Protein 9JHL (pdb70)

Nearest PDB structures (foldseek):
  6qzk-assembly1_A  TM=9.622E-01  e=1.098E-100  Clostridium butyricum
  8xhv-assembly1_A  TM=7.759E-01  e=2.971E-43  Kurthia massiliensis
  8xk4-assembly1_A  TM=7.786E-01  e=1.354E-38  Kurthia massiliensis
  5ux0-assembly2_D  TM=7.156E-01  e=4.839E-30  Marinitoga piezophila
  5i4a-assembly2_C  TM=7.239E-01  e=5.879E-29  Marinitoga piezophila KA3

Solvent-accessible surface area: 66620 Å² total; per-residue (Å²): 198,42,67,4,0,5,7,0,0,59,4,96,27,26,3,70,66,35,75,0,39,14,0,74,0,59,9,81,22,194,64,55,62,22,118,151,16,11,153,56,0,52,132,69,0,5,35,94,27,188,101,43,10,0,2,47,92,90,33,50,0,7,0,32,81,122,4,90,78,22,93,117,8,95,41,0,27,0,49,80,67,106,61,74,82,13,50,12,93,125,10,71,79,9,2,6,53,1,0,16,5,26,0,1,54,42,0,82,122,30,107,11,144,72,152,107,65,10,10,128,17,100,19,46,69,45,0,31,2,26,3,0,18,4,76,126,98,111,55,63,62,30,120,21,154,79,9,6,17,2,17,2,59,8,106,0,33,8,67,4,64,125,139,0,92,0,32,0,51,11,12,2,57,25,30,54,24,10,89,35,13,0,30,64,9,54,136,99,57,66,138,2,82,54,20,47,4,84,13,89,34,41,159,140,115,56,103,17,48,5,98,36,34,64,152,51,73,2,58,87,81,16,114,140,67,63,5,7,19,58,91,14,98,86,39,135,50,26,140,77,13,167,124,34,82,117,112,31,57,88,9,31,0,0,13,0,76,17,130,178,130,97,72,51,41,1,1,77,2,0,20,1,56,14,64,91,143,20,2,49,128,41,22,75,127,16,4,152,80,0,58,64,7,46,86,6,14,0,66,9,15,9,42,2,0,58,23,1,4,85,34,0,25,73,0,118,58,1,90,93,0,29,13,87,54,91,8,18,83,51,0,133,124,11,44,10,36,49,24,113,14,129,101,27,61,14,47,6,65,155,19,78,8,168,71,15,70,71,0,0,35,34,11,4,107,82,66,33,182,42,105,12,74,0,0,0,0,13,0,97,160,62,65,40,36,0,110,115,0,0,93,23,0,26,10,0,0,33,68,0,60,16,95,48,133,84,30,160,118,9,23,111,116,1,0,58,1,44,8,56,55,186,112,15,24,48,32,27,7,122,57,27,51,37,2,81,0,10,49,13,0,53,112,0,26,111,106,129,61,4,46,0,0,0,0,0,9,17,35,188,80,81,180,119,108,89,46,0,80,63,5,0,15,15,3,3,8,33,19,43,32,19,3,26,20,6,28,7,115,21,0,64,37,17,18,104,29,206,106,77,77,2,7,105,70,0,4,47,13,0,0,1,0,0,0,5,16,8,3,14,0,3,15,3,113,114,12,109,44,107,4,20,0,0,0,0,0,11,12,15,72,80,109,180,40,6,31,40,3,2,0,0,0,0,0,17,66,96,6,52,4,9,4,5,23,30,0,36,19,7,14,84,18,75,105,0,76,46,122,7,0,30,16,0,0,0,32,0,0,18,14,14,56,137,73,83,63,58,53,0,117,15,0,0,0,0,6,12,26,103,21,126,11,55,62,102,35,1,70,87,6,0,57,139,24,110,10,120,11,4,1,0,11,1,19,93,104,19,98,42,26,0,0,5,2,48,166,20,104,9,42,12,2,81,42,0,1,23,0,20,99,64,74,102,0,21,0,0,1,25,58,49,130,75,88,104,5,11,0,102,0,0,29,0,31,33,51,74,24,94,29,82,8,74,11,0,0,18,1,0,0,7,0,0,11,3,11,15,8,19,19,142,21,36,47,14,0,2,0,0,3,2,0,27,47,0,6,158,11,4,35,18,14,25,39,13,141,43,57,27,59,8,19,17,42,198,42,66,5,0,5,6,0,0,61,5,95,28,26,3,72,65,35,76,0,38,14,0,76,0,57,10,82,22,192,64,55,63,22,118,150,16,11,153,54,0,52,132,68,0,4,37,95,27,191,103,43,9,0,2,47,94,90,32,51,0,7,0,31,85,125,5,90,80,23,93,116,8,95,40,0,26,0,50,79,68,106,62,74,82,14,49,12,93,124,9,71,77,9,2,6,53,1,0,16,6,28,0,1,53,41,0,82,122,30,109,11,144,72,152,108,65,11,9,128,17,102,19,47,69,47,0,31,3,25,3,0,19,5,74,129,98,112,56,61,62,29,120,21,155,77,12,8,16,1,16,1,59,7,104,0,34,8,66,4,63,123,140,0,94,0,33,0,51,11,12,0,58,26,30,56,23,10,90,36,12,0,31,61,8,54,140,99,56,66,138,2,84,51,19,45,3,83,13,89,36,44,158,137,115,54,103,17,49,5,97,38,34,65,151,51,72,3,58,87,81,18,113,139,66,61,5,6,18,58,93,14,97,86,38,136,51,26,139,79,13,169,121,33,82,117,111,29,58,86,9,30,0,0,14,0,77,16,130,178,128,99,72,48,42,1,0,76,2,0,21,1,56,15,65,91,141,20,1,47,130,41,22,75,126,16,5,151,81,0,57,64,8,46,88,6,15,0,65,9,16,10,42,1,0,57,24,1,3,86,32,1,25,72,0,118,58,2,89,96,0,29,12,88,54,92,8,18,84,50,1,133,126,12,44,8,35,48,22,113,16,128,98,26,61,14,46,6,64,156,19,80,8,169,72,17,71,70,0,0,35,32,11,4,108,81,66,33,183,42,107,12,76,0,0,0,0,14,1,95,158,59,68,39,36,0,110,113,0,0,91,22,0,25,10,0,0,33,67,0,59,16,95,47,132,85,29,163,118,8,22,111,118,2,1,57,1,43,10,55,55,188,112,16,25,47,32,26,8,121,59,25,50,36,2,84,0,10,50,12,0,52,111,0,26,111,105,130,62,5,47,0,0,0,0,0,9,17,36,188,80,82,182,119,108,87,43,0,79,63,6,0,16,12,2,4,7,32,19,44,34,19,3,26,20,6,28,6,113,20,1,65,37,16,19,105,28,207,105,78,77,3,5,103,70,0,4,46,11,0,0,1,0,0,0,6,18,9,3,15,0,3,14,4,113,114,13,109,42,107,4,19,0,0,0,0,0,11,11,16,71,81,110,182,40,6,31,42,3,2,0,0,0,0,0,17,65,96,7,54,6,9,4,5,23,32,0,36,17,6,13,85,19,76,106,0,75,47,122,7,0,31,15,0,0,0,31,0,0,18,13,14,56,136,72,83,63,58,51,0,117,16,0,0,0,0,6,12,26,103,20,125,11,55,62,102,35,2,70,87,5,0,57,139,25,109,10,122,11,4,0,0,11,0,17,94,105,19,99,40,27,0,0,5,2,50,168,20,104,9,43,12,1,82,42,0,1,24,0,20,101,64,76,101,0,20,0,0,0,24,57,50,130,74,87,105,6,10,0,104,0,0,28,0,34,33,52,72,24,93,28,82,9,74,11,0,0,17,1,0,0,8,0,0,11,4,12,16,8,17,19,140,22,38,45,13,0,2,0,0,3,2,0,26,47,0,5,159,11,3,34,19,15,26,40,12,144,43,57,28,60,8,18,17,43

Secondary structure (DSSP, 8-state):
----EESEEEEEEEPPP-EEEEEE--B-SS---STTTHHHHHHHHHHTTTS--EEE-SSEEEESS--PPP---SSB--EEEEEEE--TTT-HHHHHHHHHHHHHHHHHT-EETTTEESEEE-SSSEEEESSEE-TTS-EE-EE-TTSEEEEEEEEEEEEE-TT-EEEEEEEEEEEEEES--HHHHHHHT---TT-EEEETT----S-EEE----SSBTTS--TTSS-HHHHHHHTT-TTTTTT--HHHHTPBPEEEE-SSSEEEE-TTTEEE---HHHHHHH-HHHHHHTHHHHS--HHHHHHHHHHHHHHH-EETTTTSEEE-SS--S-TTTTT-EEEEPPPPPEE-SSSEESSGGGHHHH--SBPPSS-EEEEEEEEGGGHHHHHHHHHHHHHHHTS-EETTEE-TTS-S-SS-EE--TTTS-EEEE-SS-HHHHHHHHHHHTTSS--SEE--B---SS--SS--SHHHHHHHHHHTT--B--B-HHHHHHHHH--SSSHHHHHHHHHHHHHHHTT-BS-EES--SSS-SEEEEEE----BTTB----EEEEEETT--EEEEE--SS--SSSSPPHHHHHHHHHHHHHHHHHHHSS--SEEEEEEES---S-HHHHHHHHHHTT-EEEEEEEE------EEEEETTEEEPPPTTEEEEETTEEEE------TTS----PEEEEEEE-SS-HHHHHHHHHHHHTT-TT-SS--SS-HHHHHHHHHHHTSS---SS---S--TT-/----EESEEEEEEEPPP-EEEEEE--B-SS---STTTHHHHHHHHHHTTTS--EEE-SSEEEESS--PPP---SSB--EEEEEEE--TTT-HHHHHHHHHHHHHHHHHT-EETTTEESEEE-SSSEEEESSEE-TTS-EE-EE-TTSEEEEEEEEEEEEE-TT-EEEEEEEEEEEEEES--HHHHHHHT---TT-EEEETT----S-EEE----SSBTTS--TTSS-HHHHHHHTT-TTTTTT--HHHHTPBPEEEE-SSSEEEE-TTTEEE---HHHHHHH-HHHHHHTHHHHS--HHHHHHHHHHHHHHH-EETTTTSEEE-SS--S-TTTTT-EEEEPPPPPEE-SSSEESSGGGHHHH--SBPPSS-EEEEEEEEGGGHHHHHHHHHHHHHHHTS-EETTEE-TTS-S-SS-EE--TTTS-EEEE-SS-HHHHHHHHHHHTTSS--SEE--B---SS--SS--SHHHHHHHHHHTT--B--B-HHHHHHHHH--SSSHHHHHHHHHHHHHHHTT-BS-EES--SSS-SEEEEEE----BTTB----EEEEEETT--EEEEE--SS--SSSSPPHHHHHHHHHHHHHHHHHHHSS--SEEEEEEES---S-HHHHHHHHHHTT-EEEEEEEE------EEEEETTEEEPPPTTEEEEETTEEEE------TTS----PEEEEEEE-SS-HHHHHHHHHHHHTT-TT-SS--SS-HHHHHHHHHHHTSS---SS---S--TT-

B-factor: mean 20.95, std 11.86, range [3.51, 53.31]

Radius of gyration: 36.98 Å; Cα contacts (8 Å, |Δi|>4): 3268; chains: 2; bounding box: 104×80×85 Å

Foldseek 3Di:
DFFWFWQKWWKDDFFDQAKKWKKFWAFQDPDTDQQVCVVVVQVCQCVVPPRFDWDDDRGIIIGRDDDAQDPPDNGTRIGTDDMDRDACAVPFPRVQLVVLQLLLVLQQPDADPVPHRQWDGPSAQKIKGQFALDPVRDTHWLADPVFKGKIKIKGWGWTQHNVRIIMIRIFIAIDIFGPDFQQNCVVVPDDQAFFFKAFPVDDDDATKTWHDWAQDFQCDADPVRGGVLVVCVVVVNNVVVVPADPVLRNFIWTWIDGPPDIHIDTRVRMHTDDDLVNCCVPPVVSSVVCLCVRFDFFQSRLSRVLVSLVSSAFRVNRVRIHIDSFTDSHCVVVQKDWDFFDAFFKAACQGTDPFLLQLQQNAFRFADPDEAEEAEEEADVCVVLVVLLVVQLCCQAAVCDHPPHRDNSGDHNNYRYDDDVVPYDYQYFHFADQVSLLVSLVVRVVDVRHQEYAYEWEDPPPPPGDTSPVSNLLNCLAVVHFYQYHYSVLSNCSVPDDDCPNVQVSVLSVLLVQQQVLHARIWGPAAPDQAFKEKFWWKAAPDVPRIFFGKIWIAGSRQFTQFIDGDPDHDDDGEQDLVNVVVGVVVRQVSSCVVPVGGIQEYEYAYEADNPYDVVSVCVVCVVVNHAYWYKYKYQDDSMAMWGADVRRTGADAFRIKIGRDFWIWGFLDGAHPVRHHTHTITMGTPDHDDDVSSVSNSFSNQQCRPSSHSGGHRGRCRNVLSVLCSVCVSSNHDDDTGSRRSSD/DFFWFWQKWWKDDFFDQAKKWKKFWAFQDPDTDQQVCVVVVQVCQCVVPPRFDWDDDRGIIIGRDDDAQDPPDNGTRIGTDDMDRDACAVPFPRVQLVVLQLLLVLQQPDADPVPHRQWDGPSAQKIKGQFALDPVRDTHWLADPVFKGKIKIKGWGWTQHNVRIIMIRIFIAIDIFGPDFQQNCVVVPDDQAFFFKAFPVDDDDATKTWHDWAQDFQCDADPVRGGVLVVCVVVVNNVVVVPADPVLRNFIWTWIDGPPDIHIDTRVRMHTDDDLVNCCVPPVVSSVVCLCVRFDFFQSRLSRVLVSLVSSAFRVNRVRIHIDSFTDSHCVVVQKDWDFFDAFFKAACQGTDPFLLQLQQNAFRFADPDEAEEAEEEADVCVVLVVLLVVQLCCQAAVCDHPPHRDNSGDHNNYRYDDDVVPYDYQYFHFADQVSLLVSLVVRVVDVRHQEYAYEWEDPPPPPGDTSPVSNLLNCLAVVHFYQYHYSVLSNCSVPDDDCPNVQVSVLSVLLVQQQVLHARIWGPAAPDQAFKEKFWWKAAPDVPRIFFGKIWIAGSRQFTQFIDGDPDHDDDGEQDLVNVVVGVVVRQVSSCVVPVGGIQEYEYAYEADNPYDVVSVCVVCVVVNHAYWYKYKYQDDSMAMWGADVRRTGADAFRIKIGRDFWIWGFLDGAHPVRHHTHTITMGTPDHDDDVSSVSNSFSNQQCRPSSHSGGHRGRCRNVLSVLCSVCVSSNHDDDTGSRRSSD

Structure (mmCIF, N/CA/C/O backbone):
data_9JHL
#
_entry.id   9JHL
#
_cell.length_a   1.00
_cell.length_b   1.00
_cell.length_c   1.00
_cell.angle_alpha   90.00
_cell.angle_beta   90.00
_cell.angle_gamma   90.00
#
_symmetry.space_group_name_H-M   'P 1'
#
loop_
_entity.id
_entity.type
_entity.pdbx_description
1 polymer 'Clostridium perfringen Argonaute'
2 polymer "DNA (5'-D(P*TP*GP*AP*GP*GP*TP*AP*GP*TP*AP*GP*GP*TP*TP*GP*TP*AP*TP*AP*GP*T)-3')"
3 polymer 'DNA (29-MER)'
4 non-polymer 'MANGANESE (II) ION'
#
loop_
_atom_site.group_PDB
_atom_site.id
_atom_site.type_symbol
_atom_site.label_atom_id
_atom_site.label_alt_id
_atom_site.label_comp_id
_atom_site.label_asym_id
_atom_site.label_entity_id
_atom_site.label_seq_id
_atom_site.pdbx_PDB_ins_code
_atom_site.Cartn_x
_atom_site.Cartn_y
_atom_site.Cartn_z
_atom_site.occupancy
_atom_site.B_iso_or_equiv
_atom_site.auth_seq_id
_atom_site.auth_comp_id
_atom_site.auth_asym_id
_atom_site.auth_atom_id
_atom_site.pdbx_PDB_model_num
ATOM 1 N N . VAL A 1 7 ? 188.304 134.437 147.151 1.00 33.62 7 VAL A N 1
ATOM 2 C CA . VAL A 1 7 ? 186.962 133.895 147.319 1.00 33.62 7 VAL A CA 1
ATOM 3 C C . VAL A 1 7 ? 186.551 133.130 146.068 1.00 33.62 7 VAL A C 1
ATOM 4 O O . VAL A 1 7 ? 187.341 132.978 145.135 1.00 33.62 7 VAL A O 1
ATOM 8 N N . SER A 1 8 ? 185.313 132.647 146.053 1.00 29.84 8 SER A N 1
ATOM 9 C CA . SER A 1 8 ? 184.782 131.915 144.911 1.00 29.84 8 SER A CA 1
ATOM 10 C C . SER A 1 8 ? 184.132 132.897 143.945 1.00 29.84 8 SER A C 1
ATOM 11 O O . SER A 1 8 ? 183.254 133.672 144.341 1.00 29.84 8 SER A O 1
ATOM 14 N N . ASN A 1 9 ? 184.574 132.875 142.691 1.00 20.73 9 ASN A N 1
ATOM 15 C CA . ASN A 1 9 ? 183.938 133.680 141.662 1.00 20.73 9 ASN A CA 1
ATOM 16 C C . ASN A 1 9 ? 182.538 133.163 141.380 1.00 20.73 9 ASN A C 1
ATOM 17 O O . ASN A 1 9 ? 182.231 131.988 141.582 1.00 20.73 9 ASN A O 1
ATOM 22 N N . LEU A 1 10 ? 181.681 134.061 140.923 1.00 9.94 10 LEU A N 1
ATOM 23 C CA . LEU A 1 10 ? 180.328 133.721 140.528 1.00 9.94 10 LEU A CA 1
ATOM 24 C C . LEU A 1 10 ? 180.147 134.014 139.050 1.00 9.94 10 LEU A C 1
ATOM 25 O O . LEU A 1 10 ? 180.663 135.009 138.534 1.00 9.94 10 LEU A O 1
ATOM 30 N N . THR A 1 11 ? 179.416 133.139 138.372 1.00 7.85 11 THR A N 1
ATOM 31 C CA . THR A 1 11 ? 179.147 133.325 136.959 1.00 7.85 11 THR A CA 1
ATOM 32 C C . THR A 1 11 ? 177.718 132.893 136.682 1.00 7.85 11 THR A C 1
ATOM 33 O O . THR A 1 11 ? 177.050 132.309 137.535 1.00 7.85 11 THR A O 1
ATOM 37 N N . VAL A 1 12 ? 177.246 133.208 135.483 1.00 7.09 12 VAL A N 1
ATOM 38 C CA . VAL A 1 12 ? 175.930 132.795 135.043 1.00 7.09 12 VAL A CA 1
ATOM 39 C C . VAL A 1 12 ? 176.080 131.864 133.850 1.00 7.09 12 VAL A C 1
ATOM 40 O O . VAL A 1 12 ? 177.143 131.755 133.246 1.00 7.09 12 VAL A O 1
ATOM 44 N N . GLU A 1 13 ? 174.983 131.201 133.499 1.00 6.83 13 GLU A N 1
ATOM 45 C CA . GLU A 1 13 ? 174.928 130.324 132.338 1.00 6.83 13 GLU A CA 1
ATOM 46 C C . GLU A 1 13 ? 174.915 131.177 131.076 1.00 6.83 13 GLU A C 1
ATOM 47 O O . GLU A 1 13 ? 173.865 131.514 130.527 1.00 6.83 13 GLU A O 1
ATOM 53 N N . ALA A 1 14 ? 176.112 131.542 130.631 1.00 8.61 14 ALA A N 1
ATOM 54 C CA . ALA A 1 14 ? 176.305 132.441 129.508 1.00 8.61 14 ALA A CA 1
ATOM 55 C C . ALA A 1 14 ? 177.576 132.052 128.782 1.00 8.61 14 ALA A C 1
ATOM 56 O O . ALA A 1 14 ? 178.581 131.724 129.416 1.00 8.61 14 ALA A O 1
ATOM 58 N N . PHE A 1 15 ? 177.533 132.100 127.457 1.00 9.59 15 PHE A N 1
ATOM 59 C CA . PHE A 1 15 ? 178.693 131.808 126.630 1.00 9.59 15 PHE A CA 1
ATOM 60 C C . PHE A 1 15 ? 178.946 132.980 125.698 1.00 9.59 15 PHE A C 1
ATOM 61 O O . PHE A 1 15 ? 178.027 133.450 125.021 1.00 9.59 15 PHE A O 1
ATOM 69 N N . GLU A 1 16 ? 180.186 133.450 125.670 1.00 17.03 16 GLU A N 1
ATOM 70 C CA . GLU A 1 16 ? 180.548 134.586 124.838 1.00 17.03 16 GLU A CA 1
ATOM 71 C C . GLU A 1 16 ? 180.687 134.154 123.384 1.00 17.03 16 GLU A C 1
ATOM 72 O O . GLU A 1 16 ? 181.234 133.087 123.090 1.00 17.03 16 GLU A O 1
ATOM 78 N N . GLY A 1 17 ? 180.192 134.986 122.474 1.00 20.79 17 GLY A N 1
ATOM 79 C CA . GLY A 1 17 ? 180.342 134.734 121.054 1.00 20.79 17 GLY A CA 1
ATOM 80 C C . GLY A 1 17 ? 181.677 135.234 120.542 1.00 20.79 17 GLY A C 1
ATOM 81 O O . GLY A 1 17 ? 182.089 136.355 120.847 1.00 20.79 17 GLY A O 1
ATOM 82 N N . ILE A 1 18 ? 182.355 134.391 119.771 1.00 22.63 18 ILE A N 1
ATOM 83 C CA . ILE A 1 18 ? 183.617 134.766 119.143 1.00 22.63 18 ILE A CA 1
ATOM 84 C C . ILE A 1 18 ? 183.304 135.501 117.847 1.00 22.63 18 ILE A C 1
ATOM 85 O O . ILE A 1 18 ? 182.712 134.930 116.926 1.00 22.63 18 ILE A O 1
ATOM 90 N N . GLY A 1 19 ? 183.700 136.765 117.771 1.00 26.07 19 GLY A N 1
ATOM 91 C CA . GLY A 1 19 ? 183.373 137.593 116.632 1.00 26.07 19 GLY A CA 1
ATOM 92 C C . GLY A 1 19 ? 182.010 138.246 116.770 1.00 26.07 19 GLY A C 1
ATOM 93 O O . GLY A 1 19 ? 181.164 137.854 117.576 1.00 26.07 19 GLY A O 1
ATOM 94 N N . SER A 1 20 ? 181.797 139.271 115.954 1.00 26.87 20 SER A N 1
ATOM 95 C CA . SER A 1 20 ? 180.593 140.081 116.024 1.00 26.87 20 SER A CA 1
ATOM 96 C C . SER A 1 20 ? 179.690 139.784 114.838 1.00 26.87 20 SER A C 1
ATOM 97 O O . SER A 1 20 ? 180.060 139.060 113.912 1.00 26.87 20 SER A O 1
ATOM 100 N N . VAL A 1 21 ? 178.489 140.349 114.885 1.00 27.44 21 VAL A N 1
ATOM 101 C CA . VAL A 1 21 ? 177.561 140.292 113.765 1.00 27.44 21 VAL A CA 1
ATOM 102 C C . VAL A 1 21 ? 177.584 141.635 113.044 1.00 27.44 21 VAL A C 1
ATOM 103 O O . VAL A 1 21 ? 177.808 142.683 113.661 1.00 27.44 21 VAL A O 1
ATOM 107 N N . ASN A 1 22 ? 177.397 141.601 111.734 1.00 31.30 22 ASN A N 1
ATOM 108 C CA . ASN A 1 22 ? 177.433 142.817 110.943 1.00 31.30 22 ASN A CA 1
ATOM 109 C C . ASN A 1 22 ? 176.020 143.348 110.718 1.00 31.30 22 ASN A C 1
ATOM 110 O O . ASN A 1 22 ? 175.047 142.597 110.826 1.00 31.30 22 ASN A O 1
ATOM 115 N N . PRO A 1 23 ? 175.876 144.647 110.441 1.00 31.81 23 PRO A N 1
ATOM 116 C CA . PRO A 1 23 ? 174.576 145.152 109.988 1.00 31.81 23 PRO A CA 1
ATOM 117 C C . PRO A 1 23 ? 174.224 144.570 108.629 1.00 31.81 23 PRO A C 1
ATOM 118 O O . PRO A 1 23 ? 174.971 144.710 107.659 1.00 31.81 23 PRO A O 1
ATOM 122 N N . MET A 1 24 ? 173.076 143.907 108.568 1.00 33.74 24 MET A N 1
ATOM 123 C CA . MET A 1 24 ? 172.680 143.161 107.386 1.00 33.74 24 MET A CA 1
ATOM 124 C C . MET A 1 24 ? 171.338 143.665 106.876 1.00 33.74 24 MET A C 1
ATOM 125 O O . MET A 1 24 ? 170.558 144.280 107.607 1.00 33.74 24 MET A O 1
ATOM 130 N N . LEU A 1 25 ? 171.094 143.398 105.596 1.00 33.00 25 LEU A N 1
ATOM 131 C CA . LEU A 1 25 ? 169.982 144.003 104.877 1.00 33.00 25 LEU A CA 1
ATOM 132 C C . LEU A 1 25 ? 168.654 143.393 105.309 1.00 33.00 25 LEU A C 1
ATOM 133 O O . LEU A 1 25 ? 168.467 142.175 105.244 1.00 33.00 25 LEU A O 1
ATOM 138 N N . PHE A 1 26 ? 167.734 144.248 105.747 1.00 32.53 26 PHE A N 1
ATOM 139 C CA . PHE A 1 26 ? 166.393 143.840 106.132 1.00 32.53 26 PHE A CA 1
ATOM 140 C C . PHE A 1 26 ? 165.368 144.399 105.161 1.00 32.53 26 PHE A C 1
ATOM 141 O O . PHE A 1 26 ? 165.613 145.403 104.487 1.00 32.53 26 PHE A O 1
ATOM 149 N N . TYR A 1 27 ? 164.211 143.749 105.116 1.00 32.69 27 TYR A N 1
ATOM 150 C CA . TYR A 1 27 ? 163.134 144.088 104.197 1.00 32.69 27 TYR A CA 1
ATOM 151 C C . TYR A 1 27 ? 161.900 144.432 105.018 1.00 32.69 27 TYR A C 1
ATOM 152 O O . TYR A 1 27 ? 161.149 143.540 105.424 1.00 32.69 27 TYR A O 1
ATOM 161 N N . GLN A 1 28 ? 161.696 145.724 105.250 1.00 34.33 28 GLN A N 1
ATOM 162 C CA . GLN A 1 28 ? 160.665 146.209 106.155 1.00 34.33 28 GLN A CA 1
ATOM 163 C C . GLN A 1 28 ? 159.287 146.044 105.534 1.00 34.33 28 GLN A C 1
ATOM 164 O O . GLN A 1 28 ? 159.028 146.542 104.436 1.00 34.33 28 GLN A O 1
ATOM 170 N N . TYR A 1 29 ? 158.405 145.338 106.236 1.00 33.66 29 TYR A N 1
ATOM 171 C CA . TYR A 1 29 ? 157.049 145.103 105.762 1.00 33.66 29 TYR A CA 1
ATOM 172 C C . TYR A 1 29 ? 156.058 145.830 106.662 1.00 33.66 29 TYR A C 1
ATOM 173 O O . TYR A 1 29 ? 156.412 146.299 107.745 1.00 33.66 29 TYR A O 1
ATOM 182 N N . LYS A 1 30 ? 154.813 145.924 106.202 1.00 38.14 30 LYS A N 1
ATOM 183 C CA . LYS A 1 30 ? 153.764 146.683 106.875 1.00 38.14 30 LYS A CA 1
ATOM 184 C C . LYS A 1 30 ? 152.554 145.799 107.124 1.00 38.14 30 LYS A C 1
ATOM 185 O O . LYS A 1 30 ? 152.078 145.128 106.206 1.00 38.14 30 LYS A O 1
ATOM 191 N N . VAL A 1 31 ? 152.038 145.827 108.347 1.00 36.21 31 VAL A N 1
ATOM 192 C CA . VAL A 1 31 ? 150.801 145.143 108.701 1.00 36.21 31 VAL A CA 1
ATOM 193 C C . VAL A 1 31 ? 149.736 146.200 108.962 1.00 36.21 31 VAL A C 1
ATOM 194 O O . VAL A 1 31 ? 149.965 147.142 109.730 1.00 36.21 31 VAL A O 1
ATOM 198 N N . THR A 1 32 ? 148.583 146.054 108.309 1.00 37.97 32 THR A N 1
ATOM 199 C CA . THR A 1 32 ? 147.467 146.975 108.453 1.00 37.97 32 THR A CA 1
ATOM 200 C C . THR A 1 32 ? 146.245 146.173 108.897 1.00 37.97 32 THR A C 1
ATOM 201 O O . THR A 1 32 ? 146.121 144.984 108.592 1.00 37.97 32 THR A O 1
ATOM 205 N N . GLY A 1 33 ? 145.346 146.825 109.635 1.00 40.45 33 GLY A N 1
ATOM 206 C CA . GLY A 1 33 ? 144.166 146.177 110.175 1.00 40.45 33 GLY A CA 1
ATOM 207 C C . GLY A 1 33 ? 143.081 145.986 109.136 1.00 40.45 33 GLY A C 1
ATOM 208 O O . GLY A 1 33 ? 142.120 146.761 109.073 1.00 40.45 33 GLY A O 1
ATOM 209 N N . LYS A 1 34 ? 143.250 144.957 108.299 1.00 42.45 34 LYS A N 1
ATOM 210 C CA . LYS A 1 34 ? 142.375 144.741 107.150 1.00 42.45 34 LYS A CA 1
ATOM 211 C C . LYS A 1 34 ? 140.963 144.323 107.563 1.00 42.45 34 LYS A C 1
ATOM 212 O O . LYS A 1 34 ? 140.007 144.556 106.814 1.00 42.45 34 LYS A O 1
ATOM 218 N N . GLY A 1 35 ? 140.799 143.756 108.756 1.00 41.86 35 GLY A N 1
ATOM 219 C CA . GLY A 1 35 ? 139.503 143.303 109.218 1.00 41.86 35 GLY A CA 1
ATOM 220 C C . GLY A 1 35 ? 138.578 144.437 109.637 1.00 41.86 35 GLY A C 1
ATOM 221 O O . GLY A 1 35 ? 138.751 145.602 109.275 1.00 41.86 35 GLY A O 1
ATOM 222 N N . LYS A 1 36 ? 137.564 144.067 110.429 1.00 44.46 36 LYS A N 1
ATOM 223 C CA . LYS A 1 36 ? 136.605 145.053 110.926 1.00 44.46 36 LYS A CA 1
ATOM 224 C C . LYS A 1 36 ? 137.230 145.965 111.977 1.00 44.46 36 LYS A C 1
ATOM 225 O O . LYS A 1 36 ? 136.755 147.084 112.199 1.00 44.46 36 LYS A O 1
ATOM 231 N N . TYR A 1 37 ? 138.292 145.501 112.629 1.00 50.22 37 TYR A N 1
ATOM 232 C CA . TYR A 1 37 ? 139.099 146.306 113.531 1.00 50.22 37 TYR A CA 1
ATOM 233 C C . TYR A 1 37 ? 140.032 147.219 112.733 1.00 50.22 37 TYR A C 1
ATOM 234 O O . TYR A 1 37 ? 140.009 147.263 111.499 1.00 50.22 37 TYR A O 1
ATOM 243 N N . ASP A 1 38 ? 140.877 147.953 113.458 1.00 45.95 38 ASP A N 1
ATOM 244 C CA . ASP A 1 38 ? 141.990 148.645 112.822 1.00 45.95 38 ASP A CA 1
ATOM 245 C C . ASP A 1 38 ? 143.238 148.599 113.702 1.00 45.95 38 ASP A C 1
ATOM 246 O O . ASP A 1 38 ? 144.209 149.314 113.422 1.00 45.95 38 ASP A O 1
ATOM 251 N N . ASN A 1 39 ? 143.249 147.783 114.753 1.00 44.13 39 ASN A N 1
ATOM 252 C CA . ASN A 1 39 ? 144.388 147.698 115.659 1.00 44.13 39 ASN A CA 1
ATOM 253 C C . ASN A 1 39 ? 145.357 146.643 115.135 1.00 44.13 39 ASN A C 1
ATOM 254 O O . ASN A 1 39 ? 145.007 145.461 115.043 1.00 44.13 39 ASN A O 1
ATOM 259 N N . VAL A 1 40 ? 146.569 147.075 114.786 1.00 41.75 40 VAL A N 1
ATOM 260 C CA . VAL A 1 40 ? 147.567 146.162 114.238 1.00 41.75 40 VAL A CA 1
ATOM 261 C C . VAL A 1 40 ? 148.419 145.514 115.323 1.00 41.75 40 VAL A C 1
ATOM 262 O O . VAL A 1 40 ? 149.078 144.494 115.059 1.00 41.75 40 VAL A O 1
ATOM 266 N N . TYR A 1 41 ? 148.420 146.076 116.535 1.00 43.28 41 TYR A N 1
ATOM 267 C CA . TYR A 1 41 ? 149.182 145.501 117.635 1.00 43.28 41 TYR A CA 1
ATOM 268 C C . TYR A 1 41 ? 148.585 144.181 118.097 1.00 43.28 41 TYR A C 1
ATOM 269 O O . TYR A 1 41 ? 149.313 143.314 118.593 1.00 43.28 41 TYR A O 1
ATOM 278 N N . LYS A 1 42 ? 147.276 144.004 117.935 1.00 38.48 42 LYS A N 1
ATOM 279 C CA . LYS A 1 42 ? 146.634 142.753 118.306 1.00 38.48 42 LYS A CA 1
ATOM 280 C C . LYS A 1 42 ? 146.778 141.671 117.245 1.00 38.48 42 LYS A C 1
ATOM 281 O O . LYS A 1 42 ? 146.272 140.564 117.445 1.00 38.48 42 LYS A O 1
ATOM 287 N N . ILE A 1 43 ? 147.422 141.962 116.111 1.00 35.31 43 ILE A N 1
ATOM 288 C CA . ILE A 1 43 ? 147.619 140.979 115.052 1.00 35.31 43 ILE A CA 1
ATOM 289 C C . ILE A 1 43 ? 149.058 140.906 114.571 1.00 35.31 43 ILE A C 1
ATOM 290 O O . ILE A 1 43 ? 149.337 140.167 113.627 1.00 35.31 43 ILE A O 1
ATOM 295 N N . ILE A 1 44 ? 149.979 141.665 115.175 1.00 28.81 44 ILE A N 1
ATOM 296 C CA . ILE A 1 44 ? 151.348 141.748 114.661 1.00 28.81 44 ILE A CA 1
ATOM 297 C C . ILE A 1 44 ? 152.088 140.415 114.824 1.00 28.81 44 ILE A C 1
ATOM 298 O O . ILE A 1 44 ? 152.789 139.962 113.907 1.00 28.81 44 ILE A O 1
ATOM 303 N N . LYS A 1 45 ? 151.879 139.723 115.949 1.00 27.50 45 LYS A N 1
ATOM 304 C CA . LYS A 1 45 ? 152.571 138.457 116.174 1.00 27.50 45 LYS A CA 1
ATOM 305 C C . LYS A 1 45 ? 151.935 137.334 115.371 1.00 27.50 45 LYS A C 1
ATOM 306 O O . LYS A 1 45 ? 152.628 136.415 114.917 1.00 27.50 45 LYS A O 1
ATOM 312 N N . SER A 1 46 ? 150.615 137.397 115.180 1.00 30.48 46 SER A N 1
ATOM 313 C CA . SER A 1 46 ? 149.941 136.422 114.334 1.00 30.48 46 SER A CA 1
ATOM 314 C C . SER A 1 46 ? 150.366 136.579 112.882 1.00 30.48 46 SER A C 1
ATOM 315 O O . SER A 1 46 ? 150.564 135.584 112.179 1.00 30.48 46 SER A O 1
ATOM 318 N N . ALA A 1 47 ? 150.547 137.824 112.430 1.00 31.02 47 ALA A N 1
ATOM 319 C CA . ALA A 1 47 ? 151.036 138.071 111.078 1.00 31.02 47 ALA A CA 1
ATOM 320 C C . ALA A 1 47 ? 152.469 137.589 110.913 1.00 31.02 47 ALA A C 1
ATOM 321 O O . ALA A 1 47 ? 152.821 137.025 109.868 1.00 31.02 47 ALA A O 1
ATOM 323 N N . ARG A 1 48 ? 153.300 137.789 111.948 1.00 32.73 48 ARG A N 1
ATOM 324 C CA . ARG A 1 48 ? 154.661 137.253 111.955 1.00 32.73 48 ARG A CA 1
ATOM 325 C C . ARG A 1 48 ? 154.660 135.735 111.826 1.00 32.73 48 ARG A C 1
ATOM 326 O O . ARG A 1 48 ? 155.408 135.171 111.019 1.00 32.73 48 ARG A O 1
ATOM 334 N N . TYR A 1 49 ? 153.817 135.059 112.613 1.00 40.51 49 TYR A N 1
ATOM 335 C CA . TYR A 1 49 ? 153.816 133.600 112.603 1.00 40.51 49 TYR A CA 1
ATOM 336 C C . TYR A 1 49 ? 153.265 133.048 111.296 1.00 40.51 49 TYR A C 1
ATOM 337 O O . TYR A 1 49 ? 153.776 132.047 110.782 1.00 40.51 49 TYR A O 1
ATOM 346 N N . LYS A 1 50 ? 152.240 133.692 110.729 1.00 37.79 50 LYS A N 1
ATOM 347 C CA . LYS A 1 50 ? 151.675 133.187 109.482 1.00 37.79 50 LYS A CA 1
ATOM 348 C C . LYS A 1 50 ? 152.604 133.452 108.303 1.00 37.79 50 LYS A C 1
ATOM 349 O O . LYS A 1 50 ? 152.686 132.632 107.382 1.00 37.79 50 LYS A O 1
ATOM 355 N N . MET A 1 51 ? 153.348 134.564 108.321 1.00 34.97 51 MET A N 1
ATOM 356 C CA . MET A 1 51 ? 154.291 134.779 107.230 1.00 34.97 51 MET A CA 1
ATOM 357 C C . MET A 1 51 ? 155.539 133.920 107.395 1.00 34.97 51 MET A C 1
ATOM 358 O O . MET A 1 51 ? 156.179 133.555 106.401 1.00 34.97 51 MET A O 1
ATOM 363 N N . HIS A 1 52 ? 155.886 133.564 108.633 1.00 31.40 52 HIS A N 1
ATOM 364 C CA . HIS A 1 52 ? 156.978 132.625 108.854 1.00 31.40 52 HIS A CA 1
ATOM 365 C C . HIS A 1 52 ? 156.595 131.218 108.411 1.00 31.40 52 HIS A C 1
ATOM 366 O O . HIS A 1 52 ? 157.377 130.539 107.739 1.00 31.40 52 HIS A O 1
ATOM 373 N N . SER A 1 53 ? 155.383 130.776 108.754 1.00 33.59 53 SER A N 1
ATOM 374 C CA . SER A 1 53 ? 154.976 129.404 108.476 1.00 33.59 53 SER A CA 1
ATOM 375 C C . SER A 1 53 ? 154.576 129.201 107.022 1.00 33.59 53 SER A C 1
ATOM 376 O O . SER A 1 53 ? 154.828 128.131 106.457 1.00 33.59 53 SER A O 1
ATOM 379 N N . LYS A 1 54 ? 153.959 130.204 106.394 1.00 37.18 54 LYS A N 1
ATOM 380 C CA . LYS A 1 54 ? 153.505 130.042 105.019 1.00 37.18 54 LYS A CA 1
ATOM 381 C C . LYS A 1 54 ? 154.608 130.230 103.990 1.00 37.18 54 LYS A C 1
ATOM 382 O O . LYS A 1 54 ? 154.315 130.180 102.792 1.00 37.18 54 LYS A O 1
ATOM 388 N N . ASN A 1 55 ? 155.851 130.454 104.405 1.00 38.78 55 ASN A N 1
ATOM 389 C CA . ASN A 1 55 ? 156.932 130.633 103.446 1.00 38.78 55 ASN A CA 1
ATOM 390 C C . ASN A 1 55 ? 158.156 129.833 103.879 1.00 38.78 55 ASN A C 1
ATOM 391 O O . ASN A 1 55 ? 159.271 130.357 103.932 1.00 38.78 55 ASN A O 1
ATOM 396 N N . ARG A 1 56 ? 157.917 128.548 104.188 1.00 44.30 56 ARG A N 1
ATOM 397 C CA . ARG A 1 56 ? 158.909 127.494 104.507 1.00 44.30 56 ARG A CA 1
ATOM 398 C C . ARG A 1 56 ? 159.954 127.925 105.544 1.00 44.30 56 ARG A C 1
ATOM 399 O O . ARG A 1 56 ? 161.155 127.671 105.400 1.00 44.30 56 ARG A O 1
ATOM 407 N N . PHE A 1 57 ? 159.464 128.567 106.614 1.00 33.34 57 PHE A N 1
ATOM 408 C CA . PHE A 1 57 ? 160.193 128.775 107.875 1.00 33.34 57 PHE A CA 1
ATOM 409 C C . PHE A 1 57 ? 161.438 129.643 107.685 1.00 33.34 57 PHE A C 1
ATOM 410 O O . PHE A 1 57 ? 162.561 129.248 108.002 1.00 33.34 57 PHE A O 1
ATOM 418 N N . LYS A 1 58 ? 161.221 130.831 107.160 1.00 31.34 58 LYS A N 1
ATOM 419 C CA . LYS A 1 58 ? 162.187 131.874 106.865 1.00 31.34 58 LYS A CA 1
ATOM 420 C C . LYS A 1 58 ? 162.066 133.001 107.890 1.00 31.34 58 LYS A C 1
ATOM 421 O O . LYS A 1 58 ? 160.982 133.226 108.436 1.00 31.34 58 LYS A O 1
ATOM 427 N N . PRO A 1 59 ? 163.164 133.704 108.206 1.00 23.94 59 PRO A N 1
ATOM 428 C CA . PRO A 1 59 ? 163.182 134.554 109.411 1.00 23.94 59 PRO A CA 1
ATOM 429 C C . PRO A 1 59 ? 162.313 135.797 109.290 1.00 23.94 59 PRO A C 1
ATOM 430 O O . PRO A 1 59 ? 162.484 136.614 108.383 1.00 23.94 59 PRO A O 1
ATOM 434 N N . VAL A 1 60 ? 161.372 135.931 110.223 1.00 24.05 60 VAL A N 1
ATOM 435 C CA . VAL A 1 60 ? 160.460 137.066 110.282 1.00 24.05 60 VAL A CA 1
ATOM 436 C C . VAL A 1 60 ? 160.536 137.660 111.682 1.00 24.05 60 VAL A C 1
ATOM 437 O O . VAL A 1 60 ? 160.367 136.942 112.673 1.00 24.05 60 VAL A O 1
ATOM 441 N N . PHE A 1 61 ? 160.768 138.969 111.768 1.00 22.87 61 PHE A N 1
ATOM 442 C CA . PHE A 1 61 ? 160.998 139.629 113.044 1.00 22.87 61 PHE A CA 1
ATOM 443 C C . PHE A 1 61 ? 159.990 140.753 113.233 1.00 22.87 61 PHE A C 1
ATOM 444 O O . PHE A 1 61 ? 159.313 141.166 112.291 1.00 22.87 61 PHE A O 1
ATOM 452 N N . ILE A 1 62 ? 159.883 141.242 114.466 1.00 25.71 62 ILE A N 1
ATOM 453 C CA . ILE A 1 62 ? 158.857 142.207 114.846 1.00 25.71 62 ILE A CA 1
ATOM 454 C C . ILE A 1 62 ? 159.509 143.425 115.483 1.00 25.71 62 ILE A C 1
ATOM 455 O O . ILE A 1 62 ? 160.140 143.316 116.539 1.00 25.71 62 ILE A O 1
ATOM 460 N N . LYS A 1 63 ? 159.331 144.582 114.853 1.00 34.69 63 LYS A N 1
ATOM 461 C CA . LYS A 1 63 ? 159.472 145.875 115.520 1.00 34.69 63 LYS A CA 1
ATOM 462 C C . LYS A 1 63 ? 158.021 146.340 115.640 1.00 34.69 63 LYS A C 1
ATOM 463 O O . LYS A 1 63 ? 157.143 145.672 115.084 1.00 34.69 63 LYS A O 1
ATOM 469 N N . ASP A 1 64 ? 157.792 147.461 116.336 1.00 37.21 64 ASP A N 1
ATOM 470 C CA . ASP A 1 64 ? 156.512 147.957 116.917 1.00 37.21 64 ASP A CA 1
ATOM 471 C C . ASP A 1 64 ? 155.324 147.759 115.975 1.00 37.21 64 ASP A C 1
ATOM 472 O O . ASP A 1 64 ? 154.276 147.269 116.426 1.00 37.21 64 ASP A O 1
ATOM 477 N N . ASP A 1 65 ? 155.433 148.086 114.692 1.00 40.99 65 ASP A N 1
ATOM 478 C CA . ASP A 1 65 ? 154.349 147.848 113.746 1.00 40.99 65 ASP A CA 1
ATOM 479 C C . ASP A 1 65 ? 154.803 147.148 112.475 1.00 40.99 65 ASP A C 1
ATOM 480 O O . ASP A 1 65 ? 153.971 146.885 111.602 1.00 40.99 65 ASP A O 1
ATOM 485 N N . LYS A 1 66 ? 156.086 146.835 112.348 1.00 38.14 66 LYS A N 1
ATOM 486 C CA . LYS A 1 66 ? 156.645 146.412 111.077 1.00 38.14 66 LYS A CA 1
ATOM 487 C C . LYS A 1 66 ? 157.240 145.014 111.182 1.00 38.14 66 LYS A C 1
ATOM 488 O O . LYS A 1 66 ? 157.654 144.571 112.255 1.00 38.14 66 LYS A O 1
ATOM 494 N N . LEU A 1 67 ? 157.270 144.320 110.050 1.00 31.15 67 LEU A N 1
ATOM 495 C CA . LEU A 1 67 ? 157.924 143.026 109.917 1.00 31.15 67 LEU A CA 1
ATOM 496 C C . LEU A 1 67 ? 159.230 143.198 109.160 1.00 31.15 67 LEU A C 1
ATOM 497 O O . LEU A 1 67 ? 159.278 143.904 108.150 1.00 31.15 67 LEU A O 1
ATOM 502 N N . TYR A 1 68 ? 160.284 142.560 109.654 1.00 32.95 68 TYR A N 1
ATOM 503 C CA . TYR A 1 68 ? 161.606 142.629 109.055 1.00 32.95 68 TYR A CA 1
ATOM 504 C C . TYR A 1 68 ? 162.046 141.235 108.642 1.00 32.95 68 TYR A C 1
ATOM 505 O O . TYR A 1 68 ? 161.849 140.268 109.381 1.00 32.95 68 TYR A O 1
ATOM 514 N N . THR A 1 69 ? 162.634 141.136 107.454 1.00 31.07 69 THR A N 1
ATOM 515 C CA . THR A 1 69 ? 162.914 139.853 106.832 1.00 31.07 69 THR A CA 1
ATOM 516 C C . THR A 1 69 ? 164.288 139.897 106.173 1.00 31.07 69 THR A C 1
ATOM 517 O O . THR A 1 69 ? 164.689 140.911 105.598 1.00 31.07 69 THR A O 1
ATOM 521 N N . LEU A 1 70 ? 165.013 138.783 106.275 1.00 32.56 70 LEU A N 1
ATOM 522 C CA . LEU A 1 70 ? 166.381 138.676 105.790 1.00 32.56 70 LEU A CA 1
ATOM 523 C C . LEU A 1 70 ? 166.506 138.401 104.296 1.00 32.56 70 LEU A C 1
ATOM 524 O O . LEU A 1 70 ? 167.593 138.600 103.745 1.00 32.56 70 LEU A O 1
ATOM 529 N N . GLU A 1 71 ? 165.450 137.949 103.626 1.00 36.60 71 GLU A N 1
ATOM 530 C CA . GLU A 1 71 ? 165.508 137.809 102.177 1.00 36.60 71 GLU A CA 1
ATOM 531 C C . GLU A 1 71 ? 164.135 138.084 101.584 1.00 36.60 71 GLU A C 1
ATOM 532 O O . GLU A 1 71 ? 163.133 138.160 102.298 1.00 36.60 71 GLU A O 1
ATOM 538 N N . LYS A 1 72 ? 164.112 138.254 100.262 1.00 37.72 72 LYS A N 1
ATOM 539 C CA . LYS A 1 72 ? 162.963 138.844 99.584 1.00 37.72 72 LYS A CA 1
ATOM 540 C C . LYS A 1 72 ? 161.799 137.866 99.544 1.00 37.72 72 LYS A C 1
ATOM 541 O O . LYS A 1 72 ? 161.834 136.871 98.812 1.00 37.72 72 LYS A O 1
ATOM 547 N N . LEU A 1 73 ? 160.770 138.153 100.332 1.00 34.16 73 LEU A N 1
ATOM 548 C CA . LEU A 1 73 ? 159.594 137.309 100.369 1.00 34.16 73 LEU A CA 1
ATOM 549 C C . LEU A 1 73 ? 158.411 138.082 99.808 1.00 34.16 73 LEU A C 1
ATOM 550 O O . LEU A 1 73 ? 158.315 139.296 100.010 1.00 34.16 73 LEU A O 1
ATOM 555 N N . PRO A 1 74 ? 157.511 137.415 99.083 1.00 37.15 74 PRO A N 1
ATOM 556 C CA . PRO A 1 74 ? 156.396 138.138 98.460 1.00 37.15 74 PRO A CA 1
ATOM 557 C C . PRO A 1 74 ? 155.385 138.618 99.487 1.00 37.15 74 PRO A C 1
ATOM 558 O O . PRO A 1 74 ? 155.135 137.957 100.498 1.00 37.15 74 PRO A O 1
ATOM 562 N N . ASP A 1 75 ? 154.828 139.798 99.223 1.00 37.52 75 ASP A N 1
ATOM 563 C CA . ASP A 1 75 ? 153.791 140.361 100.075 1.00 37.52 75 ASP A CA 1
ATOM 564 C C . ASP A 1 75 ? 152.531 139.503 100.032 1.00 37.52 75 ASP A C 1
ATOM 565 O O . ASP A 1 75 ? 151.997 139.205 98.961 1.00 37.52 75 ASP A O 1
ATOM 570 N N . ILE A 1 76 ? 152.069 139.087 101.205 1.00 38.55 76 ILE A N 1
ATOM 571 C CA . ILE A 1 76 ? 151.028 138.074 101.318 1.00 38.55 76 ILE A CA 1
ATOM 572 C C . ILE A 1 76 ? 149.708 138.767 101.618 1.00 38.55 76 ILE A C 1
ATOM 573 O O . ILE A 1 76 ? 149.546 139.401 102.666 1.00 38.55 76 ILE A O 1
ATOM 578 N N . GLU A 1 77 ? 148.768 138.646 100.685 1.00 45.21 77 GLU A N 1
ATOM 579 C CA . GLU A 1 77 ? 147.393 139.078 100.871 1.00 45.21 77 GLU A CA 1
ATOM 580 C C . GLU A 1 77 ? 146.460 137.919 101.188 1.00 45.21 77 GLU A C 1
ATOM 581 O O . GLU A 1 77 ? 145.251 138.130 101.313 1.00 45.21 77 GLU A O 1
ATOM 587 N N . ASP A 1 78 ? 146.998 136.704 101.323 1.00 45.31 78 ASP A N 1
ATOM 588 C CA . ASP A 1 78 ? 146.164 135.524 101.525 1.00 45.31 78 ASP A CA 1
ATOM 589 C C . ASP A 1 78 ? 145.583 135.484 102.934 1.00 45.31 78 ASP A C 1
ATOM 590 O O . ASP A 1 78 ? 144.532 134.871 103.153 1.00 45.31 78 ASP A O 1
ATOM 595 N N . LEU A 1 79 ? 146.244 136.125 103.896 1.00 39.29 79 LEU A N 1
ATOM 596 C CA . LEU A 1 79 ? 145.720 136.158 105.254 1.00 39.29 79 LEU A CA 1
ATOM 597 C C . LEU A 1 79 ? 144.506 137.073 105.325 1.00 39.29 79 LEU A C 1
ATOM 598 O O . LEU A 1 79 ? 144.524 138.191 104.803 1.00 39.29 79 LEU A O 1
ATOM 603 N N . ASP A 1 80 ? 143.444 136.587 105.971 1.00 38.81 80 ASP A N 1
ATOM 604 C CA . ASP A 1 80 ? 142.214 137.363 106.059 1.00 38.81 80 ASP A CA 1
ATOM 605 C C . ASP A 1 80 ? 142.321 138.504 107.063 1.00 38.81 80 ASP A C 1
ATOM 606 O O . ASP A 1 80 ? 141.554 139.469 106.982 1.00 38.81 80 ASP A O 1
ATOM 611 N N . PHE A 1 81 ? 143.258 138.420 108.008 1.00 37.76 81 PHE A N 1
ATOM 612 C CA . PHE A 1 81 ? 143.367 139.431 109.050 1.00 37.76 81 PHE A CA 1
ATOM 613 C C . PHE A 1 81 ? 144.540 140.387 108.861 1.00 37.76 81 PHE A C 1
ATOM 614 O O . PHE A 1 81 ? 144.569 141.435 109.515 1.00 37.76 81 PHE A O 1
ATOM 622 N N . ALA A 1 82 ? 145.500 140.066 107.996 1.00 37.29 82 ALA A N 1
ATOM 623 C CA . ALA A 1 82 ? 146.735 140.839 107.884 1.00 37.29 82 ALA A CA 1
ATOM 624 C C . ALA A 1 82 ? 147.152 140.934 106.424 1.00 37.29 82 ALA A C 1
ATOM 625 O O . ALA A 1 82 ? 147.408 139.913 105.779 1.00 37.29 82 ALA A O 1
ATOM 627 N N . ASN A 1 83 ? 147.220 142.156 105.906 1.00 41.42 83 ASN A N 1
ATOM 628 C CA . ASN A 1 83 ? 147.725 142.406 104.557 1.00 41.42 83 ASN A CA 1
ATOM 629 C C . ASN A 1 83 ? 149.173 142.895 104.614 1.00 41.42 83 ASN A C 1
ATOM 630 O O . ASN A 1 83 ? 149.481 144.086 104.539 1.00 41.42 83 ASN A O 1
ATOM 635 N N . ILE A 1 84 ? 150.073 141.923 104.748 1.00 38.70 84 ILE A N 1
ATOM 636 C CA . ILE A 1 84 ? 151.497 142.207 104.883 1.00 38.70 84 ILE A CA 1
ATOM 637 C C . ILE A 1 84 ? 152.044 142.658 103.535 1.00 38.70 84 ILE A C 1
ATOM 638 O O . ILE A 1 84 ? 151.901 141.956 102.528 1.00 38.70 84 ILE A O 1
ATOM 643 N N . ASN A 1 85 ? 152.675 143.832 103.510 1.00 39.05 85 ASN A N 1
ATOM 644 C CA . ASN A 1 85 ? 153.100 144.465 102.268 1.00 39.05 85 ASN A CA 1
ATOM 645 C C . ASN A 1 85 ? 154.479 145.087 102.423 1.00 39.05 85 ASN A C 1
ATOM 646 O O . ASN A 1 85 ? 154.771 145.711 103.446 1.00 39.05 85 ASN A O 1
ATOM 651 N N . PHE A 1 86 ? 155.308 144.927 101.390 1.00 40.65 86 PHE A N 1
ATOM 652 C CA . PHE A 1 86 ? 156.655 145.489 101.370 1.00 40.65 86 PHE A CA 1
ATOM 653 C C . PHE A 1 86 ? 156.615 147.011 101.375 1.00 40.65 86 PHE A C 1
ATOM 654 O O . PHE A 1 86 ? 155.763 147.630 100.734 1.00 40.65 86 PHE A O 1
ATOM 662 N N . VAL A 1 87 ? 157.544 147.616 102.113 1.00 35.24 87 VAL A N 1
ATOM 663 C CA . VAL A 1 87 ? 157.646 149.069 102.173 1.00 35.24 87 VAL A CA 1
ATOM 664 C C . VAL A 1 87 ? 158.987 149.514 101.613 1.00 35.24 87 VAL A C 1
ATOM 665 O O . VAL A 1 87 ? 159.045 150.232 100.609 1.00 35.24 87 VAL A O 1
ATOM 669 N N . LYS A 1 88 ? 160.072 149.085 102.251 1.00 35.81 88 LYS A N 1
ATOM 670 C CA . LYS A 1 88 ? 161.390 149.580 101.894 1.00 35.81 88 LYS A CA 1
ATOM 671 C C . LYS A 1 88 ? 162.444 148.564 102.299 1.00 35.81 88 LYS A C 1
ATOM 672 O O . LYS A 1 88 ? 162.161 147.572 102.974 1.00 35.81 88 LYS A O 1
ATOM 678 N N . SER A 1 89 ? 163.671 148.838 101.876 1.00 36.98 89 SER A N 1
ATOM 679 C CA . SER A 1 89 ? 164.816 147.967 102.094 1.00 36.98 89 SER A CA 1
ATOM 680 C C . SER A 1 89 ? 165.880 148.750 102.850 1.00 36.98 89 SER A C 1
ATOM 681 O O . SER A 1 89 ? 166.486 149.672 102.294 1.00 36.98 89 SER A O 1
ATOM 684 N N . GLU A 1 90 ? 166.109 148.383 104.110 1.00 36.38 90 GLU A N 1
ATOM 685 C CA . GLU A 1 90 ? 166.950 149.183 104.989 1.00 36.38 90 GLU A CA 1
ATOM 686 C C . GLU A 1 90 ? 167.911 148.291 105.758 1.00 36.38 90 GLU A C 1
ATOM 687 O O . GLU A 1 90 ? 167.515 147.271 106.328 1.00 36.38 90 GLU A O 1
ATOM 693 N N . VAL A 1 91 ? 169.182 148.689 105.769 1.00 31.29 91 VAL A N 1
ATOM 694 C CA . VAL A 1 91 ? 170.198 148.071 106.613 1.00 31.29 91 VAL A CA 1
ATOM 695 C C . VAL A 1 91 ? 170.038 148.674 108.003 1.00 31.29 91 VAL A C 1
ATOM 696 O O . VAL A 1 91 ? 170.412 149.826 108.238 1.00 31.29 91 VAL A O 1
ATOM 700 N N . LEU A 1 92 ? 169.463 147.907 108.923 1.00 33.04 92 LEU A N 1
ATOM 701 C CA . LEU A 1 92 ? 169.264 148.413 110.273 1.00 33.04 92 LEU A CA 1
ATOM 702 C C . LEU A 1 92 ? 170.570 148.405 111.052 1.00 33.04 92 LEU A C 1
ATOM 703 O O . LEU A 1 92 ? 171.342 147.444 110.993 1.00 33.04 92 LEU A O 1
ATOM 708 N N . SER A 1 93 ? 170.815 149.489 111.781 1.00 36.47 93 SER A N 1
ATOM 709 C CA . SER A 1 93 ? 172.028 149.617 112.573 1.00 36.47 93 SER A CA 1
ATOM 710 C C . SER A 1 93 ? 171.906 148.791 113.845 1.00 36.47 93 SER A C 1
ATOM 711 O O . SER A 1 93 ? 170.799 148.504 114.310 1.00 36.47 93 SER A O 1
ATOM 714 N N . ILE A 1 94 ? 173.055 148.414 114.410 1.00 32.29 94 ILE A N 1
ATOM 715 C CA . ILE A 1 94 ? 173.058 147.553 115.586 1.00 32.29 94 ILE A CA 1
ATOM 716 C C . ILE A 1 94 ? 172.673 148.347 116.830 1.00 32.29 94 ILE A C 1
ATOM 717 O O . ILE A 1 94 ? 172.080 147.799 117.768 1.00 32.29 94 ILE A O 1
ATOM 722 N N . GLU A 1 95 ? 172.978 149.649 116.845 1.00 37.70 95 GLU A N 1
ATOM 723 C CA . GLU A 1 95 ? 172.855 150.449 118.063 1.00 37.70 95 GLU A CA 1
ATOM 724 C C . GLU A 1 95 ? 171.400 150.701 118.442 1.00 37.70 95 GLU A C 1
ATOM 725 O O . GLU A 1 95 ? 171.091 150.923 119.617 1.00 37.70 95 GLU A O 1
ATOM 731 N N . ASP A 1 96 ? 170.497 150.684 117.468 1.00 40.06 96 ASP A N 1
ATOM 732 C CA . ASP A 1 96 ? 169.092 150.970 117.726 1.00 40.06 96 ASP A CA 1
ATOM 733 C C . ASP A 1 96 ? 168.219 149.725 117.720 1.00 40.06 96 ASP A C 1
ATOM 734 O O . ASP A 1 96 ? 167.028 149.821 118.031 1.00 40.06 96 ASP A O 1
ATOM 739 N N . ASN A 1 97 ? 168.776 148.570 117.376 1.00 36.28 97 ASN A N 1
ATOM 740 C CA . ASN A 1 97 ? 168.021 147.349 117.116 1.00 36.28 97 ASN A CA 1
ATOM 741 C C . ASN A 1 97 ? 168.682 146.154 117.787 1.00 36.28 97 ASN A C 1
ATOM 742 O O . ASN A 1 97 ? 169.026 145.163 117.141 1.00 36.28 97 ASN A O 1
ATOM 747 N N . MET A 1 98 ? 168.925 146.280 119.097 1.00 29.69 98 MET A N 1
ATOM 748 C CA . MET A 1 98 ? 169.538 145.207 119.877 1.00 29.69 98 MET A CA 1
ATOM 749 C C . MET A 1 98 ? 168.676 143.949 119.867 1.00 29.69 98 MET A C 1
ATOM 750 O O . MET A 1 98 ? 169.176 142.837 119.652 1.00 29.69 98 MET A O 1
ATOM 755 N N . SER A 1 99 ? 167.371 144.110 120.099 1.00 29.07 99 SER A N 1
ATOM 756 C CA . SER A 1 99 ? 166.484 142.960 120.229 1.00 29.07 99 SER A CA 1
ATOM 757 C C . SER A 1 99 ? 166.271 142.264 118.892 1.00 29.07 99 SER A C 1
ATOM 758 O O . SER A 1 99 ? 166.130 141.036 118.841 1.00 29.07 99 SER A O 1
ATOM 761 N N . ILE A 1 100 ? 166.278 143.028 117.798 1.00 26.27 100 ILE A N 1
ATOM 762 C CA . ILE A 1 100 ? 166.081 142.441 116.477 1.00 26.27 100 ILE A CA 1
ATOM 763 C C . ILE A 1 100 ? 167.277 141.583 116.092 1.00 26.27 100 ILE A C 1
ATOM 764 O O . ILE A 1 100 ? 167.116 140.466 115.597 1.00 26.27 100 ILE A O 1
ATOM 769 N N . TYR A 1 101 ? 168.491 142.064 116.359 1.00 26.36 101 TYR A N 1
ATOM 770 C CA . TYR A 1 101 ? 169.670 141.258 116.064 1.00 26.36 101 TYR A CA 1
ATOM 771 C C . TYR A 1 101 ? 169.834 140.107 117.046 1.00 26.36 101 TYR A C 1
ATOM 772 O O . TYR A 1 101 ? 170.406 139.073 116.683 1.00 26.36 101 TYR A O 1
ATOM 781 N N . GLY A 1 102 ? 169.312 140.244 118.267 1.00 20.70 102 GLY A N 1
ATOM 782 C CA . GLY A 1 102 ? 169.240 139.093 119.155 1.00 20.70 102 GLY A CA 1
ATOM 783 C C . GLY A 1 102 ? 168.328 138.010 118.613 1.00 20.70 102 GLY A C 1
ATOM 784 O O . GLY A 1 102 ? 168.653 136.820 118.671 1.00 20.70 102 GLY A O 1
ATOM 785 N N . GLU A 1 103 ? 167.196 138.412 118.029 1.00 20.65 103 GLU A N 1
ATOM 786 C CA . GLU A 1 103 ? 166.300 137.442 117.408 1.00 20.65 103 GLU A CA 1
ATOM 787 C C . GLU A 1 103 ? 166.894 136.866 116.125 1.00 20.65 103 GLU A C 1
ATOM 788 O O . GLU A 1 103 ? 166.635 135.706 115.790 1.00 20.65 103 GLU A O 1
ATOM 794 N N . VAL A 1 104 ? 167.706 137.652 115.410 1.00 19.74 104 VAL A N 1
ATOM 795 C CA . VAL A 1 104 ? 168.436 137.146 114.242 1.00 19.74 104 VAL A CA 1
ATOM 796 C C . VAL A 1 104 ? 169.416 136.055 114.654 1.00 19.74 104 VAL A C 1
ATOM 797 O O . VAL A 1 104 ? 169.483 134.984 114.030 1.00 19.74 104 VAL A O 1
ATOM 801 N N . VAL A 1 105 ? 170.190 136.315 115.714 1.00 18.98 105 VAL A N 1
ATOM 802 C CA . VAL A 1 105 ? 171.171 135.343 116.188 1.00 18.98 105 VAL A CA 1
ATOM 803 C C . VAL A 1 105 ? 170.475 134.092 116.709 1.00 18.98 105 VAL A C 1
ATOM 804 O O . VAL A 1 105 ? 170.920 132.970 116.441 1.00 18.98 105 VAL A O 1
ATOM 808 N N . GLU A 1 106 ? 169.327 134.248 117.376 1.00 19.05 106 GLU A N 1
ATOM 809 C CA . GLU A 1 106 ? 168.655 133.057 117.890 1.00 19.05 106 GLU A CA 1
ATOM 810 C C . GLU A 1 106 ? 167.977 132.273 116.769 1.00 19.05 106 GLU A C 1
ATOM 811 O O . GLU A 1 106 ? 167.900 131.038 116.834 1.00 19.05 106 GLU A O 1
ATOM 817 N N . TYR A 1 107 ? 167.546 132.961 115.699 1.00 20.29 107 TYR A N 1
ATOM 818 C CA . TYR A 1 107 ? 167.047 132.267 114.517 1.00 20.29 107 TYR A CA 1
ATOM 819 C C . TYR A 1 107 ? 168.144 131.444 113.866 1.00 20.29 107 TYR A C 1
ATOM 820 O O . TYR A 1 107 ? 167.911 130.303 113.459 1.00 20.29 107 TYR A O 1
ATOM 829 N N . TYR A 1 108 ? 169.328 132.027 113.704 1.00 21.13 108 TYR A N 1
ATOM 830 C CA . TYR A 1 108 ? 170.390 131.300 113.023 1.00 21.13 108 TYR A CA 1
ATOM 831 C C . TYR A 1 108 ? 170.972 130.195 113.895 1.00 21.13 108 TYR A C 1
ATOM 832 O O . TYR A 1 108 ? 171.439 129.182 113.365 1.00 21.13 108 TYR A O 1
ATOM 841 N N . ILE A 1 109 ? 170.876 130.328 115.220 1.00 17.32 109 ILE A N 1
ATOM 842 C CA . ILE A 1 109 ? 171.188 129.208 116.106 1.00 17.32 109 ILE A CA 1
ATOM 843 C C . ILE A 1 109 ? 170.173 128.082 115.921 1.00 17.32 109 ILE A C 1
ATOM 844 O O . ILE A 1 109 ? 170.546 126.906 115.832 1.00 17.32 109 ILE A O 1
ATOM 849 N N . ASN A 1 110 ? 168.881 128.429 115.826 1.00 17.82 110 ASN A N 1
ATOM 850 C CA . ASN A 1 110 ? 167.840 127.432 115.563 1.00 17.82 110 ASN A CA 1
ATOM 851 C C . ASN A 1 110 ? 168.045 126.726 114.225 1.00 17.82 110 ASN A C 1
ATOM 852 O O . ASN A 1 110 ? 167.916 125.498 114.130 1.00 17.82 110 ASN A O 1
ATOM 857 N N . LEU A 1 111 ? 168.397 127.485 113.189 1.00 19.94 111 LEU A N 1
ATOM 858 C CA . LEU A 1 111 ? 168.572 126.904 111.864 1.00 19.94 111 LEU A CA 1
ATOM 859 C C . LEU A 1 111 ? 169.859 126.093 111.781 1.00 19.94 111 LEU A C 1
ATOM 860 O O . LEU A 1 111 ? 169.954 125.150 110.988 1.00 19.94 111 LEU A O 1
ATOM 865 N N . LYS A 1 112 ? 170.860 126.436 112.594 1.00 19.85 112 LYS A N 1
ATOM 866 C CA . LYS A 1 112 ? 172.071 125.625 112.633 1.00 19.85 112 LYS A CA 1
ATOM 867 C C . LYS A 1 112 ? 171.839 124.332 113.405 1.00 19.85 112 LYS A C 1
ATOM 868 O O . LYS A 1 112 ? 172.393 123.283 113.057 1.00 19.85 112 LYS A O 1
ATOM 874 N N . LEU A 1 113 ? 171.003 124.378 114.444 1.00 16.79 113 LEU A N 1
ATOM 875 C CA . LEU A 1 113 ? 170.793 123.190 115.263 1.00 16.79 113 LEU A CA 1
ATOM 876 C C . LEU A 1 113 ? 169.759 122.248 114.666 1.00 16.79 113 LEU A C 1
ATOM 877 O O . LEU A 1 113 ? 169.698 121.080 115.066 1.00 16.79 113 LEU A O 1
ATOM 882 N N . LYS A 1 114 ? 168.922 122.733 113.741 1.00 20.28 114 LYS A N 1
ATOM 883 C CA . LYS A 1 114 ? 168.012 121.838 113.026 1.00 20.28 114 LYS A CA 1
ATOM 884 C C . LYS A 1 114 ? 168.756 120.803 112.185 1.00 20.28 114 LYS A C 1
ATOM 885 O O . LYS A 1 114 ? 168.281 119.671 112.046 1.00 20.28 114 LYS A O 1
ATOM 891 N N . LYS A 1 115 ? 169.943 121.135 111.686 1.00 22.60 115 LYS A N 1
ATOM 892 C CA . LYS A 1 115 ? 170.710 120.245 110.829 1.00 22.60 115 LYS A CA 1
ATOM 893 C C . LYS A 1 115 ? 171.613 119.289 111.605 1.00 22.60 115 LYS A C 1
ATOM 894 O O . LYS A 1 115 ? 172.465 118.635 110.996 1.00 22.60 115 LYS A O 1
ATOM 900 N N . VAL A 1 116 ? 171.451 119.187 112.922 1.00 25.73 116 VAL A N 1
ATOM 901 C CA . VAL A 1 116 ? 172.319 118.366 113.764 1.00 25.73 116 VAL A CA 1
ATOM 902 C C . VAL A 1 116 ? 171.597 117.063 114.084 1.00 25.73 116 VAL A C 1
ATOM 903 O O . VAL A 1 116 ? 170.427 117.074 114.486 1.00 25.73 116 VAL A O 1
ATOM 907 N N . LYS A 1 117 ? 172.291 115.939 113.901 1.00 31.43 117 LYS A N 1
ATOM 908 C CA . LYS A 1 117 ? 171.713 114.612 114.039 1.00 31.43 117 LYS A CA 1
ATOM 909 C C . LYS A 1 117 ? 172.410 113.834 115.148 1.00 31.43 117 LYS A C 1
ATOM 910 O O . LYS A 1 117 ? 173.598 114.034 115.413 1.00 31.43 117 LYS A O 1
ATOM 916 N N . VAL A 1 118 ? 171.662 112.941 115.794 1.00 29.21 118 VAL A N 1
ATOM 917 C CA . VAL A 1 118 ? 172.218 111.925 116.683 1.00 29.21 118 VAL A CA 1
ATOM 918 C C . VAL A 1 118 ? 172.057 110.561 116.033 1.00 29.21 118 VAL A C 1
ATOM 919 O O . VAL A 1 118 ? 171.000 110.252 115.468 1.00 29.21 118 VAL A O 1
ATOM 923 N N . LEU A 1 119 ? 173.124 109.761 116.095 1.00 33.21 119 LEU A N 1
ATOM 924 C CA . LEU A 1 119 ? 173.267 108.439 115.486 1.00 33.21 119 LEU A CA 1
ATOM 925 C C . LEU A 1 119 ? 173.049 108.446 113.974 1.00 33.21 119 LEU A C 1
ATOM 926 O O . LEU A 1 119 ? 172.695 107.409 113.402 1.00 33.21 119 LEU A O 1
ATOM 931 N N . GLY A 1 120 ? 173.239 109.590 113.311 1.00 33.67 120 GLY A N 1
ATOM 932 C CA . GLY A 1 120 ? 173.160 109.697 111.868 1.00 33.67 120 GLY A CA 1
ATOM 933 C C . GLY A 1 120 ? 171.779 109.591 111.256 1.00 33.67 120 GLY A C 1
ATOM 934 O O . GLY A 1 120 ? 171.648 109.770 110.039 1.00 33.67 120 GLY A O 1
ATOM 935 N N . LYS A 1 121 ? 170.743 109.314 112.043 1.00 34.03 121 LYS A N 1
ATOM 936 C CA . LYS A 1 121 ? 169.424 109.030 111.497 1.00 34.03 121 LYS A CA 1
ATOM 937 C C . LYS A 1 121 ? 168.375 109.916 112.151 1.00 34.03 121 LYS A C 1
ATOM 938 O O . LYS A 1 121 ? 167.406 110.335 111.509 1.00 34.03 121 LYS A O 1
ATOM 944 N N . TYR A 1 122 ? 168.580 110.225 113.417 1.00 31.37 122 TYR A N 1
ATOM 945 C CA . TYR A 1 122 ? 167.572 110.862 114.245 1.00 31.37 122 TYR A CA 1
ATOM 946 C C . TYR A 1 122 ? 167.897 112.333 114.447 1.00 31.37 122 TYR A C 1
ATOM 947 O O . TYR A 1 122 ? 169.058 112.673 114.710 1.00 31.37 122 TYR A O 1
ATOM 956 N N . PRO A 1 123 ? 166.913 113.223 114.307 1.00 26.29 123 PRO A N 1
ATOM 957 C CA . PRO A 1 123 ? 167.149 114.645 114.591 1.00 26.29 123 PRO A CA 1
ATOM 958 C C . PRO A 1 123 ? 167.403 114.861 116.073 1.00 26.29 123 PRO A C 1
ATOM 959 O O . PRO A 1 123 ? 166.670 114.350 116.921 1.00 26.29 123 PRO A O 1
ATOM 963 N N . LYS A 1 124 ? 168.456 115.617 116.382 1.00 18.48 124 LYS A N 1
ATOM 964 C CA . LYS A 1 124 ? 168.803 115.835 117.780 1.00 18.48 124 LYS A CA 1
ATOM 965 C C . LYS A 1 124 ? 167.854 116.828 118.430 1.00 18.48 124 LYS A C 1
ATOM 966 O O . LYS A 1 124 ? 167.340 116.580 119.524 1.00 18.48 124 LYS A O 1
ATOM 972 N N . TYR A 1 125 ? 167.590 117.944 117.762 1.00 14.32 125 TYR A N 1
ATOM 973 C CA . TYR A 1 125 ? 166.834 119.039 118.341 1.00 14.32 125 TYR A CA 1
ATOM 974 C C . TYR A 1 125 ? 165.489 119.181 117.647 1.00 14.32 125 TYR A C 1
ATOM 975 O O . TYR A 1 125 ? 165.368 118.944 116.443 1.00 14.32 125 TYR A O 1
ATOM 984 N N . ARG A 1 126 ? 164.480 119.566 118.418 1.00 15.84 126 ARG A N 1
ATOM 985 C CA . ARG A 1 126 ? 163.167 119.909 117.889 1.00 15.84 126 ARG A CA 1
ATOM 986 C C . ARG A 1 126 ? 163.082 121.425 117.793 1.00 15.84 126 ARG A C 1
ATOM 987 O O . ARG A 1 126 ? 162.903 122.111 118.803 1.00 15.84 126 ARG A O 1
ATOM 995 N N . ILE A 1 127 ? 163.203 121.942 116.577 1.00 19.34 127 ILE A N 1
ATOM 996 C CA . ILE A 1 127 ? 163.306 123.371 116.324 1.00 19.34 127 ILE A CA 1
ATOM 997 C C . ILE A 1 127 ? 161.955 123.890 115.857 1.00 19.34 127 ILE A C 1
ATOM 998 O O . ILE A 1 127 ? 161.418 123.426 114.845 1.00 19.34 127 ILE A O 1
ATOM 1003 N N . ASN A 1 128 ? 161.398 124.848 116.595 1.00 25.83 128 ASN A N 1
ATOM 1004 C CA . ASN A 1 128 ? 160.259 125.624 116.131 1.00 25.83 128 ASN A CA 1
ATOM 1005 C C . ASN A 1 128 ? 160.628 127.077 115.864 1.00 25.83 128 ASN A C 1
ATOM 1006 O O . ASN A 1 128 ? 159.730 127.918 115.743 1.00 25.83 128 ASN A O 1
ATOM 1011 N N . TYR A 1 129 ? 161.929 127.370 115.772 1.00 23.06 129 TYR A N 1
ATOM 1012 C CA . TYR A 1 129 ? 162.493 128.697 115.510 1.00 23.06 129 TYR A CA 1
ATOM 1013 C C . TYR A 1 129 ? 162.019 129.718 116.546 1.00 23.06 129 TYR A C 1
ATOM 1014 O O . TYR A 1 129 ? 161.387 130.727 116.236 1.00 23.06 129 TYR A O 1
ATOM 1023 N N . SER A 1 130 ? 162.345 129.421 117.798 1.00 21.96 130 SER A N 1
ATOM 1024 C CA . SER A 1 130 ? 161.978 130.251 118.930 1.00 21.96 130 SER A CA 1
ATOM 1025 C C . SER A 1 130 ? 163.171 130.316 119.871 1.00 21.96 130 SER A C 1
ATOM 1026 O O . SER A 1 130 ? 164.274 129.874 119.535 1.00 21.96 130 SER A O 1
ATOM 1029 N N . LYS A 1 131 ? 162.950 130.872 121.060 1.00 15.43 131 LYS A N 1
ATOM 1030 C CA . LYS A 1 131 ? 163.965 130.786 122.098 1.00 15.43 131 LYS A CA 1
ATOM 1031 C C . LYS A 1 131 ? 164.031 129.390 122.690 1.00 15.43 131 LYS A C 1
ATOM 1032 O O . LYS A 1 131 ? 165.070 129.000 123.227 1.00 15.43 131 LYS A O 1
ATOM 1038 N N . GLU A 1 132 ? 162.947 128.627 122.595 1.00 17.19 132 GLU A N 1
ATOM 1039 C CA . GLU A 1 132 ? 162.848 127.324 123.229 1.00 17.19 132 GLU A CA 1
ATOM 1040 C C . GLU A 1 132 ? 163.311 126.249 122.255 1.00 17.19 132 GLU A C 1
ATOM 1041 O O . GLU A 1 132 ? 162.869 126.218 121.103 1.00 17.19 132 GLU A O 1
ATOM 1047 N N . ILE A 1 133 ? 164.196 125.370 122.717 1.00 12.22 133 ILE A N 1
ATOM 1048 C CA . ILE A 1 133 ? 164.743 124.290 121.903 1.00 12.22 133 ILE A CA 1
ATOM 1049 C C . ILE A 1 133 ? 164.664 123.004 122.707 1.00 12.22 133 ILE A C 1
ATOM 1050 O O . ILE A 1 133 ? 165.356 122.862 123.719 1.00 12.22 133 ILE A O 1
ATOM 1055 N N . LEU A 1 134 ? 163.843 122.065 122.260 1.00 12.95 134 LEU A N 1
ATOM 1056 C CA . LEU A 1 134 ? 163.833 120.725 122.826 1.00 12.95 134 LEU A CA 1
ATOM 1057 C C . LEU A 1 134 ? 164.850 119.871 122.091 1.00 12.95 134 LEU A C 1
ATOM 1058 O O . LEU A 1 134 ? 164.856 119.835 120.859 1.00 12.95 134 LEU A O 1
ATOM 1063 N N . SER A 1 135 ? 165.710 119.194 122.841 1.00 12.30 135 SER A N 1
ATOM 1064 C CA . SER A 1 135 ? 166.594 118.185 122.282 1.00 12.30 135 SER A CA 1
ATOM 1065 C C . SER A 1 135 ? 165.953 116.830 122.514 1.00 12.30 135 SER A C 1
ATOM 1066 O O . SER A 1 135 ? 165.480 116.551 123.619 1.00 12.30 135 SER A O 1
ATOM 1069 N N . ASN A 1 136 ? 165.931 115.993 121.476 1.00 16.67 136 ASN A N 1
ATOM 1070 C CA . ASN A 1 136 ? 165.320 114.678 121.615 1.00 16.67 136 ASN A CA 1
ATOM 1071 C C . ASN A 1 136 ? 166.165 113.745 122.470 1.00 16.67 136 ASN A C 1
ATOM 1072 O O . ASN A 1 136 ? 165.631 112.802 123.061 1.00 16.67 136 ASN A O 1
ATOM 1077 N N . THR A 1 137 ? 167.462 113.998 122.562 1.00 19.15 137 THR A N 1
ATOM 1078 C CA . THR A 1 137 ? 168.373 113.216 123.378 1.00 19.15 137 THR A CA 1
ATOM 1079 C C . THR A 1 137 ? 168.841 114.036 124.575 1.00 19.15 137 THR A C 1
ATOM 1080 O O . THR A 1 137 ? 168.658 115.255 124.632 1.00 19.15 137 THR A O 1
ATOM 1084 N N . LEU A 1 138 ? 169.438 113.349 125.545 1.00 18.45 138 LEU A N 1
ATOM 1085 C CA . LEU A 1 138 ? 170.003 113.982 126.729 1.00 18.45 138 LEU A CA 1
ATOM 1086 C C . LEU A 1 138 ? 171.483 113.695 126.856 1.00 18.45 138 LEU A C 1
ATOM 1087 O O . LEU A 1 138 ? 171.919 112.555 126.690 1.00 18.45 138 LEU A O 1
ATOM 1092 N N . LEU A 1 139 ? 172.238 114.723 127.213 1.00 16.94 139 LEU A N 1
ATOM 1093 C CA . LEU A 1 139 ? 173.581 114.511 127.720 1.00 16.94 139 LEU A CA 1
ATOM 1094 C C . LEU A 1 139 ? 173.440 113.930 129.118 1.00 16.94 139 LEU A C 1
ATOM 1095 O O . LEU A 1 139 ? 172.800 114.534 129.983 1.00 16.94 139 LEU A O 1
ATOM 1100 N N . THR A 1 140 ? 174.007 112.751 129.341 1.00 21.61 140 THR A N 1
ATOM 1101 C CA . THR A 1 140 ? 173.905 112.118 130.643 1.00 21.61 140 THR A CA 1
ATOM 1102 C C . THR A 1 140 ? 174.976 112.667 131.582 1.00 21.61 140 THR A C 1
ATOM 1103 O O . THR A 1 140 ? 175.780 113.530 131.220 1.00 21.61 140 THR A O 1
ATOM 1107 N N . ARG A 1 141 ? 174.975 112.161 132.818 1.00 22.81 141 ARG A N 1
ATOM 1108 C CA . ARG A 1 141 ? 176.032 112.485 133.767 1.00 22.81 141 ARG A CA 1
ATOM 1109 C C . ARG A 1 141 ? 177.386 111.952 133.325 1.00 22.81 141 ARG A C 1
ATOM 1110 O O . ARG A 1 141 ? 178.417 112.523 133.695 1.00 22.81 141 ARG A O 1
ATOM 1118 N N . GLU A 1 142 ? 177.404 110.877 132.539 1.00 30.03 142 GLU A N 1
ATOM 1119 C CA . GLU A 1 142 ? 178.624 110.312 131.985 1.00 30.03 142 GLU A CA 1
ATOM 1120 C C . GLU A 1 142 ? 178.999 110.927 130.642 1.00 30.03 142 GLU A C 1
ATOM 1121 O O . GLU A 1 142 ? 179.820 110.345 129.924 1.00 30.03 142 GLU A O 1
ATOM 1127 N N . LEU A 1 143 ? 178.386 112.067 130.293 1.00 25.10 143 LEU A N 1
ATOM 1128 C CA . LEU A 1 143 ? 178.709 112.883 129.116 1.00 25.10 143 LEU A CA 1
ATOM 1129 C C . LEU A 1 143 ? 178.479 112.119 127.813 1.00 25.10 143 LEU A C 1
ATOM 1130 O O . LEU A 1 143 ? 179.350 112.043 126.946 1.00 25.10 143 LEU A O 1
ATOM 1135 N N . LYS A 1 144 ? 177.282 111.551 127.679 1.00 26.93 144 LYS A N 1
ATOM 1136 C CA . LYS A 1 144 ? 176.890 110.795 126.500 1.00 26.93 144 LYS A CA 1
ATOM 1137 C C . LYS A 1 144 ? 175.470 111.167 126.103 1.00 26.93 144 LYS A C 1
ATOM 1138 O O . LYS A 1 144 ? 174.578 111.238 126.951 1.00 26.93 144 LYS A O 1
ATOM 1144 N N . ASP A 1 145 ? 175.266 111.392 124.808 1.00 24.73 145 ASP A N 1
ATOM 1145 C CA . ASP A 1 145 ? 173.946 111.710 124.273 1.00 24.73 145 ASP A CA 1
ATOM 1146 C C . ASP A 1 145 ? 173.125 110.429 124.197 1.00 24.73 145 ASP A C 1
ATOM 1147 O O . ASP A 1 145 ? 173.412 109.550 123.379 1.00 24.73 145 ASP A O 1
ATOM 1152 N N . GLU A 1 146 ? 172.105 110.316 125.047 1.00 25.52 146 GLU A N 1
ATOM 1153 C CA . GLU A 1 146 ? 171.288 109.113 125.120 1.00 25.52 146 GLU A CA 1
ATOM 1154 C C . GLU A 1 146 ? 169.812 109.476 125.143 1.00 25.52 146 GLU A C 1
ATOM 1155 O O . GLU A 1 146 ? 169.408 110.416 125.830 1.00 25.52 146 GLU A O 1
ATOM 1161 N N . PHE A 1 147 ? 169.017 108.733 124.378 1.00 19.47 147 PHE A N 1
ATOM 1162 C CA . PHE A 1 147 ? 167.568 108.851 124.457 1.00 19.47 147 PHE A CA 1
ATOM 1163 C C . PHE A 1 147 ? 167.079 108.291 125.784 1.00 19.47 147 PHE A C 1
ATOM 1164 O O . PHE A 1 147 ? 167.289 107.112 126.086 1.00 19.47 147 PHE A O 1
ATOM 1172 N N . LYS A 1 148 ? 166.424 109.129 126.578 1.00 22.87 148 LYS A N 1
ATOM 1173 C CA . LYS A 1 148 ? 165.869 108.701 127.858 1.00 22.87 148 LYS A CA 1
ATOM 1174 C C . LYS A 1 148 ? 164.408 108.341 127.637 1.00 22.87 148 LYS A C 1
ATOM 1175 O O . LYS A 1 148 ? 163.513 109.176 127.773 1.00 22.87 148 LYS A O 1
ATOM 1181 N N . LYS A 1 149 ? 164.182 107.082 127.286 1.00 26.07 149 LYS A N 1
ATOM 1182 C CA . LYS A 1 149 ? 162.858 106.528 127.074 1.00 26.07 149 LYS A CA 1
ATOM 1183 C C . LYS A 1 149 ? 162.590 105.474 128.136 1.00 26.07 149 LYS A C 1
ATOM 1184 O O . LYS A 1 149 ? 163.516 104.959 128.768 1.00 26.07 149 LYS A O 1
ATOM 1190 N N . SER A 1 150 ? 161.319 105.162 128.333 1.00 26.14 150 SER A N 1
ATOM 1191 C CA . SER A 1 150 ? 160.926 104.041 129.169 1.00 26.14 150 SER A CA 1
ATOM 1192 C C . SER A 1 150 ? 160.247 102.983 128.311 1.00 26.14 150 SER A C 1
ATOM 1193 O O . SER A 1 150 ? 160.053 103.152 127.105 1.00 26.14 150 SER A O 1
ATOM 1196 N N . ASN A 1 151 ? 159.884 101.874 128.955 1.00 31.63 151 ASN A N 1
ATOM 1197 C CA . ASN A 1 151 ? 159.150 100.831 128.253 1.00 31.63 151 ASN A CA 1
ATOM 1198 C C . ASN A 1 151 ? 157.703 101.224 127.995 1.00 31.63 151 ASN A C 1
ATOM 1199 O O . ASN A 1 151 ? 157.088 100.694 127.064 1.00 31.63 151 ASN A O 1
ATOM 1204 N N . LYS A 1 152 ? 157.150 102.141 128.786 1.00 28.07 152 LYS A N 1
ATOM 1205 C CA . LYS A 1 152 ? 155.778 102.593 128.618 1.00 28.07 152 LYS A CA 1
ATOM 1206 C C . LYS A 1 152 ? 155.666 103.833 127.742 1.00 28.07 152 LYS A C 1
ATOM 1207 O O . LYS A 1 152 ? 154.626 104.497 127.759 1.00 28.07 152 LYS A O 1
ATOM 1213 N N . GLY A 1 153 ? 156.709 104.162 126.983 1.00 24.82 153 GLY A N 1
ATOM 1214 C CA . GLY A 1 153 ? 156.645 105.239 126.021 1.00 24.82 153 GLY A CA 1
ATOM 1215 C C . GLY A 1 153 ? 156.922 106.619 126.569 1.00 24.82 153 GLY A C 1
ATOM 1216 O O . GLY A 1 153 ? 156.734 107.602 125.843 1.00 24.82 153 GLY A O 1
ATOM 1217 N N . PHE A 1 154 ? 157.361 106.728 127.819 1.00 21.39 154 PHE A N 1
ATOM 1218 C CA . PHE A 1 154 ? 157.628 108.027 128.419 1.00 21.39 154 PHE A CA 1
ATOM 1219 C C . PHE A 1 154 ? 158.974 108.551 127.945 1.00 21.39 154 PHE A C 1
ATOM 1220 O O . PHE A 1 154 ? 159.990 107.860 128.036 1.00 21.39 154 PHE A O 1
ATOM 1228 N N . ASN A 1 155 ? 158.982 109.780 127.443 1.00 18.76 155 ASN A N 1
ATOM 1229 C CA . ASN A 1 155 ? 160.193 110.417 126.951 1.00 18.76 155 ASN A CA 1
ATOM 1230 C C . ASN A 1 155 ? 160.642 111.472 127.946 1.00 18.76 155 ASN A C 1
ATOM 1231 O O . ASN A 1 155 ? 159.814 112.197 128.505 1.00 18.76 155 ASN A O 1
ATOM 1236 N N . LEU A 1 156 ? 161.945 111.547 128.172 1.00 14.86 156 LEU A N 1
ATOM 1237 C CA . LEU A 1 156 ? 162.564 112.691 128.818 1.00 14.86 156 LEU A CA 1
ATOM 1238 C C . LEU A 1 156 ? 163.377 113.427 127.768 1.00 14.86 156 LEU A C 1
ATOM 1239 O O . LEU A 1 156 ? 164.135 112.802 127.021 1.00 14.86 156 LEU A O 1
ATOM 1244 N N . LYS A 1 157 ? 163.182 114.739 127.679 1.00 12.38 157 LYS A N 1
ATOM 1245 C CA . LYS A 1 157 ? 163.857 115.566 126.691 1.00 12.38 157 LYS A CA 1
ATOM 1246 C C . LYS A 1 157 ? 164.455 116.787 127.371 1.00 12.38 157 LYS A C 1
ATOM 1247 O O . LYS A 1 157 ? 163.799 117.434 128.190 1.00 12.38 157 LYS A O 1
ATOM 1253 N N . ARG A 1 158 ? 165.706 117.088 127.038 1.00 8.98 158 ARG A N 1
ATOM 1254 C CA . ARG A 1 158 ? 166.386 118.248 127.594 1.00 8.98 158 ARG A CA 1
ATOM 1255 C C . ARG A 1 158 ? 165.910 119.486 126.853 1.00 8.98 158 ARG A C 1
ATOM 1256 O O . ARG A 1 158 ? 165.975 119.543 125.623 1.00 8.98 158 ARG A O 1
ATOM 1264 N N . LYS A 1 159 ? 165.436 120.473 127.598 1.00 8.86 159 LYS A N 1
ATOM 1265 C CA . LYS A 1 159 ? 164.649 121.566 127.049 1.00 8.86 159 LYS A CA 1
ATOM 1266 C C . LYS A 1 159 ? 165.422 122.871 127.203 1.00 8.86 159 LYS A C 1
ATOM 1267 O O . LYS A 1 159 ? 165.439 123.461 128.285 1.00 8.86 159 LYS A O 1
ATOM 1273 N N . PHE A 1 160 ? 166.055 123.319 126.124 1.00 8.78 160 PHE A N 1
ATOM 1274 C CA . PHE A 1 160 ? 166.944 124.471 126.146 1.00 8.78 160 PHE A CA 1
ATOM 1275 C C . PHE A 1 160 ? 166.175 125.760 125.898 1.00 8.78 160 PHE A C 1
ATOM 1276 O O . PHE A 1 160 ? 165.144 125.766 125.226 1.00 8.78 160 PHE A O 1
ATOM 1284 N N . ARG A 1 161 ? 166.696 126.854 126.444 1.00 11.76 161 ARG A N 1
ATOM 1285 C CA . ARG A 1 161 ? 166.108 128.179 126.304 1.00 11.76 161 ARG A CA 1
ATOM 1286 C C . ARG A 1 161 ? 167.234 129.165 126.041 1.00 11.76 161 ARG A C 1
ATOM 1287 O O . ARG A 1 161 ? 167.954 129.544 126.968 1.00 11.76 161 ARG A O 1
ATOM 1295 N N . ILE A 1 162 ? 167.394 129.572 124.787 1.00 11.05 162 ILE A N 1
ATOM 1296 C CA . ILE A 1 162 ? 168.488 130.446 124.382 1.00 11.05 162 ILE A CA 1
ATOM 1297 C C . ILE A 1 162 ? 168.000 131.885 124.450 1.00 11.05 162 ILE A C 1
ATOM 1298 O O . ILE A 1 162 ? 166.799 132.150 124.322 1.00 11.05 162 ILE A O 1
ATOM 1303 N N . SER A 1 163 ? 168.921 132.808 124.707 1.00 9.25 163 SER A N 1
ATOM 1304 C CA . SER A 1 163 ? 168.622 134.241 124.718 1.00 9.25 163 SER A CA 1
ATOM 1305 C C . SER A 1 163 ? 169.890 135.019 124.406 1.00 9.25 163 SER A C 1
ATOM 1306 O O . SER A 1 163 ? 170.525 135.580 125.302 1.00 9.25 163 SER A O 1
ATOM 1309 N N . PRO A 1 164 ? 170.287 135.082 123.134 1.00 10.07 164 PRO A N 1
ATOM 1310 C CA . PRO A 1 164 ? 171.503 135.826 122.796 1.00 10.07 164 PRO A CA 1
ATOM 1311 C C . PRO A 1 164 ? 171.276 137.325 122.882 1.00 10.07 164 PRO A C 1
ATOM 1312 O O . PRO A 1 164 ? 170.218 137.837 122.513 1.00 10.07 164 PRO A O 1
ATOM 1316 N N . VAL A 1 165 ? 172.279 138.024 123.401 1.00 12.63 165 VAL A N 1
ATOM 1317 C CA . VAL A 1 165 ? 172.220 139.462 123.617 1.00 12.63 165 VAL A CA 1
ATOM 1318 C C . VAL A 1 165 ? 173.336 140.105 122.812 1.00 12.63 165 VAL A C 1
ATOM 1319 O O . VAL A 1 165 ? 174.508 139.755 122.982 1.00 12.63 165 VAL A O 1
ATOM 1323 N N . VAL A 1 166 ? 172.972 141.032 121.933 1.00 20.46 166 VAL A N 1
ATOM 1324 C CA . VAL A 1 166 ? 173.918 141.744 121.083 1.00 20.46 166 VAL A CA 1
ATOM 1325 C C . VAL A 1 166 ? 174.046 143.165 121.613 1.00 20.46 166 VAL A C 1
ATOM 1326 O O . VAL A 1 166 ? 173.037 143.816 121.904 1.00 20.46 166 VAL A O 1
ATOM 1330 N N . ASN A 1 167 ? 175.280 143.636 121.768 1.00 26.78 167 ASN A N 1
ATOM 1331 C CA . ASN A 1 167 ? 175.523 145.006 122.191 1.00 26.78 167 ASN A CA 1
ATOM 1332 C C . ASN A 1 167 ? 175.638 145.907 120.961 1.00 26.78 167 ASN A C 1
ATOM 1333 O O . ASN A 1 167 ? 175.296 145.511 119.845 1.00 26.78 167 ASN A O 1
ATOM 1338 N N . LYS A 1 168 ? 176.111 147.139 121.155 1.00 34.22 168 LYS A N 1
ATOM 1339 C CA . LYS A 1 168 ? 176.188 148.082 120.043 1.00 34.22 168 LYS A CA 1
ATOM 1340 C C . LYS A 1 168 ? 177.327 147.749 119.087 1.00 34.22 168 LYS A C 1
ATOM 1341 O O . LYS A 1 168 ? 177.251 148.085 117.901 1.00 34.22 168 LYS A O 1
ATOM 1347 N N . MET A 1 169 ? 178.377 147.082 119.568 1.00 37.86 169 MET A N 1
ATOM 1348 C CA . MET A 1 169 ? 179.492 146.720 118.703 1.00 37.86 169 MET A CA 1
ATOM 1349 C C . MET A 1 169 ? 179.224 145.457 117.899 1.00 37.86 169 MET A C 1
ATOM 1350 O O . MET A 1 169 ? 180.046 145.100 117.049 1.00 37.86 169 MET A O 1
ATOM 1355 N N . GLY A 1 170 ? 178.107 144.780 118.144 1.00 30.91 170 GLY A N 1
ATOM 1356 C CA . GLY A 1 170 ? 177.778 143.554 117.456 1.00 30.91 170 GLY A CA 1
ATOM 1357 C C . GLY A 1 170 ? 178.185 142.291 118.177 1.00 30.91 170 GLY A C 1
ATOM 1358 O O . GLY A 1 170 ? 177.918 141.199 117.668 1.00 30.91 170 GLY A O 1
ATOM 1359 N N . LYS A 1 171 ? 178.819 142.401 119.340 1.00 26.47 171 LYS A N 1
ATOM 1360 C CA . LYS A 1 171 ? 179.269 141.221 120.063 1.00 26.47 171 LYS A CA 1
ATOM 1361 C C . LYS A 1 171 ? 178.092 140.520 120.728 1.00 26.47 171 LYS A C 1
ATOM 1362 O O . LYS A 1 171 ? 177.210 141.160 121.302 1.00 26.47 171 LYS A O 1
ATOM 1368 N N . VAL A 1 172 ? 178.089 139.192 120.654 1.00 16.62 172 VAL A N 1
ATOM 1369 C CA . VAL A 1 172 ? 176.945 138.372 121.035 1.00 16.62 172 VAL A CA 1
ATOM 1370 C C . VAL A 1 172 ? 177.300 137.603 122.299 1.00 16.62 172 VAL A C 1
ATOM 1371 O O . VAL A 1 172 ? 178.389 137.026 122.395 1.00 16.62 172 VAL A O 1
ATOM 1375 N N . ILE A 1 173 ? 176.391 137.602 123.269 1.00 11.42 173 ILE A N 1
ATOM 1376 C CA . ILE A 1 173 ? 176.538 136.832 124.498 1.00 11.42 173 ILE A CA 1
ATOM 1377 C C . ILE A 1 173 ? 175.332 135.912 124.605 1.00 11.42 173 ILE A C 1
ATOM 1378 O O . ILE A 1 173 ? 174.201 136.383 124.770 1.00 11.42 173 ILE A O 1
ATOM 1383 N N . LEU A 1 174 ? 175.568 134.606 124.513 1.00 7.60 174 LEU A N 1
ATOM 1384 C CA . LEU A 1 174 ? 174.488 133.621 124.491 1.00 7.60 174 LEU A CA 1
ATOM 1385 C C . LEU A 1 174 ? 174.104 133.266 125.921 1.00 7.60 174 LEU A C 1
ATOM 1386 O O . LEU A 1 174 ? 174.747 132.432 126.559 1.00 7.60 174 LEU A O 1
ATOM 1391 N N . TYR A 1 175 ? 173.052 133.899 126.427 1.00 8.21 175 TYR A N 1
ATOM 1392 C CA . TYR A 1 175 ? 172.474 133.504 127.701 1.00 8.21 175 TYR A CA 1
ATOM 1393 C C . TYR A 1 175 ? 171.697 132.212 127.511 1.00 8.21 175 TYR A C 1
ATOM 1394 O O . TYR A 1 175 ? 170.875 132.104 126.598 1.00 8.21 175 TYR A O 1
ATOM 1403 N N . LEU A 1 176 ? 171.955 131.232 128.369 1.00 6.68 176 LEU A N 1
ATOM 1404 C CA . LEU A 1 176 ? 171.360 129.913 128.238 1.00 6.68 176 LEU A CA 1
ATOM 1405 C C . LEU A 1 176 ? 170.713 129.460 129.534 1.00 6.68 176 LEU A C 1
ATOM 1406 O O . LEU A 1 176 ? 171.013 129.957 130.619 1.00 6.68 176 LEU A O 1
ATOM 1411 N N . SER A 1 177 ? 169.811 128.498 129.385 1.00 6.43 177 SER A N 1
ATOM 1412 C CA . SER A 1 177 ? 169.291 127.711 130.488 1.00 6.43 177 SER A CA 1
ATOM 1413 C C . SER A 1 177 ? 168.807 126.404 129.895 1.00 6.43 177 SER A C 1
ATOM 1414 O O . SER A 1 177 ? 168.647 126.292 128.680 1.00 6.43 177 SER A O 1
ATOM 1417 N N . CYS A 1 178 ? 168.600 125.415 130.749 1.00 6.06 178 CYS A N 1
ATOM 1418 C CA . CYS A 1 178 ? 168.105 124.119 130.321 1.00 6.06 178 CYS A CA 1
ATOM 1419 C C . CYS A 1 178 ? 167.171 123.549 131.374 1.00 6.06 178 CYS A C 1
ATOM 1420 O O . CYS A 1 178 ? 167.476 123.566 132.568 1.00 6.06 178 CYS A O 1
ATOM 1423 N N . SER A 1 179 ? 166.020 123.070 130.920 1.00 8.36 179 SER A N 1
ATOM 1424 C CA . SER A 1 179 ? 165.050 122.395 131.763 1.00 8.36 179 SER A CA 1
ATOM 1425 C C . SER A 1 179 ? 164.864 120.990 131.219 1.00 8.36 179 SER A C 1
ATOM 1426 O O . SER A 1 179 ? 165.577 120.555 130.316 1.00 8.36 179 SER A O 1
ATOM 1429 N N . ALA A 1 180 ? 163.898 120.274 131.769 1.00 10.21 180 ALA A N 1
ATOM 1430 C CA . ALA A 1 180 ? 163.517 118.974 131.251 1.00 10.21 180 ALA A CA 1
ATOM 1431 C C . ALA A 1 180 ? 162.106 119.048 130.694 1.00 10.21 180 ALA A C 1
ATOM 1432 O O . ALA A 1 180 ? 161.343 119.960 131.016 1.00 10.21 180 ALA A O 1
ATOM 1434 N N . ASP A 1 181 ? 161.766 118.082 129.850 1.00 13.74 181 ASP A N 1
ATOM 1435 C CA . ASP A 1 181 ? 160.462 118.039 129.206 1.00 13.74 181 ASP A CA 1
ATOM 1436 C C . ASP A 1 181 ? 159.917 116.625 129.301 1.00 13.74 181 ASP A C 1
ATOM 1437 O O . ASP A 1 181 ? 160.503 115.695 128.739 1.00 13.74 181 ASP A O 1
ATOM 1442 N N . PHE A 1 182 ? 158.807 116.462 130.010 1.00 13.13 182 PHE A N 1
ATOM 1443 C CA . PHE A 1 182 ? 158.126 115.177 130.087 1.00 13.13 182 PHE A CA 1
ATOM 1444 C C . PHE A 1 182 ? 157.165 115.070 128.914 1.00 13.13 182 PHE A C 1
ATOM 1445 O O . PHE A 1 182 ? 156.224 115.863 128.801 1.00 13.13 182 PHE A O 1
ATOM 1453 N N . SER A 1 183 ? 157.387 114.084 128.054 1.00 17.22 183 SER A N 1
ATOM 1454 C CA . SER A 1 183 ? 156.494 113.833 126.940 1.00 17.22 183 SER A CA 1
ATOM 1455 C C . SER A 1 183 ? 156.345 112.333 126.761 1.00 17.22 183 SER A C 1
ATOM 1456 O O . SER A 1 183 ? 157.044 111.537 127.391 1.00 17.22 183 SER A O 1
ATOM 1459 N N . THR A 1 184 ? 155.406 111.954 125.902 1.00 23.96 184 THR A N 1
ATOM 1460 C CA . THR A 1 184 ? 155.222 110.561 125.537 1.00 23.96 184 THR A CA 1
ATOM 1461 C C . THR A 1 184 ? 154.765 110.483 124.090 1.00 23.96 184 THR A C 1
ATOM 1462 O O . THR A 1 184 ? 154.146 111.411 123.560 1.00 23.96 184 THR A O 1
ATOM 1466 N N . ASN A 1 185 ? 155.110 109.376 123.448 1.00 30.18 185 ASN A N 1
ATOM 1467 C CA . ASN A 1 185 ? 154.685 109.101 122.087 1.00 30.18 185 ASN A CA 1
ATOM 1468 C C . ASN A 1 185 ? 153.449 108.217 122.023 1.00 30.18 185 ASN A C 1
ATOM 1469 O O . ASN A 1 185 ? 152.897 108.023 120.936 1.00 30.18 185 ASN A O 1
ATOM 1474 N N . LYS A 1 186 ? 153.000 107.688 123.158 1.00 30.84 186 LYS A N 1
ATOM 1475 C CA . LYS A 1 186 ? 151.843 106.806 123.215 1.00 30.84 186 LYS A CA 1
ATOM 1476 C C . LYS A 1 186 ? 150.610 107.617 123.585 1.00 30.84 186 LYS A C 1
ATOM 1477 O O . LYS A 1 186 ? 150.480 108.076 124.723 1.00 30.84 186 LYS A O 1
ATOM 1483 N N . ASN A 1 187 ? 149.705 107.783 122.626 1.00 31.55 187 ASN A N 1
ATOM 1484 C CA . ASN A 1 187 ? 148.419 108.405 122.881 1.00 31.55 187 ASN A CA 1
ATOM 1485 C C . ASN A 1 187 ? 147.447 107.388 123.477 1.00 31.55 187 ASN A C 1
ATOM 1486 O O . ASN A 1 187 ? 147.816 106.271 123.844 1.00 31.55 187 ASN A O 1
ATOM 1491 N N . ILE A 1 188 ? 146.178 107.780 123.575 1.00 32.55 188 ILE A N 1
ATOM 1492 C CA . ILE A 1 188 ? 145.192 106.918 124.215 1.00 32.55 188 ILE A CA 1
ATOM 1493 C C . ILE A 1 188 ? 144.735 105.819 123.261 1.00 32.55 188 ILE A C 1
ATOM 1494 O O . ILE A 1 188 ? 144.291 104.751 123.699 1.00 32.55 188 ILE A O 1
ATOM 1499 N N . TYR A 1 189 ? 144.886 106.032 121.951 1.00 36.47 189 TYR A N 1
ATOM 1500 C CA . TYR A 1 189 ? 144.612 104.970 120.988 1.00 36.47 189 TYR A CA 1
ATOM 1501 C C . TYR A 1 189 ? 145.569 103.797 121.170 1.00 36.47 189 TYR A C 1
ATOM 1502 O O . TYR A 1 189 ? 145.154 102.633 121.146 1.00 36.47 189 TYR A O 1
ATOM 1511 N N . GLU A 1 190 ? 146.850 104.085 121.398 1.00 36.02 190 GLU A N 1
ATOM 1512 C CA . GLU A 1 190 ? 147.808 103.010 121.612 1.00 36.02 190 GLU A CA 1
ATOM 1513 C C . GLU A 1 190 ? 147.661 102.374 122.988 1.00 36.02 190 GLU A C 1
ATOM 1514 O O . GLU A 1 190 ? 147.969 101.188 123.148 1.00 36.02 190 GLU A O 1
ATOM 1520 N N . MET A 1 191 ? 147.167 103.119 123.978 1.00 38.42 191 MET A N 1
ATOM 1521 C CA . MET A 1 191 ? 146.933 102.514 125.285 1.00 38.42 191 MET A CA 1
ATOM 1522 C C . MET A 1 191 ? 145.665 101.668 125.286 1.00 38.42 191 MET A C 1
ATOM 1523 O O . MET A 1 191 ? 145.541 100.727 126.077 1.00 38.42 191 MET A O 1
ATOM 1528 N N . LEU A 1 192 ? 144.704 101.994 124.417 1.00 37.31 192 LEU A N 1
ATOM 1529 C CA . LEU A 1 192 ? 143.534 101.134 124.260 1.00 37.31 192 LEU A CA 1
ATOM 1530 C C . LEU A 1 192 ? 143.858 99.913 123.411 1.00 37.31 192 LEU A C 1
ATOM 1531 O O . LEU A 1 192 ? 143.275 98.841 123.611 1.00 37.31 192 LEU A O 1
ATOM 1536 N N . LYS A 1 193 ? 144.771 100.060 122.448 1.00 39.97 193 LYS A N 1
ATOM 1537 C CA . LYS A 1 193 ? 145.277 98.901 121.720 1.00 39.97 193 LYS A CA 1
ATOM 1538 C C . LYS A 1 193 ? 146.087 97.993 122.636 1.00 39.97 193 LYS A C 1
ATOM 1539 O O . LYS A 1 193 ? 146.076 96.767 122.470 1.00 39.97 193 LYS A O 1
ATOM 1545 N N . GLU A 1 194 ? 146.775 98.572 123.616 1.00 40.20 194 GLU A N 1
ATOM 1546 C CA . GLU A 1 194 ? 147.445 97.815 124.663 1.00 40.20 194 GLU A CA 1
ATOM 1547 C C . GLU A 1 194 ? 146.486 97.379 125.768 1.00 40.20 194 GLU A C 1
ATOM 1548 O O . GLU A 1 194 ? 146.694 96.321 126.372 1.00 40.20 194 GLU A O 1
ATOM 1554 N N . GLY A 1 195 ? 145.425 98.139 126.020 1.00 30.34 195 GLY A N 1
ATOM 1555 C CA . GLY A 1 195 ? 144.476 97.764 127.051 1.00 30.34 195 GLY A CA 1
ATOM 1556 C C . GLY A 1 195 ? 144.822 98.249 128.440 1.00 30.34 195 GLY A C 1
ATOM 1557 O O . GLY A 1 195 ? 144.973 97.432 129.355 1.00 30.34 195 GLY A O 1
ATOM 1558 N N . LEU A 1 196 ? 144.958 99.559 128.626 1.00 34.93 196 LEU A N 1
ATOM 1559 C CA . LEU A 1 196 ? 145.326 100.132 129.913 1.00 34.93 196 LEU A CA 1
ATOM 1560 C C . LEU A 1 196 ? 144.144 100.871 130.527 1.00 34.93 196 LEU A C 1
ATOM 1561 O O . LEU A 1 196 ? 143.242 101.322 129.815 1.00 34.93 196 LEU A O 1
ATOM 1566 N N . GLU A 1 197 ? 144.154 100.980 131.854 1.00 44.54 197 GLU A N 1
ATOM 1567 C CA . GLU A 1 197 ? 143.112 101.698 132.576 1.00 44.54 197 GLU A CA 1
ATOM 1568 C C . GLU A 1 197 ? 143.244 103.198 132.343 1.00 44.54 197 GLU A C 1
ATOM 1569 O O . GLU A 1 197 ? 144.179 103.836 132.837 1.00 44.54 197 GLU A O 1
ATOM 1575 N N . VAL A 1 198 ? 142.302 103.764 131.586 1.00 37.64 198 VAL A N 1
ATOM 1576 C CA . VAL A 1 198 ? 142.377 105.164 131.185 1.00 37.64 198 VAL A CA 1
ATOM 1577 C C . VAL A 1 198 ? 141.214 105.990 131.715 1.00 37.64 198 VAL A C 1
ATOM 1578 O O . VAL A 1 198 ? 141.040 107.137 131.300 1.00 37.64 198 VAL A O 1
ATOM 1582 N N . GLU A 1 199 ? 140.410 105.445 132.617 1.00 42.23 199 GLU A N 1
ATOM 1583 C CA . GLU A 1 199 ? 139.336 106.230 133.208 1.00 42.23 199 GLU A CA 1
ATOM 1584 C C . GLU A 1 199 ? 139.901 107.165 134.270 1.00 42.23 199 GLU A C 1
ATOM 1585 O O . GLU A 1 199 ? 140.523 106.717 135.239 1.00 42.23 199 GLU A O 1
ATOM 1591 N N . GLY A 1 200 ? 139.692 108.466 134.082 1.00 32.94 200 GLY A N 1
ATOM 1592 C CA . GLY A 1 200 ? 140.129 109.455 135.043 1.00 32.94 200 GLY A CA 1
ATOM 1593 C C . GLY A 1 200 ? 141.502 110.041 134.805 1.00 32.94 200 GLY A C 1
ATOM 1594 O O . GLY A 1 200 ? 142.018 110.736 135.689 1.00 32.94 200 GLY A O 1
ATOM 1595 N N . LEU A 1 201 ? 142.115 109.794 133.651 1.00 31.43 201 LEU A N 1
ATOM 1596 C CA . LEU A 1 201 ? 143.440 110.333 133.387 1.00 31.43 201 LEU A CA 1
ATOM 1597 C C . LEU A 1 201 ? 143.352 111.789 132.954 1.00 31.43 201 LEU A C 1
ATOM 1598 O O . LEU A 1 201 ? 142.529 112.149 132.108 1.00 31.43 201 LEU A O 1
ATOM 1603 N N . ALA A 1 202 ? 144.211 112.625 133.532 1.00 27.25 202 ALA A N 1
ATOM 1604 C CA . ALA A 1 202 ? 144.386 113.987 133.049 1.00 27.25 202 ALA A CA 1
ATOM 1605 C C . ALA A 1 202 ? 145.142 113.945 131.731 1.00 27.25 202 ALA A C 1
ATOM 1606 O O . ALA A 1 202 ? 146.251 113.412 131.661 1.00 27.25 202 ALA A O 1
ATOM 1608 N N . VAL A 1 203 ? 144.521 114.469 130.674 1.00 26.19 203 VAL A N 1
ATOM 1609 C CA . VAL A 1 203 ? 145.044 114.352 129.320 1.00 26.19 203 VAL A CA 1
ATOM 1610 C C . VAL A 1 203 ? 145.060 115.728 128.672 1.00 26.19 203 VAL A C 1
ATOM 1611 O O . VAL A 1 203 ? 144.575 116.712 129.232 1.00 26.19 203 VAL A O 1
ATOM 1615 N N . LYS A 1 204 ? 145.639 115.787 127.477 1.00 29.39 204 LYS A N 1
ATOM 1616 C CA . LYS A 1 204 ? 145.573 116.968 126.633 1.00 29.39 204 LYS A CA 1
ATOM 1617 C C . LYS A 1 204 ? 145.264 116.541 125.210 1.00 29.39 204 LYS A C 1
ATOM 1618 O O . LYS A 1 204 ? 145.550 115.412 124.806 1.00 29.39 204 LYS A O 1
ATOM 1624 N N . SER A 1 205 ? 144.668 117.452 124.455 1.00 34.96 205 SER A N 1
ATOM 1625 C CA . SER A 1 205 ? 144.387 117.230 123.046 1.00 34.96 205 SER A CA 1
ATOM 1626 C C . SER A 1 205 ? 145.499 117.867 122.229 1.00 34.96 205 SER A C 1
ATOM 1627 O O . SER A 1 205 ? 145.759 119.068 122.358 1.00 34.96 205 SER A O 1
ATOM 1630 N N . GLU A 1 206 ? 146.159 117.063 121.398 1.00 43.82 206 GLU A N 1
ATOM 1631 C CA . GLU A 1 206 ? 147.187 117.581 120.507 1.00 43.82 206 GLU A CA 1
ATOM 1632 C C . GLU A 1 206 ? 146.621 118.215 119.246 1.00 43.82 206 GLU A C 1
ATOM 1633 O O . GLU A 1 206 ? 147.400 118.640 118.386 1.00 43.82 206 GLU A O 1
ATOM 1639 N N . TRP A 1 207 ? 145.302 118.280 119.104 1.00 47.86 207 TRP A N 1
ATOM 1640 C CA . TRP A 1 207 ? 144.685 118.855 117.921 1.00 47.86 207 TRP A CA 1
ATOM 1641 C C . TRP A 1 207 ? 144.018 120.192 118.209 1.00 47.86 207 TRP A C 1
ATOM 1642 O O . TRP A 1 207 ? 143.324 120.724 117.338 1.00 47.86 207 TRP A O 1
ATOM 1653 N N . SER A 1 208 ? 144.208 120.740 119.406 1.00 37.98 208 SER A N 1
ATOM 1654 C CA . SER A 1 208 ? 143.683 122.048 119.761 1.00 37.98 208 SER A CA 1
ATOM 1655 C C . SER A 1 208 ? 144.692 122.764 120.645 1.00 37.98 208 SER A C 1
ATOM 1656 O O . SER A 1 208 ? 145.521 122.132 121.305 1.00 37.98 208 SER A O 1
ATOM 1659 N N . ASN A 1 209 ? 144.620 124.092 120.644 1.00 35.05 209 ASN A N 1
ATOM 1660 C CA . ASN A 1 209 ? 145.498 124.926 121.451 1.00 35.05 209 ASN A CA 1
ATOM 1661 C C . ASN A 1 209 ? 144.818 125.462 122.702 1.00 35.05 209 ASN A C 1
ATOM 1662 O O . ASN A 1 209 ? 145.374 126.346 123.360 1.00 35.05 209 ASN A O 1
ATOM 1667 N N . ILE A 1 210 ? 143.630 124.960 123.039 1.00 33.93 210 ILE A N 1
ATOM 1668 C CA . ILE A 1 210 ? 142.895 125.470 124.189 1.00 33.93 210 ILE A CA 1
ATOM 1669 C C . ILE A 1 210 ? 143.537 124.954 125.469 1.00 33.93 210 ILE A C 1
ATOM 1670 O O . ILE A 1 210 ? 143.727 123.744 125.645 1.00 33.93 210 ILE A O 1
ATOM 1675 N N . SER A 1 211 ? 143.879 125.873 126.369 1.00 25.42 211 SER A N 1
ATOM 1676 C CA . SER A 1 211 ? 144.525 125.536 127.631 1.00 25.42 211 SER A CA 1
ATOM 1677 C C . SER A 1 211 ? 143.449 125.316 128.689 1.00 25.42 211 SER A C 1
ATOM 1678 O O . SER A 1 211 ? 142.827 126.272 129.161 1.00 25.42 211 SER A O 1
ATOM 1681 N N . GLY A 1 212 ? 143.235 124.058 129.058 1.00 24.73 212 GLY A N 1
ATOM 1682 C CA . GLY A 1 212 ? 142.243 123.721 130.063 1.00 24.73 212 GLY A CA 1
ATOM 1683 C C . GLY A 1 212 ? 142.444 122.306 130.553 1.00 24.73 212 GLY A C 1
ATOM 1684 O O . GLY A 1 212 ? 143.082 121.479 129.895 1.00 24.73 212 GLY A O 1
ATOM 1685 N N . ASN A 1 213 ? 141.880 122.038 131.727 1.00 35.74 213 ASN A N 1
ATOM 1686 C CA . ASN A 1 213 ? 142.008 120.738 132.375 1.00 35.74 213 ASN A CA 1
ATOM 1687 C C . ASN A 1 213 ? 141.107 119.732 131.668 1.00 35.74 213 ASN A C 1
ATOM 1688 O O . ASN A 1 213 ? 139.878 119.854 131.713 1.00 35.74 213 ASN A O 1
ATOM 1693 N N . LEU A 1 214 ? 141.713 118.736 131.026 1.00 31.28 214 LEU A N 1
ATOM 1694 C CA . LEU A 1 214 ? 140.981 117.692 130.319 1.00 31.28 214 LEU A CA 1
ATOM 1695 C C . LEU A 1 214 ? 141.198 116.362 131.025 1.00 31.28 214 LEU A C 1
ATOM 1696 O O . LEU A 1 214 ? 142.319 115.844 131.045 1.00 31.28 214 LEU A O 1
ATOM 1701 N N . VAL A 1 215 ? 140.130 115.813 131.597 1.00 33.57 215 VAL A N 1
ATOM 1702 C CA . VAL A 1 215 ? 140.166 114.505 132.239 1.00 33.57 215 VAL A CA 1
ATOM 1703 C C . VAL A 1 215 ? 139.128 113.604 131.583 1.00 33.57 215 VAL A C 1
ATOM 1704 O O . VAL A 1 215 ? 138.075 114.070 131.135 1.00 33.57 215 VAL A O 1
ATOM 1708 N N . ILE A 1 216 ? 139.440 112.313 131.510 1.00 34.84 216 ILE A N 1
ATOM 1709 C CA . ILE A 1 216 ? 138.552 111.349 130.873 1.00 34.84 216 ILE A CA 1
ATOM 1710 C C . ILE A 1 216 ? 137.437 110.973 131.840 1.00 34.84 216 ILE A C 1
ATOM 1711 O O . ILE A 1 216 ? 137.694 110.581 132.985 1.00 34.84 216 ILE A O 1
ATOM 1716 N N . GLU A 1 217 ? 136.189 111.099 131.384 1.00 38.92 217 GLU A N 1
ATOM 1717 C CA . GLU A 1 217 ? 135.068 110.595 132.168 1.00 38.92 217 GLU A CA 1
ATOM 1718 C C . GLU A 1 217 ? 134.994 109.075 132.098 1.00 38.92 217 GLU A C 1
ATOM 1719 O O . GLU A 1 217 ? 135.020 108.397 133.131 1.00 38.92 217 GLU A O 1
ATOM 1725 N N . SER A 1 218 ? 134.920 108.524 130.891 1.00 38.21 218 SER A N 1
ATOM 1726 C CA . SER A 1 218 ? 134.750 107.087 130.688 1.00 38.21 218 SER A CA 1
ATOM 1727 C C . SER A 1 218 ? 135.204 106.750 129.272 1.00 38.21 218 SER A C 1
ATOM 1728 O O . SER A 1 218 ? 135.778 107.585 128.566 1.00 38.21 218 SER A O 1
ATOM 1731 N N . VAL A 1 219 ? 134.957 105.508 128.865 1.00 37.52 219 VAL A N 1
ATOM 1732 C CA . VAL A 1 219 ? 135.223 105.040 127.509 1.00 37.52 219 VAL A CA 1
ATOM 1733 C C . VAL A 1 219 ? 133.920 104.465 126.972 1.00 37.52 219 VAL A C 1
ATOM 1734 O O . VAL A 1 219 ? 133.430 103.445 127.473 1.00 37.52 219 VAL A O 1
ATOM 1738 N N . LEU A 1 220 ? 133.355 105.116 125.960 1.00 36.27 220 LEU A N 1
ATOM 1739 C CA . LEU A 1 220 ? 132.109 104.653 125.369 1.00 36.27 220 LEU A CA 1
ATOM 1740 C C . LEU A 1 220 ? 132.377 103.488 124.427 1.00 36.27 220 LEU A C 1
ATOM 1741 O O . LEU A 1 220 ? 133.425 103.424 123.781 1.00 36.27 220 LEU A O 1
ATOM 1746 N N . GLU A 1 221 ? 131.415 102.565 124.346 1.00 40.44 221 GLU A N 1
ATOM 1747 C CA . GLU A 1 221 ? 131.526 101.441 123.423 1.00 40.44 221 GLU A CA 1
ATOM 1748 C C . GLU A 1 221 ? 131.225 101.832 121.983 1.00 40.44 221 GLU A C 1
ATOM 1749 O O . GLU A 1 221 ? 131.439 101.016 121.080 1.00 40.44 221 GLU A O 1
ATOM 1755 N N . THR A 1 222 ? 130.735 103.048 121.755 1.00 38.41 222 THR A N 1
ATOM 1756 C CA . THR A 1 222 ? 130.442 103.517 120.410 1.00 38.41 222 THR A CA 1
ATOM 1757 C C . THR A 1 222 ? 131.736 103.754 119.640 1.00 38.41 222 THR A C 1
ATOM 1758 O O . THR A 1 222 ? 132.690 104.332 120.164 1.00 38.41 222 THR A O 1
ATOM 1762 N N . LYS A 1 223 ? 131.777 103.282 118.398 1.00 35.36 223 LYS A N 1
ATOM 1763 C CA . LYS A 1 223 ? 132.925 103.501 117.533 1.00 35.36 223 LYS A CA 1
ATOM 1764 C C . LYS A 1 223 ? 132.890 104.914 116.965 1.00 35.36 223 LYS A C 1
ATOM 1765 O O . LYS A 1 223 ? 131.839 105.558 116.920 1.00 35.36 223 LYS A O 1
ATOM 1771 N N . ILE A 1 224 ? 134.055 105.388 116.515 1.00 40.88 224 ILE A N 1
ATOM 1772 C CA . ILE A 1 224 ? 134.173 106.779 116.080 1.00 40.88 224 ILE A CA 1
ATOM 1773 C C . ILE A 1 224 ? 133.542 106.975 114.706 1.00 40.88 224 ILE A C 1
ATOM 1774 O O . ILE A 1 224 ? 133.208 108.101 114.316 1.00 40.88 224 ILE A O 1
ATOM 1779 N N . SER A 1 225 ? 133.366 105.888 113.949 1.00 37.12 225 SER A N 1
ATOM 1780 C CA . SER A 1 225 ? 132.759 106.004 112.627 1.00 37.12 225 SER A CA 1
ATOM 1781 C C . SER A 1 225 ? 131.239 106.061 112.709 1.00 37.12 225 SER A C 1
ATOM 1782 O O . SER A 1 225 ? 130.587 106.519 111.763 1.00 37.12 225 SER A O 1
ATOM 1785 N N . GLU A 1 226 ? 130.664 105.599 113.815 1.00 39.79 226 GLU A N 1
ATOM 1786 C CA . GLU A 1 226 ? 129.217 105.606 113.969 1.00 39.79 226 GLU A CA 1
ATOM 1787 C C . GLU A 1 226 ? 128.734 107.037 114.212 1.00 39.79 226 GLU A C 1
ATOM 1788 O O . GLU A 1 226 ? 129.400 107.800 114.920 1.00 39.79 226 GLU A O 1
ATOM 1794 N N . PRO A 1 227 ? 127.613 107.442 113.605 1.00 38.68 227 PRO A N 1
ATOM 1795 C CA . PRO A 1 227 ? 127.134 108.822 113.779 1.00 38.68 227 PRO A CA 1
ATOM 1796 C C . PRO A 1 227 ? 126.669 109.095 115.202 1.00 38.68 227 PRO A C 1
ATOM 1797 O O . PRO A 1 227 ? 125.871 108.354 115.776 1.00 38.68 227 PRO A O 1
ATOM 1801 N N . THR A 1 228 ? 127.160 110.199 115.753 1.00 38.90 228 THR A N 1
ATOM 1802 C CA . THR A 1 228 ? 127.099 110.471 117.178 1.00 38.90 228 THR A CA 1
ATOM 1803 C C . THR A 1 228 ? 125.756 111.089 117.564 1.00 38.90 228 THR A C 1
ATOM 1804 O O . THR A 1 228 ? 124.797 111.101 116.788 1.00 38.90 228 THR A O 1
ATOM 1808 N N . SER A 1 229 ? 125.689 111.613 118.792 1.00 35.59 229 SER A N 1
ATOM 1809 C CA . SER A 1 229 ? 124.467 112.237 119.285 1.00 35.59 229 SER A CA 1
ATOM 1810 C C . SER A 1 229 ? 124.215 113.603 118.660 1.00 35.59 229 SER A C 1
ATOM 1811 O O . SER A 1 229 ? 123.093 114.112 118.748 1.00 35.59 229 SER A O 1
ATOM 1814 N N . LEU A 1 230 ? 125.228 114.207 118.036 1.00 37.13 230 LEU A N 1
ATOM 1815 C CA . LEU A 1 230 ? 125.052 115.489 117.365 1.00 37.13 230 LEU A CA 1
ATOM 1816 C C . LEU A 1 230 ? 124.517 115.347 115.945 1.00 37.13 230 LEU A C 1
ATOM 1817 O O . LEU A 1 230 ? 124.419 116.355 115.236 1.00 37.13 230 LEU A O 1
ATOM 1822 N N . GLY A 1 231 ? 124.173 114.134 115.513 1.00 35.27 231 GLY A N 1
ATOM 1823 C CA . GLY A 1 231 ? 123.684 113.898 114.174 1.00 35.27 231 GLY A CA 1
ATOM 1824 C C . GLY A 1 231 ? 124.749 113.527 113.166 1.00 35.27 231 GLY A C 1
ATOM 1825 O O . GLY A 1 231 ? 124.419 112.946 112.125 1.00 35.27 231 GLY A O 1
ATOM 1826 N N . GLN A 1 232 ? 126.012 113.841 113.443 1.00 42.30 232 GLN A N 1
ATOM 1827 C CA . GLN A 1 232 ? 127.122 113.505 112.568 1.00 42.30 232 GLN A CA 1
ATOM 1828 C C . GLN A 1 232 ? 128.190 112.783 113.374 1.00 42.30 232 GLN A C 1
ATOM 1829 O O . GLN A 1 232 ? 128.265 112.935 114.596 1.00 42.30 232 GLN A O 1
ATOM 1835 N N . SER A 1 233 ? 129.008 111.991 112.686 1.00 42.00 233 SER A N 1
ATOM 1836 C CA . SER A 1 233 ? 130.060 111.247 113.356 1.00 42.00 233 SER A CA 1
ATOM 1837 C C . SER A 1 233 ? 131.233 112.164 113.695 1.00 42.00 233 SER A C 1
ATOM 1838 O O . SER A 1 233 ? 131.290 113.327 113.283 1.00 42.00 233 SER A O 1
ATOM 1841 N N . LEU A 1 234 ? 132.178 111.621 114.466 1.00 44.99 234 LEU A N 1
ATOM 1842 C CA . LEU A 1 234 ? 133.328 112.415 114.885 1.00 44.99 234 LEU A CA 1
ATOM 1843 C C . LEU A 1 234 ? 134.299 112.640 113.734 1.00 44.99 234 LEU A C 1
ATOM 1844 O O . LEU A 1 234 ? 134.911 113.709 113.638 1.00 44.99 234 LEU A O 1
ATOM 1849 N N . ILE A 1 235 ? 134.457 111.647 112.854 1.00 41.97 235 ILE A N 1
ATOM 1850 C CA . ILE A 1 235 ? 135.336 111.810 111.697 1.00 41.97 235 ILE A CA 1
ATOM 1851 C C . ILE A 1 235 ? 134.748 112.835 110.733 1.00 41.97 235 ILE A C 1
ATOM 1852 O O . ILE A 1 235 ? 135.470 113.661 110.156 1.00 41.97 235 ILE A O 1
ATOM 1857 N N . ASP A 1 236 ? 133.419 112.832 110.589 1.00 44.06 236 ASP A N 1
ATOM 1858 C CA . ASP A 1 236 ? 132.745 113.894 109.847 1.00 44.06 236 ASP A CA 1
ATOM 1859 C C . ASP A 1 236 ? 132.885 115.237 110.557 1.00 44.06 236 ASP A C 1
ATOM 1860 O O . ASP A 1 236 ? 132.939 116.288 109.906 1.00 44.06 236 ASP A O 1
ATOM 1865 N N . TYR A 1 237 ? 132.968 115.220 111.892 1.00 49.61 237 TYR A N 1
ATOM 1866 C CA . TYR A 1 237 ? 133.140 116.462 112.642 1.00 49.61 237 TYR A CA 1
ATOM 1867 C C . TYR A 1 237 ? 134.540 117.035 112.457 1.00 49.61 237 TYR A C 1
ATOM 1868 O O . TYR A 1 237 ? 134.725 118.257 112.485 1.00 49.61 237 TYR A O 1
ATOM 1877 N N . TYR A 1 238 ? 135.543 116.173 112.270 1.00 49.49 238 TYR A N 1
ATOM 1878 C CA . TYR A 1 238 ? 136.881 116.686 111.996 1.00 49.49 238 TYR A CA 1
ATOM 1879 C C . TYR A 1 238 ? 137.042 117.076 110.532 1.00 49.49 238 TYR A C 1
ATOM 1880 O O . TYR A 1 238 ? 137.836 117.969 110.216 1.00 49.49 238 TYR A O 1
ATOM 1889 N N . LYS A 1 239 ? 136.307 116.427 109.621 1.00 44.30 239 LYS A N 1
ATOM 1890 C CA . LYS A 1 239 ? 136.370 116.854 108.224 1.00 44.30 239 LYS A CA 1
ATOM 1891 C C . LYS A 1 239 ? 135.632 118.169 108.007 1.00 44.30 239 LYS A C 1
ATOM 1892 O O . LYS A 1 239 ? 136.014 118.962 107.139 1.00 44.30 239 LYS A O 1
ATOM 1898 N N . ASN A 1 240 ? 134.573 118.421 108.780 1.00 46.52 240 ASN A N 1
ATOM 1899 C CA . ASN A 1 240 ? 133.836 119.670 108.626 1.00 46.52 240 ASN A CA 1
ATOM 1900 C C . ASN A 1 240 ? 134.574 120.868 109.210 1.00 46.52 240 ASN A C 1
ATOM 1901 O O . ASN A 1 240 ? 134.281 122.003 108.819 1.00 46.52 240 ASN A O 1
ATOM 1906 N N . ASN A 1 241 ? 135.532 120.647 110.112 1.00 46.29 241 ASN A N 1
ATOM 1907 C CA . ASN A 1 241 ? 136.291 121.719 110.746 1.00 46.29 241 ASN A CA 1
ATOM 1908 C C . ASN A 1 241 ? 137.539 122.100 109.955 1.00 46.29 241 ASN A C 1
ATOM 1909 O O . ASN A 1 241 ? 138.470 122.681 110.528 1.00 46.29 241 ASN A O 1
ATOM 1914 N N . ASN A 1 242 ? 137.564 121.781 108.652 1.00 41.44 242 ASN A N 1
ATOM 1915 C CA . ASN A 1 242 ? 138.727 121.933 107.764 1.00 41.44 242 ASN A CA 1
ATOM 1916 C C . ASN A 1 242 ? 139.964 121.221 108.308 1.00 41.44 242 ASN A C 1
ATOM 1917 O O . ASN A 1 242 ? 141.088 121.704 108.159 1.00 41.44 242 ASN A O 1
ATOM 1922 N N . GLN A 1 243 ? 139.762 120.064 108.942 1.00 45.15 243 GLN A N 1
ATOM 1923 C CA . GLN A 1 243 ? 140.845 119.268 109.508 1.00 45.15 243 GLN A CA 1
ATOM 1924 C C . GLN A 1 243 ? 140.769 117.827 109.023 1.00 45.15 243 GLN A C 1
ATOM 1925 O O . GLN A 1 243 ? 141.017 116.893 109.790 1.00 45.15 243 GLN A O 1
ATOM 1931 N N . GLY A 1 244 ? 140.421 117.629 107.749 1.00 41.17 244 GLY A N 1
ATOM 1932 C CA . GLY A 1 244 ? 140.303 116.287 107.206 1.00 41.17 244 GLY A CA 1
ATOM 1933 C C . GLY A 1 244 ? 141.628 115.598 106.959 1.00 41.17 244 GLY A C 1
ATOM 1934 O O . GLY A 1 244 ? 141.649 114.386 106.726 1.00 41.17 244 GLY A O 1
ATOM 1935 N N . TYR A 1 245 ? 142.733 116.345 107.002 1.00 45.01 245 TYR A N 1
ATOM 1936 C CA . TYR A 1 245 ? 144.047 115.748 106.789 1.00 45.01 245 TYR A CA 1
ATOM 1937 C C . TYR A 1 245 ? 144.471 114.899 107.982 1.00 45.01 245 TYR A C 1
ATOM 1938 O O . TYR A 1 245 ? 145.266 113.963 107.832 1.00 45.01 245 TYR A O 1
ATOM 1947 N N . ARG A 1 246 ? 143.955 115.210 109.173 1.00 46.49 246 ARG A N 1
ATOM 1948 C CA . ARG A 1 246 ? 144.299 114.424 110.353 1.00 46.49 246 ARG A CA 1
ATOM 1949 C C . ARG A 1 246 ? 143.595 113.074 110.340 1.00 46.49 246 ARG A C 1
ATOM 1950 O O . ARG A 1 246 ? 144.148 112.071 110.806 1.00 46.49 246 ARG A O 1
ATOM 1958 N N . VAL A 1 247 ? 142.368 113.028 109.810 1.00 41.63 247 VAL A N 1
ATOM 1959 C CA . VAL A 1 247 ? 141.621 111.778 109.728 1.00 41.63 247 VAL A CA 1
ATOM 1960 C C . VAL A 1 247 ? 141.793 111.081 108.387 1.00 41.63 247 VAL A C 1
ATOM 1961 O O . VAL A 1 247 ? 141.142 110.056 108.145 1.00 41.63 247 VAL A O 1
ATOM 1965 N N . LYS A 1 248 ? 142.650 111.603 107.507 1.00 40.83 248 LYS A N 1
ATOM 1966 C CA . LYS A 1 248 ? 142.807 111.008 106.184 1.00 40.83 248 LYS A CA 1
ATOM 1967 C C . LYS A 1 248 ? 143.634 109.729 106.245 1.00 40.83 248 LYS A C 1
ATOM 1968 O O . LYS A 1 248 ? 143.340 108.759 105.536 1.00 40.83 248 LYS A O 1
ATOM 1974 N N . ASP A 1 249 ? 144.659 109.702 107.095 1.00 43.04 249 ASP A N 1
ATOM 1975 C CA . ASP A 1 249 ? 145.550 108.552 107.182 1.00 43.04 249 ASP A CA 1
ATOM 1976 C C . ASP A 1 249 ? 145.028 107.449 108.094 1.00 43.04 249 ASP A C 1
ATOM 1977 O O . ASP A 1 249 ? 145.766 106.494 108.361 1.00 43.04 249 ASP A O 1
ATOM 1982 N N . PHE A 1 250 ? 143.792 107.550 108.578 1.00 44.64 250 PHE A N 1
ATOM 1983 C CA . PHE A 1 250 ? 143.256 106.524 109.462 1.00 44.64 250 PHE A CA 1
ATOM 1984 C C . PHE A 1 250 ? 142.874 105.278 108.675 1.00 44.64 250 PHE A C 1
ATOM 1985 O O . PHE A 1 250 ? 142.283 105.358 107.595 1.00 44.64 250 PHE A O 1
ATOM 1993 N N . THR A 1 251 ? 143.219 104.119 109.227 1.00 41.55 251 THR A N 1
ATOM 1994 C CA . THR A 1 251 ? 142.917 102.837 108.616 1.00 41.55 251 THR A CA 1
ATOM 1995 C C . THR A 1 251 ? 141.576 102.317 109.131 1.00 41.55 251 THR A C 1
ATOM 1996 O O . THR A 1 251 ? 140.826 103.018 109.814 1.00 41.55 251 THR A O 1
ATOM 2000 N N . ASP A 1 252 ? 141.271 101.064 108.784 1.00 42.11 252 ASP A N 1
ATOM 2001 C CA . ASP A 1 252 ? 140.040 100.443 109.263 1.00 42.11 252 ASP A CA 1
ATOM 2002 C C . ASP A 1 252 ? 140.134 100.115 110.747 1.00 42.11 252 ASP A C 1
ATOM 2003 O O . ASP A 1 252 ? 139.136 100.196 111.473 1.00 42.11 252 ASP A O 1
ATOM 2008 N N . GLU A 1 253 ? 141.329 99.743 111.213 1.00 42.79 253 GLU A N 1
ATOM 2009 C CA . GLU A 1 253 ? 141.530 99.479 112.634 1.00 42.79 253 GLU A CA 1
ATOM 2010 C C . GLU A 1 253 ? 141.457 100.770 113.442 1.00 42.79 253 GLU A C 1
ATOM 2011 O O . GLU A 1 253 ? 141.057 100.760 114.613 1.00 42.79 253 GLU A O 1
ATOM 2017 N N . ASP A 1 254 ? 141.820 101.896 112.821 1.00 40.27 254 ASP A N 1
ATOM 2018 C CA . ASP A 1 254 ? 141.683 103.191 113.480 1.00 40.27 254 ASP A CA 1
ATOM 2019 C C . ASP A 1 254 ? 140.216 103.576 113.639 1.00 40.27 254 ASP A C 1
ATOM 2020 O O . ASP A 1 254 ? 139.849 104.273 114.591 1.00 40.27 254 ASP A O 1
ATOM 2025 N N . LEU A 1 255 ? 139.359 103.125 112.718 1.00 39.15 255 LEU A N 1
ATOM 2026 C CA . LEU A 1 255 ? 137.932 103.406 112.829 1.00 39.15 255 LEU A CA 1
ATOM 2027 C C . LEU A 1 255 ? 137.244 102.532 113.870 1.00 39.15 255 LEU A C 1
ATOM 2028 O O . LEU A 1 255 ? 136.117 102.840 114.270 1.00 39.15 255 LEU A O 1
ATOM 2033 N N . ASN A 1 256 ? 137.891 101.456 114.319 1.00 35.91 256 ASN A N 1
ATOM 2034 C CA . ASN A 1 256 ? 137.379 100.637 115.410 1.00 35.91 256 ASN A CA 1
ATOM 2035 C C . ASN A 1 256 ? 137.778 101.162 116.783 1.00 35.91 256 ASN A C 1
ATOM 2036 O O . ASN A 1 256 ? 137.639 100.435 117.772 1.00 35.91 256 ASN A O 1
ATOM 2041 N N . ALA A 1 257 ? 138.274 102.393 116.866 1.00 34.66 257 ALA A N 1
ATOM 2042 C CA . ALA A 1 257 ? 138.625 102.980 118.150 1.00 34.66 257 ALA A CA 1
ATOM 2043 C C . ALA A 1 257 ? 137.372 103.387 118.911 1.00 34.66 257 ALA A C 1
ATOM 2044 O O . ALA A 1 257 ? 136.411 103.901 118.333 1.00 34.66 257 ALA A O 1
ATOM 2046 N N . ASN A 1 258 ? 137.387 103.151 120.218 1.00 34.17 258 ASN A N 1
ATOM 2047 C CA . ASN A 1 258 ? 136.250 103.508 121.052 1.00 34.17 258 ASN A CA 1
ATOM 2048 C C . ASN A 1 258 ? 136.243 105.007 121.321 1.00 34.17 258 ASN A C 1
ATOM 2049 O O . ASN A 1 258 ? 137.295 105.623 121.504 1.00 34.17 258 ASN A O 1
ATOM 2054 N N . ILE A 1 259 ? 135.046 105.595 121.342 1.00 37.58 259 ILE A N 1
ATOM 2055 C CA . ILE A 1 259 ? 134.915 107.017 121.637 1.00 37.58 259 ILE A CA 1
ATOM 2056 C C . ILE A 1 259 ? 135.222 107.261 123.107 1.00 37.58 259 ILE A C 1
ATOM 2057 O O . ILE A 1 259 ? 134.616 106.651 123.997 1.00 37.58 259 ILE A O 1
ATOM 2062 N N . VAL A 1 260 ? 136.175 108.151 123.365 1.00 34.53 260 VAL A N 1
ATOM 2063 C CA . VAL A 1 260 ? 136.598 108.496 124.715 1.00 34.53 260 VAL A CA 1
ATOM 2064 C C . VAL A 1 260 ? 136.135 109.917 124.996 1.00 34.53 260 VAL A C 1
ATOM 2065 O O . VAL A 1 260 ? 136.709 110.879 124.471 1.00 34.53 260 VAL A O 1
ATOM 2069 N N . ASN A 1 261 ? 135.095 110.054 125.810 1.00 37.43 261 ASN A N 1
ATOM 2070 C CA . ASN A 1 261 ? 134.590 111.365 126.185 1.00 37.43 261 ASN A CA 1
ATOM 2071 C C . ASN A 1 261 ? 135.451 111.965 127.291 1.00 37.43 261 ASN A C 1
ATOM 2072 O O . ASN A 1 261 ? 135.997 111.244 128.131 1.00 37.43 261 ASN A O 1
ATOM 2077 N N . VAL A 1 262 ? 135.594 113.288 127.269 1.00 34.42 262 VAL A N 1
ATOM 2078 C CA . VAL A 1 262 ? 136.594 113.983 128.069 1.00 34.42 262 VAL A CA 1
ATOM 2079 C C . VAL A 1 262 ? 135.972 115.240 128.673 1.00 34.42 262 VAL A C 1
ATOM 2080 O O . VAL A 1 262 ? 135.227 115.962 128.001 1.00 34.42 262 VAL A O 1
ATOM 2084 N N . ARG A 1 263 ? 136.228 115.464 129.961 1.00 37.03 263 ARG A N 1
ATOM 2085 C CA . ARG A 1 263 ? 135.654 116.607 130.658 1.00 37.03 263 ARG A CA 1
ATOM 2086 C C . ARG A 1 263 ? 136.442 117.877 130.371 1.00 37.03 263 ARG A C 1
ATOM 2087 O O . ARG A 1 263 ? 137.664 117.918 130.530 1.00 37.03 263 ARG A O 1
ATOM 2095 N N . GLY A 1 264 ? 135.731 118.924 129.964 1.00 34.44 264 GLY A N 1
ATOM 2096 C CA . GLY A 1 264 ? 136.364 120.189 129.649 1.00 34.44 264 GLY A CA 1
ATOM 2097 C C . GLY A 1 264 ? 135.894 121.332 130.523 1.00 34.44 264 GLY A C 1
ATOM 2098 O O . GLY A 1 264 ? 135.744 122.461 130.040 1.00 34.44 264 GLY A O 1
ATOM 2099 N N . ASN A 1 265 ? 135.580 121.018 131.788 1.00 39.35 265 ASN A N 1
ATOM 2100 C CA . ASN A 1 265 ? 135.288 121.940 132.893 1.00 39.35 265 ASN A CA 1
ATOM 2101 C C . ASN A 1 265 ? 133.967 122.697 132.725 1.00 39.35 265 ASN A C 1
ATOM 2102 O O . ASN A 1 265 ? 133.571 123.450 133.620 1.00 39.35 265 ASN A O 1
ATOM 2107 N N . LYS A 1 266 ? 133.279 122.518 131.610 1.00 36.09 266 LYS A N 1
ATOM 2108 C CA . LYS A 1 266 ? 131.941 123.070 131.435 1.00 36.09 266 LYS A CA 1
ATOM 2109 C C . LYS A 1 266 ? 130.944 122.031 130.952 1.00 36.09 266 LYS A C 1
ATOM 2110 O O . LYS A 1 266 ? 129.802 122.019 131.420 1.00 36.09 266 LYS A O 1
ATOM 2116 N N . LYS A 1 267 ? 131.356 121.143 130.051 1.00 39.15 267 LYS A N 1
ATOM 2117 C CA . LYS A 1 267 ? 130.480 120.111 129.521 1.00 39.15 267 LYS A CA 1
ATOM 2118 C C . LYS A 1 267 ? 131.338 118.973 128.995 1.00 39.15 267 LYS A C 1
ATOM 2119 O O . LYS A 1 267 ? 132.565 119.078 128.922 1.00 39.15 267 LYS A O 1
ATOM 2125 N N . ILE A 1 268 ? 130.673 117.879 128.635 1.00 41.56 268 ILE A N 1
ATOM 2126 C CA . ILE A 1 268 ? 131.373 116.703 128.136 1.00 41.56 268 ILE A CA 1
ATOM 2127 C C . ILE A 1 268 ? 131.769 116.938 126.685 1.00 41.56 268 ILE A C 1
ATOM 2128 O O . ILE A 1 268 ? 130.912 117.092 125.808 1.00 41.56 268 ILE A O 1
ATOM 2133 N N . TYR A 1 269 ? 133.072 116.973 126.430 1.00 45.28 269 TYR A N 1
ATOM 2134 C CA . TYR A 1 269 ? 133.600 116.994 125.076 1.00 45.28 269 TYR A CA 1
ATOM 2135 C C . TYR A 1 269 ? 133.715 115.563 124.578 1.00 45.28 269 TYR A C 1
ATOM 2136 O O . TYR A 1 269 ? 133.723 114.616 125.368 1.00 45.28 269 TYR A O 1
ATOM 2145 N N . MET A 1 270 ? 133.790 115.408 123.263 1.00 50.49 270 MET A N 1
ATOM 2146 C CA . MET A 1 270 ? 133.726 114.094 122.636 1.00 50.49 270 MET A CA 1
ATOM 2147 C C . MET A 1 270 ? 134.862 114.004 121.622 1.00 50.49 270 MET A C 1
ATOM 2148 O O . MET A 1 270 ? 134.714 114.430 120.472 1.00 50.49 270 MET A O 1
ATOM 2153 N N . TYR A 1 271 ? 135.997 113.456 122.054 1.00 45.53 271 TYR A N 1
ATOM 2154 C CA . TYR A 1 271 ? 137.193 113.352 121.232 1.00 45.53 271 TYR A CA 1
ATOM 2155 C C . TYR A 1 271 ? 137.476 111.892 120.903 1.00 45.53 271 TYR A C 1
ATOM 2156 O O . TYR A 1 271 ? 136.969 110.974 121.552 1.00 45.53 271 TYR A O 1
ATOM 2165 N N . ILE A 1 272 ? 138.297 111.690 119.878 1.00 41.20 272 ILE A N 1
ATOM 2166 C CA . ILE A 1 272 ? 138.741 110.355 119.488 1.00 41.20 272 ILE A CA 1
ATOM 2167 C C . ILE A 1 272 ? 140.030 110.058 120.251 1.00 41.20 272 ILE A C 1
ATOM 2168 O O . ILE A 1 272 ? 140.750 110.999 120.616 1.00 41.20 272 ILE A O 1
ATOM 2173 N N . PRO A 1 273 ? 140.356 108.793 120.551 1.00 35.42 273 PRO A N 1
ATOM 2174 C CA . PRO A 1 273 ? 141.535 108.530 121.393 1.00 35.42 273 PRO A CA 1
ATOM 2175 C C . PRO A 1 273 ? 142.863 108.720 120.681 1.00 35.42 273 PRO A C 1
ATOM 2176 O O . PRO A 1 273 ? 143.906 108.691 121.344 1.00 35.42 273 PRO A O 1
ATOM 2180 N N . HIS A 1 274 ? 142.869 108.899 119.360 1.00 39.68 274 HIS A N 1
ATOM 2181 C CA . HIS A 1 274 ? 144.115 109.222 118.676 1.00 39.68 274 HIS A CA 1
ATOM 2182 C C . HIS A 1 274 ? 144.514 110.672 118.915 1.00 39.68 274 HIS A C 1
ATOM 2183 O O . HIS A 1 274 ? 145.706 111.000 118.892 1.00 39.68 274 HIS A O 1
ATOM 2190 N N . ALA A 1 275 ? 143.540 111.542 119.167 1.00 37.55 275 ALA A N 1
ATOM 2191 C CA . ALA A 1 275 ? 143.779 112.968 119.330 1.00 37.55 275 ALA A CA 1
ATOM 2192 C C . ALA A 1 275 ? 144.248 113.347 120.725 1.00 37.55 275 ALA A C 1
ATOM 2193 O O . ALA A 1 275 ? 144.924 114.370 120.877 1.00 37.55 275 ALA A O 1
ATOM 2195 N N . LEU A 1 276 ? 143.917 112.555 121.737 1.00 33.33 276 LEU A N 1
ATOM 2196 C CA . LEU A 1 276 ? 144.206 112.887 123.122 1.00 33.33 276 LEU A CA 1
ATOM 2197 C C . LEU A 1 276 ? 145.477 112.186 123.575 1.00 33.33 276 LEU A C 1
ATOM 2198 O O . LEU A 1 276 ? 145.688 111.007 123.273 1.00 33.33 276 LEU A O 1
ATOM 2203 N N . LYS A 1 277 ? 146.316 112.923 124.297 1.00 27.58 277 LYS A N 1
ATOM 2204 C CA . LYS A 1 277 ? 147.585 112.469 124.823 1.00 27.58 277 LYS A CA 1
ATOM 2205 C C . LYS A 1 277 ? 147.580 112.691 126.330 1.00 27.58 277 LYS A C 1
ATOM 2206 O O . LYS A 1 277 ? 147.132 113.753 126.781 1.00 27.58 277 LYS A O 1
ATOM 2212 N N . PRO A 1 278 ? 148.034 111.731 127.139 1.00 22.56 278 PRO A N 1
ATOM 2213 C CA . PRO A 1 278 ? 147.992 111.925 128.594 1.00 22.56 278 PRO A CA 1
ATOM 2214 C C . PRO A 1 278 ? 149.038 112.919 129.081 1.00 22.56 278 PRO A C 1
ATOM 2215 O O . PRO A 1 278 ? 150.070 113.138 128.445 1.00 22.56 278 PRO A O 1
ATOM 2219 N N . ILE A 1 279 ? 148.745 113.531 130.225 1.00 19.92 279 ILE A N 1
ATOM 2220 C CA . ILE A 1 279 ? 149.643 114.500 130.845 1.00 19.92 279 ILE A CA 1
ATOM 2221 C C . ILE A 1 279 ? 150.687 113.746 131.653 1.00 19.92 279 ILE A C 1
ATOM 2222 O O . ILE A 1 279 ? 150.346 112.963 132.545 1.00 19.92 279 ILE A O 1
ATOM 2227 N N . ILE A 1 280 ? 151.958 113.980 131.349 1.00 16.78 280 ILE A N 1
ATOM 2228 C CA . ILE A 1 280 ? 153.048 113.261 132.008 1.00 16.78 280 ILE A CA 1
ATOM 2229 C C . ILE A 1 280 ? 153.528 114.166 133.135 1.00 16.78 280 ILE A C 1
ATOM 2230 O O . ILE A 1 280 ? 154.468 114.949 132.996 1.00 16.78 280 ILE A O 1
ATOM 2235 N N . THR A 1 281 ? 152.875 114.050 134.282 1.00 16.38 281 THR A N 1
ATOM 2236 C CA . THR A 1 281 ? 153.351 114.690 135.496 1.00 16.38 281 THR A CA 1
ATOM 2237 C C . THR A 1 281 ? 154.352 113.776 136.188 1.00 16.38 281 THR A C 1
ATOM 2238 O O . THR A 1 281 ? 154.663 112.688 135.710 1.00 16.38 281 THR A O 1
ATOM 2242 N N . ARG A 1 282 ? 154.879 114.243 137.323 1.00 18.30 282 ARG A N 1
ATOM 2243 C CA . ARG A 1 282 ? 155.640 113.352 138.193 1.00 18.30 282 ARG A CA 1
ATOM 2244 C C . ARG A 1 282 ? 154.757 112.255 138.769 1.00 18.30 282 ARG A C 1
ATOM 2245 O O . ARG A 1 282 ? 155.222 111.131 138.975 1.00 18.30 282 ARG A O 1
ATOM 2253 N N . GLU A 1 283 ? 153.484 112.567 139.028 1.00 21.50 283 GLU A N 1
ATOM 2254 C CA . GLU A 1 283 ? 152.575 111.600 139.634 1.00 21.50 283 GLU A CA 1
ATOM 2255 C C . GLU A 1 283 ? 152.241 110.473 138.666 1.00 21.50 283 GLU A C 1
ATOM 2256 O O . GLU A 1 283 ? 152.266 109.297 139.040 1.00 21.50 283 GLU A O 1
ATOM 2262 N N . TYR A 1 284 ? 151.938 110.820 137.412 1.00 21.38 284 TYR A N 1
ATOM 2263 C CA . TYR A 1 284 ? 151.615 109.819 136.398 1.00 21.38 284 TYR A CA 1
ATOM 2264 C C . TYR A 1 284 ? 152.831 108.964 136.062 1.00 21.38 284 TYR A C 1
ATOM 2265 O O . TYR A 1 284 ? 152.726 107.737 135.926 1.00 21.38 284 TYR A O 1
ATOM 2274 N N . LEU A 1 285 ? 153.992 109.606 135.939 1.00 20.62 285 LEU A N 1
ATOM 2275 C CA . LEU A 1 285 ? 155.246 108.910 135.676 1.00 20.62 285 LEU A CA 1
ATOM 2276 C C . LEU A 1 285 ? 155.612 107.972 136.818 1.00 20.62 285 LEU A C 1
ATOM 2277 O O . LEU A 1 285 ? 156.119 106.870 136.588 1.00 20.62 285 LEU A O 1
ATOM 2282 N N . ALA A 1 286 ? 155.350 108.387 138.058 1.00 21.95 286 ALA A N 1
ATOM 2283 C CA . ALA A 1 286 ? 155.648 107.542 139.208 1.00 21.95 286 ALA A CA 1
ATOM 2284 C C . ALA A 1 286 ? 154.641 106.410 139.340 1.00 21.95 286 ALA A C 1
ATOM 2285 O O . ALA A 1 286 ? 154.977 105.324 139.824 1.00 21.95 286 ALA A O 1
ATOM 2287 N N . LYS A 1 287 ? 153.395 106.652 138.931 1.00 28.91 287 LYS A N 1
ATOM 2288 C CA . LYS A 1 287 ? 152.366 105.626 139.034 1.00 28.91 287 LYS A CA 1
ATOM 2289 C C . LYS A 1 287 ? 152.571 104.530 137.998 1.00 28.91 287 LYS A C 1
ATOM 2290 O O . LYS A 1 287 ? 152.412 103.343 138.302 1.00 28.91 287 LYS A O 1
ATOM 2296 N N . ASN A 1 288 ? 152.936 104.902 136.772 1.00 27.22 288 ASN A N 1
ATOM 2297 C CA . ASN A 1 288 ? 153.087 103.913 135.713 1.00 27.22 288 ASN A CA 1
ATOM 2298 C C . ASN A 1 288 ? 154.454 103.240 135.704 1.00 27.22 288 ASN A C 1
ATOM 2299 O O . ASN A 1 288 ? 154.525 102.010 135.794 1.00 27.22 288 ASN A O 1
ATOM 2304 N N . ASP A 1 289 ? 155.541 104.001 135.605 1.00 26.21 289 ASP A N 1
ATOM 2305 C CA . ASP A 1 289 ? 156.891 103.434 135.598 1.00 26.21 289 ASP A CA 1
ATOM 2306 C C . ASP A 1 289 ? 157.710 104.117 136.682 1.00 26.21 289 ASP A C 1
ATOM 2307 O O . ASP A 1 289 ? 158.395 105.115 136.430 1.00 26.21 289 ASP A O 1
ATOM 2312 N N . PRO A 1 290 ? 157.683 103.583 137.907 1.00 24.28 290 PRO A N 1
ATOM 2313 C CA . PRO A 1 290 ? 158.383 104.261 139.008 1.00 24.28 290 PRO A CA 1
ATOM 2314 C C . PRO A 1 290 ? 159.893 104.146 138.938 1.00 24.28 290 PRO A C 1
ATOM 2315 O O . PRO A 1 290 ? 160.589 105.015 139.469 1.00 24.28 290 PRO A O 1
ATOM 2319 N N . GLU A 1 291 ? 160.420 103.104 138.290 1.00 26.72 291 GLU A N 1
ATOM 2320 C CA . GLU A 1 291 ? 161.869 102.944 138.185 1.00 26.72 291 GLU A CA 1
ATOM 2321 C C . GLU A 1 291 ? 162.478 104.000 137.271 1.00 26.72 291 GLU A C 1
ATOM 2322 O O . GLU A 1 291 ? 163.561 104.530 137.553 1.00 26.72 291 GLU A O 1
ATOM 2328 N N . PHE A 1 292 ? 161.786 104.328 136.179 1.00 22.49 292 PHE A N 1
ATOM 2329 C CA . PHE A 1 292 ? 162.238 105.392 135.290 1.00 22.49 292 PHE A CA 1
ATOM 2330 C C . PHE A 1 292 ? 162.156 106.750 135.971 1.00 22.49 292 PHE A C 1
ATOM 2331 O O . PHE A 1 292 ? 162.983 107.630 135.717 1.00 22.49 292 PHE A O 1
ATOM 2339 N N . SER A 1 293 ? 161.177 106.934 136.856 1.00 19.50 293 SER A N 1
ATOM 2340 C CA . SER A 1 293 ? 161.074 108.193 137.582 1.00 19.50 293 SER A CA 1
ATOM 2341 C C . SER A 1 293 ? 162.104 108.283 138.703 1.00 19.50 293 SER A C 1
ATOM 2342 O O . SER A 1 293 ? 162.476 109.387 139.113 1.00 19.50 293 SER A O 1
ATOM 2345 N N . LYS A 1 294 ? 162.561 107.140 139.224 1.00 23.04 294 LYS A N 1
ATOM 2346 C CA . LYS A 1 294 ? 163.759 107.141 140.060 1.00 23.04 294 LYS A CA 1
ATOM 2347 C C . LYS A 1 294 ? 164.983 107.519 139.242 1.00 23.04 294 LYS A C 1
ATOM 2348 O O . LYS A 1 294 ? 165.848 108.269 139.705 1.00 23.04 294 LYS A O 1
ATOM 2354 N N . GLU A 1 295 ? 165.071 106.992 138.019 1.00 21.87 295 GLU A N 1
ATOM 2355 C CA . GLU A 1 295 ? 166.291 107.071 137.227 1.00 21.87 295 GLU A CA 1
ATOM 2356 C C . GLU A 1 295 ? 166.544 108.473 136.687 1.00 21.87 295 GLU A C 1
ATOM 2357 O O . GLU A 1 295 ? 167.703 108.864 136.511 1.00 21.87 295 GLU A O 1
ATOM 2363 N N . ILE A 1 296 ? 165.490 109.252 136.442 1.00 15.94 296 ILE A N 1
ATOM 2364 C CA . ILE A 1 296 ? 165.651 110.588 135.882 1.00 15.94 296 ILE A CA 1
ATOM 2365 C C . ILE A 1 296 ? 165.723 111.658 136.959 1.00 15.94 296 ILE A C 1
ATOM 2366 O O . ILE A 1 296 ? 165.672 112.853 136.645 1.00 15.94 296 ILE A O 1
ATOM 2371 N N . GLU A 1 297 ? 165.840 111.254 138.224 1.00 16.65 297 GLU A N 1
ATOM 2372 C CA . GLU A 1 297 ? 165.904 112.214 139.321 1.00 16.65 297 GLU A CA 1
ATOM 2373 C C . GLU A 1 297 ? 167.197 113.011 139.274 1.00 16.65 297 GLU A C 1
ATOM 2374 O O . GLU A 1 297 ? 167.213 114.206 139.585 1.00 16.65 297 GLU A O 1
ATOM 2380 N N . GLN A 1 298 ? 168.289 112.370 138.868 1.00 17.52 298 GLN A N 1
ATOM 2381 C CA . GLN A 1 298 ? 169.549 113.067 138.668 1.00 17.52 298 GLN A CA 1
ATOM 2382 C C . GLN A 1 298 ? 169.646 113.718 137.298 1.00 17.52 298 GLN A C 1
ATOM 2383 O O . GLN A 1 298 ? 170.654 114.373 137.014 1.00 17.52 298 GLN A O 1
ATOM 2389 N N . LEU A 1 299 ? 168.631 113.550 136.452 1.00 12.82 299 LEU A N 1
ATOM 2390 C CA . LEU A 1 299 ? 168.599 114.152 135.129 1.00 12.82 299 LEU A CA 1
ATOM 2391 C C . LEU A 1 299 ? 167.754 115.411 135.069 1.00 12.82 299 LEU A C 1
ATOM 2392 O O . LEU A 1 299 ? 168.061 116.308 134.281 1.00 12.82 299 LEU A O 1
ATOM 2397 N N . ILE A 1 300 ? 166.696 115.500 135.869 1.00 9.71 300 ILE A N 1
ATOM 2398 C CA . ILE A 1 300 ? 165.889 116.714 135.897 1.00 9.71 300 ILE A CA 1
ATOM 2399 C C . ILE A 1 300 ? 166.382 117.681 136.967 1.00 9.71 300 ILE A C 1
ATOM 2400 O O . ILE A 1 300 ? 166.288 118.896 136.796 1.00 9.71 300 ILE A O 1
ATOM 2405 N N . LYS A 1 301 ? 166.945 117.175 138.065 1.00 10.39 301 LYS A N 1
ATOM 2406 C CA . LYS A 1 301 ? 167.491 118.014 139.127 1.00 10.39 301 LYS A CA 1
ATOM 2407 C C . LYS A 1 301 ? 168.991 118.065 138.919 1.00 10.39 301 LYS A C 1
ATOM 2408 O O . LYS A 1 301 ? 169.738 117.182 139.338 1.00 10.39 301 LYS A O 1
ATOM 2414 N N . MET A 1 302 ? 169.427 119.123 138.256 1.00 7.45 302 MET A N 1
ATOM 2415 C CA . MET A 1 302 ? 170.766 119.231 137.711 1.00 7.45 302 MET A CA 1
ATOM 2416 C C . MET A 1 302 ? 171.534 120.249 138.532 1.00 7.45 302 MET A C 1
ATOM 2417 O O . MET A 1 302 ? 171.110 121.401 138.630 1.00 7.45 302 MET A O 1
ATOM 2422 N N . ASN A 1 303 ? 172.673 119.846 139.086 1.00 7.91 303 ASN A N 1
ATOM 2423 C CA . ASN A 1 303 ? 173.567 120.827 139.677 1.00 7.91 303 ASN A CA 1
ATOM 2424 C C . ASN A 1 303 ? 174.217 121.674 138.584 1.00 7.91 303 ASN A C 1
ATOM 2425 O O . ASN A 1 303 ? 174.069 121.416 137.389 1.00 7.91 303 ASN A O 1
ATOM 2430 N N . MET A 1 304 ? 174.952 122.705 139.007 1.00 5.98 304 MET A N 1
ATOM 2431 C CA . MET A 1 304 ? 175.446 123.684 138.044 1.00 5.98 304 MET A CA 1
ATOM 2432 C C . MET A 1 304 ? 176.571 123.124 137.185 1.00 5.98 304 MET A C 1
ATOM 2433 O O . MET A 1 304 ? 176.788 123.602 136.068 1.00 5.98 304 MET A O 1
ATOM 2438 N N . ASN A 1 305 ? 177.266 122.090 137.661 1.00 7.83 305 ASN A N 1
ATOM 2439 C CA . ASN A 1 305 ? 178.281 121.444 136.835 1.00 7.83 305 ASN A CA 1
ATOM 2440 C C . ASN A 1 305 ? 177.642 120.668 135.693 1.00 7.83 305 ASN A C 1
ATOM 2441 O O . ASN A 1 305 ? 178.098 120.750 134.550 1.00 7.83 305 ASN A O 1
ATOM 2446 N N . TYR A 1 306 ? 176.577 119.922 135.977 1.00 10.05 306 TYR A N 1
ATOM 2447 C CA . TYR A 1 306 ? 175.919 119.150 134.930 1.00 10.05 306 TYR A CA 1
ATOM 2448 C C . TYR A 1 306 ? 175.103 120.047 134.011 1.00 10.05 306 TYR A C 1
ATOM 2449 O O . TYR A 1 306 ? 174.972 119.758 132.816 1.00 10.05 306 TYR A O 1
ATOM 2458 N N . ARG A 1 307 ? 174.595 121.167 134.533 1.00 6.44 307 ARG A N 1
ATOM 2459 C CA . ARG A 1 307 ? 174.015 122.188 133.665 1.00 6.44 307 ARG A CA 1
ATOM 2460 C C . ARG A 1 307 ? 175.066 122.796 132.748 1.00 6.44 307 ARG A C 1
ATOM 2461 O O . ARG A 1 307 ? 174.793 123.037 131.569 1.00 6.44 307 ARG A O 1
ATOM 2469 N N . TYR A 1 308 ? 176.273 123.043 133.267 1.00 10.34 308 TYR A N 1
ATOM 2470 C CA . TYR A 1 308 ? 177.355 123.539 132.419 1.00 10.34 308 TYR A CA 1
ATOM 2471 C C . TYR A 1 308 ? 177.740 122.533 131.348 1.00 10.34 308 TYR A C 1
ATOM 2472 O O . TYR A 1 308 ? 177.978 122.915 130.202 1.00 10.34 308 TYR A O 1
ATOM 2481 N N . GLU A 1 309 ? 177.818 121.250 131.704 1.00 11.09 309 GLU A N 1
ATOM 2482 C CA . GLU A 1 309 ? 178.178 120.230 130.722 1.00 11.09 309 GLU A CA 1
ATOM 2483 C C . GLU A 1 309 ? 177.103 120.090 129.652 1.00 11.09 309 GLU A C 1
ATOM 2484 O O . GLU A 1 309 ? 177.417 119.954 128.461 1.00 11.09 309 GLU A O 1
ATOM 2490 N N . THR A 1 310 ? 175.831 120.175 130.057 1.00 7.98 310 THR A N 1
ATOM 2491 C CA . THR A 1 310 ? 174.714 120.135 129.119 1.00 7.98 310 THR A CA 1
ATOM 2492 C C . THR A 1 310 ? 174.751 121.316 128.155 1.00 7.98 310 THR A C 1
ATOM 2493 O O . THR A 1 310 ? 174.658 121.141 126.932 1.00 7.98 310 THR A O 1
ATOM 2497 N N . LEU A 1 311 ? 174.926 122.528 128.686 1.00 6.95 311 LEU A N 1
ATOM 2498 C CA . LEU A 1 311 ? 174.953 123.711 127.835 1.00 6.95 311 LEU A CA 1
ATOM 2499 C C . LEU A 1 311 ? 176.222 123.775 126.997 1.00 6.95 311 LEU A C 1
ATOM 2500 O O . LEU A 1 311 ? 176.202 124.323 125.892 1.00 6.95 311 LEU A O 1
ATOM 2505 N N . LYS A 1 312 ? 177.313 123.183 127.483 1.00 11.02 312 LYS A N 1
ATOM 2506 C CA . LYS A 1 312 ? 178.545 123.079 126.711 1.00 11.02 312 LYS A CA 1
ATOM 2507 C C . LYS A 1 312 ? 178.374 122.158 125.514 1.00 11.02 312 LYS A C 1
ATOM 2508 O O . LYS A 1 312 ? 178.841 122.475 124.416 1.00 11.02 312 LYS A O 1
ATOM 2514 N N . SER A 1 313 ? 177.710 121.013 125.710 1.00 13.59 313 SER A N 1
ATOM 2515 C CA . SER A 1 313 ? 177.402 120.120 124.594 1.00 13.59 313 SER A CA 1
ATOM 2516 C C . SER A 1 313 ? 176.466 120.786 123.594 1.00 13.59 313 SER A C 1
ATOM 2517 O O . SER A 1 313 ? 176.621 120.622 122.376 1.00 13.59 313 SER A O 1
ATOM 2520 N N . PHE A 1 314 ? 175.506 121.563 124.101 1.00 10.04 314 PHE A N 1
ATOM 2521 C CA . PHE A 1 314 ? 174.606 122.346 123.258 1.00 10.04 314 PHE A CA 1
ATOM 2522 C C . PHE A 1 314 ? 175.362 123.350 122.386 1.00 10.04 314 PHE A C 1
ATOM 2523 O O . PHE A 1 314 ? 175.114 123.455 121.176 1.00 10.04 314 PHE A O 1
ATOM 2531 N N . VAL A 1 315 ? 176.300 124.084 122.980 1.00 12.03 315 VAL A N 1
ATOM 2532 C CA . VAL A 1 315 ? 177.040 125.102 122.243 1.00 12.03 315 VAL A CA 1
ATOM 2533 C C . VAL A 1 315 ? 178.044 124.461 121.285 1.00 12.03 315 VAL A C 1
ATOM 2534 O O . VAL A 1 315 ? 178.289 124.975 120.184 1.00 12.03 315 VAL A O 1
ATOM 2538 N N . ASN A 1 316 ? 178.592 123.299 121.653 1.00 14.67 316 ASN A N 1
ATOM 2539 C CA . ASN A 1 316 ? 179.417 122.550 120.710 1.00 14.67 316 ASN A CA 1
ATOM 2540 C C . ASN A 1 316 ? 178.593 122.040 119.535 1.00 14.67 316 ASN A C 1
ATOM 2541 O O . ASN A 1 316 ? 179.126 121.860 118.435 1.00 14.67 316 ASN A O 1
ATOM 2546 N N . ASP A 1 317 ? 177.299 121.800 119.749 1.00 14.87 317 ASP A N 1
ATOM 2547 C CA . ASP A 1 317 ? 176.422 121.466 118.633 1.00 14.87 317 ASP A CA 1
ATOM 2548 C C . ASP A 1 317 ? 176.082 122.694 117.798 1.00 14.87 317 ASP A C 1
ATOM 2549 O O . ASP A 1 317 ? 175.755 122.567 116.613 1.00 14.87 317 ASP A O 1
ATOM 2554 N N . ILE A 1 318 ? 176.120 123.887 118.397 1.00 16.08 318 ILE A N 1
ATOM 2555 C CA . ILE A 1 318 ? 175.922 125.105 117.609 1.00 16.08 318 ILE A CA 1
ATOM 2556 C C . ILE A 1 318 ? 177.098 125.324 116.664 1.00 16.08 318 ILE A C 1
ATOM 2557 O O . ILE A 1 318 ? 176.936 125.357 115.440 1.00 16.08 318 ILE A O 1
ATOM 2562 N N . GLY A 1 319 ? 178.299 125.464 117.214 1.00 20.28 319 GLY A N 1
ATOM 2563 C CA . GLY A 1 319 ? 179.465 125.620 116.369 1.00 20.28 319 GLY A CA 1
ATOM 2564 C C . GLY A 1 319 ? 179.537 126.996 115.725 1.00 20.28 319 GLY A C 1
ATOM 2565 O O . GLY A 1 319 ? 179.086 128.002 116.273 1.00 20.28 319 GLY A O 1
ATOM 2566 N N . VAL A 1 320 ? 180.113 127.020 114.532 1.00 23.87 320 VAL A N 1
ATOM 2567 C CA . VAL A 1 320 ? 180.277 128.248 113.765 1.00 23.87 320 VAL A CA 1
ATOM 2568 C C . VAL A 1 320 ? 179.023 128.476 112.926 1.00 23.87 320 VAL A C 1
ATOM 2569 O O . VAL A 1 320 ? 178.388 127.531 112.446 1.00 23.87 320 VAL A O 1
ATOM 2573 N N . ILE A 1 321 ? 178.621 129.736 112.801 1.00 25.17 321 ILE A N 1
ATOM 2574 C CA . ILE A 1 321 ? 177.425 130.123 112.063 1.00 25.17 321 ILE A CA 1
ATOM 2575 C C . ILE A 1 321 ? 177.897 130.968 110.890 1.00 25.17 321 ILE A C 1
ATOM 2576 O O . ILE A 1 321 ? 178.276 132.131 111.067 1.00 25.17 321 ILE A O 1
ATOM 2581 N N . GLU A 1 322 ? 177.871 130.393 109.684 1.00 32.42 322 GLU A N 1
ATOM 2582 C CA . GLU A 1 322 ? 178.528 131.025 108.545 1.00 32.42 322 GLU A CA 1
ATOM 2583 C C . GLU A 1 322 ? 177.756 132.216 107.990 1.00 32.42 322 GLU A C 1
ATOM 2584 O O . GLU A 1 322 ? 178.311 132.968 107.181 1.00 32.42 322 GLU A O 1
ATOM 2590 N N . GLU A 1 323 ? 176.504 132.412 108.393 1.00 29.23 323 GLU A N 1
ATOM 2591 C CA . GLU A 1 323 ? 175.726 133.553 107.934 1.00 29.23 323 GLU A CA 1
ATOM 2592 C C . GLU A 1 323 ? 175.628 134.662 108.977 1.00 29.23 323 GLU A C 1
ATOM 2593 O O . GLU A 1 323 ? 174.748 135.522 108.871 1.00 29.23 323 GLU A O 1
ATOM 2599 N N . LEU A 1 324 ? 176.514 134.671 109.968 1.00 27.59 324 LEU A N 1
ATOM 2600 C CA . LEU A 1 324 ? 176.633 135.753 110.940 1.00 27.59 324 LEU A CA 1
ATOM 2601 C C . LEU A 1 324 ? 178.090 136.141 111.125 1.00 27.59 324 LEU A C 1
ATOM 2602 O O . LEU A 1 324 ? 178.547 136.367 112.249 1.00 27.59 324 LEU A O 1
ATOM 2607 N N . ASN A 1 325 ? 178.823 136.219 110.006 1.00 32.27 325 ASN A N 1
ATOM 2608 C CA . ASN A 1 325 ? 180.258 136.534 109.952 1.00 32.27 325 ASN A CA 1
ATOM 2609 C C . ASN A 1 325 ? 181.067 135.553 110.805 1.00 32.27 325 ASN A C 1
ATOM 2610 O O . ASN A 1 325 ? 181.904 135.949 111.620 1.00 32.27 325 ASN A O 1
ATOM 2615 N N . ASN A 1 326 ? 180.784 134.258 110.605 1.00 29.70 326 ASN A N 1
ATOM 2616 C CA . ASN A 1 326 ? 181.421 133.139 111.314 1.00 29.70 326 ASN A CA 1
ATOM 2617 C C . ASN A 1 326 ? 181.264 133.261 112.830 1.00 29.70 326 ASN A C 1
ATOM 2618 O O . ASN A 1 326 ? 182.234 133.165 113.584 1.00 29.70 326 ASN A O 1
ATOM 2623 N N . LEU A 1 327 ? 180.031 133.484 113.277 1.00 23.22 327 LEU A N 1
ATOM 2624 C CA . LEU A 1 327 ? 179.766 133.633 114.700 1.00 23.22 327 LEU A CA 1
ATOM 2625 C C . LEU A 1 327 ? 179.812 132.282 115.399 1.00 23.22 327 LEU A C 1
ATOM 2626 O O . LEU A 1 327 ? 178.895 131.469 115.267 1.00 23.22 327 LEU A O 1
ATOM 2631 N N . SER A 1 328 ? 180.881 132.047 116.149 1.00 23.04 328 SER A N 1
ATOM 2632 C CA . SER A 1 328 ? 181.003 130.874 116.996 1.00 23.04 328 SER A CA 1
ATOM 2633 C C . SER A 1 328 ? 180.936 131.322 118.446 1.00 23.04 328 SER A C 1
ATOM 2634 O O . SER A 1 328 ? 181.297 132.453 118.775 1.00 23.04 328 SER A O 1
ATOM 2637 N N . PHE A 1 329 ? 180.456 130.439 119.311 1.00 17.90 329 PHE A N 1
ATOM 2638 C CA . PHE A 1 329 ? 180.345 130.732 120.731 1.00 17.90 329 PHE A CA 1
ATOM 2639 C C . PHE A 1 329 ? 181.401 129.950 121.496 1.00 17.90 329 PHE A C 1
ATOM 2640 O O . PHE A 1 329 ? 181.792 128.854 121.086 1.00 17.90 329 PHE A O 1
ATOM 2648 N N . LYS A 1 330 ? 181.871 130.528 122.596 1.00 17.07 330 LYS A N 1
ATOM 2649 C CA . LYS A 1 330 ? 182.766 129.812 123.487 1.00 17.07 330 LYS A CA 1
ATOM 2650 C C . LYS A 1 330 ? 182.007 128.698 124.197 1.00 17.07 330 LYS A C 1
ATOM 2651 O O . LYS A 1 330 ? 180.789 128.742 124.340 1.00 17.07 330 LYS A O 1
ATOM 2657 N N . ASN A 1 331 ? 182.740 127.677 124.625 1.00 16.03 331 ASN A N 1
ATOM 2658 C CA . ASN A 1 331 ? 182.172 126.621 125.448 1.00 16.03 331 ASN A CA 1
ATOM 2659 C C . ASN A 1 331 ? 182.603 126.727 126.903 1.00 16.03 331 ASN A C 1
ATOM 2660 O O . ASN A 1 331 ? 182.595 125.724 127.621 1.00 16.03 331 ASN A O 1
ATOM 2665 N N . LYS A 1 332 ? 182.972 127.922 127.348 1.00 14.14 332 LYS A N 1
ATOM 2666 C CA . LYS A 1 332 ? 183.352 128.190 128.724 1.00 14.14 332 LYS A CA 1
ATOM 2667 C C . LYS A 1 332 ? 182.493 129.325 129.260 1.00 14.14 332 LYS A C 1
ATOM 2668 O O . LYS A 1 332 ? 182.149 130.253 128.522 1.00 14.14 332 LYS A O 1
ATOM 2674 N N . TYR A 1 333 ? 182.150 129.258 130.543 1.00 11.22 333 TYR A N 1
ATOM 2675 C CA . TYR A 1 333 ? 181.524 130.402 131.187 1.00 11.22 333 TYR A CA 1
ATOM 2676 C C . TYR A 1 333 ? 182.539 131.525 131.367 1.00 11.22 333 TYR A C 1
ATOM 2677 O O . TYR A 1 333 ? 183.751 131.336 131.237 1.00 11.22 333 TYR A O 1
ATOM 2686 N N . TYR A 1 334 ? 182.020 132.712 131.658 1.00 15.78 334 TYR A N 1
ATOM 2687 C CA . TYR A 1 334 ? 182.869 133.812 132.083 1.00 15.78 334 TYR A CA 1
ATOM 2688 C C . TYR A 1 334 ? 183.514 133.469 133.415 1.00 15.78 334 TYR A C 1
ATOM 2689 O O . TYR A 1 334 ? 182.888 132.856 134.280 1.00 15.78 334 TYR A O 1
ATOM 2698 N N . GLU A 1 335 ? 184.779 133.847 133.577 1.00 28.08 335 GLU A N 1
ATO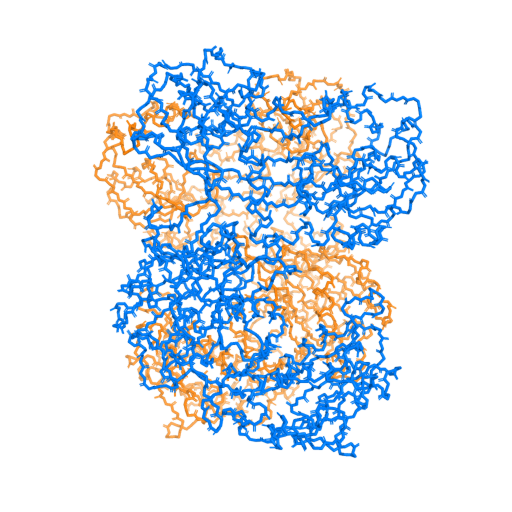M 2699 C CA . GLU A 1 335 ? 185.428 133.618 134.859 1.00 28.08 335 GLU A CA 1
ATOM 2700 C C . GLU A 1 335 ? 184.907 134.559 135.933 1.00 28.08 335 GLU A C 1
ATOM 2701 O O . GLU A 1 335 ? 185.044 134.261 137.122 1.00 28.08 335 GLU A O 1
ATOM 2707 N N . ASP A 1 336 ? 184.309 135.678 135.536 1.00 24.36 336 ASP A N 1
ATOM 2708 C CA . ASP A 1 336 ? 183.619 136.568 136.453 1.00 24.36 336 ASP A CA 1
ATOM 2709 C C . ASP A 1 336 ? 182.493 137.268 135.707 1.00 24.36 336 ASP A C 1
ATOM 2710 O O . ASP A 1 336 ? 182.560 137.455 134.491 1.00 24.36 336 ASP A O 1
ATOM 2715 N N . VAL A 1 337 ? 181.451 137.646 136.448 1.00 14.20 337 VAL A N 1
ATOM 2716 C CA . VAL A 1 337 ? 180.364 138.422 135.856 1.00 14.20 337 VAL A CA 1
ATOM 2717 C C . VAL A 1 337 ? 180.631 139.916 135.845 1.00 14.20 337 VAL A C 1
ATOM 2718 O O . VAL A 1 337 ? 179.726 140.689 135.513 1.00 14.20 337 VAL A O 1
ATOM 2722 N N . LYS A 1 338 ? 181.842 140.350 136.199 1.00 18.45 338 LYS A N 1
ATOM 2723 C CA . LYS A 1 338 ? 182.216 141.743 135.987 1.00 18.45 338 LYS A CA 1
ATOM 2724 C C . LYS A 1 338 ? 182.324 142.050 134.498 1.00 18.45 338 LYS A C 1
ATOM 2725 O O . LYS A 1 338 ? 182.060 143.179 134.067 1.00 18.45 338 LYS A O 1
ATOM 2731 N N . LEU A 1 339 ? 182.665 141.041 133.691 1.00 20.49 339 LEU A N 1
ATOM 2732 C CA . LEU A 1 339 ? 182.658 141.180 132.241 1.00 20.49 339 LEU A CA 1
ATOM 2733 C C . LEU A 1 339 ? 181.252 141.317 131.676 1.00 20.49 339 LEU A C 1
ATOM 2734 O O . LEU A 1 339 ? 181.091 141.812 130.557 1.00 20.49 339 LEU A O 1
ATOM 2739 N N . LEU A 1 340 ? 180.236 140.891 132.421 1.00 14.51 340 LEU A N 1
ATOM 2740 C CA . LEU A 1 340 ? 178.848 141.010 132.010 1.00 14.51 340 LEU A CA 1
ATOM 2741 C C . LEU A 1 340 ? 178.154 142.209 132.635 1.00 14.51 340 LEU A C 1
ATOM 2742 O O . LEU A 1 340 ? 176.946 142.377 132.452 1.00 14.51 340 LEU A O 1
ATOM 2747 N N . GLY A 1 341 ? 178.886 143.043 133.365 1.00 12.37 341 GLY A N 1
ATOM 2748 C CA . GLY A 1 341 ? 178.312 144.192 134.019 1.00 12.37 341 GLY A CA 1
ATOM 2749 C C . GLY A 1 341 ? 177.885 143.965 135.449 1.00 12.37 341 GLY A C 1
ATOM 2750 O O . GLY A 1 341 ? 177.776 144.938 136.204 1.00 12.37 341 GLY A O 1
ATOM 2751 N N . TYR A 1 342 ? 177.630 142.719 135.841 1.00 9.43 342 TYR A N 1
ATOM 2752 C CA . TYR A 1 342 ? 177.241 142.397 137.202 1.00 9.43 342 TYR A CA 1
ATOM 2753 C C . TYR A 1 342 ? 178.400 142.632 138.164 1.00 9.43 342 TYR A C 1
ATOM 2754 O O . TYR A 1 342 ? 179.571 142.617 137.786 1.00 9.43 342 TYR A O 1
ATOM 2763 N N . SER A 1 343 ? 178.058 142.850 139.426 1.00 9.59 343 SER A N 1
ATOM 2764 C CA . SER A 1 343 ? 179.020 142.829 140.516 1.00 9.59 343 SER A CA 1
ATOM 2765 C C . SER A 1 343 ? 178.615 141.711 141.460 1.00 9.59 343 SER A C 1
ATOM 2766 O O . SER A 1 343 ? 177.472 141.670 141.923 1.00 9.59 343 SER A O 1
ATOM 2769 N N . SER A 1 344 ? 179.535 140.794 141.718 1.00 7.18 344 SER A N 1
ATOM 2770 C CA . SER A 1 344 ? 179.235 139.598 142.484 1.00 7.18 344 SER A CA 1
ATOM 2771 C C . SER A 1 344 ? 179.773 139.724 143.900 1.00 7.18 344 SER A C 1
ATOM 2772 O O . SER A 1 344 ? 180.491 140.665 144.245 1.00 7.18 344 SER A O 1
ATOM 2775 N N . GLY A 1 345 ? 179.402 138.756 144.724 1.00 5.16 345 GLY A N 1
ATOM 2776 C CA . GLY A 1 345 ? 179.858 138.724 146.096 1.00 5.16 345 GLY A CA 1
ATOM 2777 C C . GLY A 1 345 ? 179.020 137.759 146.901 1.00 5.16 345 GLY A C 1
ATOM 2778 O O . GLY A 1 345 ? 178.133 137.082 146.380 1.00 5.16 345 GLY A O 1
ATOM 2779 N N . LYS A 1 346 ? 179.326 137.709 148.191 1.00 6.33 346 LYS A N 1
ATOM 2780 C CA . LYS A 1 346 ? 178.566 136.935 149.158 1.00 6.33 346 LYS A CA 1
ATOM 2781 C C . LYS A 1 346 ? 178.165 137.847 150.306 1.00 6.33 346 LYS A C 1
ATOM 2782 O O . LYS A 1 346 ? 178.969 138.659 150.770 1.00 6.33 346 LYS A O 1
ATOM 2788 N N . ILE A 1 347 ? 176.924 137.721 150.749 1.00 7.21 347 ILE A N 1
ATOM 2789 C CA . ILE A 1 347 ? 176.406 138.516 151.853 1.00 7.21 347 ILE A CA 1
ATOM 2790 C C . ILE A 1 347 ? 176.661 137.777 153.156 1.00 7.21 347 ILE A C 1
ATOM 2791 O O . ILE A 1 347 ? 176.447 136.561 153.241 1.00 7.21 347 ILE A O 1
ATOM 2796 N N . ASP A 1 348 ? 177.158 138.513 154.154 1.00 19.63 348 ASP A N 1
ATOM 2797 C CA . ASP A 1 348 ? 177.492 137.949 155.453 1.00 19.63 348 ASP A CA 1
ATOM 2798 C C . ASP A 1 348 ? 176.260 137.370 156.132 1.00 19.63 348 ASP A C 1
ATOM 2799 O O . ASP A 1 348 ? 175.135 137.827 155.916 1.00 19.63 348 ASP A O 1
ATOM 2804 N N . GLU A 1 349 ? 176.487 136.343 156.937 1.00 18.87 349 GLU A N 1
ATOM 2805 C CA . GLU A 1 349 ? 175.396 135.627 157.573 1.00 18.87 349 GLU A CA 1
ATOM 2806 C C . GLU A 1 349 ? 174.750 136.489 158.652 1.00 18.87 349 GLU A C 1
ATOM 2807 O O . GLU A 1 349 ? 175.440 137.269 159.318 1.00 18.87 349 GLU A O 1
ATOM 2813 N N . PRO A 1 350 ? 173.436 136.397 158.828 1.00 16.90 350 PRO A N 1
ATOM 2814 C CA . PRO A 1 350 ? 172.789 137.097 159.937 1.00 16.90 350 PRO A CA 1
ATOM 2815 C C . PRO A 1 350 ? 173.161 136.466 161.265 1.00 16.90 350 PRO A C 1
ATOM 2816 O O . PRO A 1 350 ? 173.327 135.250 161.379 1.00 16.90 350 PRO A O 1
ATOM 2820 N N . VAL A 1 351 ? 173.296 137.312 162.277 1.00 19.17 351 VAL A N 1
ATOM 2821 C CA . VAL A 1 351 ? 173.569 136.866 163.633 1.00 19.17 351 VAL A CA 1
ATOM 2822 C C . VAL A 1 351 ? 172.233 136.649 164.324 1.00 19.17 351 VAL A C 1
ATOM 2823 O O . VAL A 1 351 ? 171.451 137.592 164.488 1.00 19.17 351 VAL A O 1
ATOM 2827 N N . LEU A 1 352 ? 171.966 135.410 164.719 1.00 19.03 352 LEU A N 1
ATOM 2828 C CA . LEU A 1 352 ? 170.707 135.048 165.348 1.00 19.03 352 LEU A CA 1
ATOM 2829 C C . LEU A 1 352 ? 170.889 134.963 166.856 1.00 19.03 352 LEU A C 1
ATOM 2830 O O . LEU A 1 352 ? 171.753 134.233 167.348 1.00 19.03 352 LEU A O 1
ATOM 2835 N N . MET A 1 353 ? 170.067 135.711 167.582 1.00 26.86 353 MET A N 1
ATOM 2836 C CA . MET A 1 353 ? 170.158 135.812 169.032 1.00 26.86 353 MET A CA 1
ATOM 2837 C C . MET A 1 353 ? 169.195 134.820 169.665 1.00 26.86 353 MET A C 1
ATOM 2838 O O . MET A 1 353 ? 168.099 134.604 169.149 1.00 26.86 353 MET A O 1
ATOM 2843 N N . GLY A 1 354 ? 169.601 134.221 170.780 1.00 25.20 354 GLY A N 1
ATOM 2844 C CA . GLY A 1 354 ? 168.750 133.326 171.529 1.00 25.20 354 GLY A CA 1
ATOM 2845 C C . GLY A 1 354 ? 168.499 133.806 172.945 1.00 25.20 354 GLY A C 1
ATOM 2846 O O . GLY A 1 354 ? 168.663 134.983 173.278 1.00 25.20 354 GLY A O 1
ATOM 2847 N N . ALA A 1 355 ? 168.081 132.867 173.794 1.00 25.27 355 ALA A N 1
ATOM 2848 C CA . ALA A 1 355 ? 167.970 133.161 175.216 1.00 25.27 355 ALA A CA 1
ATOM 2849 C C . ALA A 1 355 ? 169.336 133.244 175.877 1.00 25.27 355 ALA A C 1
ATOM 2850 O O . ALA A 1 355 ? 169.528 134.041 176.803 1.00 25.27 355 ALA A O 1
ATOM 2852 N N . LYS A 1 356 ? 170.292 132.439 175.419 1.00 27.88 356 LYS A N 1
ATOM 2853 C CA . LYS A 1 356 ? 171.646 132.455 175.944 1.00 27.88 356 LYS A CA 1
ATOM 2854 C C . LYS A 1 356 ? 172.617 133.235 175.072 1.00 27.88 356 LYS A C 1
ATOM 2855 O O . LYS A 1 356 ? 173.808 133.280 175.393 1.00 27.88 356 LYS A O 1
ATOM 2861 N N . GLY A 1 357 ? 172.151 133.841 173.983 1.00 25.66 357 GLY A N 1
ATOM 2862 C CA . GLY A 1 357 ? 173.014 134.666 173.162 1.00 25.66 357 GLY A CA 1
ATOM 2863 C C . GLY A 1 357 ? 173.032 134.287 171.696 1.00 25.66 357 GLY A C 1
ATOM 2864 O O . GLY A 1 357 ? 172.010 133.883 171.138 1.00 25.66 357 GLY A O 1
ATOM 2865 N N . ILE A 1 358 ? 174.198 134.422 171.064 1.00 24.14 358 ILE A N 1
ATOM 2866 C CA . ILE A 1 358 ? 174.333 134.114 169.646 1.00 24.14 358 ILE A CA 1
ATOM 2867 C C . ILE A 1 358 ? 174.308 132.606 169.450 1.00 24.14 358 ILE A C 1
ATOM 2868 O O . ILE A 1 358 ? 175.049 131.865 170.108 1.00 24.14 358 ILE A O 1
ATOM 2873 N N . ILE A 1 359 ? 173.451 132.141 168.546 1.00 20.36 359 ILE A N 1
ATOM 2874 C CA . ILE A 1 359 ? 173.429 130.742 168.138 1.00 20.36 359 ILE A CA 1
ATOM 2875 C C . ILE A 1 359 ? 174.206 130.620 166.832 1.00 20.36 359 ILE A C 1
ATOM 2876 O O . ILE A 1 359 ? 174.145 131.511 165.976 1.00 20.36 359 ILE A O 1
ATOM 2881 N N . LYS A 1 360 ? 174.992 129.550 166.712 1.00 27.54 360 LYS A N 1
ATOM 2882 C CA . LYS A 1 360 ? 175.750 129.326 165.489 1.00 27.54 360 LYS A CA 1
ATOM 2883 C C . LYS A 1 360 ? 174.932 128.568 164.461 1.00 27.54 360 LYS A C 1
ATOM 2884 O O . LYS A 1 360 ? 175.151 128.722 163.256 1.00 27.54 360 LYS A O 1
ATOM 2890 N N . ASN A 1 361 ? 173.995 127.751 164.923 1.00 23.16 361 ASN A N 1
ATOM 2891 C CA . ASN A 1 361 ? 173.087 127.011 164.070 1.00 23.16 361 ASN A CA 1
ATOM 2892 C C . ASN A 1 361 ? 171.686 127.192 164.630 1.00 23.16 361 ASN A C 1
ATOM 2893 O O . ASN A 1 361 ? 171.518 127.581 165.787 1.00 23.16 361 ASN A O 1
ATOM 2898 N N . LYS A 1 362 ? 170.674 126.925 163.803 1.00 16.86 362 LYS A N 1
ATOM 2899 C CA . LYS A 1 362 ? 169.302 127.101 164.268 1.00 16.86 362 LYS A CA 1
ATOM 2900 C C . LYS A 1 362 ? 168.877 125.992 165.216 1.00 16.86 362 LYS A C 1
ATOM 2901 O O . LYS A 1 362 ? 167.898 126.152 165.950 1.00 16.86 362 LYS A O 1
ATOM 2907 N N . MET A 1 363 ? 169.582 124.863 165.215 1.00 23.11 363 MET A N 1
ATOM 2908 C CA . MET A 1 363 ? 169.250 123.789 166.139 1.00 23.11 363 MET A CA 1
ATOM 2909 C C . MET A 1 363 ? 169.787 124.033 167.537 1.00 23.11 363 MET A C 1
ATOM 2910 O O . MET A 1 363 ? 169.396 123.320 168.465 1.00 23.11 363 MET A O 1
ATOM 2915 N N . GLN A 1 364 ? 170.664 125.016 167.713 1.00 24.05 364 GLN A N 1
ATOM 2916 C CA . GLN A 1 364 ? 171.134 125.381 169.039 1.00 24.05 364 GLN A CA 1
ATOM 2917 C C . GLN A 1 364 ? 170.120 126.212 169.808 1.00 24.05 364 GLN A C 1
ATOM 2918 O O . GLN A 1 364 ? 170.354 126.515 170.982 1.00 24.05 364 GLN A O 1
ATOM 2924 N N . ILE A 1 365 ? 168.996 126.575 169.186 1.00 15.06 365 ILE A N 1
ATOM 2925 C CA . ILE A 1 365 ? 167.964 127.307 169.898 1.00 15.06 365 ILE A CA 1
ATOM 2926 C C . ILE A 1 365 ? 167.177 126.370 170.799 1.00 15.06 365 ILE A C 1
ATOM 2927 O O . ILE A 1 365 ? 166.476 126.823 171.709 1.00 15.06 365 ILE A O 1
ATOM 2932 N N . PHE A 1 366 ? 167.292 125.065 170.586 1.00 14.30 366 PHE A N 1
ATOM 2933 C CA . PHE A 1 366 ? 166.632 124.089 171.430 1.00 14.30 366 PHE A CA 1
ATOM 2934 C C . PHE A 1 366 ? 167.496 123.687 172.607 1.00 14.30 366 PHE A C 1
ATOM 2935 O O . PHE A 1 366 ? 166.989 123.077 173.550 1.00 14.30 366 PHE A O 1
ATOM 2943 N N . SER A 1 367 ? 168.783 124.019 172.564 1.00 20.79 367 SER A N 1
ATOM 2944 C CA . SER A 1 367 ? 169.697 123.900 173.687 1.00 20.79 367 SER A CA 1
ATOM 2945 C C . SER A 1 367 ? 169.773 125.187 174.492 1.00 20.79 367 SER A C 1
ATOM 2946 O O . SER A 1 367 ? 169.865 125.146 175.720 1.00 20.79 367 SER A O 1
ATOM 2949 N N . ASN A 1 368 ? 169.732 126.334 173.814 1.00 21.76 368 ASN A N 1
ATOM 2950 C CA . ASN A 1 368 ? 169.828 127.610 174.511 1.00 21.76 368 ASN A CA 1
ATOM 2951 C C . ASN A 1 368 ? 168.467 128.073 175.010 1.00 21.76 368 ASN A C 1
ATOM 2952 O O . ASN A 1 368 ? 168.384 128.899 175.926 1.00 21.76 368 ASN A O 1
ATOM 2957 N N . GLY A 1 369 ? 167.399 127.557 174.433 1.00 16.14 369 GLY A N 1
ATOM 2958 C CA . GLY A 1 369 ? 166.077 128.057 174.737 1.00 16.14 369 GLY A CA 1
ATOM 2959 C C . GLY A 1 369 ? 165.672 129.135 173.756 1.00 16.14 369 GLY A C 1
ATOM 2960 O O . GLY A 1 369 ? 166.508 129.757 173.094 1.00 16.14 369 GLY A O 1
ATOM 2961 N N . PHE A 1 370 ? 164.371 129.369 173.657 1.00 13.59 370 PHE A N 1
ATOM 2962 C CA . PHE A 1 370 ? 163.888 130.315 172.668 1.00 13.59 370 PHE A CA 1
ATOM 2963 C C . PHE A 1 370 ? 164.039 131.741 173.179 1.00 13.59 370 PHE A C 1
ATOM 2964 O O . PHE A 1 370 ? 164.188 131.978 174.379 1.00 13.59 370 PHE A O 1
ATOM 2972 N N . TYR A 1 371 ? 164.000 132.697 172.247 1.00 18.95 371 TYR A N 1
ATOM 2973 C CA . TYR A 1 371 ? 164.271 134.089 172.596 1.00 18.95 371 TYR A CA 1
ATOM 2974 C C . TYR A 1 371 ? 163.141 134.689 173.421 1.00 18.95 371 TYR A C 1
ATOM 2975 O O . TYR A 1 371 ? 163.373 135.194 174.525 1.00 18.95 371 TYR A O 1
ATOM 2984 N N . LYS A 1 372 ? 161.915 134.649 172.907 1.00 19.94 372 LYS A N 1
ATOM 2985 C CA . LYS A 1 372 ? 160.764 135.182 173.626 1.00 19.94 372 LYS A CA 1
ATOM 2986 C C . LYS A 1 372 ? 159.719 134.089 173.769 1.00 19.94 372 LYS A C 1
ATOM 2987 O O . LYS A 1 372 ? 159.152 133.635 172.773 1.00 19.94 372 LYS A O 1
ATOM 2993 N N . LEU A 1 373 ? 159.474 133.672 174.987 1.00 21.05 373 LEU A N 1
ATOM 2994 C CA . LEU A 1 373 ? 158.296 132.865 175.252 1.00 21.05 373 LEU A CA 1
ATOM 2995 C C . LEU A 1 373 ? 157.102 133.781 175.509 1.00 21.05 373 LEU A C 1
ATOM 2996 O O . LEU A 1 373 ? 157.260 134.849 176.105 1.00 21.05 373 LEU A O 1
ATOM 3001 N N . PRO A 1 374 ? 155.907 133.406 175.062 1.00 19.73 374 PRO A N 1
ATOM 3002 C CA . PRO A 1 374 ? 154.735 134.235 175.345 1.00 19.73 374 PRO A CA 1
ATOM 3003 C C . PRO A 1 374 ? 154.322 134.115 176.801 1.00 19.73 374 PRO A C 1
ATOM 3004 O O . PRO A 1 374 ? 154.612 133.125 177.477 1.00 19.73 374 PRO A O 1
ATOM 3008 N N . GLU A 1 375 ? 153.640 135.147 177.283 1.00 32.92 375 GLU A N 1
ATOM 3009 C CA . GLU A 1 375 ? 153.208 135.169 178.671 1.00 32.92 375 GLU A CA 1
ATOM 3010 C C . GLU A 1 375 ? 152.016 134.242 178.862 1.00 32.92 375 GLU A C 1
ATOM 3011 O O . GLU A 1 375 ? 150.998 134.373 178.177 1.00 32.92 375 GLU A O 1
ATOM 3017 N N . GLY A 1 376 ? 152.146 133.305 179.786 1.00 28.93 376 GLY A N 1
ATOM 3018 C CA . GLY A 1 376 ? 151.061 132.404 180.100 1.00 28.93 376 GLY A CA 1
ATOM 3019 C C . GLY A 1 376 ? 151.442 130.949 179.878 1.00 28.93 376 GLY A C 1
ATOM 3020 O O . GLY A 1 376 ? 152.470 130.620 179.283 1.00 28.93 376 GLY A O 1
ATOM 3021 N N . LYS A 1 377 ? 150.582 130.070 180.378 1.00 24.70 377 LYS A N 1
ATOM 3022 C CA . LYS A 1 377 ? 150.766 128.635 180.245 1.00 24.70 377 LYS A CA 1
ATOM 3023 C C . LYS A 1 377 ? 149.886 128.110 179.119 1.00 24.70 377 LYS A C 1
ATOM 3024 O O . LYS A 1 377 ? 148.726 128.507 178.985 1.00 24.70 377 LYS A O 1
ATOM 3030 N N . VAL A 1 378 ? 150.446 127.221 178.305 1.00 20.24 378 VAL A N 1
ATOM 3031 C CA . VAL A 1 378 ? 149.792 126.725 177.099 1.00 20.24 378 VAL A CA 1
ATOM 3032 C C . VAL A 1 378 ? 149.239 125.337 177.379 1.00 20.24 378 VAL A C 1
ATOM 3033 O O . VAL A 1 378 ? 150.001 124.390 177.595 1.00 20.24 378 VAL A O 1
ATOM 3037 N N . ARG A 1 379 ? 147.920 125.210 177.362 1.00 20.87 379 ARG A N 1
ATOM 3038 C CA . ARG A 1 379 ? 147.261 123.934 177.595 1.00 20.87 379 ARG A CA 1
ATOM 3039 C C . ARG A 1 379 ? 147.007 123.254 176.259 1.00 20.87 379 ARG A C 1
ATOM 3040 O O . ARG A 1 379 ? 146.343 123.822 175.389 1.00 20.87 379 ARG A O 1
ATOM 3048 N N . PHE A 1 380 ? 147.526 122.043 176.102 1.00 18.07 380 PHE A N 1
ATOM 3049 C CA . PHE A 1 380 ? 147.341 121.302 174.865 1.00 18.07 380 PHE A CA 1
ATOM 3050 C C . PHE A 1 380 ? 145.928 120.754 174.734 1.00 18.07 380 PHE A C 1
ATOM 3051 O O . PHE A 1 380 ? 145.139 120.751 175.680 1.00 18.07 380 PHE A O 1
ATOM 3059 N N . GLY A 1 381 ? 145.612 120.335 173.517 1.00 13.18 381 GLY A N 1
ATOM 3060 C CA . GLY A 1 381 ? 144.464 119.496 173.252 1.00 13.18 381 GLY A CA 1
ATOM 3061 C C . GLY A 1 381 ? 144.821 118.699 172.020 1.00 13.18 381 GLY A C 1
ATOM 3062 O O . GLY A 1 381 ? 145.629 119.136 171.208 1.00 13.18 381 GLY A O 1
ATOM 3063 N N . VAL A 1 382 ? 144.299 117.483 171.912 1.00 15.32 382 VAL A N 1
ATOM 3064 C CA . VAL A 1 382 ? 144.722 116.592 170.836 1.00 15.32 382 VAL A CA 1
ATOM 3065 C C . VAL A 1 382 ? 143.507 115.945 170.188 1.00 15.32 382 VAL A C 1
ATOM 3066 O O . VAL A 1 382 ? 142.690 115.316 170.866 1.00 15.32 382 VAL A O 1
ATOM 3070 N N . LEU A 1 383 ? 143.393 116.104 168.871 1.00 10.74 383 LEU A N 1
ATOM 3071 C CA . LEU A 1 383 ? 142.535 115.271 168.043 1.00 10.74 383 LEU A CA 1
ATOM 3072 C C . LEU A 1 383 ? 143.381 114.225 167.336 1.00 10.74 383 LEU A C 1
ATOM 3073 O O . LEU A 1 383 ? 144.527 114.484 166.969 1.00 10.74 383 LEU A O 1
ATOM 3078 N N . TYR A 1 384 ? 142.815 113.040 167.151 1.00 15.15 384 TYR A N 1
ATOM 3079 C CA . TYR A 1 384 ? 143.510 111.970 166.457 1.00 15.15 384 TYR A CA 1
ATOM 3080 C C . TYR A 1 384 ? 142.469 111.019 165.907 1.00 15.15 384 TYR A C 1
ATOM 3081 O O . TYR A 1 384 ? 141.386 110.895 166.489 1.00 15.15 384 TYR A O 1
ATOM 3090 N N . PRO A 1 385 ? 142.738 110.359 164.788 1.00 13.32 385 PRO A N 1
ATOM 3091 C CA . PRO A 1 385 ? 141.788 109.365 164.291 1.00 13.32 385 PRO A CA 1
ATOM 3092 C C . PRO A 1 385 ? 141.805 108.111 165.152 1.00 13.32 385 PRO A C 1
ATOM 3093 O O . PRO A 1 385 ? 142.820 107.758 165.754 1.00 13.32 385 PRO A O 1
ATOM 3097 N N . LYS A 1 386 ? 140.652 107.434 165.194 1.00 20.70 386 LYS A N 1
ATOM 3098 C CA . LYS A 1 386 ? 140.380 106.455 166.245 1.00 20.70 386 LYS A CA 1
ATOM 3099 C C . LYS A 1 386 ? 141.215 105.190 166.104 1.00 20.70 386 LYS A C 1
ATOM 3100 O O . LYS A 1 386 ? 141.524 104.535 167.106 1.00 20.70 386 LYS A O 1
ATOM 3106 N N . GLU A 1 387 ? 141.592 104.826 164.883 1.00 27.97 387 GLU A N 1
ATOM 3107 C CA . GLU A 1 387 ? 142.386 103.621 164.685 1.00 27.97 387 GLU A CA 1
ATOM 3108 C C . GLU A 1 387 ? 143.880 103.855 164.865 1.00 27.97 387 GLU A C 1
ATOM 3109 O O . GLU A 1 387 ? 144.668 102.942 164.596 1.00 27.97 387 GLU A O 1
ATOM 3115 N N . PHE A 1 388 ? 144.279 105.037 165.328 1.00 21.32 388 PHE A N 1
ATOM 3116 C CA . PHE A 1 388 ? 145.667 105.464 165.437 1.00 21.32 388 PHE A CA 1
ATOM 3117 C C . PHE A 1 388 ? 145.955 105.971 166.844 1.00 21.32 388 PHE A C 1
ATOM 3118 O O . PHE A 1 388 ? 146.719 106.921 167.048 1.00 21.32 388 PHE A O 1
ATOM 3126 N N . ASP A 1 389 ? 145.382 105.273 167.830 1.00 23.62 389 ASP A N 1
ATOM 3127 C CA . ASP A 1 389 ? 145.334 105.764 169.204 1.00 23.62 389 ASP A CA 1
ATOM 3128 C C . ASP A 1 389 ? 146.711 105.751 169.853 1.00 23.62 389 ASP A C 1
ATOM 3129 O O . ASP A 1 389 ? 147.195 106.794 170.296 1.00 23.62 389 ASP A O 1
ATOM 3134 N N . GLY A 1 390 ? 147.349 104.579 169.933 1.00 21.38 390 GLY A N 1
ATOM 3135 C CA . GLY A 1 390 ? 148.634 104.489 170.612 1.00 21.38 390 GLY A CA 1
ATOM 3136 C C . GLY A 1 390 ? 149.748 105.179 169.850 1.00 21.38 390 GLY A C 1
ATOM 3137 O O . GLY A 1 390 ? 150.704 105.688 170.447 1.00 21.38 390 GLY A O 1
ATOM 3138 N N . VAL A 1 391 ? 149.631 105.212 168.522 1.00 18.80 391 VAL A N 1
ATOM 3139 C CA . VAL A 1 391 ? 150.538 105.990 167.685 1.00 18.80 391 VAL A CA 1
ATOM 3140 C C . VAL A 1 391 ? 150.442 107.470 168.031 1.00 18.80 391 VAL A C 1
ATOM 3141 O O . VAL A 1 391 ? 151.460 108.163 168.165 1.00 18.80 391 VAL A O 1
ATOM 3145 N N . SER A 1 392 ? 149.223 107.961 168.263 1.00 19.22 392 SER A N 1
ATOM 3146 C CA . SER A 1 392 ? 149.059 109.357 168.642 1.00 19.22 392 SER A CA 1
ATOM 3147 C C . SER A 1 392 ? 149.477 109.606 170.086 1.00 19.22 392 SER A C 1
ATOM 3148 O O . SER A 1 392 ? 149.945 110.701 170.408 1.00 19.22 392 SER A O 1
ATOM 3151 N N . ARG A 1 393 ? 149.294 108.609 170.964 1.00 25.50 393 ARG A N 1
ATOM 3152 C CA . ARG A 1 393 ? 149.838 108.660 172.324 1.00 25.50 393 ARG A CA 1
ATOM 3153 C C . ARG A 1 393 ? 151.339 108.903 172.292 1.00 25.50 393 ARG A C 1
ATOM 3154 O O . ARG A 1 393 ? 151.848 109.817 172.950 1.00 25.50 393 ARG A O 1
ATOM 3162 N N . LYS A 1 394 ? 152.050 108.112 171.484 1.00 21.28 394 LYS A N 1
ATOM 3163 C CA . LYS A 1 394 ? 153.500 108.233 171.392 1.00 21.28 394 LYS A CA 1
ATOM 3164 C C . LYS A 1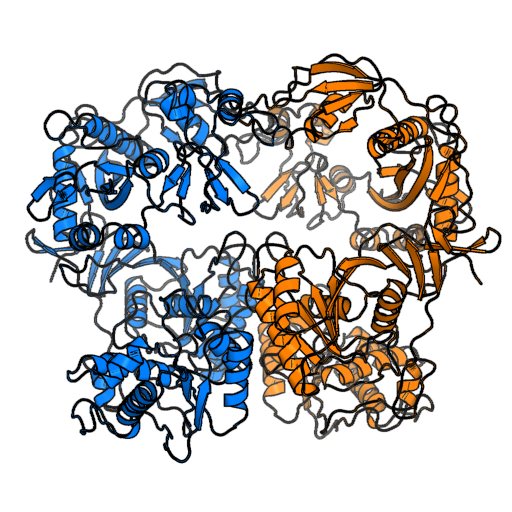 394 ? 153.914 109.534 170.715 1.00 21.28 394 LYS A C 1
ATOM 3165 O O . LYS A 1 394 ? 154.944 110.119 171.072 1.00 21.28 394 LYS A O 1
ATOM 3171 N N . ALA A 1 395 ? 153.107 110.016 169.763 1.00 16.21 395 ALA A N 1
ATOM 3172 C CA . ALA A 1 395 ? 153.406 111.280 169.093 1.00 16.21 395 ALA A CA 1
ATOM 3173 C C . ALA A 1 395 ? 153.331 112.458 170.057 1.00 16.21 395 ALA A C 1
ATOM 3174 O O . ALA A 1 395 ? 154.262 113.272 170.135 1.00 16.21 395 ALA A O 1
ATOM 3176 N N . ILE A 1 396 ? 152.239 112.552 170.821 1.00 16.65 396 ILE A N 1
ATOM 3177 C CA . ILE A 1 396 ? 152.090 113.674 171.746 1.00 16.65 396 ILE A CA 1
ATOM 3178 C C . ILE A 1 396 ? 153.045 113.518 172.924 1.00 16.65 396 ILE A C 1
ATOM 3179 O O . ILE A 1 396 ? 153.511 114.510 173.499 1.00 16.65 396 ILE A O 1
ATOM 3184 N N . ARG A 1 397 ? 153.385 112.271 173.269 1.00 21.53 397 ARG A N 1
ATOM 3185 C CA . ARG A 1 397 ? 154.409 112.007 174.273 1.00 21.53 397 ARG A CA 1
ATOM 3186 C C . ARG A 1 397 ? 155.759 112.561 173.838 1.00 21.53 397 ARG A C 1
ATOM 3187 O O . ARG A 1 397 ? 156.447 113.226 174.619 1.00 21.53 397 ARG A O 1
ATOM 3195 N N . ALA A 1 398 ? 156.130 112.334 172.572 1.00 16.26 398 ALA A N 1
ATOM 3196 C CA . ALA A 1 398 ? 157.399 112.843 172.056 1.00 16.26 398 ALA A CA 1
ATOM 3197 C C . ALA A 1 398 ? 157.405 114.363 171.974 1.00 16.26 398 ALA A C 1
ATOM 3198 O O . ALA A 1 398 ? 158.414 115.002 172.294 1.00 16.26 398 ALA A O 1
ATOM 3200 N N . ILE A 1 399 ? 156.275 114.959 171.582 1.00 13.92 399 ILE A N 1
ATOM 3201 C CA . ILE A 1 399 ? 156.193 116.417 171.466 1.00 13.92 399 ILE A CA 1
ATOM 3202 C C . ILE A 1 399 ? 156.282 117.078 172.836 1.00 13.92 399 ILE A C 1
ATOM 3203 O O . ILE A 1 399 ? 156.992 118.075 173.017 1.00 13.92 399 ILE A O 1
ATOM 3208 N N . TYR A 1 400 ? 155.589 116.518 173.830 1.00 23.64 400 TYR A N 1
ATOM 3209 C CA . TYR A 1 400 ? 155.625 117.105 175.163 1.00 23.64 400 TYR A CA 1
ATOM 3210 C C . TYR A 1 400 ? 156.963 116.865 175.849 1.00 23.64 400 TYR A C 1
ATOM 3211 O O . TYR A 1 400 ? 157.439 117.735 176.588 1.00 23.64 400 TYR A O 1
ATOM 3220 N N . ASP A 1 401 ? 157.592 115.709 175.608 1.00 21.48 401 ASP A N 1
ATOM 3221 C CA . ASP A 1 401 ? 158.915 115.465 176.168 1.00 21.48 401 ASP A CA 1
ATOM 3222 C C . ASP A 1 401 ? 159.963 116.358 175.519 1.00 21.48 401 ASP A C 1
ATOM 3223 O O . ASP A 1 401 ? 160.958 116.715 176.157 1.00 21.48 401 ASP A O 1
ATOM 3228 N N . PHE A 1 402 ? 159.769 116.717 174.249 1.00 15.72 402 PHE A N 1
ATOM 3229 C CA . PHE A 1 402 ? 160.666 117.677 173.618 1.00 15.72 402 PHE A CA 1
ATOM 3230 C C . PHE A 1 402 ? 160.446 119.072 174.189 1.00 15.72 402 PHE A C 1
ATOM 3231 O O . PHE A 1 402 ? 161.405 119.768 174.540 1.00 15.72 402 PHE A O 1
ATOM 3239 N N . SER A 1 403 ? 159.183 119.494 174.285 1.00 19.92 403 SER A N 1
ATOM 3240 C CA . SER A 1 403 ? 158.872 120.878 174.627 1.00 19.92 403 SER A CA 1
ATOM 3241 C C . SER A 1 403 ? 159.135 121.165 176.099 1.00 19.92 403 SER A C 1
ATOM 3242 O O . SER A 1 403 ? 159.951 122.030 176.436 1.00 19.92 403 SER A O 1
ATOM 3245 N N . LYS A 1 404 ? 158.458 120.450 176.994 1.00 22.58 404 LYS A N 1
ATOM 3246 C CA . LYS A 1 404 ? 158.493 120.776 178.414 1.00 22.58 404 LYS A CA 1
ATOM 3247 C C . LYS A 1 404 ? 159.637 120.072 179.132 1.00 22.58 404 LYS A C 1
ATOM 3248 O O . LYS A 1 404 ? 160.490 120.720 179.742 1.00 22.58 404 LYS A O 1
ATOM 3254 N N . GLU A 1 405 ? 159.672 118.747 179.061 1.00 28.58 405 GLU A N 1
ATOM 3255 C CA . GLU A 1 405 ? 160.598 117.981 179.878 1.00 28.58 405 GLU A CA 1
ATOM 3256 C C . GLU A 1 405 ? 161.978 117.843 179.250 1.00 28.58 405 GLU A C 1
ATOM 3257 O O . GLU A 1 405 ? 162.878 117.300 179.898 1.00 28.58 405 GLU A O 1
ATOM 3263 N N . GLY A 1 406 ? 162.168 118.331 178.028 1.00 24.08 406 GLY A N 1
ATOM 3264 C CA . GLY A 1 406 ? 163.493 118.387 177.426 1.00 24.08 406 GLY A CA 1
ATOM 3265 C C . GLY A 1 406 ? 164.080 117.044 177.057 1.00 24.08 406 GLY A C 1
ATOM 3266 O O . GLY A 1 406 ? 165.307 116.887 177.052 1.00 24.08 406 GLY A O 1
ATOM 3267 N N . LYS A 1 407 ? 163.236 116.071 176.733 1.00 26.76 407 LYS A N 1
ATOM 3268 C CA . LYS A 1 407 ? 163.670 114.696 176.555 1.00 26.76 407 LYS A CA 1
ATOM 3269 C C . LYS A 1 407 ? 163.355 114.197 175.153 1.00 26.76 407 LYS A C 1
ATOM 3270 O O . LYS A 1 407 ? 162.299 114.504 174.595 1.00 26.76 407 LYS A O 1
ATOM 3276 N N . TYR A 1 408 ? 164.277 113.419 174.594 1.00 22.16 408 TYR A N 1
ATOM 3277 C CA . TYR A 1 408 ? 164.064 112.707 173.343 1.00 22.16 408 TYR A CA 1
ATOM 3278 C C . TYR A 1 408 ? 164.197 111.217 173.606 1.00 22.16 408 TYR A C 1
ATOM 3279 O O . TYR A 1 408 ? 165.174 110.784 174.226 1.00 22.16 408 TYR A O 1
ATOM 3288 N N . HIS A 1 409 ? 163.198 110.451 173.144 1.00 26.89 409 HIS A N 1
ATOM 3289 C CA . HIS A 1 409 ? 163.063 109.008 173.378 1.00 26.89 409 HIS A CA 1
ATOM 3290 C C . HIS A 1 409 ? 163.039 108.665 174.866 1.00 26.89 409 HIS A C 1
ATOM 3291 O O . HIS A 1 409 ? 163.547 107.623 175.282 1.00 26.89 409 HIS A O 1
ATOM 3298 N N . GLY A 1 410 ? 162.446 109.540 175.675 1.00 27.37 410 GLY A N 1
ATOM 3299 C CA . GLY A 1 410 ? 162.355 109.334 177.103 1.00 27.37 410 GLY A CA 1
ATOM 3300 C C . GLY A 1 410 ? 163.588 109.704 177.897 1.00 27.37 410 GLY A C 1
ATOM 3301 O O . GLY A 1 410 ? 163.510 109.764 179.130 1.00 27.37 410 GLY A O 1
ATOM 3302 N N . GLU A 1 411 ? 164.717 109.960 177.245 1.00 30.74 411 GLU A N 1
ATOM 3303 C CA . GLU A 1 411 ? 165.960 110.295 177.920 1.00 30.74 411 GLU A CA 1
ATOM 3304 C C . GLU A 1 411 ? 166.231 111.784 177.784 1.00 30.74 411 GLU A C 1
ATOM 3305 O O . GLU A 1 411 ? 165.987 112.370 176.726 1.00 30.74 411 GLU A O 1
ATOM 3311 N N . SER A 1 412 ? 166.737 112.385 178.861 1.00 27.52 412 SER A N 1
ATOM 3312 C CA . SER A 1 412 ? 167.152 113.781 178.825 1.00 27.52 412 SER A CA 1
ATOM 3313 C C . SER A 1 412 ? 168.329 113.952 177.879 1.00 27.52 412 SER A C 1
ATOM 3314 O O . SER A 1 412 ? 169.334 113.243 177.980 1.00 27.52 412 SER A O 1
ATOM 3317 N N . ASN A 1 413 ? 168.199 114.895 176.955 1.00 27.86 413 ASN A N 1
ATOM 3318 C CA . ASN A 1 413 ? 169.119 115.032 175.840 1.00 27.86 413 ASN A CA 1
ATOM 3319 C C . ASN A 1 413 ? 169.927 116.311 176.000 1.00 27.86 413 ASN A C 1
ATOM 3320 O O . ASN A 1 413 ? 169.412 117.326 176.477 1.00 27.86 413 ASN A O 1
ATOM 3325 N N . LYS A 1 414 ? 171.201 116.251 175.609 1.00 32.85 414 LYS A N 1
ATOM 3326 C CA . LYS A 1 414 ? 172.060 117.427 175.693 1.00 32.85 414 LYS A CA 1
ATOM 3327 C C . LYS A 1 414 ? 171.701 118.454 174.630 1.00 32.85 414 LYS A C 1
ATOM 3328 O O . LYS A 1 414 ? 172.022 119.639 174.774 1.00 32.85 414 LYS A O 1
ATOM 3334 N N . TYR A 1 415 ? 171.033 118.018 173.563 1.00 32.02 415 TYR A N 1
ATOM 3335 C CA . TYR A 1 415 ? 170.640 118.899 172.477 1.00 32.02 415 TYR A CA 1
ATOM 3336 C C . TYR A 1 415 ? 169.370 119.673 172.782 1.00 32.02 415 TYR A C 1
ATOM 3337 O O . TYR A 1 415 ? 169.075 120.650 172.086 1.00 32.02 415 TYR A O 1
ATOM 3346 N N . ILE A 1 416 ? 168.618 119.266 173.800 1.00 21.23 416 ILE A N 1
ATOM 3347 C CA . ILE A 1 416 ? 167.311 119.831 174.101 1.00 21.23 416 ILE A CA 1
ATOM 3348 C C . ILE A 1 416 ? 167.362 120.437 175.494 1.00 21.23 416 ILE A C 1
ATOM 3349 O O . ILE A 1 416 ? 167.781 119.775 176.449 1.00 21.23 416 ILE A O 1
ATOM 3354 N N . ALA A 1 417 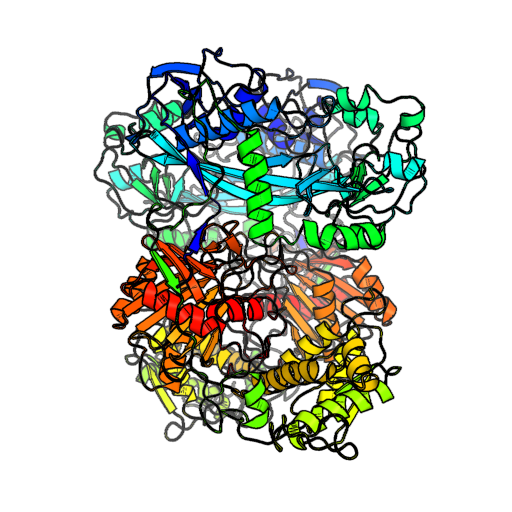? 166.934 121.687 175.612 1.00 22.63 417 ALA A N 1
ATOM 3355 C CA . ALA A 1 417 ? 166.836 122.334 176.909 1.00 22.63 417 ALA A CA 1
ATOM 3356 C C . ALA A 1 417 ? 165.505 121.994 177.559 1.00 22.63 417 ALA A C 1
ATOM 3357 O O . ALA A 1 417 ? 164.485 121.847 176.882 1.00 22.63 417 ALA A O 1
ATOM 3359 N N . GLU A 1 418 ? 165.527 121.855 178.880 1.00 30.54 418 GLU A N 1
ATOM 3360 C CA . GLU A 1 418 ? 164.292 121.705 179.629 1.00 30.54 418 GLU A CA 1
ATOM 3361 C C . GLU A 1 418 ? 163.508 123.008 179.600 1.00 30.54 418 GLU A C 1
ATOM 3362 O O . GLU A 1 418 ? 164.086 124.099 179.595 1.00 30.54 418 GLU A O 1
ATOM 3368 N N . HIS A 1 419 ? 162.177 122.869 179.560 1.00 26.66 419 HIS A N 1
ATOM 3369 C CA . HIS A 1 419 ? 161.215 123.978 179.555 1.00 26.66 419 HIS A CA 1
ATOM 3370 C C . HIS A 1 419 ? 161.443 124.912 178.367 1.00 26.66 419 HIS A C 1
ATOM 3371 O O . HIS A 1 419 ? 161.663 126.113 178.529 1.00 26.66 419 HIS A O 1
ATOM 3378 N N . LEU A 1 420 ? 161.421 124.336 177.161 1.00 18.64 420 LEU A N 1
ATOM 3379 C CA . LEU A 1 420 ? 161.500 125.154 175.954 1.00 18.64 420 LEU A CA 1
ATOM 3380 C C . LEU A 1 420 ? 160.265 126.022 175.801 1.00 18.64 420 LEU A C 1
ATOM 3381 O O . LEU A 1 420 ? 160.371 127.242 175.637 1.00 18.64 420 LEU A O 1
ATOM 3386 N N . ILE A 1 421 ? 159.086 125.414 175.849 1.00 18.04 421 ILE A N 1
ATOM 3387 C CA . ILE A 1 421 ? 157.827 126.141 175.848 1.00 18.04 421 ILE A CA 1
ATOM 3388 C C . ILE A 1 421 ? 157.086 125.768 177.122 1.00 18.04 421 ILE A C 1
ATOM 3389 O O . ILE A 1 421 ? 157.062 124.597 177.513 1.00 18.04 421 ILE A O 1
ATOM 3394 N N . ASN A 1 422 ? 156.491 126.763 177.781 1.00 24.83 422 ASN A N 1
ATOM 3395 C CA . ASN A 1 422 ? 155.709 126.530 178.991 1.00 24.83 422 ASN A CA 1
ATOM 3396 C C . ASN A 1 422 ? 154.368 125.907 178.613 1.00 24.83 422 ASN A C 1
ATOM 3397 O O . ASN A 1 422 ? 153.319 126.553 178.664 1.00 24.83 422 ASN A O 1
ATOM 3402 N N . VAL A 1 423 ? 154.399 124.634 178.238 1.00 23.44 423 VAL A N 1
ATOM 3403 C CA . VAL A 1 423 ? 153.204 123.897 177.858 1.00 23.44 423 VAL A CA 1
ATOM 3404 C C . VAL A 1 423 ? 152.682 123.147 179.071 1.00 23.44 423 VAL A C 1
ATOM 3405 O O . VAL A 1 423 ? 153.429 122.867 180.016 1.00 23.44 423 VAL A O 1
ATOM 3409 N N . GLU A 1 424 ? 151.392 122.835 179.050 1.00 30.27 424 GLU A N 1
ATOM 3410 C CA . GLU A 1 424 ? 150.735 122.086 180.114 1.00 30.27 424 GLU A CA 1
ATOM 3411 C C . GLU A 1 424 ? 150.002 120.929 179.452 1.00 30.27 424 GLU A C 1
ATOM 3412 O O . GLU A 1 424 ? 148.960 121.120 178.819 1.00 30.27 424 GLU A O 1
ATOM 3418 N N . PHE A 1 425 ? 150.550 119.731 179.597 1.00 31.10 425 PHE A N 1
ATOM 3419 C CA . PHE A 1 425 ? 149.926 118.523 179.082 1.00 31.10 425 PHE A CA 1
ATOM 3420 C C . PHE A 1 425 ? 150.100 117.411 180.102 1.00 31.10 425 PHE A C 1
ATOM 3421 O O . PHE A 1 425 ? 151.205 116.888 180.275 1.00 31.10 425 PHE A O 1
ATOM 3429 N N . ASN A 1 426 ? 149.009 117.050 180.766 1.00 37.39 426 ASN A N 1
ATOM 3430 C CA . ASN A 1 426 ? 148.974 115.907 181.662 1.00 37.39 426 ASN A CA 1
ATOM 3431 C C . ASN A 1 426 ? 148.056 114.886 181.007 1.00 37.39 426 ASN A C 1
ATOM 3432 O O . ASN A 1 426 ? 146.921 115.236 180.637 1.00 37.39 426 ASN A O 1
ATOM 3437 N N . PRO A 1 427 ? 148.492 113.636 180.815 1.00 36.75 427 PRO A N 1
ATOM 3438 C CA . PRO A 1 427 ? 147.591 112.625 180.228 1.00 36.75 427 PRO A CA 1
ATOM 3439 C C . PRO A 1 427 ? 146.382 112.278 181.088 1.00 36.75 427 PRO A C 1
ATOM 3440 O O . PRO A 1 427 ? 145.439 111.656 180.584 1.00 36.75 427 PRO A O 1
ATOM 3444 N N . LYS A 1 428 ? 146.377 112.655 182.368 1.00 38.85 428 LYS A N 1
ATOM 3445 C CA . LYS A 1 428 ? 145.165 112.529 183.169 1.00 38.85 428 LYS A CA 1
ATOM 3446 C C . LYS A 1 428 ? 144.272 113.755 183.016 1.00 38.85 428 LYS A C 1
ATOM 3447 O O . LYS A 1 428 ? 143.045 113.629 182.944 1.00 38.85 428 LYS A O 1
ATOM 3453 N N . GLU A 1 429 ? 144.868 114.947 182.952 1.00 40.44 429 GLU A N 1
ATOM 3454 C CA . GLU A 1 429 ? 144.108 116.192 182.938 1.00 40.44 429 GLU A CA 1
ATOM 3455 C C . GLU A 1 429 ? 143.721 116.632 181.530 1.00 40.44 429 GLU A C 1
ATOM 3456 O O . GLU A 1 429 ? 142.558 116.971 181.288 1.00 40.44 429 GLU A O 1
ATOM 3462 N N . CYS A 1 430 ? 144.678 116.656 180.605 1.00 39.47 430 CYS A N 1
ATOM 3463 C CA . CYS A 1 430 ? 144.397 117.090 179.244 1.00 39.47 430 CYS A CA 1
ATOM 3464 C C . CYS A 1 430 ? 143.561 116.059 178.499 1.00 39.47 430 CYS A C 1
ATOM 3465 O O . CYS A 1 430 ? 143.548 114.873 178.834 1.00 39.47 430 CYS A O 1
ATOM 3468 N N . ILE A 1 431 ? 142.868 116.525 177.464 1.00 31.60 431 ILE A N 1
ATOM 3469 C CA . ILE A 1 431 ? 141.882 115.719 176.758 1.00 31.60 431 ILE A CA 1
ATOM 3470 C C . ILE A 1 431 ? 142.505 115.109 175.509 1.00 31.60 431 ILE A C 1
ATOM 3471 O O . ILE A 1 431 ? 143.297 115.756 174.810 1.00 31.60 431 ILE A O 1
ATOM 3476 N N . PHE A 1 432 ? 142.189 113.840 175.267 1.00 32.44 432 PHE A N 1
ATOM 3477 C CA . PHE A 1 432 ? 142.376 113.186 173.977 1.00 32.44 432 PHE A CA 1
ATOM 3478 C C . PHE A 1 432 ? 140.996 112.908 173.402 1.00 32.44 432 PHE A C 1
ATOM 3479 O O . PHE A 1 432 ? 140.361 111.906 173.730 1.00 32.44 432 PHE A O 1
ATOM 3487 N N . GLU A 1 433 ? 140.531 113.799 172.543 1.00 24.61 433 GLU A N 1
ATOM 3488 C CA . GLU A 1 433 ? 139.315 113.557 171.790 1.00 24.61 433 GLU A CA 1
ATOM 3489 C C . GLU A 1 433 ? 139.692 112.856 170.495 1.00 24.61 433 GLU A C 1
ATOM 3490 O O . GLU A 1 433 ? 140.391 113.428 169.659 1.00 24.61 433 GLU A O 1
ATOM 3496 N N . GLY A 1 434 ? 139.260 111.614 170.340 1.00 19.85 434 GLY A N 1
ATOM 3497 C CA . GLY A 1 434 ? 139.420 110.913 169.087 1.00 19.85 434 GLY A CA 1
ATOM 3498 C C . GLY A 1 434 ? 138.248 111.190 168.164 1.00 19.85 434 GLY A C 1
ATOM 3499 O O . GLY A 1 434 ? 137.134 111.442 168.619 1.00 19.85 434 GLY A O 1
ATOM 3500 N N . TYR A 1 435 ? 138.507 111.153 166.862 1.00 11.42 435 TYR A N 1
ATOM 3501 C CA . TYR A 1 435 ? 137.467 111.407 165.879 1.00 11.42 435 TYR A CA 1
ATOM 3502 C C . TYR A 1 435 ? 137.454 110.312 164.827 1.00 11.42 435 TYR A C 1
ATOM 3503 O O . TYR A 1 435 ? 138.503 109.792 164.444 1.00 11.42 435 TYR A O 1
ATOM 3512 N N . GLU A 1 436 ? 136.258 109.968 164.363 1.00 12.91 436 GLU A N 1
ATOM 3513 C CA . GLU A 1 436 ? 136.120 108.994 163.294 1.00 12.91 436 GLU A CA 1
ATOM 3514 C C . GLU A 1 436 ? 136.421 109.652 161.957 1.00 12.91 436 GLU A C 1
ATOM 3515 O O . GLU A 1 436 ? 135.922 110.744 161.669 1.00 12.91 436 GLU A O 1
ATOM 3521 N N . LEU A 1 437 ? 137.245 108.994 161.149 1.00 13.10 437 LEU A N 1
ATOM 3522 C CA . LEU A 1 437 ? 137.480 109.453 159.790 1.00 13.10 437 LEU A CA 1
ATOM 3523 C C . LEU A 1 437 ? 136.221 109.262 158.954 1.00 13.10 437 LEU A C 1
ATOM 3524 O O . LEU A 1 437 ? 135.495 108.277 159.109 1.00 13.10 437 LEU A O 1
ATOM 3529 N N . GLY A 1 438 ? 135.959 110.212 158.063 1.00 15.83 438 GLY A N 1
ATOM 3530 C CA . GLY A 1 438 ? 134.688 110.205 157.373 1.00 15.83 438 GLY A CA 1
ATOM 3531 C C . GLY A 1 438 ? 134.208 111.559 156.901 1.00 15.83 438 GLY A C 1
ATOM 3532 O O . GLY A 1 438 ? 134.890 112.237 156.129 1.00 15.83 438 GLY A O 1
ATOM 3533 N N . ASP A 1 439 ? 133.012 111.939 157.339 1.00 18.17 439 ASP A N 1
ATOM 3534 C CA . ASP A 1 439 ? 132.334 113.109 156.804 1.00 18.17 439 ASP A CA 1
ATOM 3535 C C . ASP A 1 439 ? 132.988 114.390 157.312 1.00 18.17 439 ASP A C 1
ATOM 3536 O O . ASP A 1 439 ? 133.542 114.438 158.410 1.00 18.17 439 ASP A O 1
ATOM 3541 N N . ILE A 1 440 ? 132.913 115.435 156.485 1.00 11.67 440 ILE A N 1
ATOM 3542 C CA . ILE A 1 440 ? 133.549 116.714 156.789 1.00 11.67 440 ILE A CA 1
ATOM 3543 C C . ILE A 1 440 ? 132.839 117.414 157.945 1.00 11.67 440 ILE A C 1
ATOM 3544 O O . ILE A 1 440 ? 133.478 118.054 158.794 1.00 11.67 440 ILE A O 1
ATOM 3549 N N . THR A 1 441 ? 131.514 117.269 158.026 1.00 14.08 441 THR A N 1
ATOM 3550 C CA . THR A 1 441 ? 130.786 117.872 159.136 1.00 14.08 441 THR A CA 1
ATOM 3551 C C . THR A 1 441 ? 131.087 117.171 160.454 1.00 14.08 441 THR A C 1
ATOM 3552 O O . THR A 1 441 ? 131.023 117.802 161.512 1.00 14.08 441 THR A O 1
ATOM 3556 N N . GLU A 1 442 ? 131.490 115.900 160.414 1.00 14.57 442 GLU A N 1
ATOM 3557 C CA . GLU A 1 442 ? 131.900 115.233 161.642 1.00 14.57 442 GLU A CA 1
ATOM 3558 C C . GLU A 1 442 ? 133.273 115.709 162.088 1.00 14.57 442 GLU A C 1
ATOM 3559 O O . GLU A 1 442 ? 133.551 115.774 163.288 1.00 14.57 442 GLU A O 1
ATOM 3565 N N . TYR A 1 443 ? 134.132 116.077 161.135 1.00 10.79 443 TYR A N 1
ATOM 3566 C CA . TYR A 1 443 ? 135.404 116.713 161.465 1.00 10.79 443 TYR A CA 1
ATOM 3567 C C . TYR A 1 443 ? 135.186 118.071 162.112 1.00 10.79 443 TYR A C 1
ATOM 3568 O O . TYR A 1 443 ? 135.828 118.408 163.117 1.00 10.79 443 TYR A O 1
ATOM 3577 N N . LYS A 1 444 ? 134.269 118.860 161.553 1.00 10.11 444 LYS A N 1
ATOM 3578 C CA . LYS A 1 444 ? 133.982 120.178 162.106 1.00 10.11 444 LYS A CA 1
ATOM 3579 C C . LYS A 1 444 ? 133.335 120.072 163.485 1.00 10.11 444 LYS A C 1
ATOM 3580 O O . LYS A 1 444 ? 133.653 120.852 164.392 1.00 10.11 444 LYS A O 1
ATOM 3586 N N . LYS A 1 445 ? 132.471 119.075 163.682 1.00 12.51 445 LYS A N 1
ATOM 3587 C CA . LYS A 1 445 ? 131.884 118.868 165.000 1.00 12.51 445 LYS A CA 1
ATOM 3588 C C . LYS A 1 445 ? 132.891 118.298 165.990 1.00 12.51 445 LYS A C 1
ATOM 3589 O O . LYS A 1 445 ? 132.782 118.559 167.188 1.00 12.51 445 LYS A O 1
ATOM 3595 N N . ALA A 1 446 ? 133.886 117.540 165.518 1.00 12.51 446 ALA A N 1
ATOM 3596 C CA . ALA A 1 446 ? 134.942 117.067 166.409 1.00 12.51 446 ALA A CA 1
ATOM 3597 C C . ALA A 1 446 ? 135.815 118.217 166.890 1.00 12.51 446 ALA A C 1
ATOM 3598 O O . ALA A 1 446 ? 136.217 118.259 168.060 1.00 12.51 446 ALA A O 1
ATOM 3600 N N . ALA A 1 447 ? 136.097 119.174 166.006 1.00 13.93 447 ALA A N 1
ATOM 3601 C CA . ALA A 1 447 ? 136.860 120.349 166.419 1.00 13.93 447 ALA A CA 1
ATOM 3602 C C . ALA A 1 447 ? 136.056 121.238 167.372 1.00 13.93 447 ALA A C 1
ATOM 3603 O O . ALA A 1 447 ? 136.594 121.755 168.362 1.00 13.93 447 ALA A O 1
ATOM 3605 N N . LEU A 1 448 ? 134.755 121.396 167.119 1.00 14.32 448 LEU A N 1
ATOM 3606 C CA . LEU A 1 448 ? 133.916 122.143 168.056 1.00 14.32 448 LEU A CA 1
ATOM 3607 C C . LEU A 1 448 ? 133.758 121.408 169.384 1.00 14.32 448 LEU A C 1
ATOM 3608 O O . LEU A 1 448 ? 133.603 122.037 170.438 1.00 14.32 448 LEU A O 1
ATOM 3613 N N . LYS A 1 449 ? 133.811 120.078 169.354 1.00 22.80 449 LYS A N 1
ATOM 3614 C CA . LYS A 1 449 ? 133.768 119.297 170.582 1.00 22.80 449 LYS A CA 1
ATOM 3615 C C . LYS A 1 449 ? 135.058 119.456 171.371 1.00 22.80 449 LYS A C 1
ATOM 3616 O O . LYS A 1 449 ? 135.048 119.422 172.607 1.00 22.80 449 LYS A O 1
ATOM 3622 N N . LEU A 1 450 ? 136.186 119.634 170.681 1.00 19.41 450 LEU A N 1
ATOM 3623 C CA . LEU A 1 450 ? 137.423 119.861 171.420 1.00 19.41 450 LEU A CA 1
ATOM 3624 C C . LEU A 1 450 ? 137.472 121.283 171.970 1.00 19.41 450 LEU A C 1
ATOM 3625 O O . LEU A 1 450 ? 138.136 121.542 172.981 1.00 19.41 450 LEU A O 1
ATOM 3630 N N . ASN A 1 451 ? 136.739 122.214 171.356 1.00 22.70 451 ASN A N 1
ATOM 3631 C CA . ASN A 1 451 ? 136.626 123.511 172.025 1.00 22.70 451 ASN A CA 1
ATOM 3632 C C . ASN A 1 451 ? 135.420 123.596 172.965 1.00 22.70 451 ASN A C 1
ATOM 3633 O O . ASN A 1 451 ? 135.169 124.662 173.539 1.00 22.70 451 ASN A O 1
ATOM 3638 N N . ASN A 1 452 ? 134.654 122.515 173.132 1.00 31.45 452 ASN A N 1
ATOM 3639 C CA . ASN A 1 452 ? 133.648 122.495 174.190 1.00 31.45 452 ASN A CA 1
ATOM 3640 C C . ASN A 1 452 ? 134.292 122.557 175.569 1.00 31.45 452 ASN A C 1
ATOM 3641 O O . ASN A 1 452 ? 133.718 123.155 176.484 1.00 31.45 452 ASN A O 1
ATOM 3646 N N . TYR A 1 453 ? 135.483 121.986 175.725 1.00 37.24 453 TYR A N 1
ATOM 3647 C CA . TYR A 1 453 ? 136.258 122.081 176.953 1.00 37.24 453 TYR A CA 1
ATOM 3648 C C . TYR A 1 453 ? 137.177 123.290 176.856 1.00 37.24 453 TYR A C 1
ATOM 3649 O O . TYR A 1 453 ? 137.941 123.417 175.894 1.00 37.24 453 TYR A O 1
ATOM 3658 N N . ASN A 1 454 ? 137.103 124.174 177.853 1.00 33.51 454 ASN A N 1
ATOM 3659 C CA . ASN A 1 454 ? 137.864 125.417 177.825 1.00 33.51 454 ASN A CA 1
ATOM 3660 C C . ASN A 1 454 ? 139.281 125.265 178.362 1.00 33.51 454 ASN A C 1
ATOM 3661 O O . ASN A 1 454 ? 139.960 126.278 178.554 1.00 33.51 454 ASN A O 1
ATOM 3666 N N . ASN A 1 455 ? 139.743 124.040 178.611 1.00 26.70 455 ASN A N 1
ATOM 3667 C CA . ASN A 1 455 ? 141.099 123.802 179.082 1.00 26.70 455 ASN A CA 1
ATOM 3668 C C . ASN A 1 455 ? 142.067 123.473 177.951 1.00 26.70 455 ASN A C 1
ATOM 3669 O O . ASN A 1 455 ? 142.991 122.676 178.146 1.00 26.70 455 ASN A O 1
ATOM 3674 N N . VAL A 1 456 ? 141.852 124.038 176.764 1.00 19.86 456 VAL A N 1
ATOM 3675 C CA . VAL A 1 456 ? 142.723 123.841 175.610 1.00 19.86 456 VAL A CA 1
ATOM 3676 C C . VAL A 1 456 ? 143.112 125.210 175.076 1.00 19.86 456 VAL A C 1
ATOM 3677 O O . VAL A 1 456 ? 142.240 126.008 174.715 1.00 19.86 456 VAL A O 1
ATOM 3681 N N . ASP A 1 457 ? 144.415 125.486 175.031 1.00 16.04 457 ASP A N 1
ATOM 3682 C CA . ASP A 1 457 ? 144.928 126.709 174.436 1.00 16.04 457 ASP A CA 1
ATOM 3683 C C . ASP A 1 457 ? 145.647 126.475 173.119 1.00 16.04 457 ASP A C 1
ATOM 3684 O O . ASP A 1 457 ? 145.975 127.448 172.433 1.00 16.04 457 ASP A O 1
ATOM 3689 N N . PHE A 1 458 ? 145.896 125.223 172.751 1.00 8.78 458 PHE A N 1
ATOM 3690 C CA . PHE A 1 458 ? 146.604 124.891 171.528 1.00 8.78 458 PHE A CA 1
ATOM 3691 C C . PHE A 1 458 ? 146.265 123.450 171.193 1.00 8.78 458 PHE A C 1
ATOM 3692 O O . PHE A 1 458 ? 146.133 122.622 172.094 1.00 8.78 458 PHE A O 1
ATOM 3700 N N . VAL A 1 459 ? 146.123 123.146 169.907 1.00 8.62 459 VAL A N 1
ATOM 3701 C CA . VAL A 1 459 ? 145.669 121.833 169.466 1.00 8.62 459 VAL A CA 1
ATOM 3702 C C . VAL A 1 459 ? 146.805 121.149 168.711 1.00 8.62 459 VAL A C 1
ATOM 3703 O O . VAL A 1 459 ? 147.465 121.772 167.875 1.00 8.62 459 VAL A O 1
ATOM 3707 N N . ILE A 1 460 ? 147.040 119.868 169.008 1.00 9.57 460 ILE A N 1
ATOM 3708 C CA . ILE A 1 460 ? 148.086 119.087 168.349 1.00 9.57 460 ILE A CA 1
ATOM 3709 C C . ILE A 1 460 ? 147.365 118.017 167.539 1.00 9.57 460 ILE A C 1
ATOM 3710 O O . ILE A 1 460 ? 147.688 116.828 167.633 1.00 9.57 460 ILE A O 1
ATOM 3715 N N . ALA A 1 461 ? 146.293 118.420 166.860 1.00 7.82 461 ALA A N 1
ATOM 3716 C CA . ALA A 1 461 ? 145.428 117.492 166.141 1.00 7.82 461 ALA A CA 1
ATOM 3717 C C . ALA A 1 461 ? 146.179 116.683 165.091 1.00 7.82 461 ALA A C 1
ATOM 3718 O O . ALA A 1 461 ? 146.999 117.215 164.344 1.00 7.82 461 ALA A O 1
ATOM 3720 N N . ILE A 1 462 ? 145.910 115.381 165.073 1.00 8.27 462 ILE A N 1
ATOM 3721 C CA . ILE A 1 462 ? 146.559 114.447 164.162 1.00 8.27 462 ILE A CA 1
ATOM 3722 C C . ILE A 1 462 ? 145.605 114.233 162.994 1.00 8.27 462 ILE A C 1
ATOM 3723 O O . ILE A 1 462 ? 144.478 113.774 163.180 1.00 8.27 462 ILE A O 1
ATOM 3728 N N . VAL A 1 463 ? 146.047 114.576 161.793 1.00 7.33 463 VAL A N 1
ATOM 3729 C CA . VAL A 1 463 ? 145.202 114.495 160.607 1.00 7.33 463 VAL A CA 1
ATOM 3730 C C . VAL A 1 463 ? 145.678 113.305 159.783 1.00 7.33 463 VAL A C 1
ATOM 3731 O O . VAL A 1 463 ? 146.805 112.839 159.989 1.00 7.33 463 VAL A O 1
ATOM 3735 N N . PRO A 1 464 ? 144.875 112.760 158.867 1.00 8.92 464 PRO A N 1
ATOM 3736 C CA . PRO A 1 464 ? 145.408 111.752 157.946 1.00 8.92 464 PRO A CA 1
ATOM 3737 C C . PRO A 1 464 ? 146.357 112.364 156.928 1.00 8.92 464 PRO A C 1
ATOM 3738 O O . PRO A 1 464 ? 146.610 113.570 156.897 1.00 8.92 464 PRO A O 1
ATOM 3742 N N . ASN A 1 465 ? 146.899 111.495 156.082 1.00 13.34 465 ASN A N 1
ATOM 3743 C CA . ASN A 1 465 ? 147.952 111.892 155.162 1.00 13.34 465 ASN A CA 1
ATOM 3744 C C . ASN A 1 465 ? 147.407 112.796 154.061 1.00 13.34 465 ASN A C 1
ATOM 3745 O O . ASN A 1 465 ? 146.221 112.762 153.729 1.00 13.34 465 ASN A O 1
ATOM 3750 N N . MET A 1 466 ? 148.286 113.645 153.523 1.00 23.06 466 MET A N 1
ATOM 3751 C CA . MET A 1 466 ? 147.898 114.497 152.404 1.00 23.06 466 MET A CA 1
ATOM 3752 C C . MET A 1 466 ? 147.762 113.671 151.134 1.00 23.06 466 MET A C 1
ATOM 3753 O O . MET A 1 466 ? 146.957 113.991 150.252 1.00 23.06 466 MET A O 1
ATOM 3758 N N . SER A 1 467 ? 148.520 112.581 151.043 1.00 22.55 467 SER A N 1
ATOM 3759 C CA . SER A 1 467 ? 148.291 111.531 150.060 1.00 22.55 467 SER A CA 1
ATOM 3760 C C . SER A 1 467 ? 147.154 110.645 150.563 1.00 22.55 467 SER A C 1
ATOM 3761 O O . SER A 1 467 ? 146.427 111.016 151.489 1.00 22.55 467 SER A O 1
ATOM 3764 N N . ASP A 1 468 ? 146.991 109.462 149.957 1.00 29.20 468 ASP A N 1
ATOM 3765 C CA . ASP A 1 468 ? 145.916 108.514 150.276 1.00 29.20 468 ASP A CA 1
ATOM 3766 C C . ASP A 1 468 ? 144.545 109.169 150.073 1.00 29.20 468 ASP A C 1
ATOM 3767 O O . ASP A 1 468 ? 143.869 109.566 151.019 1.00 29.20 468 ASP A O 1
ATOM 3772 N N . GLU A 1 469 ? 144.196 109.329 148.785 1.00 35.11 469 GLU A N 1
ATOM 3773 C CA . GLU A 1 469 ? 142.994 110.047 148.335 1.00 35.11 469 GLU A CA 1
ATOM 3774 C C . GLU A 1 469 ? 141.681 109.482 148.904 1.00 35.11 469 GLU A C 1
ATOM 3775 O O . GLU A 1 469 ? 140.646 110.160 148.874 1.00 35.11 469 GLU A O 1
ATOM 3781 N N . GLU A 1 470 ? 141.714 108.292 149.503 1.00 29.88 470 GLU A N 1
ATOM 3782 C CA . GLU A 1 470 ? 140.592 107.788 150.290 1.00 29.88 470 GLU A CA 1
ATOM 3783 C C . GLU A 1 470 ? 140.437 108.580 151.591 1.00 29.88 470 GLU A C 1
ATOM 3784 O O . GLU A 1 470 ? 141.136 109.572 151.813 1.00 29.88 470 GLU A O 1
ATOM 3790 N N . ILE A 1 471 ? 139.601 108.057 152.499 1.00 28.24 471 ILE A N 1
ATOM 3791 C CA . ILE A 1 471 ? 138.684 108.756 153.411 1.00 28.24 471 ILE A CA 1
ATOM 3792 C C . ILE A 1 471 ? 139.184 110.108 153.922 1.00 28.24 471 ILE A C 1
ATOM 3793 O O . ILE A 1 471 ? 140.298 110.209 154.451 1.00 28.24 471 ILE A O 1
ATOM 3798 N N . GLU A 1 472 ? 138.310 111.120 153.796 1.00 17.46 472 GLU A N 1
ATOM 3799 C CA . GLU A 1 472 ? 138.635 112.541 153.642 1.00 17.46 472 GLU A CA 1
ATOM 3800 C C . GLU A 1 472 ? 139.610 113.078 154.688 1.00 17.46 472 GLU A C 1
ATOM 3801 O O . GLU A 1 472 ? 139.571 112.691 155.858 1.00 17.46 472 GLU A O 1
ATOM 3807 N N . ASN A 1 473 ? 140.500 113.965 154.244 1.00 9.62 473 ASN A N 1
ATOM 3808 C CA . ASN A 1 473 ? 141.464 114.595 155.134 1.00 9.62 473 ASN A CA 1
ATOM 3809 C C . ASN A 1 473 ? 140.765 115.607 156.031 1.00 9.62 473 ASN A C 1
ATOM 3810 O O . ASN A 1 473 ? 139.865 116.331 155.598 1.00 9.62 473 ASN A O 1
ATOM 3815 N N . SER A 1 474 ? 141.194 115.659 157.287 1.00 6.29 474 SER A N 1
ATOM 3816 C CA . SER A 1 474 ? 140.561 116.491 158.297 1.00 6.29 474 SER A CA 1
ATOM 3817 C C . SER A 1 474 ? 141.308 117.786 158.572 1.00 6.29 474 SER A C 1
ATOM 3818 O O . SER A 1 474 ? 140.853 118.562 159.419 1.00 6.29 474 SER A O 1
ATOM 3821 N N . TYR A 1 475 ? 142.426 118.031 157.874 1.00 5.66 475 TYR A N 1
ATOM 3822 C CA . TYR A 1 475 ? 143.197 119.260 158.054 1.00 5.66 475 TYR A CA 1
ATOM 3823 C C . TYR A 1 475 ? 142.359 120.487 157.765 1.00 5.66 475 TYR A C 1
ATOM 3824 O O . TYR A 1 475 ? 142.328 121.427 158.560 1.00 5.66 475 TYR A O 1
ATOM 3833 N N . ASN A 1 476 ? 141.755 120.528 156.585 1.00 6.59 476 ASN A N 1
ATOM 3834 C CA . ASN A 1 476 ? 140.995 121.696 156.151 1.00 6.59 476 ASN A CA 1
ATOM 3835 C C . ASN A 1 476 ? 139.783 121.983 157.045 1.00 6.59 476 ASN A C 1
ATOM 3836 O O . ASN A 1 476 ? 139.638 123.145 157.464 1.00 6.59 476 ASN A O 1
ATOM 3841 N N . PRO A 1 477 ? 138.927 121.001 157.429 1.00 7.54 477 PRO A N 1
ATOM 3842 C CA . PRO A 1 477 ? 137.881 121.332 158.414 1.00 7.54 477 PRO A CA 1
ATOM 3843 C C . PRO A 1 477 ? 138.411 121.730 159.774 1.00 7.54 477 PRO A C 1
ATOM 3844 O O . PRO A 1 477 ? 137.858 122.655 160.380 1.00 7.54 477 PRO A O 1
ATOM 3848 N N . PHE A 1 478 ? 139.484 121.088 160.254 1.00 6.38 478 PHE A N 1
ATOM 3849 C CA . PHE A 1 478 ? 140.031 121.444 161.560 1.00 6.38 478 PHE A CA 1
ATOM 3850 C C . PHE A 1 478 ? 140.574 122.864 161.568 1.00 6.38 478 PHE A C 1
ATOM 3851 O O . PHE A 1 478 ? 140.236 123.650 162.451 1.00 6.38 478 PHE A O 1
ATOM 3859 N N . LYS A 1 479 ? 141.394 123.218 160.577 1.00 5.03 479 LYS A N 1
ATOM 3860 C CA . LYS A 1 479 ? 141.995 124.548 160.541 1.00 5.03 479 LYS A CA 1
ATOM 3861 C C . LYS A 1 479 ? 140.952 125.630 160.300 1.00 5.03 479 LYS A C 1
ATOM 3862 O O . LYS A 1 479 ? 141.068 126.726 160.857 1.00 5.03 479 LYS A O 1
ATOM 3868 N N . LYS A 1 480 ? 139.900 125.331 159.524 1.00 7.17 480 LYS A N 1
ATOM 3869 C CA . LYS A 1 480 ? 138.804 126.287 159.379 1.00 7.17 480 LYS A CA 1
ATOM 3870 C C . LYS A 1 480 ? 138.077 126.523 160.694 1.00 7.17 480 LYS A C 1
ATOM 3871 O O . LYS A 1 480 ? 137.816 127.673 161.066 1.00 7.17 480 LYS A O 1
ATOM 3877 N N . ILE A 1 481 ? 137.732 125.448 161.410 1.00 8.76 481 ILE A N 1
ATOM 3878 C CA . ILE A 1 481 ? 136.997 125.606 162.662 1.00 8.76 481 ILE A CA 1
ATOM 3879 C C . ILE A 1 481 ? 137.868 126.270 163.724 1.00 8.76 481 ILE A C 1
ATOM 3880 O O . ILE A 1 481 ? 137.405 127.148 164.456 1.00 8.76 481 ILE A O 1
ATOM 3885 N N . TRP A 1 482 ? 139.155 125.923 163.781 1.00 11.17 482 TRP A N 1
ATOM 3886 C CA . TRP A 1 482 ? 140.024 126.538 164.781 1.00 11.17 482 TRP A CA 1
ATOM 3887 C C . TRP A 1 482 ? 140.376 127.973 164.408 1.00 11.17 482 TRP A C 1
ATOM 3888 O O . TRP A 1 482 ? 140.774 128.760 165.270 1.00 11.17 482 TRP A O 1
ATOM 3899 N N . ALA A 1 483 ? 140.239 128.336 163.132 1.00 8.48 483 ALA A N 1
ATOM 3900 C CA . ALA A 1 483 ? 140.316 129.744 162.766 1.00 8.48 483 ALA A CA 1
ATOM 3901 C C . ALA A 1 483 ? 139.048 130.478 163.174 1.00 8.48 483 ALA A C 1
ATOM 3902 O O . ALA A 1 483 ? 139.097 131.650 163.558 1.00 8.48 483 ALA A O 1
ATOM 3904 N N . GLU A 1 484 ? 137.899 129.800 163.103 1.00 13.39 484 GLU A N 1
ATOM 3905 C CA . GLU A 1 484 ? 136.653 130.398 163.570 1.00 13.39 484 GLU A CA 1
ATOM 3906 C C . GLU A 1 484 ? 136.644 130.603 165.078 1.00 13.39 484 GLU A C 1
ATOM 3907 O O . GLU A 1 484 ? 135.940 131.486 165.575 1.00 13.39 484 GLU A O 1
ATOM 3913 N N . LEU A 1 485 ? 137.426 129.819 165.812 1.00 14.24 485 LEU A N 1
ATOM 3914 C CA . LEU A 1 485 ? 137.426 129.823 167.266 1.00 14.24 485 LEU A CA 1
ATOM 3915 C C . LEU A 1 485 ? 138.633 130.528 167.865 1.00 14.24 485 LEU A C 1
ATOM 3916 O O . LEU A 1 485 ? 138.716 130.625 169.094 1.00 14.24 485 LEU A O 1
ATOM 3921 N N . ASN A 1 486 ? 139.564 130.995 167.025 1.00 15.63 486 ASN A N 1
ATOM 3922 C CA . ASN A 1 486 ? 140.781 131.716 167.425 1.00 15.63 486 ASN A CA 1
ATOM 3923 C C . ASN A 1 486 ? 141.639 130.886 168.387 1.00 15.63 486 ASN A C 1
ATOM 3924 O O . ASN A 1 486 ? 142.239 131.406 169.329 1.00 15.63 486 ASN A O 1
ATOM 3929 N N . LEU A 1 487 ? 141.680 129.573 168.167 1.00 15.28 487 LEU A N 1
ATOM 3930 C CA . LEU A 1 487 ? 142.635 128.735 168.874 1.00 15.28 487 LEU A CA 1
ATOM 3931 C C . LEU A 1 487 ? 143.717 128.291 167.910 1.00 15.28 487 LEU A C 1
ATOM 3932 O O . LEU A 1 487 ? 143.397 127.763 166.835 1.00 15.28 487 LEU A O 1
ATOM 3937 N N . PRO A 1 488 ? 144.988 128.502 168.233 1.00 8.13 488 PRO A N 1
ATOM 3938 C CA . PRO A 1 488 ? 146.055 128.035 167.349 1.00 8.13 488 PRO A CA 1
ATOM 3939 C C . PRO A 1 488 ? 146.214 126.528 167.431 1.00 8.13 488 PRO A C 1
ATOM 3940 O O . PRO A 1 488 ? 145.796 125.889 168.396 1.00 8.13 488 PRO A O 1
ATOM 3944 N N . SER A 1 489 ? 146.823 125.959 166.394 1.00 7.58 489 SER A N 1
ATOM 3945 C CA . SER A 1 489 ? 146.858 124.514 166.251 1.00 7.58 489 SER A CA 1
ATOM 3946 C C . SER A 1 489 ? 147.987 124.087 165.329 1.00 7.58 489 SER A C 1
ATOM 3947 O O . SER A 1 489 ? 148.173 124.667 164.260 1.00 7.58 489 SER A O 1
ATOM 3950 N N . GLN A 1 490 ? 148.716 123.049 165.737 1.00 5.81 490 GLN A N 1
ATOM 3951 C CA . GLN A 1 490 ? 149.753 122.422 164.922 1.00 5.81 490 GLN A CA 1
ATOM 3952 C C . GLN A 1 490 ? 149.259 121.053 164.484 1.00 5.81 490 GLN A C 1
ATOM 3953 O O . GLN A 1 490 ? 149.098 120.152 165.310 1.00 5.81 490 GLN A O 1
ATOM 3959 N N . MET A 1 491 ? 149.025 120.900 163.188 1.00 6.13 491 MET A N 1
ATOM 3960 C CA . MET A 1 491 ? 148.522 119.658 162.629 1.00 6.13 491 MET A CA 1
ATOM 3961 C C . MET A 1 491 ? 149.679 118.752 162.244 1.00 6.13 491 MET A C 1
ATOM 3962 O O . MET A 1 491 ? 150.774 119.213 161.917 1.00 6.13 491 MET A O 1
ATOM 3967 N N . ILE A 1 492 ? 149.434 117.448 162.311 1.00 7.61 492 ILE A N 1
ATOM 3968 C CA . ILE A 1 492 ? 150.456 116.422 162.135 1.00 7.61 492 ILE A CA 1
ATOM 3969 C C . ILE A 1 492 ? 149.825 115.266 161.375 1.00 7.61 492 ILE A C 1
ATOM 3970 O O . ILE A 1 492 ? 148.706 114.856 161.690 1.00 7.61 492 ILE A O 1
ATOM 3975 N N . SER A 1 493 ? 150.519 114.764 160.357 1.00 9.89 493 SER A N 1
ATOM 3976 C CA . SER A 1 493 ? 150.024 113.632 159.593 1.00 9.89 493 SER A CA 1
ATOM 3977 C C . SER A 1 493 ? 150.069 112.355 160.426 1.00 9.89 493 SER A C 1
ATOM 3978 O O . SER A 1 493 ? 150.717 112.281 161.470 1.00 9.89 493 SER A O 1
ATOM 3981 N N . VAL A 1 494 ? 149.350 111.338 159.951 1.00 12.99 494 VAL A N 1
ATOM 3982 C CA . VAL A 1 494 ? 149.442 110.010 160.552 1.00 12.99 494 VAL A CA 1
ATOM 3983 C C . VAL A 1 494 ? 150.841 109.439 160.359 1.00 12.99 494 VAL A C 1
ATOM 3984 O O . VAL A 1 494 ? 151.386 108.781 161.253 1.00 12.99 494 VAL A O 1
ATOM 3988 N N . LYS A 1 495 ? 151.466 109.736 159.217 1.00 11.72 495 LYS A N 1
ATOM 3989 C CA . LYS A 1 495 ? 152.802 109.225 158.929 1.00 11.72 495 LYS A CA 1
ATOM 3990 C C . LYS A 1 495 ? 153.844 109.824 159.867 1.00 11.72 495 LYS A C 1
ATOM 3991 O O . LYS A 1 495 ? 154.754 109.123 160.318 1.00 11.72 495 LYS A O 1
ATOM 3997 N N . THR A 1 496 ? 153.697 111.103 160.217 1.00 10.52 496 THR A N 1
ATOM 3998 C CA . THR A 1 496 ? 154.613 111.736 161.163 1.00 10.52 496 THR A CA 1
ATOM 3999 C C . THR A 1 496 ? 154.412 111.192 162.575 1.00 10.52 496 THR A C 1
ATOM 4000 O O . THR A 1 496 ? 155.381 111.006 163.324 1.00 10.52 496 THR A O 1
ATOM 4004 N N . ALA A 1 497 ? 153.165 110.886 162.941 1.00 13.32 497 ALA A N 1
ATOM 4005 C CA . ALA A 1 497 ? 152.907 110.251 164.229 1.00 13.32 497 ALA A CA 1
ATOM 4006 C C . ALA A 1 497 ? 153.473 108.836 164.271 1.00 13.32 497 ALA A C 1
ATOM 4007 O O . ALA A 1 497 ? 153.970 108.387 165.308 1.00 13.32 497 ALA A O 1
ATOM 4009 N N . GLU A 1 498 ? 153.425 108.124 163.144 1.00 15.64 498 GLU A N 1
ATOM 4010 C CA . GLU A 1 498 ? 154.019 106.794 163.075 1.00 15.64 498 GLU A CA 1
ATOM 4011 C C . GLU A 1 498 ? 155.538 106.871 163.112 1.00 15.64 498 GLU A C 1
ATOM 4012 O O . GLU A 1 498 ? 156.202 105.941 163.576 1.00 15.64 498 GLU A O 1
ATOM 4018 N N . ILE A 1 499 ? 156.101 107.971 162.617 1.00 13.48 499 ILE A N 1
ATOM 4019 C CA . ILE A 1 499 ? 157.533 108.216 162.762 1.00 13.48 499 ILE A CA 1
ATOM 4020 C C . ILE A 1 499 ? 157.885 108.475 164.223 1.00 13.48 499 ILE A C 1
ATOM 4021 O O . ILE A 1 499 ? 158.906 107.997 164.722 1.00 13.48 499 ILE A O 1
ATOM 4026 N N . PHE A 1 500 ? 157.023 109.188 164.944 1.00 14.05 500 PHE A N 1
ATOM 4027 C CA . PHE A 1 500 ? 157.248 109.386 166.377 1.00 14.05 500 PHE A CA 1
ATOM 4028 C C . PHE A 1 500 ? 157.070 108.091 167.159 1.00 14.05 500 PHE A C 1
ATOM 4029 O O . PHE A 1 500 ? 157.669 107.910 168.224 1.00 14.05 500 PHE A O 1
ATOM 4037 N N . ALA A 1 501 ? 156.240 107.184 166.649 1.00 20.31 501 ALA A N 1
ATOM 4038 C CA . ALA A 1 501 ? 155.977 105.941 167.361 1.00 20.31 501 ALA A CA 1
ATOM 4039 C C . ALA A 1 501 ? 157.025 104.875 167.054 1.00 20.31 501 ALA A C 1
ATOM 4040 O O . ALA A 1 501 ? 157.310 104.022 167.901 1.00 20.31 501 ALA A O 1
ATOM 4042 N N . ASN A 1 502 ? 157.611 104.903 165.858 1.00 25.01 502 ASN A N 1
ATOM 4043 C CA . ASN A 1 502 ? 158.348 103.757 165.337 1.00 25.01 502 ASN A CA 1
ATOM 4044 C C . ASN A 1 502 ? 159.813 104.040 165.020 1.00 25.01 502 ASN A C 1
ATOM 4045 O O . ASN A 1 502 ? 160.500 103.168 164.483 1.00 25.01 502 ASN A O 1
ATOM 4050 N N . SER A 1 503 ? 160.326 105.229 165.321 1.00 32.73 503 SER A N 1
ATOM 4051 C CA . SER A 1 503 ? 161.722 105.526 165.020 1.00 32.73 503 SER A CA 1
ATOM 4052 C C . SER A 1 503 ? 162.578 105.368 166.267 1.00 32.73 503 SER A C 1
ATOM 4053 O O . SER A 1 503 ? 162.152 105.705 167.376 1.00 32.73 503 SER A O 1
ATOM 4056 N N . ARG A 1 504 ? 163.792 104.852 166.074 1.00 37.29 504 ARG A N 1
ATOM 4057 C CA . ARG A 1 504 ? 164.764 104.694 167.142 1.00 37.29 504 ARG A CA 1
ATOM 4058 C C . ARG A 1 504 ? 166.002 105.558 166.960 1.00 37.29 504 ARG A C 1
ATOM 4059 O O . ARG A 1 504 ? 166.761 105.726 167.920 1.00 37.29 504 ARG A O 1
ATOM 4067 N N . ASP A 1 505 ? 166.228 106.105 165.768 1.00 34.11 505 ASP A N 1
ATOM 4068 C CA . ASP A 1 505 ? 167.343 107.001 165.516 1.00 34.11 505 ASP A CA 1
ATOM 4069 C C . ASP A 1 505 ? 166.926 108.442 165.797 1.00 34.11 505 ASP A C 1
ATOM 4070 O O . ASP A 1 505 ? 165.858 108.712 166.351 1.00 34.11 505 ASP A O 1
ATOM 4075 N N . ASN A 1 506 ? 167.778 109.387 165.404 1.00 26.48 506 ASN A N 1
ATOM 4076 C CA . ASN A 1 506 ? 167.499 110.807 165.566 1.00 26.48 506 ASN A CA 1
ATOM 4077 C C . ASN A 1 506 ? 166.750 111.404 164.380 1.00 26.48 506 ASN A C 1
ATOM 4078 O O . ASN A 1 506 ? 166.826 112.618 164.171 1.00 26.48 506 ASN A O 1
ATOM 4083 N N . THR A 1 507 ? 166.038 110.584 163.601 1.00 21.07 507 THR A N 1
ATOM 4084 C CA . THR A 1 507 ? 165.327 111.096 162.434 1.00 21.07 507 THR A CA 1
ATOM 4085 C C . THR A 1 507 ? 164.122 111.930 162.844 1.00 21.07 507 THR A C 1
ATOM 4086 O O . THR A 1 507 ? 163.917 113.031 162.323 1.00 21.07 507 THR A O 1
ATOM 4090 N N . ALA A 1 508 ? 163.341 111.445 163.812 1.00 14.42 508 ALA A N 1
ATOM 4091 C CA . ALA A 1 508 ? 162.163 112.161 164.290 1.00 14.42 508 ALA A CA 1
ATOM 4092 C C . ALA A 1 508 ? 162.507 113.395 165.112 1.00 14.42 508 ALA A C 1
ATOM 4093 O O . ALA A 1 508 ? 161.605 114.175 165.433 1.00 14.42 508 ALA A O 1
ATOM 4095 N N . LEU A 1 509 ? 163.783 113.592 165.449 1.00 13.85 509 LEU A N 1
ATOM 4096 C CA . LEU A 1 509 ? 164.192 114.774 166.197 1.00 13.85 509 LEU A CA 1
ATOM 4097 C C . LEU A 1 509 ? 164.002 116.039 165.374 1.00 13.85 509 LEU A C 1
ATOM 4098 O O . LEU A 1 509 ? 163.643 117.087 165.912 1.00 13.85 509 LEU A O 1
ATOM 4103 N N . TYR A 1 510 ? 164.179 115.947 164.057 1.00 15.78 510 TYR A N 1
ATOM 4104 C CA . TYR A 1 510 ? 164.068 117.123 163.200 1.00 15.78 510 TYR A CA 1
ATOM 4105 C C . TYR A 1 510 ? 162.611 117.461 162.919 1.00 15.78 510 TYR A C 1
ATOM 4106 O O . TYR A 1 510 ? 162.239 118.642 162.825 1.00 15.78 510 TYR A O 1
ATOM 4115 N N . TYR A 1 511 ? 161.790 116.419 162.773 1.00 9.82 511 TYR A N 1
ATOM 4116 C CA . TYR A 1 511 ? 160.339 116.520 162.874 1.00 9.82 511 TYR A CA 1
ATOM 4117 C C . TYR A 1 511 ? 159.929 117.276 164.130 1.00 9.82 511 TYR A C 1
ATOM 4118 O O . TYR A 1 511 ? 159.112 118.198 164.072 1.00 9.82 511 TYR A O 1
ATOM 4127 N N . LEU A 1 512 ? 160.517 116.907 165.275 1.00 9.60 512 LEU A N 1
ATOM 4128 C CA . LEU A 1 512 ? 160.201 117.575 166.537 1.00 9.60 512 LEU A CA 1
ATOM 4129 C C . LEU A 1 512 ? 160.672 119.021 166.559 1.00 9.60 512 LEU A C 1
ATOM 4130 O O . LEU A 1 512 ? 159.992 119.879 167.130 1.00 9.60 512 LEU A O 1
ATOM 4135 N N . HIS A 1 513 ? 161.833 119.305 165.956 1.00 9.39 513 HIS A N 1
ATOM 4136 C CA . HIS A 1 513 ? 162.325 120.680 165.867 1.00 9.39 513 HIS A CA 1
ATOM 4137 C C . HIS A 1 513 ? 161.345 121.564 165.113 1.00 9.39 513 HIS A C 1
ATOM 4138 O O . HIS A 1 513 ? 160.981 122.650 165.579 1.00 9.39 513 HIS A O 1
ATOM 4145 N N . ASN A 1 514 ? 160.872 121.090 163.961 1.00 6.48 514 ASN A N 1
ATOM 4146 C CA . ASN A 1 514 ? 159.990 121.919 163.147 1.00 6.48 514 ASN A CA 1
ATOM 4147 C C . ASN A 1 514 ? 158.582 121.991 163.728 1.00 6.48 514 ASN A C 1
ATOM 4148 O O . ASN A 1 514 ? 157.918 123.029 163.615 1.00 6.48 514 ASN A O 1
ATOM 4153 N N . ILE A 1 515 ? 158.125 120.926 164.395 1.00 5.58 515 ILE A N 1
ATOM 4154 C CA . ILE A 1 515 ? 156.832 120.969 165.075 1.00 5.58 515 ILE A CA 1
ATOM 4155 C C . ILE A 1 515 ? 156.859 121.947 166.241 1.00 5.58 515 ILE A C 1
ATOM 4156 O O . ILE A 1 515 ? 155.922 122.725 166.425 1.00 5.58 515 ILE A O 1
ATOM 4161 N N . VAL A 1 516 ? 157.943 121.968 167.013 1.00 7.31 516 VAL A N 1
ATOM 4162 C CA . VAL A 1 516 ? 157.983 122.841 168.180 1.00 7.31 516 VAL A CA 1
ATOM 4163 C C . VAL A 1 516 ? 158.243 124.291 167.770 1.00 7.31 516 VAL A C 1
ATOM 4164 O O . VAL A 1 516 ? 157.739 125.222 168.407 1.00 7.31 516 VAL A O 1
ATOM 4168 N N . LEU A 1 517 ? 158.936 124.513 166.647 1.00 6.71 517 LEU A N 1
ATOM 4169 C CA . LEU A 1 517 ? 159.000 125.872 166.104 1.00 6.71 517 LEU A CA 1
ATOM 4170 C C . LEU A 1 517 ? 157.647 126.329 165.571 1.00 6.71 517 LEU A C 1
ATOM 4171 O O . LEU A 1 517 ? 157.300 127.511 165.679 1.00 6.71 517 LEU A O 1
ATOM 4176 N N . GLY A 1 518 ? 156.860 125.403 165.016 1.00 6.03 518 GLY A N 1
ATOM 4177 C CA . GLY A 1 518 ? 155.495 125.733 164.643 1.00 6.03 518 GLY A CA 1
ATOM 4178 C C . GLY A 1 518 ? 154.621 126.068 165.836 1.00 6.03 518 GLY A C 1
ATOM 4179 O O . GLY A 1 518 ? 153.893 127.060 165.817 1.00 6.03 518 GLY A O 1
ATOM 4180 N N . ILE A 1 519 ? 154.698 125.251 166.891 1.00 5.58 519 ILE A N 1
ATOM 4181 C CA . ILE A 1 519 ? 153.947 125.484 168.126 1.00 5.58 519 ILE A CA 1
ATOM 4182 C C . ILE A 1 519 ? 154.342 126.817 168.753 1.00 5.58 519 ILE A C 1
ATOM 4183 O O . ILE A 1 519 ? 153.490 127.571 169.231 1.00 5.58 519 ILE A O 1
ATOM 4188 N N . LEU A 1 520 ? 155.630 127.156 168.696 1.00 6.66 520 LEU A N 1
ATOM 4189 C CA . LEU A 1 520 ? 156.101 128.409 169.270 1.00 6.66 520 LEU A CA 1
ATOM 4190 C C . LEU A 1 520 ? 155.641 129.612 168.458 1.00 6.66 520 LEU A C 1
ATOM 4191 O O . LEU A 1 520 ? 155.212 130.621 169.027 1.00 6.66 520 LEU A O 1
ATOM 4196 N N . GLY A 1 521 ? 155.735 129.537 167.129 1.00 5.42 521 GLY A N 1
ATOM 4197 C CA . GLY A 1 521 ? 155.320 130.663 166.309 1.00 5.42 521 GLY A CA 1
ATOM 4198 C C . GLY A 1 521 ? 153.822 130.888 166.332 1.00 5.42 521 GLY A C 1
ATOM 4199 O O . GLY A 1 521 ? 153.354 132.023 166.220 1.00 5.42 521 GLY A O 1
ATOM 4200 N N . LYS A 1 522 ? 153.050 129.816 166.496 1.00 5.29 522 LYS A N 1
ATOM 4201 C CA . LYS A 1 522 ? 151.600 129.923 166.529 1.00 5.29 522 LYS A CA 1
ATOM 4202 C C . LYS A 1 522 ? 151.055 130.433 167.858 1.00 5.29 522 LYS A C 1
ATOM 4203 O O . LYS A 1 522 ? 149.884 130.822 167.911 1.00 5.29 522 LYS A O 1
ATOM 4209 N N . ILE A 1 523 ? 151.853 130.448 168.924 1.00 7.40 523 ILE A N 1
ATOM 4210 C CA . ILE A 1 523 ? 151.433 131.017 170.200 1.00 7.40 523 ILE A CA 1
ATOM 4211 C C . ILE A 1 523 ? 152.066 132.377 170.447 1.00 7.40 523 ILE A C 1
ATOM 4212 O O . ILE A 1 523 ? 151.999 132.893 171.565 1.00 7.40 523 ILE A O 1
ATOM 4217 N N . GLY A 1 524 ? 152.668 132.980 169.431 1.00 13.65 524 GLY A N 1
ATOM 4218 C CA . GLY A 1 524 ? 153.250 134.292 169.577 1.00 13.65 524 GLY A CA 1
ATOM 4219 C C . GLY A 1 524 ? 154.663 134.307 170.106 1.00 13.65 524 GLY A C 1
ATOM 4220 O O . GLY A 1 524 ? 155.193 135.392 170.375 1.00 13.65 524 GLY A O 1
ATOM 4221 N N . GLY A 1 525 ? 155.287 133.148 170.276 1.00 10.21 525 GLY A N 1
ATOM 4222 C CA . GLY A 1 525 ? 156.669 133.114 170.688 1.00 10.21 525 GLY A CA 1
ATOM 4223 C C . GLY A 1 525 ? 157.618 133.374 169.535 1.00 10.21 525 GLY A C 1
ATOM 4224 O O . GLY A 1 525 ? 157.279 133.237 168.360 1.00 10.21 525 GLY A O 1
ATOM 4225 N N . ILE A 1 526 ? 158.833 133.777 169.888 1.00 14.24 526 ILE A N 1
ATOM 4226 C CA . ILE A 1 526 ? 159.878 134.069 168.910 1.00 14.24 526 ILE A CA 1
ATOM 4227 C C . ILE A 1 526 ? 161.122 133.270 169.273 1.00 14.24 526 ILE A C 1
ATOM 4228 O O . ILE A 1 526 ? 161.673 133.457 170.364 1.00 14.24 526 ILE A O 1
ATOM 4233 N N . PRO A 1 527 ? 161.593 132.367 168.411 1.00 11.74 527 PRO A N 1
ATOM 4234 C CA . PRO A 1 527 ? 162.787 131.584 168.747 1.00 11.74 527 PRO A CA 1
ATOM 4235 C C . PRO A 1 527 ? 164.088 132.363 168.636 1.00 11.74 527 PRO A C 1
ATOM 4236 O O . PRO A 1 527 ? 164.950 132.245 169.507 1.00 11.74 527 PRO A O 1
ATOM 4240 N N . TRP A 1 528 ? 164.247 133.165 167.587 1.00 12.62 528 TRP A N 1
ATOM 4241 C CA . TRP A 1 528 ? 165.460 133.938 167.378 1.00 12.62 528 TRP A CA 1
ATOM 4242 C C . TRP A 1 528 ? 165.118 135.265 166.725 1.00 12.62 528 TRP A C 1
ATOM 4243 O O . TRP A 1 528 ? 164.090 135.410 166.062 1.00 12.62 528 TRP A O 1
ATOM 4254 N N . VAL A 1 529 ? 166.005 136.240 166.928 1.00 18.87 529 VAL A N 1
ATOM 4255 C CA . VAL A 1 529 ? 165.877 137.568 166.347 1.00 18.87 529 VAL A CA 1
ATOM 4256 C C . VAL A 1 529 ? 167.190 137.953 165.682 1.00 18.87 529 VAL A C 1
ATOM 4257 O O . VAL A 1 529 ? 168.239 137.354 165.926 1.00 18.87 529 VAL A O 1
ATOM 4261 N N . VAL A 1 530 ? 167.116 138.968 164.827 1.00 20.13 530 VAL A N 1
ATOM 4262 C CA . VAL A 1 530 ? 168.305 139.560 164.226 1.00 20.13 530 VAL A CA 1
ATOM 4263 C C . VAL A 1 530 ? 168.987 140.425 165.275 1.00 20.13 530 VAL A C 1
ATOM 4264 O O . VAL A 1 530 ? 168.327 141.195 165.983 1.00 20.13 530 VAL A O 1
ATOM 4268 N N . LYS A 1 531 ? 170.309 140.296 165.389 1.00 28.82 531 LYS A N 1
ATOM 4269 C CA . LYS A 1 531 ? 171.051 141.180 166.280 1.00 28.82 531 LYS A CA 1
ATOM 4270 C C . LYS A 1 531 ? 171.079 142.602 165.733 1.00 28.82 531 LYS A C 1
ATOM 4271 O O . LYS A 1 531 ? 170.777 143.562 166.451 1.00 28.82 531 LYS A O 1
ATOM 4277 N N . ASP A 1 532 ? 171.424 142.753 164.457 1.00 24.64 532 ASP A N 1
ATOM 4278 C CA . ASP A 1 532 ? 171.455 144.061 163.825 1.00 24.64 532 ASP A CA 1
ATOM 4279 C C . ASP A 1 532 ? 171.161 143.898 162.344 1.00 24.64 532 ASP A C 1
ATOM 4280 O O . ASP A 1 532 ? 171.730 143.026 161.685 1.00 24.64 532 ASP A O 1
ATOM 4285 N N . MET A 1 533 ? 170.270 144.739 161.831 1.00 13.52 533 MET A N 1
ATOM 4286 C CA . MET A 1 533 ? 169.912 144.746 160.422 1.00 13.52 533 MET A CA 1
ATOM 4287 C C . MET A 1 533 ? 170.729 145.806 159.700 1.00 13.52 533 MET A C 1
ATOM 4288 O O . MET A 1 533 ? 170.918 146.911 160.216 1.00 13.52 533 MET A O 1
ATOM 4293 N N . LYS A 1 534 ? 171.215 145.464 158.511 1.00 12.34 534 LYS A N 1
ATOM 4294 C CA . LYS A 1 534 ? 172.020 146.399 157.744 1.00 12.34 534 LYS A CA 1
ATOM 4295 C C . LYS A 1 534 ? 171.146 147.501 157.162 1.00 12.34 534 LYS A C 1
ATOM 4296 O O . LYS A 1 534 ? 170.078 147.243 156.604 1.00 12.34 534 LYS A O 1
ATOM 4302 N N . GLY A 1 535 ? 171.597 148.739 157.319 1.00 15.41 535 GLY A N 1
ATOM 4303 C CA . GLY A 1 535 ? 170.901 149.877 156.766 1.00 15.41 535 GLY A CA 1
ATOM 4304 C C . GLY A 1 535 ? 169.980 150.544 157.762 1.00 15.41 535 GLY A C 1
ATOM 4305 O O . GLY A 1 535 ? 169.757 150.078 158.880 1.00 15.41 535 GLY A O 1
ATOM 4306 N N . ASP A 1 536 ? 169.434 151.675 157.334 1.00 23.97 536 ASP A N 1
ATOM 4307 C CA . ASP A 1 536 ? 168.539 152.476 158.160 1.00 23.97 536 ASP A CA 1
ATOM 4308 C C . ASP A 1 536 ? 167.119 152.133 157.733 1.00 23.97 536 ASP A C 1
ATOM 4309 O O . ASP A 1 536 ? 166.587 152.718 156.791 1.00 23.97 536 ASP A O 1
ATOM 4314 N N . VAL A 1 537 ? 166.519 151.160 158.411 1.00 13.05 537 VAL A N 1
ATOM 4315 C CA . VAL A 1 537 ? 165.158 150.714 158.133 1.00 13.05 537 VAL A CA 1
ATOM 4316 C C . VAL A 1 537 ? 164.430 150.607 159.465 1.00 13.05 537 VAL A C 1
ATOM 4317 O O . VAL A 1 537 ? 165.031 150.267 160.488 1.00 13.05 537 VAL A O 1
ATOM 4321 N N . ASP A 1 538 ? 163.150 150.970 159.473 1.00 13.75 538 ASP A N 1
ATOM 4322 C CA . ASP A 1 538 ? 162.336 150.826 160.669 1.00 13.75 538 ASP A CA 1
ATOM 4323 C C . ASP A 1 538 ? 161.316 149.706 160.560 1.00 13.75 538 ASP A C 1
ATOM 4324 O O . ASP A 1 538 ? 161.111 148.977 161.531 1.00 13.75 538 ASP A O 1
ATOM 4329 N N . CYS A 1 539 ? 160.677 149.532 159.407 1.00 7.66 539 CYS A N 1
ATOM 4330 C CA . CYS A 1 539 ? 159.764 148.414 159.255 1.00 7.66 539 CYS A CA 1
ATOM 4331 C C . CYS A 1 539 ? 159.848 147.864 157.840 1.00 7.66 539 CYS A C 1
ATOM 4332 O O . CYS A 1 539 ? 160.184 148.581 156.896 1.00 7.66 539 CYS A O 1
ATOM 4335 N N . PHE A 1 540 ? 159.564 146.571 157.715 1.00 5.03 540 PHE A N 1
ATOM 4336 C CA . PHE A 1 540 ? 159.465 145.878 156.438 1.00 5.03 540 PHE A CA 1
ATOM 4337 C C . PHE A 1 540 ? 158.007 145.570 156.148 1.00 5.03 540 PHE A C 1
ATOM 4338 O O . PHE A 1 540 ? 157.280 145.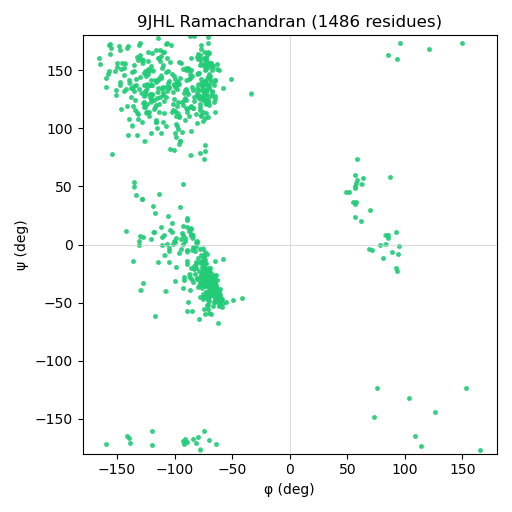103 157.026 1.00 5.03 540 PHE A O 1
ATOM 4346 N N . VAL A 1 541 ? 157.584 145.819 154.917 1.00 3.97 541 VAL A N 1
ATOM 4347 C CA . VAL A 1 541 ? 156.238 145.489 154.470 1.00 3.97 541 VAL A CA 1
ATOM 4348 C C . VAL A 1 541 ? 156.365 144.534 153.295 1.00 3.97 541 VAL A C 1
ATOM 4349 O O . VAL A 1 541 ? 157.060 144.834 152.321 1.00 3.97 541 VAL A O 1
ATOM 4353 N N . GLY A 1 542 ? 155.724 143.379 153.392 1.00 4.51 542 GLY A N 1
ATOM 4354 C CA . GLY A 1 542 ? 155.715 142.476 152.265 1.00 4.51 542 GLY A CA 1
ATOM 4355 C C . GLY A 1 542 ? 154.374 142.402 151.575 1.00 4.51 542 GLY A C 1
ATOM 4356 O O . GLY A 1 542 ? 153.479 141.702 152.042 1.00 4.51 542 GLY A O 1
ATOM 4357 N N . LEU A 1 543 ? 154.235 143.081 150.443 1.00 5.21 543 LEU A N 1
ATOM 4358 C CA . LEU A 1 543 ? 152.991 143.108 149.689 1.00 5.21 543 LEU A CA 1
ATOM 4359 C C . LEU A 1 543 ? 152.970 141.967 148.687 1.00 5.21 543 LEU A C 1
ATOM 4360 O O . LEU A 1 543 ? 153.993 141.661 148.072 1.00 5.21 543 LEU A O 1
ATOM 4365 N N . ASP A 1 544 ? 151.803 141.355 148.515 1.00 7.78 544 ASP A N 1
ATOM 4366 C CA . ASP A 1 544 ? 151.632 140.321 147.509 1.00 7.78 544 ASP A CA 1
ATOM 4367 C C . ASP A 1 544 ? 150.159 140.211 147.163 1.00 7.78 544 ASP A C 1
ATOM 4368 O O . ASP A 1 544 ? 149.296 140.417 148.016 1.00 7.78 544 ASP A O 1
ATOM 4373 N N . VAL A 1 545 ? 149.885 139.895 145.903 1.00 10.37 545 VAL A N 1
ATOM 4374 C CA . VAL A 1 545 ? 148.566 139.483 145.445 1.00 10.37 545 VAL A CA 1
ATOM 4375 C C . VAL A 1 545 ? 148.750 138.159 144.728 1.00 10.37 545 VAL A C 1
ATOM 4376 O O . VAL A 1 545 ? 149.523 138.076 143.767 1.00 10.37 545 VAL A O 1
ATOM 4380 N N . GLY A 1 546 ? 148.057 137.130 145.188 1.00 19.09 546 GLY A N 1
ATOM 4381 C CA . GLY A 1 546 ? 148.148 135.817 144.587 1.00 19.09 546 GLY A CA 1
ATOM 4382 C C . GLY A 1 546 ? 146.927 135.521 143.740 1.00 19.09 546 GLY A C 1
ATOM 4383 O O . GLY A 1 546 ? 145.864 136.104 143.937 1.00 19.09 546 GLY A O 1
ATOM 4384 N N . THR A 1 547 ? 147.087 134.604 142.793 1.00 24.63 547 THR A N 1
ATOM 4385 C CA . THR A 1 547 ? 146.009 134.185 141.904 1.00 24.63 547 THR A CA 1
ATOM 4386 C C . THR A 1 547 ? 145.740 132.710 142.174 1.00 24.63 547 THR A C 1
ATOM 4387 O O . THR A 1 547 ? 146.534 131.850 141.790 1.00 24.63 547 THR A O 1
ATOM 4391 N N . ARG A 1 548 ? 144.615 132.419 142.830 1.00 32.08 548 ARG A N 1
ATOM 4392 C CA . ARG A 1 548 ? 144.294 131.036 143.166 1.00 32.08 548 ARG A CA 1
ATOM 4393 C C . ARG A 1 548 ? 143.904 130.250 141.918 1.00 32.08 548 ARG A C 1
ATOM 4394 O O . ARG A 1 548 ? 144.461 129.180 141.647 1.00 32.08 548 ARG A O 1
ATOM 4402 N N . GLU A 1 549 ? 142.953 130.769 141.142 1.00 32.96 549 GLU A N 1
ATOM 4403 C CA . GLU A 1 549 ? 142.514 130.136 139.905 1.00 32.96 549 GLU A CA 1
ATOM 4404 C C . GLU A 1 549 ? 142.291 131.210 138.851 1.00 32.96 549 GLU A C 1
ATOM 4405 O O . GLU A 1 549 ? 142.715 132.360 139.000 1.00 32.96 549 GLU A O 1
ATOM 4411 N N . LYS A 1 550 ? 141.624 130.816 137.770 1.00 25.59 550 LYS A N 1
ATOM 4412 C CA . LYS A 1 550 ? 141.260 131.750 136.716 1.00 25.59 550 LYS A CA 1
ATOM 4413 C C . LYS A 1 550 ? 140.142 132.663 137.196 1.00 25.59 550 LYS A C 1
ATOM 4414 O O . LYS A 1 550 ? 139.078 132.193 137.609 1.00 25.59 550 LYS A O 1
ATOM 4420 N N . GLY A 1 551 ? 140.386 133.970 137.153 1.00 25.46 551 GLY A N 1
ATOM 4421 C CA . GLY A 1 551 ? 139.396 134.934 137.584 1.00 25.46 551 GLY A CA 1
ATOM 4422 C C . GLY A 1 551 ? 139.265 135.102 139.079 1.00 25.46 551 GLY A C 1
ATOM 4423 O O . GLY A 1 551 ? 138.442 135.910 139.524 1.00 25.46 551 GLY A O 1
ATOM 4424 N N . ILE A 1 552 ? 140.045 134.370 139.867 1.00 28.25 552 ILE A N 1
ATOM 4425 C CA . ILE A 1 552 ? 140.047 134.481 141.318 1.00 28.25 552 ILE A CA 1
ATOM 4426 C C . ILE A 1 552 ? 141.417 134.987 141.734 1.00 28.25 552 ILE A C 1
ATOM 4427 O O . ILE A 1 552 ? 142.438 134.403 141.357 1.00 28.25 552 ILE A O 1
ATOM 4432 N N . HIS A 1 553 ? 141.440 136.072 142.495 1.00 24.72 553 HIS A N 1
ATOM 4433 C CA . HIS A 1 553 ? 142.670 136.603 143.060 1.00 24.72 553 HIS A CA 1
ATOM 4434 C C . HIS A 1 553 ? 142.589 136.478 144.571 1.00 24.72 553 HIS A C 1
ATOM 4435 O O . HIS A 1 553 ? 141.518 136.676 145.151 1.00 24.72 553 HIS A O 1
ATOM 4442 N N . TYR A 1 554 ? 143.708 136.139 145.205 1.00 20.48 554 TYR A N 1
ATOM 4443 C CA . TYR A 1 554 ? 143.772 136.257 146.650 1.00 20.48 554 TYR A CA 1
ATOM 4444 C C . TYR A 1 554 ? 143.723 137.736 147.027 1.00 20.48 554 TYR A C 1
ATOM 4445 O O . TYR A 1 554 ? 144.067 138.596 146.209 1.00 20.48 554 TYR A O 1
ATOM 4454 N N . PRO A 1 555 ? 143.267 138.068 148.235 1.00 17.71 555 PRO A N 1
ATOM 4455 C CA . PRO A 1 555 ? 143.351 139.459 148.691 1.00 17.71 555 PRO A CA 1
ATOM 4456 C C . PRO A 1 555 ? 144.791 139.934 148.815 1.00 17.71 555 PRO A C 1
ATOM 4457 O O . PRO A 1 555 ? 145.719 139.141 148.973 1.00 17.71 555 PRO A O 1
ATOM 4461 N N . ALA A 1 556 ? 144.964 141.250 148.723 1.00 9.67 556 ALA A N 1
ATOM 4462 C CA . ALA A 1 556 ? 146.285 141.872 148.673 1.00 9.67 556 ALA A CA 1
ATOM 4463 C C . ALA A 1 556 ? 146.918 141.818 150.054 1.00 9.67 556 ALA A C 1
ATOM 4464 O O . ALA A 1 556 ? 146.917 142.797 150.801 1.00 9.67 556 ALA A O 1
ATOM 4466 N N . CYS A 1 557 ? 147.485 140.663 150.386 1.00 8.00 557 CYS A N 1
ATOM 4467 C CA . CYS A 1 557 ? 148.039 140.440 151.711 1.00 8.00 557 CYS A CA 1
ATOM 4468 C C . CYS A 1 557 ? 149.321 141.229 151.922 1.00 8.00 557 CYS A C 1
ATOM 4469 O O . CYS A 1 557 ? 150.178 141.293 151.039 1.00 8.00 557 CYS A O 1
ATOM 4472 N N . SER A 1 558 ? 149.442 141.829 153.099 1.00 6.50 558 SER A N 1
ATOM 4473 C CA . SER A 1 558 ? 150.671 142.461 153.543 1.00 6.50 558 SER A CA 1
ATOM 4474 C C . SER A 1 558 ? 151.062 141.872 154.885 1.00 6.50 558 SER A C 1
ATOM 4475 O O . SER A 1 558 ? 150.198 141.448 155.652 1.00 6.50 558 SER A O 1
ATOM 4478 N N . VAL A 1 559 ? 152.361 141.818 155.153 1.00 5.94 559 VAL A N 1
ATOM 4479 C CA . VAL A 1 559 ? 152.880 141.519 156.479 1.00 5.94 559 VAL A CA 1
ATOM 4480 C C . VAL A 1 559 ? 153.739 142.696 156.901 1.00 5.94 559 VAL A C 1
ATOM 4481 O O . VAL A 1 559 ? 154.294 143.400 156.056 1.00 5.94 559 VAL A O 1
ATOM 4485 N N . VAL A 1 560 ? 153.803 142.950 158.202 1.00 6.18 560 VAL A N 1
ATOM 4486 C CA . VAL A 1 560 ? 154.583 144.054 158.742 1.00 6.18 560 VAL A CA 1
ATOM 4487 C C . VAL A 1 560 ? 155.601 143.472 159.705 1.00 6.18 560 VAL A C 1
ATOM 4488 O O . VAL A 1 560 ? 155.247 142.686 160.590 1.00 6.18 560 VAL A O 1
ATOM 4492 N N . PHE A 1 561 ? 156.856 143.847 159.526 1.00 7.89 561 PHE A N 1
ATOM 4493 C CA . PHE A 1 561 ? 157.949 143.425 160.383 1.00 7.89 561 PHE A CA 1
ATOM 4494 C C . PHE A 1 561 ? 158.560 144.665 160.996 1.00 7.89 561 PHE A C 1
ATOM 4495 O O . PHE A 1 561 ? 158.296 145.771 160.544 1.00 7.89 561 PHE A O 1
ATOM 4503 N N . ASP A 1 562 ? 159.354 144.495 162.038 1.00 11.58 562 ASP A N 1
ATOM 4504 C CA . ASP A 1 562 ? 160.179 145.607 162.478 1.00 11.58 562 ASP A CA 1
ATOM 4505 C C . ASP A 1 562 ? 161.534 145.485 161.790 1.00 11.58 562 ASP A C 1
ATOM 4506 O O . ASP A 1 562 ? 161.710 144.696 160.859 1.00 11.58 562 ASP A O 1
ATOM 4511 N N . LYS A 1 563 ? 162.512 146.272 162.231 1.00 14.86 563 LYS A N 1
ATOM 4512 C CA . LYS A 1 563 ? 163.851 146.151 161.673 1.00 14.86 563 LYS A CA 1
ATOM 4513 C C . LYS A 1 563 ? 164.526 144.852 162.085 1.00 14.86 563 LYS A C 1
ATOM 4514 O O . LYS A 1 563 ? 165.456 144.410 161.409 1.00 14.86 563 LYS A O 1
ATOM 4520 N N . TYR A 1 564 ? 164.071 144.220 163.160 1.00 17.28 564 TYR A N 1
ATOM 4521 C CA . TYR A 1 564 ? 164.645 142.970 163.630 1.00 17.28 564 TYR A CA 1
ATOM 4522 C C . TYR A 1 564 ? 163.926 141.756 163.066 1.00 17.28 564 TYR A C 1
ATOM 4523 O O . TYR A 1 564 ? 164.286 140.626 163.404 1.00 17.28 564 TYR A O 1
ATOM 4532 N N . GLY A 1 565 ? 162.913 141.966 162.233 1.00 9.10 565 GLY A N 1
ATOM 4533 C CA . GLY A 1 565 ? 162.282 140.898 161.497 1.00 9.10 565 GLY A CA 1
ATOM 4534 C C . GLY A 1 565 ? 161.222 140.112 162.229 1.00 9.10 565 GLY A C 1
ATOM 4535 O O . GLY A 1 565 ? 160.772 139.089 161.704 1.00 9.10 565 GLY A O 1
ATOM 4536 N N . LYS A 1 566 ? 160.810 140.534 163.420 1.00 12.30 566 LYS A N 1
ATOM 4537 C CA . LYS A 1 566 ? 159.706 139.872 164.098 1.00 12.30 566 LYS A CA 1
ATOM 4538 C C . LYS A 1 566 ? 158.396 140.483 163.621 1.00 12.30 566 LYS A C 1
ATOM 4539 O O . LYS A 1 566 ? 158.336 141.671 163.299 1.00 12.30 566 LYS A O 1
ATOM 4545 N N . LEU A 1 567 ? 157.350 139.665 163.558 1.00 11.69 567 LEU A N 1
ATOM 4546 C CA . LEU A 1 567 ? 156.126 140.113 162.913 1.00 11.69 567 LEU A CA 1
ATOM 4547 C C . LEU A 1 567 ? 155.337 141.041 163.817 1.00 11.69 567 LEU A C 1
ATOM 4548 O O . LEU A 1 567 ? 154.904 140.663 164.908 1.00 11.69 567 LEU A O 1
ATOM 4553 N N . ILE A 1 568 ? 155.158 142.269 163.353 1.00 11.07 568 ILE A N 1
ATOM 4554 C CA . ILE A 1 568 ? 154.274 143.221 163.990 1.00 11.07 568 ILE A CA 1
ATOM 4555 C C . ILE A 1 568 ? 152.826 142.932 163.644 1.00 11.07 568 ILE A C 1
ATOM 4556 O O . ILE A 1 568 ? 151.962 142.895 164.520 1.00 11.07 568 ILE A O 1
ATOM 4561 N N . ASN A 1 569 ? 152.553 142.667 162.372 1.00 9.89 569 ASN A N 1
ATOM 4562 C CA . ASN A 1 569 ? 151.195 142.776 161.873 1.00 9.89 569 ASN A CA 1
ATOM 4563 C C . ASN A 1 569 ? 151.085 142.071 160.530 1.00 9.89 569 ASN A C 1
ATOM 4564 O O . ASN A 1 569 ? 152.076 141.904 159.819 1.00 9.89 569 ASN A O 1
ATOM 4569 N N . TYR A 1 570 ? 149.868 141.651 160.201 1.00 8.89 570 TYR A N 1
ATOM 4570 C CA . TYR A 1 570 ? 149.490 141.296 158.843 1.00 8.89 570 TYR A CA 1
ATOM 4571 C C . TYR A 1 570 ? 148.114 141.881 158.564 1.00 8.89 570 TYR A C 1
ATOM 4572 O O . TYR A 1 570 ? 147.291 142.000 159.474 1.00 8.89 570 TYR A O 1
ATOM 4581 N N . TYR A 1 571 ? 147.860 142.246 157.313 1.00 9.71 571 TYR A N 1
ATOM 4582 C CA . TYR A 1 571 ? 146.583 142.834 156.934 1.00 9.71 571 TYR A CA 1
ATOM 4583 C C . TYR A 1 571 ? 146.052 142.145 155.691 1.00 9.71 571 TYR A C 1
ATOM 4584 O O . TYR A 1 571 ? 146.617 142.293 154.605 1.00 9.71 571 TYR A O 1
ATOM 4593 N N . LYS A 1 572 ? 144.959 141.411 155.852 1.00 12.73 572 LYS A N 1
ATOM 4594 C CA . LYS A 1 572 ? 144.215 140.837 154.736 1.00 12.73 572 LYS A CA 1
ATOM 4595 C C . LYS A 1 572 ? 143.023 141.739 154.462 1.00 12.73 572 LYS A C 1
ATOM 4596 O O . LYS A 1 572 ? 142.145 141.875 155.332 1.00 12.73 572 LYS A O 1
ATOM 4602 N N . PRO A 1 573 ? 142.953 142.394 153.306 1.00 14.42 573 PRO A N 1
ATOM 4603 C CA . PRO A 1 573 ? 141.742 143.140 152.954 1.00 14.42 573 PRO A CA 1
ATOM 4604 C C . PRO A 1 573 ? 140.580 142.197 152.689 1.00 14.42 573 PRO A C 1
ATOM 4605 O O . PRO A 1 573 ? 140.738 141.149 152.065 1.00 14.42 573 PRO A O 1
ATOM 4609 N N . ASN A 1 574 ? 139.398 142.592 153.159 1.00 21.90 574 ASN A N 1
ATOM 4610 C CA . ASN A 1 574 ? 138.248 141.696 153.118 1.00 21.90 574 ASN A CA 1
ATOM 4611 C C . ASN A 1 574 ? 137.688 141.571 151.708 1.00 21.90 574 ASN A C 1
ATOM 4612 O O . ASN A 1 574 ? 136.975 140.609 151.400 1.00 21.90 574 ASN A O 1
ATOM 4617 N N . ILE A 1 575 ? 137.995 142.527 150.844 1.00 29.84 575 ILE A N 1
ATOM 4618 C CA . ILE A 1 575 ? 137.467 142.516 149.478 1.00 29.84 575 ILE A CA 1
ATOM 4619 C C . ILE A 1 575 ? 138.538 141.992 148.527 1.00 29.84 575 ILE A C 1
ATOM 4620 O O . ILE A 1 575 ? 139.722 142.330 148.686 1.00 29.84 575 ILE A O 1
ATOM 4625 N N . PRO A 1 576 ? 138.181 141.144 147.562 1.00 27.84 576 PRO A N 1
ATOM 4626 C CA . PRO A 1 576 ? 139.132 140.778 146.509 1.00 27.84 576 PRO A CA 1
ATOM 4627 C C . PRO A 1 576 ? 139.227 141.909 145.501 1.00 27.84 576 PRO A C 1
ATOM 4628 O O . PRO A 1 576 ? 138.422 142.842 145.516 1.00 27.84 576 PRO A O 1
ATOM 4632 N N . GLN A 1 577 ? 140.216 141.831 144.623 1.00 22.66 577 GLN A N 1
ATOM 4633 C CA . GLN A 1 577 ? 140.366 142.886 143.639 1.00 22.66 577 GLN A CA 1
ATOM 4634 C C . GLN A 1 577 ? 140.527 142.306 142.241 1.00 22.66 577 GLN A C 1
ATOM 4635 O O . GLN A 1 577 ? 140.654 141.096 142.049 1.00 22.66 577 GLN A O 1
ATOM 4641 N N . ASN A 1 578 ? 140.494 143.195 141.256 1.00 28.47 578 ASN A N 1
ATOM 4642 C CA . ASN A 1 578 ? 140.613 142.812 139.858 1.00 28.47 578 ASN A CA 1
ATOM 4643 C C . ASN A 1 578 ? 142.069 142.965 139.448 1.00 28.47 578 ASN A C 1
ATOM 4644 O O . ASN A 1 578 ? 142.477 144.025 138.964 1.00 28.47 578 ASN A O 1
ATOM 4649 N N . GLY A 1 579 ? 142.847 141.913 139.638 1.00 19.73 579 GLY A N 1
ATOM 4650 C CA . GLY A 1 579 ? 144.196 141.908 139.132 1.00 19.73 579 GLY A CA 1
ATOM 4651 C C . GLY A 1 579 ? 145.269 141.883 140.193 1.00 19.73 579 GLY A C 1
ATOM 4652 O O . GLY A 1 579 ? 145.033 141.744 141.395 1.00 19.73 579 GLY A O 1
ATOM 4653 N N . GLU A 1 580 ? 146.496 142.020 139.703 1.00 16.30 580 GLU A N 1
ATOM 4654 C CA . GLU A 1 580 ? 147.702 141.938 140.506 1.00 16.30 580 GLU A CA 1
ATOM 4655 C C . GLU A 1 580 ? 148.184 143.302 140.971 1.00 16.30 580 GLU A C 1
ATOM 4656 O O . GLU A 1 580 ? 149.163 143.380 141.717 1.00 16.30 580 GLU A O 1
ATOM 4662 N N . LYS A 1 581 ? 147.526 144.373 140.543 1.00 13.73 581 LYS A N 1
ATOM 4663 C CA . LYS A 1 581 ? 147.808 145.718 141.020 1.00 13.73 581 LYS A CA 1
ATOM 4664 C C . LYS A 1 581 ? 146.947 145.997 142.240 1.00 13.73 581 LYS A C 1
ATOM 4665 O O . LYS A 1 581 ? 145.737 145.753 142.219 1.00 13.73 581 LYS A O 1
ATOM 4671 N N . ILE A 1 582 ? 147.571 146.492 143.300 1.00 11.35 582 ILE A N 1
ATOM 4672 C CA . ILE A 1 582 ? 146.840 146.856 144.505 1.00 11.35 582 ILE A CA 1
ATOM 4673 C C . ILE A 1 582 ? 146.268 148.252 144.313 1.00 11.35 582 ILE A C 1
ATOM 4674 O O . ILE A 1 582 ? 146.991 149.185 143.943 1.00 11.35 582 ILE A O 1
ATOM 4679 N N . ASN A 1 583 ? 144.963 148.387 144.532 1.00 18.00 583 ASN A N 1
ATOM 4680 C CA . ASN A 1 583 ? 144.279 149.664 144.398 1.00 18.00 583 ASN A CA 1
ATOM 4681 C C . ASN A 1 583 ? 144.766 150.632 145.470 1.00 18.00 583 ASN A C 1
ATOM 4682 O O . ASN A 1 583 ? 145.228 150.225 146.538 1.00 18.00 583 ASN A O 1
ATOM 4687 N N . THR A 1 584 ? 144.675 151.931 145.173 1.00 14.47 584 THR A N 1
ATOM 4688 C CA . THR A 1 584 ? 145.166 152.933 146.113 1.00 14.47 584 THR A CA 1
ATOM 4689 C C . THR A 1 584 ? 144.276 153.046 147.344 1.00 14.47 584 THR A C 1
ATOM 4690 O O . THR A 1 584 ? 144.731 153.507 148.395 1.00 14.47 584 THR A O 1
ATOM 4694 N N . GLU A 1 585 ? 143.017 152.621 147.244 1.00 24.34 585 GLU A N 1
ATOM 4695 C CA . GLU A 1 585 ? 142.193 152.471 148.437 1.00 24.34 585 GLU A CA 1
ATOM 4696 C C . GLU A 1 585 ? 142.680 151.306 149.286 1.00 24.34 585 GLU A C 1
ATOM 4697 O O . GLU A 1 585 ? 142.752 151.408 150.518 1.00 24.34 585 GLU A O 1
ATOM 4703 N N . ILE A 1 586 ? 143.048 150.201 148.639 1.00 13.26 586 ILE A N 1
ATOM 4704 C CA . ILE A 1 586 ? 143.589 149.055 149.360 1.00 13.26 586 ILE A CA 1
ATOM 4705 C C . ILE A 1 586 ? 144.978 149.373 149.893 1.00 13.26 586 ILE A C 1
ATOM 4706 O O . ILE A 1 586 ? 145.337 148.958 151.000 1.00 13.26 586 ILE A O 1
ATOM 4711 N N . LEU A 1 587 ? 145.766 150.145 149.136 1.00 10.25 587 LEU A N 1
ATOM 4712 C CA . LEU A 1 587 ? 147.053 150.625 149.638 1.00 10.25 587 LEU A CA 1
ATOM 4713 C C . LEU A 1 587 ? 146.876 151.557 150.829 1.00 10.25 587 LEU A C 1
ATOM 4714 O O . LEU A 1 587 ? 147.697 151.548 151.752 1.00 10.25 587 LEU A O 1
ATOM 4719 N N . GLN A 1 588 ? 145.805 152.358 150.825 1.00 10.25 588 GLN A N 1
ATOM 4720 C CA . GLN A 1 588 ? 145.465 153.199 151.971 1.00 10.25 588 GLN A CA 1
ATOM 4721 C C . GLN A 1 588 ? 145.184 152.352 153.203 1.00 10.25 588 GLN A C 1
ATOM 4722 O O . GLN A 1 588 ? 145.735 152.613 154.278 1.00 10.25 588 GLN A O 1
ATOM 4728 N N . GLU A 1 589 ? 144.343 151.319 153.046 1.00 11.96 589 GLU A N 1
ATOM 4729 C CA . GLU A 1 589 ? 144.026 150.397 154.141 1.00 11.96 589 GLU A CA 1
ATOM 4730 C C . GLU A 1 589 ? 145.284 149.731 154.682 1.00 11.96 589 GLU A C 1
ATOM 4731 O O . GLU A 1 589 ? 145.548 149.760 155.894 1.00 11.96 589 GLU A O 1
ATOM 4737 N N . ILE A 1 590 ? 146.096 149.179 153.769 1.00 8.19 590 ILE A N 1
ATOM 4738 C CA . ILE A 1 590 ? 147.306 148.436 154.120 1.00 8.19 590 ILE A CA 1
ATOM 4739 C C . ILE A 1 590 ? 148.289 149.321 154.867 1.00 8.19 590 ILE A C 1
ATOM 4740 O O . ILE A 1 590 ? 148.719 148.987 155.971 1.00 8.19 590 ILE A O 1
ATOM 4745 N N . PHE A 1 591 ? 148.619 150.483 154.313 1.00 7.42 591 PHE A N 1
ATOM 4746 C CA . PHE A 1 591 ? 149.693 151.246 154.925 1.00 7.42 591 PHE A CA 1
ATOM 4747 C C . PHE A 1 591 ? 149.234 152.098 156.096 1.00 7.42 591 PHE A C 1
ATOM 4748 O O . PHE A 1 591 ? 150.060 152.411 156.956 1.00 7.42 591 PHE A O 1
ATOM 4756 N N . ASP A 1 592 ? 147.942 152.427 156.204 1.00 9.77 592 ASP A N 1
ATOM 4757 C CA . ASP A 1 592 ? 147.443 152.952 157.470 1.00 9.77 592 ASP A CA 1
ATOM 4758 C C . ASP A 1 592 ? 147.554 151.906 158.565 1.00 9.77 592 ASP A C 1
ATOM 4759 O O . ASP A 1 592 ? 147.947 152.219 159.691 1.00 9.77 592 ASP A O 1
ATOM 4764 N N . LYS A 1 593 ? 147.245 150.647 158.238 1.00 9.51 593 LYS A N 1
ATOM 4765 C CA . LYS A 1 593 ? 147.419 149.556 159.190 1.00 9.51 593 LYS A CA 1
ATOM 4766 C C . LYS A 1 593 ? 148.895 149.360 159.555 1.00 9.51 593 LYS A C 1
ATOM 4767 O O . LYS A 1 593 ? 149.216 149.112 160.724 1.00 9.51 593 LYS A O 1
ATOM 4773 N N . VAL A 1 594 ? 149.797 149.551 158.581 1.00 7.19 594 VAL A N 1
ATOM 4774 C CA . VAL A 1 594 ? 151.246 149.474 158.814 1.00 7.19 594 VAL A CA 1
ATOM 4775 C C . VAL A 1 594 ? 151.696 150.534 159.812 1.00 7.19 594 VAL A C 1
ATOM 4776 O O . VAL A 1 594 ? 152.371 150.232 160.808 1.00 7.19 594 VAL A O 1
ATOM 4780 N N . LEU A 1 595 ? 151.348 151.798 159.543 1.00 10.04 595 LEU A N 1
ATOM 4781 C CA . LEU A 1 595 ? 151.845 152.892 160.370 1.00 10.04 595 LEU A CA 1
ATOM 4782 C C . LEU A 1 595 ? 151.204 152.873 161.746 1.00 10.04 595 LEU A C 1
ATOM 4783 O O . LEU A 1 595 ? 151.856 153.207 162.740 1.00 10.04 595 LEU A O 1
ATOM 4788 N N . ILE A 1 596 ? 149.938 152.455 161.820 1.00 10.88 596 ILE A N 1
ATOM 4789 C CA . ILE A 1 596 ? 149.255 152.281 163.097 1.00 10.88 596 ILE A CA 1
ATOM 4790 C C . ILE A 1 596 ? 149.923 151.202 163.937 1.00 10.88 596 ILE A C 1
ATOM 4791 O O . ILE A 1 596 ? 150.135 151.385 165.140 1.00 10.88 596 ILE A O 1
ATOM 4796 N N . SER A 1 597 ? 150.293 150.078 163.318 1.00 11.79 597 SER A N 1
ATOM 4797 C CA . SER A 1 597 ? 150.895 148.995 164.085 1.00 11.79 597 SER A CA 1
ATOM 4798 C C . SER A 1 597 ? 152.305 149.346 164.540 1.00 11.79 597 SER A C 1
ATOM 4799 O O . SER A 1 597 ? 152.700 149.017 165.670 1.00 11.79 597 SER A O 1
ATOM 4802 N N . TYR A 1 598 ? 153.064 150.053 163.697 1.00 16.90 598 TYR A N 1
ATOM 4803 C CA . TYR A 1 598 ? 154.395 150.473 164.119 1.00 16.90 598 TYR A CA 1
ATOM 4804 C C . TYR A 1 598 ? 154.313 151.554 165.192 1.00 16.90 598 TYR A C 1
ATOM 4805 O O . TYR A 1 598 ? 155.152 151.599 166.097 1.00 16.90 598 TYR A O 1
ATOM 4814 N N . GLU A 1 599 ? 153.302 152.424 165.120 1.00 20.04 599 GLU A N 1
ATOM 4815 C CA . GLU A 1 599 ? 153.137 153.449 166.143 1.00 20.04 599 GLU A CA 1
ATOM 4816 C C . GLU A 1 599 ? 152.633 152.846 167.447 1.00 20.04 599 GLU A C 1
ATOM 4817 O O . GLU A 1 599 ? 152.938 153.354 168.532 1.00 20.04 599 GLU A O 1
ATOM 4823 N N . GLU A 1 600 ? 151.877 151.753 167.361 1.00 22.42 600 GLU A N 1
ATOM 4824 C CA . GLU A 1 600 ? 151.384 151.096 168.563 1.00 22.42 600 GLU A CA 1
ATOM 4825 C C . GLU A 1 600 ? 152.510 150.366 169.279 1.00 22.42 600 GLU A C 1
ATOM 4826 O O . GLU A 1 600 ? 152.613 150.427 170.509 1.00 22.42 600 GLU A O 1
ATOM 4832 N N . GLU A 1 601 ? 153.368 149.675 168.535 1.00 24.88 601 GLU A N 1
ATOM 4833 C CA . GLU A 1 601 ? 154.445 148.939 169.181 1.00 24.88 601 GLU A CA 1
ATOM 4834 C C . GLU A 1 601 ? 155.715 149.760 169.375 1.00 24.88 601 GLU A C 1
ATOM 4835 O O . GLU A 1 601 ? 156.652 149.274 170.013 1.00 24.88 601 GLU A O 1
ATOM 4841 N N . ASN A 1 602 ? 155.777 150.986 168.849 1.00 22.95 602 ASN A N 1
ATOM 4842 C CA . ASN A 1 602 ? 157.008 151.764 168.927 1.00 22.95 602 ASN A CA 1
ATOM 4843 C C . ASN A 1 602 ? 156.833 153.227 169.306 1.00 22.95 602 ASN A C 1
ATOM 4844 O O . ASN A 1 602 ? 157.835 153.869 169.634 1.00 22.95 602 ASN A O 1
ATOM 4849 N N . GLY A 1 603 ? 155.627 153.785 169.273 1.00 24.59 603 GLY A N 1
ATOM 4850 C CA . GLY A 1 603 ? 155.410 155.137 169.740 1.00 24.59 603 GLY A CA 1
ATOM 4851 C C . GLY A 1 603 ? 155.462 156.222 168.687 1.00 24.59 603 GLY A C 1
ATOM 4852 O O . GLY A 1 603 ? 155.124 157.372 168.997 1.00 24.59 603 GLY A O 1
ATOM 4853 N N . ALA A 1 604 ? 155.865 155.905 167.460 1.00 22.10 604 ALA A N 1
ATOM 4854 C CA . ALA A 1 604 ? 155.962 156.910 166.412 1.00 22.10 604 ALA A CA 1
ATOM 4855 C C . ALA A 1 604 ? 155.844 156.228 165.058 1.00 22.10 604 ALA A C 1
ATOM 4856 O O . ALA A 1 604 ? 155.880 155.001 164.957 1.00 22.10 604 ALA A O 1
ATOM 4858 N N . TYR A 1 605 ? 155.689 157.048 164.020 1.00 19.64 605 TYR A N 1
ATOM 4859 C CA . TYR A 1 605 ? 155.717 156.550 162.655 1.00 19.64 605 TYR A CA 1
ATOM 4860 C C . TYR A 1 605 ? 157.117 156.051 162.296 1.00 19.64 605 TYR A C 1
ATOM 4861 O O . TYR A 1 605 ? 158.116 156.549 162.821 1.00 19.64 605 TYR A O 1
ATOM 4870 N N . PRO A 1 606 ? 157.217 155.061 161.408 1.00 13.62 606 PRO A N 1
ATOM 4871 C CA . PRO A 1 606 ? 158.539 154.620 160.953 1.00 13.62 606 PRO A CA 1
ATOM 4872 C C . PRO A 1 606 ? 159.158 155.635 160.004 1.00 13.62 606 PRO A C 1
ATOM 4873 O O . PRO A 1 606 ? 158.526 156.075 159.042 1.00 13.62 606 PRO A O 1
ATOM 4877 N N . LYS A 1 607 ? 160.402 156.016 160.292 1.00 17.07 607 LYS A N 1
ATOM 4878 C CA . LYS A 1 607 ? 161.097 156.968 159.435 1.00 17.07 607 LYS A CA 1
ATOM 4879 C C . LYS A 1 607 ? 161.489 156.331 158.109 1.00 17.07 607 LYS A C 1
ATOM 4880 O O . LYS A 1 607 ? 161.628 157.026 157.098 1.00 17.07 607 LYS A O 1
ATOM 4886 N N . ASN A 1 608 ? 161.672 155.013 158.095 1.00 14.30 608 ASN A N 1
ATOM 4887 C CA . ASN A 1 608 ? 162.135 154.285 156.923 1.00 14.30 608 ASN A CA 1
ATOM 4888 C C . ASN A 1 608 ? 161.350 152.994 156.766 1.00 14.30 608 ASN A C 1
ATOM 4889 O O . ASN A 1 608 ? 161.267 152.197 157.703 1.00 14.30 608 ASN A O 1
ATOM 4894 N N . ILE A 1 609 ? 160.777 152.793 155.586 1.00 8.35 609 ILE A N 1
ATOM 4895 C CA . ILE A 1 609 ? 160.008 151.598 155.263 1.00 8.35 609 ILE A CA 1
ATOM 4896 C C . ILE A 1 609 ? 160.633 150.969 154.027 1.00 8.35 609 ILE A C 1
ATOM 4897 O O . ILE A 1 609 ? 161.032 151.679 153.102 1.00 8.35 609 ILE A O 1
ATOM 4902 N N . VAL A 1 610 ? 160.762 149.649 154.023 1.00 3.99 610 VAL A N 1
ATOM 4903 C CA . VAL A 1 610 ? 161.168 148.919 152.831 1.00 3.99 610 VAL A CA 1
ATOM 4904 C C . VAL A 1 610 ? 160.030 147.987 152.455 1.00 3.99 610 VAL A C 1
ATOM 4905 O O . VAL A 1 610 ? 159.671 147.090 153.225 1.00 3.99 610 VAL A O 1
ATOM 4909 N N . ILE A 1 611 ? 159.455 148.210 151.282 1.00 3.81 611 ILE A N 1
ATOM 4910 C CA . ILE A 1 611 ? 158.288 147.476 150.817 1.00 3.81 611 ILE A CA 1
ATOM 4911 C C . ILE A 1 611 ? 158.780 146.382 149.884 1.00 3.81 611 ILE A C 1
ATOM 4912 O O . ILE A 1 611 ? 159.255 146.666 148.782 1.00 3.81 611 ILE A O 1
ATOM 4917 N N . HIS A 1 612 ? 158.677 145.128 150.310 1.00 4.46 612 HIS A N 1
ATOM 4918 C CA . HIS A 1 612 ? 159.085 144.005 149.471 1.00 4.46 612 HIS A CA 1
ATOM 4919 C C . HIS A 1 612 ? 157.863 143.513 148.714 1.00 4.46 612 HIS A C 1
ATOM 4920 O O . HIS A 1 612 ? 157.069 142.729 149.227 1.00 4.46 612 HIS A O 1
ATOM 4927 N N . ARG A 1 613 ? 157.721 143.975 147.480 1.00 5.07 613 ARG A N 1
ATOM 4928 C CA . ARG A 1 613 ? 156.599 143.593 146.640 1.00 5.07 613 ARG A CA 1
ATOM 4929 C C . ARG A 1 613 ? 156.930 142.288 145.934 1.00 5.07 613 ARG A C 1
ATOM 4930 O O . ARG A 1 613 ? 157.904 142.214 145.181 1.00 5.07 613 ARG A O 1
ATOM 4938 N N . ALA A 1 614 ? 156.130 141.260 146.181 1.00 6.27 614 ALA A N 1
ATOM 4939 C CA . ALA A 1 614 ? 156.351 139.965 145.559 1.00 6.27 614 ALA A CA 1
ATOM 4940 C C . ALA A 1 614 ? 155.870 140.007 144.117 1.00 6.27 614 ALA A C 1
ATOM 4941 O O . ALA A 1 614 ? 154.666 140.091 143.859 1.00 6.27 614 ALA A O 1
ATOM 4943 N N . GLY A 1 615 ? 156.806 139.942 143.183 1.00 5.07 615 GLY A N 1
ATOM 4944 C CA . GLY A 1 615 ? 156.489 140.048 141.771 1.00 5.07 615 GLY A CA 1
ATOM 4945 C C . GLY A 1 615 ? 156.851 141.423 141.233 1.00 5.07 615 GLY A C 1
ATOM 4946 O O . GLY A 1 615 ? 157.942 141.922 141.480 1.00 5.07 615 GLY A O 1
ATOM 4947 N N . PHE A 1 616 ? 155.923 142.034 140.508 1.00 7.17 616 PHE A N 1
ATOM 4948 C CA . PHE A 1 616 ? 156.105 143.376 139.980 1.00 7.17 616 PHE A CA 1
ATOM 4949 C C . PHE A 1 616 ? 155.439 144.386 140.899 1.00 7.17 616 PHE A C 1
ATOM 4950 O O . PHE A 1 616 ? 154.337 144.146 141.398 1.00 7.17 616 PHE A O 1
ATOM 4958 N N . SER A 1 617 ? 156.103 145.521 141.111 1.00 8.53 617 SER A N 1
ATOM 4959 C CA . SER A 1 617 ? 155.486 146.649 141.805 1.00 8.53 617 SER A CA 1
ATOM 4960 C C . SER A 1 617 ? 154.730 147.476 140.776 1.00 8.53 617 SER A C 1
ATOM 4961 O O . SER A 1 617 ? 155.161 148.544 140.337 1.00 8.53 617 SER A O 1
ATOM 4964 N N . ARG A 1 618 ? 153.570 146.964 140.393 1.00 11.59 618 ARG A N 1
ATOM 4965 C CA . ARG A 1 618 ? 152.712 147.610 139.416 1.00 11.59 618 ARG A CA 1
ATOM 4966 C C . ARG A 1 618 ? 151.778 148.637 140.032 1.00 11.59 618 ARG A C 1
ATOM 4967 O O . ARG A 1 618 ? 150.907 149.154 139.330 1.00 11.59 618 ARG A O 1
ATOM 4975 N N . GLU A 1 619 ? 151.949 148.957 141.308 1.00 13.11 619 GLU A N 1
ATOM 4976 C CA . GLU A 1 619 ? 151.095 149.931 141.960 1.00 13.11 619 GLU A CA 1
ATOM 4977 C C . GLU A 1 619 ? 151.528 151.345 141.605 1.00 13.11 619 GLU A C 1
ATOM 4978 O O . GLU A 1 619 ? 152.627 151.578 141.099 1.00 13.11 619 GLU A O 1
ATOM 4984 N N . ASP A 1 620 ? 150.634 152.296 141.872 1.00 20.11 620 ASP A N 1
ATOM 4985 C CA . ASP A 1 620 ? 150.865 153.689 141.517 1.00 20.11 620 ASP A CA 1
ATOM 4986 C C . ASP A 1 620 ? 151.913 154.296 142.435 1.00 20.11 620 ASP A C 1
ATOM 4987 O O . ASP A 1 620 ? 151.683 154.445 143.638 1.00 20.11 620 ASP A O 1
ATOM 4992 N N . LEU A 1 621 ? 153.070 154.640 141.870 1.00 16.63 621 LEU A N 1
ATOM 4993 C CA . LEU A 1 621 ? 154.164 155.173 142.670 1.00 16.63 621 LEU A CA 1
ATOM 4994 C C . LEU A 1 621 ? 153.878 156.594 143.134 1.00 16.63 621 LEU A C 1
ATOM 4995 O O . LEU A 1 621 ? 154.387 157.017 144.179 1.00 16.63 621 LEU A O 1
ATOM 5000 N N . ASP A 1 622 ? 153.049 157.332 142.391 1.00 22.18 622 ASP A N 1
ATOM 5001 C CA . ASP A 1 622 ? 152.671 158.679 142.806 1.00 22.18 622 ASP A CA 1
ATOM 5002 C C . ASP A 1 622 ? 151.818 158.649 144.066 1.00 22.18 622 ASP A C 1
ATOM 5003 O O . ASP A 1 622 ? 151.918 159.554 144.908 1.00 22.18 622 ASP A O 1
ATOM 5008 N N . TRP A 1 623 ? 150.991 157.603 144.220 1.00 13.95 623 TRP A N 1
ATOM 5009 C CA . TRP A 1 623 ? 150.260 157.398 145.468 1.00 13.95 623 TRP A CA 1
ATOM 5010 C C . TRP A 1 623 ? 151.211 157.216 146.635 1.00 13.95 623 TRP A C 1
ATOM 5011 O O . TRP A 1 623 ? 151.007 157.808 147.698 1.00 13.95 623 TRP A O 1
ATOM 5022 N N . TYR A 1 624 ? 152.207 156.340 146.471 1.00 11.90 624 TYR A N 1
ATOM 5023 C CA . TYR A 1 624 ? 153.182 156.076 147.522 1.00 11.90 624 TYR A CA 1
ATOM 5024 C C . TYR A 1 624 ? 153.946 157.335 147.896 1.00 11.90 624 TYR A C 1
ATOM 5025 O O . TYR A 1 624 ? 154.150 157.620 149.081 1.00 11.90 624 TYR A O 1
ATOM 5034 N N . GLU A 1 625 ? 154.381 158.097 146.889 1.00 16.04 625 GLU A N 1
ATOM 5035 C CA . GLU A 1 625 ? 155.154 159.307 147.145 1.00 16.04 625 GLU A CA 1
ATOM 5036 C C . GLU A 1 625 ? 154.320 160.356 147.866 1.00 16.04 625 GLU A C 1
ATOM 5037 O O . GLU A 1 625 ? 154.797 160.973 148.821 1.00 16.04 625 GLU A O 1
ATOM 5043 N N . ASN A 1 626 ? 153.050 160.515 147.472 1.00 17.88 626 ASN A N 1
ATOM 5044 C CA . ASN A 1 626 ? 152.153 161.437 148.168 1.00 17.88 626 ASN A CA 1
ATOM 5045 C C . ASN A 1 626 ? 151.888 160.978 149.599 1.00 17.88 626 ASN A C 1
ATOM 5046 O O . ASN A 1 626 ? 151.994 161.772 150.543 1.00 17.88 626 ASN A O 1
ATOM 5051 N N . TYR A 1 627 ? 151.576 159.687 149.774 1.00 11.73 627 TYR A N 1
ATOM 5052 C CA . TYR A 1 627 ? 151.211 159.141 151.078 1.00 11.73 627 TYR A CA 1
ATOM 5053 C C . TYR A 1 627 ? 152.358 159.233 152.074 1.00 11.73 627 TYR A C 1
ATOM 5054 O O . TYR A 1 627 ? 152.159 159.655 153.218 1.00 11.73 627 TYR A O 1
ATOM 5063 N N . PHE A 1 628 ? 153.561 158.844 151.669 1.00 10.30 628 PHE A N 1
ATOM 5064 C CA . PHE A 1 628 ? 154.682 158.887 152.590 1.00 10.30 628 PHE A CA 1
ATOM 5065 C C . PHE A 1 628 ? 155.421 160.217 152.572 1.00 10.30 628 PHE A C 1
ATOM 5066 O O . PHE A 1 628 ? 156.334 160.403 153.381 1.00 10.30 628 PHE A O 1
ATOM 5074 N N . GLY A 1 629 ? 155.060 161.146 151.689 1.00 18.18 629 GLY A N 1
ATOM 5075 C CA . GLY A 1 629 ? 155.648 162.465 151.732 1.00 18.18 629 GLY A CA 1
ATOM 5076 C C . GLY A 1 629 ? 154.829 163.409 152.577 1.00 18.18 629 GLY A C 1
ATOM 5077 O O . GLY A 1 629 ? 155.369 164.362 153.146 1.00 18.18 629 GLY A O 1
ATOM 5078 N N . LYS A 1 630 ? 153.520 163.158 152.670 1.00 20.02 630 LYS A N 1
ATOM 5079 C CA . LYS A 1 630 ? 152.709 163.894 153.632 1.00 20.02 630 LYS A CA 1
ATOM 5080 C C . LYS A 1 630 ? 153.020 163.496 155.067 1.00 20.02 630 LYS A C 1
ATOM 5081 O O . LYS A 1 630 ? 152.746 164.273 155.986 1.00 20.02 630 LYS A O 1
ATOM 5087 N N . LYS A 1 631 ? 153.600 162.317 155.276 1.00 16.24 631 LYS A N 1
ATOM 5088 C CA . LYS A 1 631 ? 153.830 161.775 156.605 1.00 16.24 631 LYS A CA 1
ATOM 5089 C C . LYS A 1 631 ? 155.304 161.735 156.976 1.00 16.24 631 LYS A C 1
ATOM 5090 O O . LYS A 1 631 ? 155.644 161.184 158.029 1.00 16.24 631 LYS A O 1
ATOM 5096 N N . ASN A 1 632 ? 156.170 162.312 156.131 1.00 17.69 632 ASN A N 1
ATOM 5097 C CA . ASN A 1 632 ? 157.616 162.439 156.347 1.00 17.69 632 ASN A CA 1
ATOM 5098 C C . ASN A 1 632 ? 158.262 161.066 156.549 1.00 17.69 632 ASN A C 1
ATOM 5099 O O . ASN A 1 632 ? 158.946 160.806 157.539 1.00 17.69 632 ASN A O 1
ATOM 5104 N N . ILE A 1 633 ? 158.006 160.174 155.599 1.00 11.95 633 ILE A N 1
ATOM 5105 C CA . ILE A 1 633 ? 158.508 158.807 155.639 1.00 11.95 633 ILE A CA 1
ATOM 5106 C C . ILE A 1 633 ? 159.292 158.556 154.363 1.00 11.95 633 ILE A C 1
ATOM 5107 O O . ILE A 1 633 ? 158.749 158.683 153.260 1.00 11.95 633 ILE A O 1
ATOM 5112 N N . LYS A 1 634 ? 160.566 158.217 154.510 1.00 11.01 634 LYS A N 1
ATOM 5113 C CA . LYS A 1 634 ? 161.347 157.735 153.384 1.00 11.01 634 LYS A CA 1
ATOM 5114 C C . LYS A 1 634 ? 161.029 156.266 153.182 1.00 11.01 634 LYS A C 1
ATOM 5115 O O . LYS A 1 634 ? 161.041 155.491 154.135 1.00 11.01 634 LYS A O 1
ATOM 5121 N N . PHE A 1 635 ? 160.715 155.880 151.958 1.00 7.31 635 PHE A N 1
ATOM 5122 C CA . PHE A 1 635 ? 160.286 154.517 151.706 1.00 7.31 635 PHE A CA 1
ATOM 5123 C C . PHE A 1 635 ? 161.043 153.943 150.522 1.00 7.31 635 PHE A C 1
ATOM 5124 O O . PHE A 1 635 ? 161.586 154.674 149.692 1.00 7.31 635 PHE A O 1
ATOM 5132 N N . ASN A 1 636 ? 161.078 152.617 150.466 1.00 5.33 636 ASN A N 1
ATOM 5133 C CA . ASN A 1 636 ? 161.806 151.868 149.457 1.00 5.33 636 ASN A CA 1
ATOM 5134 C C . ASN A 1 636 ? 160.904 150.749 148.972 1.00 5.33 636 ASN A C 1
ATOM 5135 O O . ASN A 1 636 ? 160.243 150.094 149.779 1.00 5.33 636 ASN A O 1
ATOM 5140 N N . ILE A 1 637 ? 160.858 150.530 147.665 1.00 4.10 637 ILE A N 1
ATOM 5141 C CA . ILE A 1 637 ? 160.083 149.432 147.102 1.00 4.10 637 ILE A CA 1
ATOM 5142 C C . ILE A 1 637 ? 161.046 148.491 146.403 1.00 4.10 637 ILE A C 1
ATOM 5143 O O . ILE A 1 637 ? 161.730 148.883 145.452 1.00 4.10 637 ILE A O 1
ATOM 5148 N N . ILE A 1 638 ? 161.100 147.253 146.876 1.00 3.86 638 ILE A N 1
ATOM 5149 C CA . ILE A 1 638 ? 161.969 146.223 146.332 1.00 3.86 638 ILE A CA 1
ATOM 5150 C C . ILE A 1 638 ? 161.074 145.147 145.741 1.00 3.86 638 ILE A C 1
ATOM 5151 O O . ILE A 1 638 ? 160.127 144.702 146.395 1.00 3.86 638 ILE A O 1
ATOM 5156 N N . GLU A 1 639 ? 161.353 144.740 144.509 1.00 6.53 639 GLU A N 1
ATOM 5157 C CA . GLU A 1 639 ? 160.554 143.716 143.845 1.00 6.53 639 GLU A CA 1
ATOM 5158 C C . GLU A 1 639 ? 161.260 142.375 143.989 1.00 6.53 639 GLU A C 1
ATOM 5159 O O . GLU A 1 639 ? 162.219 142.093 143.268 1.00 6.53 639 GLU A O 1
ATOM 5165 N N . VAL A 1 640 ? 160.782 141.545 144.907 1.00 5.78 640 VAL A N 1
ATOM 5166 C CA . VAL A 1 640 ? 161.367 140.234 145.157 1.00 5.78 640 VAL A CA 1
ATOM 5167 C C . VAL A 1 640 ? 160.618 139.219 144.308 1.00 5.78 640 VAL A C 1
ATOM 5168 O O . VAL A 1 640 ? 159.405 139.047 144.462 1.00 5.78 640 VAL A O 1
ATOM 5172 N N . LYS A 1 641 ? 161.335 138.540 143.414 1.00 6.82 641 LYS A N 1
ATOM 5173 C CA . LYS A 1 641 ? 160.709 137.717 142.388 1.00 6.82 641 LYS A CA 1
ATOM 5174 C C . LYS A 1 641 ? 161.165 136.268 142.489 1.00 6.82 641 LYS A C 1
ATOM 5175 O O . LYS A 1 641 ? 162.365 135.984 142.495 1.00 6.82 641 LYS A O 1
ATOM 5181 N N . LYS A 1 642 ? 160.189 135.361 142.562 1.00 8.18 642 LYS A N 1
ATOM 5182 C CA . LYS A 1 642 ? 160.441 133.939 142.764 1.00 8.18 642 LYS A CA 1
ATOM 5183 C C . LYS A 1 642 ? 160.882 133.264 141.474 1.00 8.18 642 LYS A C 1
ATOM 5184 O O . LYS A 1 642 ? 162.003 132.760 141.370 1.00 8.18 642 LYS A O 1
ATOM 5190 N N . SER A 1 643 ? 159.994 133.241 140.486 1.00 12.70 643 SER A N 1
ATOM 5191 C CA . SER A 1 643 ? 160.168 132.435 139.287 1.00 12.70 643 SER A CA 1
ATOM 5192 C C . SER A 1 643 ? 161.089 133.160 138.322 1.00 12.70 643 SER A C 1
ATOM 5193 O O . SER A 1 643 ? 160.731 134.209 137.780 1.00 12.70 643 SER A O 1
ATOM 5196 N N . THR A 1 644 ? 162.267 132.602 138.112 1.00 9.57 644 THR A N 1
ATOM 5197 C CA . THR A 1 644 ? 163.250 133.155 137.196 1.00 9.57 644 THR A CA 1
ATOM 5198 C C . THR A 1 644 ? 164.094 132.012 136.653 1.00 9.57 644 THR A C 1
ATOM 5199 O O . THR A 1 644 ? 164.612 131.205 137.434 1.00 9.57 644 THR A O 1
ATOM 5203 N N . PRO A 1 645 ? 164.254 131.896 135.333 1.00 6.20 645 PRO A N 1
ATOM 5204 C CA . PRO A 1 645 ? 165.065 130.799 134.789 1.00 6.20 645 PRO A CA 1
ATOM 5205 C C . PRO A 1 645 ? 166.559 130.978 134.981 1.00 6.20 645 PRO A C 1
ATOM 5206 O O . PRO A 1 645 ? 167.314 130.051 134.662 1.00 6.20 645 PRO A O 1
ATOM 5210 N N . LEU A 1 646 ? 167.014 132.125 135.480 1.00 3.51 646 LEU A N 1
ATOM 5211 C CA . LEU A 1 646 ? 168.442 132.365 135.613 1.00 3.51 646 LEU A CA 1
ATOM 5212 C C . LEU A 1 646 ? 169.006 131.588 136.792 1.00 3.51 646 LEU A C 1
ATOM 5213 O O . LEU A 1 646 ? 168.450 131.598 137.892 1.00 3.51 646 LEU A O 1
ATOM 5218 N N . LYS A 1 647 ? 170.118 130.904 136.545 1.00 4.83 647 LYS A N 1
ATOM 5219 C CA . LYS A 1 647 ? 170.867 130.186 137.561 1.00 4.83 647 LYS A CA 1
ATOM 5220 C C . LYS A 1 647 ? 172.243 130.817 137.688 1.00 4.83 647 LYS A C 1
ATOM 5221 O O . LYS A 1 647 ? 172.849 131.203 136.685 1.00 4.83 647 LYS A O 1
ATOM 5227 N N . ILE A 1 648 ? 172.724 130.933 138.920 1.00 5.59 648 ILE A N 1
ATOM 5228 C CA . ILE A 1 648 ? 174.065 131.424 139.213 1.00 5.59 648 ILE A CA 1
ATOM 5229 C C . ILE A 1 648 ? 174.953 130.219 139.476 1.00 5.59 648 ILE A C 1
ATOM 5230 O O . ILE A 1 648 ? 174.547 129.286 140.175 1.00 5.59 648 ILE A O 1
ATOM 5235 N N . ALA A 1 649 ? 176.153 130.220 138.910 1.00 7.85 649 ALA A N 1
ATOM 5236 C CA . ALA A 1 649 ? 177.146 129.197 139.184 1.00 7.85 649 ALA A CA 1
ATOM 5237 C C . ALA A 1 649 ? 178.284 129.784 140.003 1.00 7.85 649 ALA A C 1
ATOM 5238 O O . ALA A 1 649 ? 178.431 131.000 140.120 1.00 7.85 649 ALA A O 1
ATOM 5240 N N . SER A 1 650 ? 179.095 128.900 140.572 1.00 11.33 650 SER A N 1
ATOM 5241 C CA . SER A 1 650 ? 180.362 129.276 141.185 1.00 11.33 650 SER A CA 1
ATOM 5242 C C . SER A 1 650 ? 181.484 128.617 140.405 1.00 11.33 650 SER A C 1
ATOM 5243 O O . SER A 1 650 ? 181.707 127.410 140.531 1.00 11.33 650 SER A O 1
ATOM 5246 N N . ILE A 1 651 ? 182.186 129.409 139.607 1.00 16.50 651 ILE A N 1
ATOM 5247 C CA . ILE A 1 651 ? 183.316 128.929 138.828 1.00 16.50 651 ILE A CA 1
ATOM 5248 C C . ILE A 1 651 ? 184.581 129.118 139.661 1.00 16.50 651 ILE A C 1
ATOM 5249 O O . ILE A 1 651 ? 184.777 130.163 140.291 1.00 16.50 651 ILE A O 1
ATOM 5254 N N . ASN A 1 652 ? 185.404 128.076 139.725 1.00 25.41 652 ASN A N 1
ATOM 5255 C CA . ASN A 1 652 ? 186.596 128.049 140.572 1.00 25.41 652 ASN A CA 1
ATOM 5256 C C . ASN A 1 652 ? 187.704 127.356 139.789 1.00 25.41 652 ASN A C 1
ATOM 5257 O O . ASN A 1 652 ? 187.817 126.127 139.843 1.00 25.41 652 ASN A O 1
ATOM 5262 N N . GLU A 1 653 ? 188.524 128.160 139.102 1.00 35.03 653 GLU A N 1
ATOM 5263 C CA . GLU A 1 653 ? 189.510 127.699 138.117 1.00 35.03 653 GLU A CA 1
ATOM 5264 C C . GLU A 1 653 ? 188.866 126.782 137.077 1.00 35.03 653 GLU A C 1
ATOM 5265 O O . GLU A 1 653 ? 189.391 125.720 136.734 1.00 35.03 653 GLU A O 1
ATOM 5271 N N . GLY A 1 654 ? 187.705 127.202 136.579 1.00 25.43 654 GLY A N 1
ATOM 5272 C CA . GLY A 1 654 ? 186.991 126.453 135.568 1.00 25.43 654 GLY A CA 1
ATOM 5273 C C . GLY A 1 654 ? 186.125 125.325 136.079 1.00 25.43 654 GLY A C 1
ATOM 5274 O O . GLY A 1 654 ? 185.495 124.639 135.265 1.00 25.43 654 GLY A O 1
ATOM 5275 N N . ASN A 1 655 ? 186.064 125.106 137.390 1.00 23.50 655 ASN A N 1
ATOM 5276 C CA . ASN A 1 655 ? 185.261 124.040 137.978 1.00 23.50 655 ASN A CA 1
ATOM 5277 C C . ASN A 1 655 ? 183.935 124.621 138.446 1.00 23.50 655 ASN A C 1
ATOM 5278 O O . ASN A 1 655 ? 183.897 125.416 139.389 1.00 23.50 655 ASN A O 1
ATOM 5283 N N . ILE A 1 656 ? 182.855 124.215 137.797 1.00 12.53 656 ILE A N 1
ATOM 5284 C CA . ILE A 1 656 ? 181.531 124.749 138.085 1.00 12.53 656 ILE A CA 1
ATOM 5285 C C . ILE A 1 656 ? 180.934 123.973 139.250 1.00 12.53 656 ILE A C 1
ATOM 5286 O O . ILE A 1 656 ? 181.022 122.742 139.300 1.00 12.53 656 ILE A O 1
ATOM 5291 N N . THR A 1 657 ? 180.336 124.690 140.197 1.00 10.44 657 THR A N 1
ATOM 5292 C CA . THR A 1 657 ? 179.702 124.067 141.348 1.00 10.44 657 THR A CA 1
ATOM 5293 C C . THR A 1 657 ? 178.525 124.927 141.776 1.00 10.44 657 THR A C 1
ATOM 5294 O O . THR A 1 657 ? 178.336 126.039 141.280 1.00 10.44 657 THR A O 1
ATOM 5298 N N . ASN A 1 658 ? 177.723 124.396 142.690 1.00 7.92 658 ASN A N 1
ATOM 5299 C CA . ASN A 1 658 ? 176.585 125.149 143.199 1.00 7.92 658 ASN A CA 1
ATOM 5300 C C . ASN A 1 658 ? 177.073 126.279 144.094 1.00 7.92 658 ASN A C 1
ATOM 5301 O O . ASN A 1 658 ? 177.995 126.078 144.891 1.00 7.92 658 ASN A O 1
ATOM 5306 N N . PRO A 1 659 ? 176.491 127.468 143.996 1.00 6.85 659 PRO A N 1
ATOM 5307 C CA . PRO A 1 659 ? 176.914 128.562 144.868 1.00 6.85 659 PRO A CA 1
ATOM 5308 C C . PRO A 1 659 ? 176.341 128.419 146.266 1.00 6.85 659 PRO A C 1
ATOM 5309 O O . PRO A 1 659 ? 175.300 127.794 146.481 1.00 6.85 659 PRO A O 1
ATOM 5313 N N . GLU A 1 660 ? 177.046 129.009 147.226 1.00 8.10 660 GLU A N 1
ATOM 5314 C CA . GLU A 1 660 ? 176.574 129.039 148.599 1.00 8.10 660 GLU A CA 1
ATOM 5315 C C . GLU A 1 660 ? 175.394 129.997 148.722 1.00 8.10 660 GLU A C 1
ATOM 5316 O O . GLU A 1 660 ? 175.149 130.827 147.848 1.00 8.10 660 GLU A O 1
ATOM 5322 N N . LYS A 1 661 ? 174.650 129.871 149.817 1.00 6.48 661 LYS A N 1
ATOM 5323 C CA . LYS A 1 661 ? 173.603 130.844 150.084 1.00 6.48 661 LYS A CA 1
ATOM 5324 C C . LYS A 1 661 ? 174.219 132.185 150.460 1.00 6.48 661 LYS A C 1
ATOM 5325 O O . LYS A 1 661 ? 175.294 132.253 151.060 1.00 6.48 661 LYS A O 1
ATOM 5331 N N . GLY A 1 662 ? 173.540 133.261 150.075 1.00 5.35 662 GLY A N 1
ATOM 5332 C CA . GLY A 1 662 ? 174.079 134.591 150.228 1.00 5.35 662 GLY A CA 1
ATOM 5333 C C . GLY A 1 662 ? 174.908 135.070 149.066 1.00 5.35 662 GLY A C 1
ATOM 5334 O O . GLY A 1 662 ? 175.316 136.234 149.057 1.00 5.35 662 GLY A O 1
ATOM 5335 N N . SER A 1 663 ? 175.171 134.210 148.090 1.00 5.48 663 SER A N 1
ATOM 5336 C CA . SER A 1 663 ? 175.908 134.594 146.898 1.00 5.48 663 SER A CA 1
ATOM 5337 C C . SER A 1 663 ? 174.992 135.354 145.952 1.00 5.48 663 SER A C 1
ATOM 5338 O O . SER A 1 663 ? 173.923 134.865 145.583 1.00 5.48 663 SER A O 1
ATOM 5341 N N . TYR A 1 664 ? 175.412 136.552 145.558 1.00 5.42 664 TYR A N 1
ATOM 5342 C CA . TYR A 1 664 ? 174.593 137.409 144.719 1.00 5.42 664 TYR A CA 1
ATOM 5343 C C . TYR A 1 664 ? 175.387 137.857 143.501 1.00 5.42 664 TYR A C 1
ATOM 5344 O O . TYR A 1 664 ? 176.617 137.846 143.496 1.00 5.42 664 TYR A O 1
ATOM 5353 N N . ILE A 1 665 ? 174.658 138.264 142.467 1.00 5.73 665 ILE A N 1
ATOM 5354 C CA . ILE A 1 665 ? 175.191 139.086 141.389 1.00 5.73 665 ILE A CA 1
ATOM 5355 C C . ILE A 1 665 ? 174.336 140.344 141.316 1.00 5.73 665 ILE A C 1
ATOM 5356 O O . ILE A 1 665 ? 173.149 140.312 141.659 1.00 5.73 665 ILE A O 1
ATOM 5361 N N . LEU A 1 666 ? 174.939 141.454 140.901 1.00 7.48 666 LEU A N 1
ATOM 5362 C CA . LEU A 1 666 ? 174.293 142.756 140.981 1.00 7.48 666 LEU A CA 1
ATOM 5363 C C . LEU A 1 666 ? 174.721 143.639 139.823 1.00 7.48 666 LEU A C 1
ATOM 5364 O O . LEU A 1 666 ? 175.891 144.015 139.727 1.00 7.48 666 LEU A O 1
ATOM 5369 N N . ARG A 1 667 ? 173.765 144.005 138.975 1.00 9.60 667 ARG A N 1
ATOM 5370 C CA . ARG A 1 667 ? 174.007 144.957 137.896 1.00 9.60 667 ARG A CA 1
ATOM 5371 C C . ARG A 1 667 ? 172.902 145.999 137.930 1.00 9.60 667 ARG A C 1
ATOM 5372 O O . ARG A 1 667 ? 171.761 145.706 137.565 1.00 9.60 667 ARG A O 1
ATOM 5380 N N . GLY A 1 668 ? 173.244 147.207 138.356 1.00 10.12 668 GLY A N 1
ATOM 5381 C CA . GLY A 1 668 ? 172.254 148.266 138.400 1.00 10.12 668 GLY A CA 1
ATOM 5382 C C . GLY A 1 668 ? 171.319 148.070 139.570 1.00 10.12 668 GLY A C 1
ATOM 5383 O O . GLY A 1 668 ? 171.744 147.985 140.726 1.00 10.12 668 GLY A O 1
ATOM 5384 N N . ASN A 1 669 ? 170.027 148.000 139.278 1.00 7.02 669 ASN A N 1
ATOM 5385 C CA . ASN A 1 669 ? 169.035 147.733 140.304 1.00 7.02 669 ASN A CA 1
ATOM 5386 C C . ASN A 1 669 ? 168.601 146.279 140.339 1.00 7.02 669 ASN A C 1
ATOM 5387 O O . ASN A 1 669 ? 168.072 145.839 141.358 1.00 7.02 669 ASN A O 1
ATOM 5392 N N . LYS A 1 670 ? 168.820 145.525 139.269 1.00 7.36 670 LYS A N 1
ATOM 5393 C CA . LYS A 1 670 ? 168.467 144.114 139.210 1.00 7.36 670 LYS A CA 1
ATOM 5394 C C . LYS A 1 670 ? 169.529 143.300 139.929 1.00 7.36 670 LYS A C 1
ATOM 5395 O O . LYS A 1 670 ? 170.726 143.557 139.773 1.00 7.36 670 LYS A O 1
ATOM 5401 N N . ALA A 1 671 ? 169.094 142.318 140.710 1.00 5.56 671 ALA A N 1
ATOM 5402 C CA . ALA A 1 671 ? 170.014 141.485 141.463 1.00 5.56 671 ALA A CA 1
ATOM 5403 C C . ALA A 1 671 ? 169.455 140.081 141.580 1.00 5.56 671 ALA A C 1
ATOM 5404 O O . ALA A 1 671 ? 168.263 139.896 141.829 1.00 5.56 671 ALA A O 1
ATOM 5406 N N . TYR A 1 672 ? 170.327 139.101 141.392 1.00 4.41 672 TYR A N 1
ATOM 5407 C CA . TYR A 1 672 ? 170.009 137.693 141.563 1.00 4.41 672 TYR A CA 1
ATOM 5408 C C . TYR A 1 672 ? 170.816 137.195 142.746 1.00 4.41 672 TYR A C 1
ATOM 5409 O O . TYR A 1 672 ? 172.043 137.282 142.730 1.00 4.41 672 TYR A O 1
ATOM 5418 N N . MET A 1 673 ? 170.140 136.689 143.768 1.00 4.61 673 MET A N 1
ATOM 5419 C CA . MET A 1 673 ? 170.807 136.283 144.993 1.00 4.61 673 MET A CA 1
ATOM 5420 C C . MET A 1 673 ? 170.407 134.870 145.373 1.00 4.61 673 MET A C 1
ATOM 5421 O O . MET A 1 673 ? 169.222 134.537 145.412 1.00 4.61 673 MET A O 1
ATOM 5426 N N . VAL A 1 674 ? 171.410 134.049 145.659 1.00 4.59 674 VAL A N 1
ATOM 5427 C CA . VAL A 1 674 ? 171.214 132.666 146.067 1.00 4.59 674 VAL A CA 1
ATOM 5428 C C . VAL A 1 674 ? 170.951 132.653 147.567 1.00 4.59 674 VAL A C 1
ATOM 5429 O O . VAL A 1 674 ? 171.799 133.067 148.359 1.00 4.59 674 VAL A O 1
ATOM 5433 N N . THR A 1 675 ? 169.769 132.191 147.957 1.00 5.12 675 THR A N 1
ATOM 5434 C CA . THR A 1 675 ? 169.364 132.156 149.353 1.00 5.12 675 THR A CA 1
ATOM 5435 C C . THR A 1 675 ? 169.270 130.745 149.908 1.00 5.12 675 THR A C 1
ATOM 5436 O O . THR A 1 675 ? 168.937 130.580 151.084 1.00 5.12 675 THR A O 1
ATOM 5440 N N . THR A 1 676 ? 169.543 129.728 149.096 1.00 8.39 676 THR A N 1
ATOM 5441 C CA . THR A 1 676 ? 169.432 128.333 149.499 1.00 8.39 676 THR A CA 1
ATOM 5442 C C . THR A 1 676 ? 170.756 127.632 149.254 1.00 8.39 676 THR A C 1
ATOM 5443 O O . THR A 1 676 ? 171.342 127.769 148.177 1.00 8.39 676 THR A O 1
ATOM 5447 N N . ASP A 1 677 ? 171.223 126.881 150.248 1.00 12.38 677 ASP A N 1
ATOM 5448 C CA . ASP A 1 677 ? 172.484 126.148 150.159 1.00 12.38 677 ASP A CA 1
ATOM 5449 C C . ASP A 1 677 ? 172.138 124.721 149.772 1.00 12.38 677 ASP A C 1
ATOM 5450 O O . ASP A 1 677 ? 171.745 123.914 150.616 1.00 12.38 677 ASP A O 1
ATOM 5455 N N . ILE A 1 678 ? 172.288 124.410 148.491 1.00 10.38 678 ILE A N 1
ATOM 5456 C CA . ILE A 1 678 ? 171.813 123.159 147.922 1.00 10.38 678 ILE A CA 1
ATOM 5457 C C . ILE A 1 678 ? 173.001 122.363 147.419 1.00 10.38 678 ILE A C 1
ATOM 5458 O O . ILE A 1 678 ? 173.750 122.826 146.552 1.00 10.38 678 ILE A O 1
ATOM 5463 N N . LYS A 1 679 ? 173.167 121.168 147.970 1.00 13.58 679 LYS A N 1
ATOM 5464 C CA . LYS A 1 679 ? 174.302 120.317 147.678 1.00 13.58 679 LYS A CA 1
ATOM 5465 C C . LYS A 1 679 ? 174.166 119.725 146.284 1.00 13.58 679 LYS A C 1
ATOM 5466 O O . LYS A 1 679 ? 173.081 119.675 145.703 1.00 13.58 679 LYS A O 1
ATOM 5472 N N . GLU A 1 680 ? 175.296 119.289 145.743 1.00 13.17 680 GLU A N 1
ATOM 5473 C CA . GLU A 1 680 ? 175.295 118.562 144.489 1.00 13.17 680 GLU A CA 1
ATOM 5474 C C . GLU A 1 680 ? 174.644 117.197 144.686 1.00 13.17 680 GLU A C 1
ATOM 5475 O O . GLU A 1 680 ? 174.615 116.651 145.794 1.00 13.17 680 GLU A O 1
ATOM 5481 N N . ASN A 1 681 ? 174.098 116.667 143.590 1.00 18.16 681 ASN A N 1
ATOM 5482 C CA . ASN A 1 681 ? 173.147 115.555 143.501 1.00 18.16 681 ASN A CA 1
ATOM 5483 C C . ASN A 1 681 ? 171.831 115.855 144.208 1.00 18.16 681 ASN A C 1
ATOM 5484 O O . ASN A 1 681 ? 171.104 114.920 144.552 1.00 18.16 681 ASN A O 1
ATOM 5489 N N . LEU A 1 682 ? 171.508 117.124 144.449 1.00 11.45 682 LEU A N 1
ATOM 5490 C CA . LEU A 1 682 ? 170.185 117.554 144.877 1.00 11.45 682 LEU A CA 1
ATOM 5491 C C . LEU A 1 682 ? 169.636 118.666 143.999 1.00 11.45 682 LEU A C 1
ATOM 5492 O O . LEU A 1 682 ? 168.581 119.227 144.306 1.00 11.45 682 LEU A O 1
ATOM 5497 N N . GLY A 1 683 ? 170.328 118.997 142.924 1.00 7.75 683 GLY A N 1
ATOM 5498 C CA . GLY A 1 683 ? 169.951 120.085 142.063 1.00 7.75 683 GLY A CA 1
ATOM 5499 C C . GLY A 1 683 ? 170.891 121.263 142.194 1.00 7.75 683 GLY A C 1
ATOM 5500 O O . GLY A 1 683 ? 171.995 121.168 142.731 1.00 7.75 683 GLY A O 1
ATOM 5501 N N . SER A 1 684 ? 170.433 122.396 141.686 1.00 7.77 684 SER A N 1
ATOM 5502 C CA . SER A 1 684 ? 171.148 123.655 141.745 1.00 7.77 684 SER A CA 1
ATOM 5503 C C . SER A 1 684 ? 170.240 124.706 142.358 1.00 7.77 684 SER A C 1
ATOM 5504 O O . SER A 1 684 ? 169.024 124.642 142.179 1.00 7.77 684 SER A O 1
ATOM 5507 N N . PRO A 1 685 ? 170.794 125.673 143.091 1.00 8.62 685 PRO A N 1
ATOM 5508 C CA . PRO A 1 685 ? 169.940 126.652 143.770 1.00 8.62 685 PRO A CA 1
ATOM 5509 C C . PRO A 1 685 ? 169.273 127.594 142.784 1.00 8.62 685 PRO A C 1
ATOM 5510 O O . PRO A 1 685 ? 169.900 128.081 141.844 1.00 8.62 685 PRO A O 1
ATOM 5514 N N . LYS A 1 686 ? 167.985 127.840 143.008 1.00 16.77 686 LYS A N 1
ATOM 5515 C CA . LYS A 1 686 ? 167.226 128.830 142.263 1.00 16.77 686 LYS A CA 1
ATOM 5516 C C . LYS A 1 686 ? 167.395 130.169 142.960 1.00 16.77 686 LYS A C 1
ATOM 5517 O O . LYS A 1 686 ? 166.892 130.343 144.079 1.00 16.77 686 LYS A O 1
ATOM 5523 N N . PRO A 1 687 ? 168.094 131.135 142.372 1.00 16.77 687 PRO A N 1
ATOM 5524 C CA . PRO A 1 687 ? 168.263 132.419 143.047 1.00 16.77 687 PRO A CA 1
ATOM 5525 C C . PRO A 1 687 ? 167.019 133.281 142.927 1.00 16.77 687 PRO A C 1
ATOM 5526 O O . PRO A 1 687 ? 166.136 133.048 142.100 1.00 16.77 687 PRO A O 1
ATOM 5530 N N . LEU A 1 688 ? 166.955 134.287 143.789 1.00 7.12 688 LEU A N 1
ATOM 5531 C CA . LEU A 1 688 ? 165.859 135.240 143.782 1.00 7.12 688 LEU A CA 1
ATOM 5532 C C . LEU A 1 688 ? 166.215 136.421 142.900 1.00 7.12 688 LEU A C 1
ATOM 5533 O O . LEU A 1 688 ? 167.227 137.082 143.132 1.00 7.12 688 LEU A O 1
ATOM 5538 N N . LYS A 1 689 ? 165.376 136.705 141.912 1.00 6.02 689 LYS A N 1
ATOM 5539 C CA . LYS A 1 689 ? 165.520 137.948 141.171 1.00 6.02 689 LYS A CA 1
ATOM 5540 C C . LYS A 1 689 ? 164.961 139.076 142.019 1.00 6.02 689 LYS A C 1
ATOM 5541 O O . LYS A 1 689 ? 163.835 138.991 142.517 1.00 6.02 689 LYS A O 1
ATOM 5547 N N . ILE A 1 690 ? 165.757 140.119 142.206 1.00 6.23 690 ILE A N 1
ATOM 5548 C CA . ILE A 1 690 ? 165.453 141.206 143.124 1.00 6.23 690 ILE A CA 1
ATOM 5549 C C . ILE A 1 690 ? 165.790 142.508 142.417 1.00 6.23 690 ILE A C 1
ATOM 5550 O O . ILE A 1 690 ? 166.940 142.717 142.018 1.00 6.23 690 ILE A O 1
ATOM 5555 N N . GLU A 1 691 ? 164.793 143.369 142.231 1.00 7.05 691 GLU A N 1
ATOM 5556 C CA . GLU A 1 691 ? 165.057 144.676 141.655 1.00 7.05 691 GLU A CA 1
ATOM 5557 C C . GLU A 1 691 ? 164.325 145.752 142.440 1.00 7.05 691 GLU A C 1
ATOM 5558 O O . GLU A 1 691 ? 163.263 145.516 143.014 1.00 7.05 691 GLU A O 1
ATOM 5564 N N . LYS A 1 692 ? 164.928 146.934 142.472 1.00 5.49 692 LYS A N 1
ATOM 5565 C CA . LYS A 1 692 ? 164.412 148.080 143.209 1.00 5.49 692 LYS A CA 1
ATOM 5566 C C . LYS A 1 692 ? 163.622 148.953 142.246 1.00 5.49 692 LYS A C 1
ATOM 5567 O O . LYS A 1 692 ? 164.196 149.579 141.353 1.00 5.49 692 LYS A O 1
ATOM 5573 N N . SER A 1 693 ? 162.303 148.997 142.426 1.00 7.24 693 SER A N 1
ATOM 5574 C CA . SER A 1 693 ? 161.491 149.854 141.572 1.00 7.24 693 SER A CA 1
ATOM 5575 C C . SER A 1 693 ? 161.469 151.286 142.089 1.00 7.24 693 SER A C 1
ATOM 5576 O O . SER A 1 693 ? 161.389 152.235 141.301 1.00 7.24 693 SER A O 1
ATOM 5579 N N . TYR A 1 694 ? 161.542 151.466 143.404 1.00 7.39 694 TYR A N 1
ATOM 5580 C CA . TYR A 1 694 ? 161.692 152.783 144.002 1.00 7.39 694 TYR A CA 1
ATOM 5581 C C . TYR A 1 694 ? 162.583 152.667 145.225 1.00 7.39 694 TYR A C 1
ATOM 5582 O O . TYR A 1 694 ? 162.550 151.667 145.941 1.00 7.39 694 TYR A O 1
ATOM 5591 N N . GLY A 1 695 ? 163.360 153.703 145.470 1.00 8.68 695 GLY A N 1
ATOM 5592 C CA . GLY A 1 695 ? 164.100 153.798 146.711 1.00 8.68 695 GLY A CA 1
ATOM 5593 C C . GLY A 1 695 ? 165.387 154.560 146.514 1.00 8.68 695 GLY A C 1
ATOM 5594 O O . GLY A 1 695 ? 165.772 154.913 145.403 1.00 8.68 695 GLY A O 1
ATOM 5595 N N . ASP A 1 696 ? 166.058 154.815 147.634 1.00 16.12 696 ASP A N 1
ATOM 5596 C CA . ASP A 1 696 ? 167.373 155.433 147.601 1.00 16.12 696 ASP A CA 1
ATOM 5597 C C . ASP A 1 696 ? 168.398 154.686 148.443 1.00 16.12 696 ASP A C 1
ATOM 5598 O O . ASP A 1 696 ? 169.515 155.185 148.617 1.00 16.12 696 ASP A O 1
ATOM 5603 N N . ILE A 1 697 ? 168.061 153.519 148.969 1.00 12.89 697 ILE A N 1
ATOM 5604 C CA . ILE A 1 697 ? 169.066 152.650 149.563 1.00 12.89 697 ILE A CA 1
ATOM 5605 C C . ILE A 1 697 ? 169.765 151.913 148.437 1.00 12.89 697 ILE A C 1
ATOM 5606 O O . ILE A 1 697 ? 169.168 151.643 147.388 1.00 12.89 697 ILE A O 1
ATOM 5611 N N . ASP A 1 698 ? 171.048 151.625 148.627 1.00 10.64 698 ASP A N 1
ATOM 5612 C CA . ASP A 1 698 ? 171.760 150.857 147.623 1.00 10.64 698 ASP A CA 1
ATOM 5613 C C . ASP A 1 698 ? 171.308 149.407 147.664 1.00 10.64 698 ASP A C 1
ATOM 5614 O O . ASP A 1 698 ? 170.739 148.939 148.650 1.00 10.64 698 ASP A O 1
ATOM 5619 N N . MET A 1 699 ? 171.556 148.699 146.565 1.00 7.72 699 MET A N 1
ATOM 5620 C CA . MET A 1 699 ? 171.083 147.330 146.456 1.00 7.72 699 MET A CA 1
ATOM 5621 C C . MET A 1 699 ? 171.866 146.360 147.321 1.00 7.72 699 MET A C 1
ATOM 5622 O O . MET A 1 699 ? 171.383 145.255 147.556 1.00 7.72 699 MET A O 1
ATOM 5627 N N . LEU A 1 700 ? 173.050 146.736 147.804 1.00 10.10 700 LEU A N 1
ATOM 5628 C CA . LEU A 1 700 ? 173.745 145.882 148.761 1.00 10.10 700 LEU A CA 1
ATOM 5629 C C . LEU A 1 700 ? 172.994 145.823 150.082 1.00 10.10 700 LEU A C 1
ATOM 5630 O O . LEU A 1 700 ? 172.852 144.749 150.675 1.00 10.10 700 LEU A O 1
ATOM 5635 N N . THR A 1 701 ? 172.480 146.968 150.537 1.00 7.49 701 THR A N 1
ATOM 5636 C CA . THR A 1 701 ? 171.667 147.002 151.749 1.00 7.49 701 THR A CA 1
ATOM 5637 C C . THR A 1 701 ? 170.358 146.253 151.557 1.00 7.49 701 THR A C 1
ATOM 5638 O O . THR A 1 701 ? 169.950 145.484 152.430 1.00 7.49 701 THR A O 1
ATOM 5642 N N . ALA A 1 702 ? 169.707 146.438 150.404 1.00 5.59 702 ALA A N 1
ATOM 5643 C CA . ALA A 1 702 ? 168.455 145.742 150.120 1.00 5.59 702 ALA A CA 1
ATOM 5644 C C . ALA A 1 702 ? 168.654 144.236 150.042 1.00 5.59 702 ALA A C 1
ATOM 5645 O O . ALA A 1 702 ? 167.856 143.472 150.591 1.00 5.59 702 ALA A O 1
ATOM 5647 N N . LEU A 1 703 ? 169.741 143.793 149.406 1.00 5.51 703 LEU A N 1
ATOM 5648 C CA . LEU A 1 703 ? 170.033 142.367 149.318 1.00 5.51 703 LEU A CA 1
ATOM 5649 C C . LEU A 1 703 ? 170.427 141.785 150.668 1.00 5.51 703 LEU A C 1
ATOM 5650 O O . LEU A 1 703 ? 170.071 140.644 150.977 1.00 5.51 703 LEU A O 1
ATOM 5655 N N . SER A 1 704 ? 171.162 142.547 151.485 1.00 5.77 704 SER A N 1
ATOM 5656 C CA . SER A 1 704 ? 171.512 142.084 152.824 1.00 5.77 704 SER A CA 1
ATOM 5657 C C . SER A 1 704 ? 170.279 141.959 153.704 1.00 5.77 704 SER A C 1
ATOM 5658 O O . SER A 1 704 ? 170.157 141.008 154.480 1.00 5.77 704 SER A O 1
ATOM 5661 N N . GLN A 1 705 ? 169.338 142.894 153.569 1.00 5.43 705 GLN A N 1
ATOM 5662 C CA . GLN A 1 705 ? 168.091 142.816 154.319 1.00 5.43 705 GLN A CA 1
ATOM 5663 C C . GLN A 1 705 ? 167.228 141.654 153.851 1.00 5.43 705 GLN A C 1
ATOM 5664 O O . GLN A 1 705 ? 166.623 140.965 154.671 1.00 5.43 705 GLN A O 1
ATOM 5670 N N . ILE A 1 706 ? 167.182 141.399 152.542 1.00 4.83 706 ILE A N 1
ATOM 5671 C CA . ILE A 1 706 ? 166.396 140.275 152.035 1.00 4.83 706 ILE A CA 1
ATOM 5672 C C . ILE A 1 706 ? 167.003 138.948 152.466 1.00 4.83 706 ILE A C 1
ATOM 5673 O O . ILE A 1 706 ? 166.287 138.047 152.917 1.00 4.83 706 ILE A O 1
ATOM 5678 N N . TYR A 1 707 ? 168.328 138.824 152.395 1.00 5.80 707 TYR A N 1
ATOM 5679 C CA . TYR A 1 707 ? 168.976 137.589 152.821 1.00 5.80 707 TYR A CA 1
ATOM 5680 C C . TYR A 1 707 ? 168.892 137.404 154.329 1.00 5.80 707 TYR A C 1
ATOM 5681 O O . TYR A 1 707 ? 168.838 136.271 154.815 1.00 5.80 707 TYR A O 1
ATOM 5690 N N . ALA A 1 708 ? 168.853 138.501 155.088 1.00 5.80 708 ALA A N 1
ATOM 5691 C CA . ALA A 1 708 ? 168.611 138.388 156.519 1.00 5.80 708 ALA A CA 1
ATOM 5692 C C . ALA A 1 708 ? 167.186 137.952 156.800 1.00 5.80 708 ALA A C 1
ATOM 5693 O O . ALA A 1 708 ? 166.936 137.194 157.739 1.00 5.80 708 ALA A O 1
ATOM 5695 N N . LEU A 1 709 ? 166.244 138.403 155.975 1.00 6.14 709 LEU A N 1
ATOM 5696 C CA . LEU A 1 709 ? 164.844 138.041 156.155 1.00 6.14 709 LEU A CA 1
ATOM 5697 C C . LEU A 1 709 ? 164.574 136.607 155.707 1.00 6.14 709 LEU A C 1
ATOM 5698 O O . LEU A 1 709 ? 163.575 136.007 156.112 1.00 6.14 709 LEU A O 1
ATOM 5703 N N . THR A 1 710 ? 165.448 136.036 154.871 1.00 6.62 710 THR A N 1
ATOM 5704 C CA . THR A 1 710 ? 165.329 134.612 154.551 1.00 6.62 710 THR A CA 1
ATOM 5705 C C . THR A 1 710 ? 165.757 133.748 155.727 1.00 6.62 710 THR A C 1
ATOM 5706 O O . THR A 1 710 ? 165.125 132.729 156.023 1.00 6.62 710 THR A O 1
ATOM 5710 N N . GLN A 1 711 ? 166.829 134.141 156.409 1.00 8.32 711 GLN A N 1
ATOM 5711 C CA . GLN A 1 711 ? 167.436 133.327 157.450 1.00 8.32 711 GLN A CA 1
ATOM 5712 C C . GLN A 1 711 ? 166.722 133.427 158.788 1.00 8.32 711 GLN A C 1
ATOM 5713 O O . GLN A 1 711 ? 167.185 132.824 159.755 1.00 8.32 711 GLN A O 1
ATOM 5719 N N . ILE A 1 712 ? 165.634 134.182 158.888 1.00 6.95 712 ILE A N 1
ATOM 5720 C CA . ILE A 1 712 ? 164.940 134.330 160.161 1.00 6.95 712 ILE A CA 1
ATOM 5721 C C . ILE A 1 712 ? 163.538 133.761 160.059 1.00 6.95 712 ILE A C 1
ATOM 5722 O O . ILE A 1 712 ? 162.629 134.187 160.778 1.00 6.95 712 ILE A O 1
ATOM 5727 N N . HIS A 1 713 ? 163.355 132.801 159.162 1.00 6.63 713 HIS A N 1
ATOM 5728 C CA . HIS A 1 713 ? 162.121 132.035 159.137 1.00 6.63 713 HIS A CA 1
ATOM 5729 C C . HIS A 1 713 ? 162.013 131.231 160.421 1.00 6.63 713 HIS A C 1
ATOM 5730 O O . HIS A 1 713 ? 162.826 130.341 160.677 1.00 6.63 713 HIS A O 1
ATOM 5737 N N . VAL A 1 714 ? 161.021 131.566 161.241 1.00 7.53 714 VAL A N 1
ATOM 5738 C CA . VAL A 1 714 ? 160.910 131.064 162.604 1.00 7.53 714 VAL A CA 1
ATOM 5739 C C . VAL A 1 714 ? 160.060 129.805 162.652 1.00 7.53 714 VAL A C 1
ATOM 5740 O O . VAL A 1 714 ? 159.710 129.321 163.733 1.00 7.53 714 VAL A O 1
ATOM 5744 N N . GLY A 1 715 ? 159.711 129.269 161.494 1.00 5.41 715 GLY A N 1
ATOM 5745 C CA . GLY A 1 715 ? 158.876 128.091 161.468 1.00 5.41 715 GLY A CA 1
ATOM 5746 C C . GLY A 1 715 ? 159.617 126.839 161.082 1.00 5.41 715 GLY A C 1
ATOM 5747 O O . GLY A 1 715 ? 159.023 125.763 161.010 1.00 5.41 715 GLY A O 1
ATOM 5748 N N . ALA A 1 716 ? 160.914 126.965 160.829 1.00 6.37 716 ALA A N 1
ATOM 5749 C CA . ALA A 1 716 ? 161.718 125.825 160.433 1.00 6.37 716 ALA A CA 1
ATOM 5750 C C . ALA A 1 716 ? 163.144 126.024 160.912 1.00 6.37 716 ALA A C 1
ATOM 5751 O O . ALA A 1 716 ? 163.591 127.149 161.143 1.00 6.37 716 ALA A O 1
ATOM 5753 N N . THR A 1 717 ? 163.856 124.907 161.068 1.00 8.27 717 THR A N 1
ATOM 5754 C CA . THR A 1 717 ? 165.280 124.957 161.360 1.00 8.27 717 THR A CA 1
ATOM 5755 C C . THR A 1 717 ? 166.134 125.135 160.119 1.00 8.27 717 THR A C 1
ATOM 5756 O O . THR A 1 717 ? 167.358 125.221 160.240 1.00 8.27 717 THR A O 1
ATOM 5760 N N . LYS A 1 718 ? 165.535 125.175 158.937 1.00 9.29 718 LYS A N 1
ATOM 5761 C CA . LYS A 1 718 ? 166.251 125.535 157.728 1.00 9.29 718 LYS A CA 1
ATOM 5762 C C . LYS A 1 718 ? 165.517 126.675 157.044 1.00 9.29 718 LYS A C 1
ATOM 5763 O O . LYS A 1 718 ? 164.292 126.789 157.139 1.00 9.29 718 LYS A O 1
ATOM 5769 N N . SER A 1 719 ? 166.285 127.522 156.372 1.00 10.53 719 SER A N 1
ATOM 5770 C CA . SER A 1 719 ? 165.809 128.834 155.977 1.00 10.53 719 SER A CA 1
ATOM 5771 C C . SER A 1 719 ? 164.839 128.750 154.812 1.00 10.53 719 SER A C 1
ATOM 5772 O O . SER A 1 719 ? 164.791 127.765 154.073 1.00 10.53 719 SER A O 1
ATOM 5775 N N . LEU A 1 720 ? 164.059 129.808 154.660 1.00 7.78 720 LEU A N 1
ATOM 5776 C CA . LEU A 1 720 ? 163.129 129.931 153.556 1.00 7.78 720 LEU A CA 1
ATOM 5777 C C . LEU A 1 720 ? 163.886 130.515 152.368 1.00 7.78 720 LEU A C 1
ATOM 5778 O O . LEU A 1 720 ? 164.870 131.234 152.547 1.00 7.78 720 LEU A O 1
ATOM 5783 N N . ARG A 1 721 ? 163.469 130.164 151.151 1.00 8.35 721 ARG A N 1
ATOM 5784 C CA . ARG A 1 721 ? 164.122 130.740 149.977 1.00 8.35 721 ARG A CA 1
ATOM 5785 C C . ARG A 1 721 ? 163.766 132.206 149.819 1.00 8.35 721 ARG A C 1
ATOM 5786 O O . ARG A 1 721 ? 164.640 133.045 149.587 1.00 8.35 721 ARG A O 1
ATOM 5794 N N . LEU A 1 722 ? 162.504 132.522 149.935 1.00 11.11 722 LEU A N 1
ATOM 5795 C CA . LEU A 1 722 ? 162.016 133.883 149.942 1.00 11.11 722 LEU A CA 1
ATOM 5796 C C . LEU A 1 722 ? 162.329 134.563 151.269 1.00 11.11 722 LEU A C 1
ATOM 5797 O O . LEU A 1 722 ? 162.487 133.893 152.292 1.00 11.11 722 LEU A O 1
ATOM 5802 N N . PRO A 1 723 ? 162.452 135.891 151.276 1.00 16.77 723 PRO A N 1
ATOM 5803 C CA . PRO A 1 723 ? 162.377 136.614 152.544 1.00 16.77 723 PRO A CA 1
ATOM 5804 C C . PRO A 1 723 ? 161.001 136.424 153.144 1.00 16.77 723 PRO A C 1
ATOM 5805 O O . PRO A 1 723 ? 160.017 136.241 152.428 1.00 16.77 723 PRO A O 1
ATOM 5809 N N . ILE A 1 724 ? 160.921 136.473 154.472 1.00 11.07 724 ILE A N 1
ATOM 5810 C CA . ILE A 1 724 ? 159.646 136.175 155.107 1.00 11.07 724 ILE A CA 1
ATOM 5811 C C . ILE A 1 724 ? 158.642 137.308 154.980 1.00 11.07 724 ILE A C 1
ATOM 5812 O O . ILE A 1 724 ? 157.499 137.137 155.392 1.00 11.07 724 ILE A O 1
ATOM 5817 N N . THR A 1 725 ? 159.019 138.442 154.391 1.00 9.78 725 THR A N 1
ATOM 5818 C CA . THR A 1 725 ? 158.045 139.411 153.908 1.00 9.78 725 THR A CA 1
ATOM 5819 C C . THR A 1 725 ? 157.185 138.785 152.822 1.00 9.78 725 THR A C 1
ATOM 5820 O O . THR A 1 725 ? 156.000 138.499 153.031 1.00 9.78 725 THR A O 1
ATOM 5824 N N . THR A 1 726 ? 157.810 138.488 151.685 1.00 12.77 726 THR A N 1
ATOM 5825 C CA . THR A 1 726 ? 157.090 137.867 150.582 1.00 12.77 726 THR A CA 1
ATOM 5826 C C . THR A 1 726 ? 156.781 136.404 150.881 1.00 12.77 726 THR A C 1
ATOM 5827 O O . THR A 1 726 ? 155.748 135.883 150.443 1.00 12.77 726 THR A O 1
ATOM 5831 N N . GLY A 1 727 ? 157.633 135.747 151.672 1.00 16.77 727 GLY A N 1
ATOM 5832 C CA . GLY A 1 727 ? 157.374 134.366 152.048 1.00 16.77 727 GLY A CA 1
ATOM 5833 C C . GLY A 1 727 ? 156.183 134.212 152.973 1.00 16.77 727 GLY A C 1
ATOM 5834 O O . GLY A 1 727 ? 155.353 133.322 152.782 1.00 16.77 727 GLY A O 1
ATOM 5835 N N . TYR A 1 728 ? 156.060 135.091 153.972 1.00 16.77 728 TYR A N 1
ATOM 5836 C CA . TYR A 1 728 ? 154.903 135.013 154.852 1.00 16.77 728 TYR A CA 1
ATOM 5837 C C . TYR A 1 728 ? 153.660 135.570 154.186 1.00 16.77 728 TYR A C 1
ATOM 5838 O O . TYR A 1 728 ? 152.552 135.165 154.538 1.00 16.77 728 TYR A O 1
ATOM 5847 N N . ALA A 1 729 ? 153.814 136.476 153.214 1.00 9.79 729 ALA A N 1
ATOM 5848 C CA . ALA A 1 729 ? 152.666 136.857 152.399 1.00 9.79 729 ALA A CA 1
ATOM 5849 C C . ALA A 1 729 ? 152.155 135.674 151.583 1.00 9.79 729 ALA A C 1
ATOM 5850 O O . ALA A 1 729 ? 150.942 135.469 151.470 1.00 9.79 729 ALA A O 1
ATOM 5852 N N . ASP A 1 730 ? 153.069 134.854 151.053 1.00 9.02 730 ASP A N 1
ATOM 5853 C CA . ASP A 1 730 ? 152.670 133.619 150.380 1.00 9.02 730 ASP A CA 1
ATOM 5854 C C . ASP A 1 730 ? 152.035 132.625 151.342 1.00 9.02 730 ASP A C 1
ATOM 5855 O O . ASP A 1 730 ? 151.101 131.908 150.969 1.00 9.02 730 ASP A O 1
ATOM 5860 N N . LYS A 1 731 ? 152.533 132.557 152.578 1.00 6.65 731 LYS A N 1
ATOM 5861 C CA . LYS A 1 731 ? 151.970 131.618 153.544 1.00 6.65 731 LYS A CA 1
ATOM 5862 C C . LYS A 1 731 ? 150.588 132.050 154.015 1.00 6.65 731 LYS A C 1
ATOM 5863 O O . LYS A 1 731 ? 149.754 131.206 154.357 1.00 6.65 731 LYS A O 1
ATOM 5869 N N . ILE A 1 732 ? 150.330 133.357 154.070 1.00 5.42 732 ILE A N 1
ATOM 5870 C CA . ILE A 1 732 ? 148.985 133.814 154.402 1.00 5.42 732 ILE A CA 1
ATOM 5871 C C . ILE A 1 732 ? 148.061 133.645 153.205 1.00 5.42 732 ILE A C 1
ATOM 5872 O O . ILE A 1 732 ? 146.876 133.344 153.364 1.00 5.42 732 ILE A O 1
ATOM 5877 N N . CYS A 1 733 ? 148.585 133.795 151.986 1.00 9.38 733 CYS A N 1
ATOM 5878 C CA . CYS A 1 733 ? 147.764 133.509 150.812 1.00 9.38 733 CYS A CA 1
ATOM 5879 C C . CYS A 1 733 ? 147.427 132.024 150.713 1.00 9.38 733 CYS A C 1
ATOM 5880 O O . CYS A 1 733 ? 146.358 131.659 150.219 1.00 9.38 733 CYS A O 1
ATOM 5883 N N . LYS A 1 734 ? 148.308 131.154 151.204 1.00 5.62 734 LYS A N 1
ATOM 5884 C CA . LYS A 1 734 ? 147.976 129.733 151.262 1.00 5.62 734 LYS A CA 1
ATOM 5885 C C . LYS A 1 734 ? 146.989 129.445 152.386 1.00 5.62 734 LYS A C 1
ATOM 5886 O O . LYS A 1 734 ? 146.014 128.710 152.196 1.00 5.62 734 LYS A O 1
ATOM 5892 N N . ALA A 1 735 ? 147.228 130.007 153.565 1.00 5.14 735 ALA A N 1
ATOM 5893 C CA . ALA A 1 735 ? 146.308 129.876 154.695 1.00 5.14 735 ALA A CA 1
ATOM 5894 C C . ALA A 1 735 ? 145.322 131.035 154.744 1.00 5.14 735 ALA A C 1
ATOM 5895 O O . ALA A 1 735 ? 145.168 131.699 155.762 1.00 5.14 735 ALA A O 1
ATOM 5897 N N . ILE A 1 736 ? 144.644 131.289 153.625 1.00 6.86 736 ILE A N 1
ATOM 5898 C CA . ILE A 1 736 ? 143.767 132.450 153.524 1.00 6.86 736 ILE A CA 1
ATOM 5899 C C . ILE A 1 736 ? 142.368 132.135 154.032 1.00 6.86 736 ILE A C 1
ATOM 5900 O O . ILE A 1 736 ? 141.661 133.038 154.495 1.00 6.86 736 ILE A O 1
ATOM 5905 N N . GLU A 1 737 ? 141.967 130.872 153.992 1.00 7.61 737 GLU A N 1
ATOM 5906 C CA . GLU A 1 737 ? 140.736 130.400 154.597 1.00 7.61 737 GLU A CA 1
ATOM 5907 C C . GLU A 1 737 ? 140.947 129.941 156.027 1.00 7.61 737 GLU A C 1
ATOM 5908 O O . GLU A 1 737 ? 140.013 129.425 156.648 1.00 7.61 737 GLU A O 1
ATOM 5914 N N . PHE A 1 738 ? 142.154 130.128 156.555 1.00 5.17 738 PHE A N 1
ATOM 5915 C CA . PHE A 1 738 ? 142.562 129.657 157.869 1.00 5.17 738 PHE A CA 1
ATOM 5916 C C . PHE A 1 738 ? 142.941 130.811 158.780 1.00 5.17 738 PHE A C 1
ATOM 5917 O O . PHE A 1 738 ? 143.532 130.587 159.839 1.00 5.17 738 PHE A O 1
ATOM 5925 N N . ILE A 1 739 ? 142.650 132.036 158.368 1.00 6.24 739 ILE A N 1
ATOM 5926 C CA . ILE A 1 739 ? 142.989 133.219 159.163 1.00 6.24 739 ILE A CA 1
ATOM 5927 C C . ILE A 1 739 ? 142.097 133.256 160.396 1.00 6.24 739 ILE A C 1
ATOM 5928 O O . ILE A 1 739 ? 140.866 133.133 160.263 1.00 6.24 739 ILE A O 1
ATOM 5933 N N . PRO A 1 740 ? 142.659 133.380 161.600 1.00 7.80 740 PRO A N 1
ATOM 5934 C CA . PRO A 1 740 ? 141.837 133.318 162.812 1.00 7.80 740 PRO A CA 1
ATOM 5935 C C . PRO A 1 740 ? 140.931 134.531 162.940 1.00 7.80 740 PRO A C 1
ATOM 5936 O O . PRO A 1 740 ? 141.200 135.592 162.375 1.00 7.80 740 PRO A O 1
ATOM 5940 N N . GLN A 1 741 ? 139.838 134.353 163.684 1.00 13.90 741 GLN A N 1
ATOM 5941 C CA . GLN A 1 741 ? 138.803 135.378 163.734 1.00 13.90 741 GLN A CA 1
ATOM 5942 C C . GLN A 1 741 ? 139.254 136.605 164.507 1.00 13.90 741 GLN A C 1
ATOM 5943 O O . GLN A 1 741 ? 139.184 137.722 163.990 1.00 13.90 741 GLN A O 1
ATOM 5949 N N . GLY A 1 742 ? 139.745 136.419 165.730 1.00 17.69 742 GLY A N 1
ATOM 5950 C CA . GLY A 1 742 ? 140.046 137.522 166.627 1.00 17.69 742 GLY A CA 1
ATOM 5951 C C . GLY A 1 742 ? 141.130 138.499 166.208 1.00 17.69 742 GLY A C 1
ATOM 5952 O O . GLY A 1 742 ? 141.644 138.431 165.087 1.00 17.69 742 GLY A O 1
ATOM 5953 N N . ARG A 1 743 ? 141.493 139.398 167.123 1.00 28.23 743 ARG A N 1
ATOM 5954 C CA . ARG A 1 743 ? 142.319 140.554 166.791 1.00 28.23 743 ARG A CA 1
ATOM 5955 C C . ARG A 1 743 ? 143.719 140.132 166.356 1.00 28.23 743 ARG A C 1
ATOM 5956 O O . ARG A 1 743 ? 144.320 139.225 166.937 1.00 28.23 743 ARG A O 1
ATOM 5964 N N . VAL A 1 744 ? 144.206 140.777 165.293 1.00 22.95 744 VAL A N 1
ATOM 5965 C CA . VAL A 1 744 ? 145.468 140.405 164.666 1.00 22.95 744 VAL A CA 1
ATOM 5966 C C . VAL A 1 744 ? 146.623 140.709 165.608 1.00 22.95 744 VAL A C 1
ATOM 5967 O O . VAL A 1 744 ? 146.743 141.823 166.133 1.00 22.95 744 VAL A O 1
ATOM 5971 N N . ASP A 1 745 ? 147.474 139.711 165.834 1.00 24.16 745 ASP A N 1
ATOM 5972 C CA . ASP A 1 745 ? 148.571 139.817 166.782 1.00 24.16 745 ASP A CA 1
ATOM 5973 C C . ASP A 1 745 ? 149.793 139.105 166.208 1.00 24.16 745 ASP A C 1
ATOM 5974 O O . ASP A 1 745 ? 149.868 138.813 165.011 1.00 24.16 745 ASP A O 1
ATOM 5979 N N . ASN A 1 746 ? 150.764 138.840 167.082 1.00 30.87 746 ASN A N 1
ATOM 5980 C CA . ASN A 1 746 ? 152.048 138.251 166.726 1.00 30.87 746 ASN A CA 1
ATOM 5981 C C . ASN A 1 746 ? 151.947 136.759 166.412 1.00 30.87 746 ASN A C 1
ATOM 5982 O O . ASN A 1 746 ? 152.925 136.178 165.931 1.00 30.87 746 ASN A O 1
ATOM 5987 N N . ARG A 1 747 ? 150.801 136.126 166.659 1.00 14.97 747 ARG A N 1
ATOM 5988 C CA . ARG A 1 747 ? 150.687 134.688 166.459 1.00 14.97 747 ARG A CA 1
ATOM 5989 C C . ARG A 1 747 ? 150.663 134.342 164.977 1.00 14.97 747 ARG A C 1
ATOM 5990 O O . ARG A 1 747 ? 149.912 134.928 164.195 1.00 14.97 747 ARG A O 1
ATOM 5998 N N . LEU A 1 748 ? 151.503 133.380 164.599 1.00 6.46 748 LEU A N 1
ATOM 5999 C CA . LEU A 1 748 ? 151.768 133.064 163.200 1.00 6.46 748 LEU A CA 1
ATOM 6000 C C . LEU A 1 748 ? 151.025 131.782 162.846 1.00 6.46 748 LEU A C 1
ATOM 6001 O O . LEU A 1 748 ? 151.588 130.693 162.815 1.00 6.46 748 LEU A O 1
ATOM 6006 N N . PHE A 1 749 ? 149.737 131.949 162.536 1.00 4.13 749 PHE A N 1
ATOM 6007 C CA . PHE A 1 749 ? 148.832 130.835 162.249 1.00 4.13 749 PHE A CA 1
ATOM 6008 C C . PHE A 1 749 ? 149.249 130.066 161.001 1.00 4.13 749 PHE A C 1
ATOM 6009 O O . PHE A 1 749 ? 148.941 128.878 160.856 1.00 4.13 749 PHE A O 1
ATOM 6017 N N . PHE A 1 750 ? 149.945 130.742 160.090 1.00 3.90 750 PHE A N 1
ATOM 6018 C CA . PHE A 1 750 ? 150.192 130.279 158.732 1.00 3.90 750 PHE A CA 1
ATOM 6019 C C . PHE A 1 750 ? 151.414 129.384 158.617 1.00 3.90 750 PHE A C 1
ATOM 6020 O O . PHE A 1 750 ? 151.882 129.135 157.503 1.00 3.90 750 PHE A O 1
ATOM 6028 N N . LEU A 1 751 ? 151.926 128.889 159.727 1.00 5.96 751 LEU A N 1
ATOM 6029 C CA . LEU A 1 751 ? 153.312 128.486 159.804 1.00 5.96 751 LEU A CA 1
ATOM 6030 C C . LEU A 1 751 ? 153.493 127.001 160.139 1.00 5.96 751 LEU A C 1
ATOM 6031 O O . LEU A 1 751 ? 152.522 126.277 160.341 1.00 5.96 751 LEU A O 1
ATOM 6755 N N . VAL D 1 7 ? 87.221 141.095 147.150 1.00 33.57 7 VAL B N 1
ATOM 6756 C CA . VAL D 1 7 ? 88.563 141.636 147.318 1.00 33.57 7 VAL B CA 1
ATOM 6757 C C . VAL D 1 7 ? 88.975 142.401 146.067 1.00 33.57 7 VAL B C 1
ATOM 6758 O O . VAL D 1 7 ? 88.186 142.554 145.134 1.00 33.57 7 VAL B O 1
ATOM 6762 N N . SER D 1 8 ? 90.214 142.883 146.052 1.00 29.90 8 SER B N 1
ATOM 6763 C CA . SER D 1 8 ? 90.744 143.615 144.910 1.00 29.90 8 SER B CA 1
ATOM 6764 C C . SER D 1 8 ? 91.394 142.633 143.944 1.00 29.90 8 SER B C 1
ATOM 6765 O O . SER D 1 8 ? 92.271 141.857 144.340 1.00 29.90 8 SER B O 1
ATOM 6768 N N . ASN D 1 9 ? 90.952 142.655 142.690 1.00 20.74 9 ASN B N 1
ATOM 6769 C CA . ASN D 1 9 ? 91.588 141.850 141.661 1.00 20.74 9 ASN B CA 1
ATOM 6770 C C . ASN D 1 9 ? 92.988 142.366 141.379 1.00 20.74 9 ASN B C 1
ATOM 6771 O O . ASN D 1 9 ? 93.296 143.541 141.581 1.00 20.74 9 ASN B O 1
ATOM 6776 N N . LEU D 1 10 ? 93.844 141.467 140.922 1.00 9.96 10 LEU B N 1
ATOM 6777 C CA . LEU D 1 10 ? 95.198 141.806 140.526 1.00 9.96 10 LEU B CA 1
ATOM 6778 C C . LEU D 1 10 ? 95.378 141.513 139.049 1.00 9.96 10 LEU B C 1
ATOM 6779 O O . LEU D 1 10 ? 94.862 140.519 138.533 1.00 9.96 10 LEU B O 1
ATOM 6784 N N . THR D 1 11 ? 96.110 142.388 138.371 1.00 7.81 11 THR B N 1
ATOM 6785 C CA . THR D 1 11 ? 96.379 142.202 136.958 1.00 7.81 11 THR B CA 1
ATOM 6786 C C . THR D 1 11 ? 97.808 142.633 136.681 1.00 7.81 11 THR B C 1
ATOM 6787 O O . THR D 1 11 ? 98.477 143.216 137.534 1.00 7.81 11 THR B O 1
ATOM 6791 N N . VAL D 1 12 ? 98.279 142.319 135.482 1.00 7.04 12 VAL B N 1
ATOM 6792 C CA . VAL D 1 12 ? 99.596 142.730 135.041 1.00 7.04 12 VAL B CA 1
ATOM 6793 C C . VAL D 1 12 ? 99.446 143.662 133.849 1.00 7.04 12 VAL B C 1
ATOM 6794 O O . VAL D 1 12 ? 98.384 143.772 133.245 1.00 7.04 12 VAL B O 1
ATOM 6798 N N . GLU D 1 13 ? 100.544 144.324 133.498 1.00 6.59 13 GLU B N 1
ATOM 6799 C CA . GLU D 1 13 ? 100.599 145.201 132.337 1.00 6.59 13 GLU B CA 1
ATOM 6800 C C . GLU D 1 13 ? 100.611 144.348 131.075 1.00 6.59 13 GLU B C 1
ATOM 6801 O O . GLU D 1 13 ? 101.661 144.011 130.526 1.00 6.59 13 GLU B O 1
ATOM 6807 N N . ALA D 1 14 ? 99.415 143.984 130.630 1.00 8.45 14 ALA B N 1
ATOM 6808 C CA . ALA D 1 14 ? 99.221 143.086 129.506 1.00 8.45 14 ALA B CA 1
ATOM 6809 C C . ALA D 1 14 ? 97.950 143.476 128.781 1.00 8.45 14 ALA B C 1
ATOM 6810 O O . ALA D 1 14 ? 96.945 143.804 129.415 1.00 8.45 14 ALA B O 1
ATOM 6812 N N . PHE D 1 15 ? 97.993 143.428 127.456 1.00 9.48 15 PHE B N 1
ATOM 6813 C CA . PHE D 1 15 ? 96.834 143.720 126.629 1.00 9.48 15 PHE B CA 1
ATOM 6814 C C . PHE D 1 15 ? 96.580 142.549 125.696 1.00 9.48 15 PHE B C 1
ATOM 6815 O O . PHE D 1 15 ? 97.498 142.079 125.020 1.00 9.48 15 PHE B O 1
ATOM 6823 N N . GLU D 1 16 ? 95.339 142.080 125.668 1.00 17.00 16 GLU B N 1
ATOM 6824 C CA . GLU D 1 16 ? 94.977 140.944 124.836 1.00 17.00 16 GLU B CA 1
ATOM 6825 C C . GLU D 1 16 ? 94.837 141.376 123.383 1.00 17.00 16 GLU B C 1
ATOM 6826 O O . GLU D 1 16 ? 94.291 142.443 123.089 1.00 17.00 16 GLU B O 1
ATOM 6832 N N . GLY D 1 17 ? 95.332 140.544 122.473 1.00 20.68 17 GLY B N 1
ATOM 6833 C CA . GLY D 1 17 ? 95.182 140.796 121.052 1.00 20.68 17 GLY B CA 1
ATOM 6834 C C . GLY D 1 17 ? 93.847 140.298 120.541 1.00 20.68 17 GLY B C 1
ATOM 6835 O O . GLY D 1 17 ? 93.434 139.177 120.846 1.00 20.68 17 GLY B O 1
ATOM 6836 N N . ILE D 1 18 ? 93.169 141.141 119.769 1.00 22.56 18 ILE B N 1
ATOM 6837 C CA . ILE D 1 18 ? 91.907 140.767 119.141 1.00 22.56 18 ILE B CA 1
ATOM 6838 C C . ILE D 1 18 ? 92.219 140.032 117.845 1.00 22.56 18 ILE B C 1
ATOM 6839 O O . ILE D 1 18 ? 92.811 140.603 116.925 1.00 22.56 18 ILE B O 1
ATOM 6844 N N . GLY D 1 19 ? 91.823 138.768 117.770 1.00 26.09 19 GLY B N 1
ATOM 6845 C CA . GLY D 1 19 ? 92.149 137.940 116.631 1.00 26.09 19 GLY B CA 1
ATOM 6846 C C . GLY D 1 19 ? 93.511 137.286 116.768 1.00 26.09 19 GLY B C 1
ATOM 6847 O O . GLY D 1 19 ? 94.357 137.677 117.574 1.00 26.09 19 GLY B O 1
ATOM 6848 N N . SER D 1 20 ? 93.724 136.261 115.952 1.00 26.70 20 SER B N 1
ATOM 6849 C CA . SER D 1 20 ? 94.927 135.451 116.022 1.00 26.70 20 SER B CA 1
ATOM 6850 C C . SER D 1 20 ? 95.830 135.747 114.836 1.00 26.70 20 SER B C 1
ATOM 6851 O O . SER D 1 20 ? 95.461 136.472 113.910 1.00 26.70 20 SER B O 1
ATOM 6854 N N . VAL D 1 21 ? 97.031 135.181 114.883 1.00 27.36 21 VAL B N 1
ATOM 6855 C CA . VAL D 1 21 ? 97.959 135.238 113.762 1.00 27.36 21 VAL B CA 1
ATOM 6856 C C . VAL D 1 21 ? 97.935 133.895 113.042 1.00 27.36 21 VAL B C 1
ATOM 6857 O O . VAL D 1 21 ? 97.710 132.847 113.659 1.00 27.36 21 VAL B O 1
ATOM 6861 N N . ASN D 1 22 ? 98.121 133.929 111.732 1.00 31.14 22 ASN B N 1
ATOM 6862 C CA . ASN D 1 22 ? 98.084 132.713 110.940 1.00 31.14 22 ASN B CA 1
ATOM 6863 C C . ASN D 1 22 ? 99.497 132.181 110.716 1.00 31.14 22 ASN B C 1
ATOM 6864 O O . ASN D 1 22 ? 100.472 132.931 110.823 1.00 31.14 22 ASN B O 1
ATOM 6869 N N . PRO D 1 23 ? 99.640 130.883 110.438 1.00 31.49 23 PRO B N 1
ATOM 6870 C CA . PRO D 1 23 ? 100.940 130.377 109.985 1.00 31.49 23 PRO B CA 1
ATOM 6871 C C . PRO D 1 23 ? 101.292 130.958 108.626 1.00 31.49 23 PRO B C 1
ATOM 6872 O O . PRO D 1 23 ? 100.545 130.819 107.656 1.00 31.49 23 PRO B O 1
ATOM 6876 N N . MET D 1 24 ? 102.441 131.621 108.565 1.00 33.91 24 MET B N 1
ATOM 6877 C CA . MET D 1 24 ? 102.838 132.366 107.383 1.00 33.91 24 MET B CA 1
ATOM 6878 C C . MET D 1 24 ? 104.179 131.861 106.873 1.00 33.91 24 MET B C 1
ATOM 6879 O O . MET D 1 24 ? 104.958 131.246 107.604 1.00 33.91 24 MET B O 1
ATOM 6884 N N . LEU D 1 25 ? 104.423 132.128 105.593 1.00 33.33 25 LEU B N 1
ATOM 6885 C CA . LEU D 1 25 ? 105.535 131.523 104.874 1.00 33.33 25 LEU B CA 1
ATOM 6886 C C . LEU D 1 25 ? 106.863 132.131 105.305 1.00 33.33 25 LEU B C 1
ATOM 6887 O O . LEU D 1 25 ? 107.051 133.350 105.241 1.00 33.33 25 LEU B O 1
ATOM 6892 N N . PHE D 1 26 ? 107.783 131.276 105.743 1.00 32.56 26 PHE B N 1
ATOM 6893 C CA . PHE D 1 26 ? 109.124 131.683 106.129 1.00 32.56 26 PHE B CA 1
ATOM 6894 C C . PHE D 1 26 ? 110.149 131.124 105.158 1.00 32.56 26 PHE B C 1
ATOM 6895 O O . PHE D 1 26 ? 109.903 130.120 104.483 1.00 32.56 26 PHE B O 1
ATOM 6903 N N . TYR D 1 27 ? 111.306 131.773 105.112 1.00 32.73 27 TYR B N 1
ATOM 6904 C CA . TYR D 1 27 ? 112.383 131.433 104.193 1.00 32.73 27 TYR B CA 1
ATOM 6905 C C . TYR D 1 27 ? 113.617 131.088 105.014 1.00 32.73 27 TYR B C 1
ATOM 6906 O O . TYR D 1 27 ? 114.368 131.980 105.420 1.00 32.73 27 TYR B O 1
ATOM 6915 N N . GLN D 1 28 ? 113.820 129.796 105.247 1.00 34.11 28 GLN B N 1
ATOM 6916 C CA . GLN D 1 28 ? 114.851 129.310 106.151 1.00 34.11 28 GLN B CA 1
ATOM 6917 C C . GLN D 1 28 ? 116.229 129.474 105.530 1.00 34.11 28 GLN B C 1
ATOM 6918 O O . GLN D 1 28 ? 116.487 128.976 104.432 1.00 34.11 28 GLN B O 1
ATOM 6924 N N . TYR D 1 29 ? 117.111 130.180 106.232 1.00 33.66 29 TYR B N 1
ATOM 6925 C CA . TYR D 1 29 ? 118.467 130.414 105.758 1.00 33.66 29 TYR B CA 1
ATOM 6926 C C . TYR D 1 29 ? 119.457 129.686 106.658 1.00 33.66 29 TYR B C 1
ATOM 6927 O O . TYR D 1 29 ? 119.104 129.217 107.741 1.00 33.66 29 TYR B O 1
ATOM 6936 N N . LYS D 1 30 ? 120.703 129.591 106.198 1.00 38.41 30 LYS B N 1
ATOM 6937 C CA . LYS D 1 30 ? 121.751 128.831 106.871 1.00 38.41 30 LYS B CA 1
ATOM 6938 C C . LYS D 1 30 ? 122.961 129.714 107.119 1.00 38.41 30 LYS B C 1
ATOM 6939 O O . LYS D 1 30 ? 123.439 130.385 106.202 1.00 38.41 30 LYS B O 1
ATOM 6945 N N . VAL D 1 31 ? 123.478 129.686 108.343 1.00 36.28 31 VAL B N 1
ATOM 6946 C CA . VAL D 1 31 ? 124.715 130.369 108.697 1.00 36.28 31 VAL B CA 1
ATOM 6947 C C . VAL D 1 31 ? 125.779 129.311 108.958 1.00 36.28 31 VAL B C 1
ATOM 6948 O O . VAL D 1 31 ? 125.550 128.369 109.725 1.00 36.28 31 VAL B O 1
ATOM 6952 N N . THR D 1 32 ? 126.932 129.456 108.305 1.00 38.28 32 THR B N 1
ATOM 6953 C CA . THR D 1 32 ? 128.048 128.534 108.449 1.00 38.28 32 THR B CA 1
ATOM 6954 C C . THR D 1 32 ? 129.271 129.335 108.893 1.00 38.28 32 THR B C 1
ATOM 6955 O O . THR D 1 32 ? 129.395 130.524 108.588 1.00 38.28 32 THR B O 1
ATOM 6959 N N . GLY D 1 33 ? 130.169 128.683 109.631 1.00 40.61 33 GLY B N 1
ATOM 6960 C CA . GLY D 1 33 ? 131.350 129.330 110.170 1.00 40.61 33 GLY B CA 1
ATOM 6961 C C . GLY D 1 33 ? 132.435 129.520 109.131 1.00 40.61 33 GLY B C 1
ATOM 6962 O O . GLY D 1 33 ? 133.395 128.745 109.068 1.00 40.61 33 GLY B O 1
ATOM 6963 N N . LYS D 1 34 ? 132.267 130.549 108.294 1.00 42.30 34 LYS B N 1
ATOM 6964 C CA . LYS D 1 34 ? 133.142 130.766 107.146 1.00 42.30 34 LYS B CA 1
ATOM 6965 C C . LYS D 1 34 ? 134.554 131.182 107.559 1.00 42.30 34 LYS B C 1
ATOM 6966 O O . LYS D 1 34 ? 135.509 130.949 106.809 1.00 42.30 34 LYS B O 1
ATOM 6972 N N . GLY D 1 35 ? 134.719 131.749 108.751 1.00 41.52 35 GLY B N 1
ATOM 6973 C CA . GLY D 1 35 ? 136.015 132.201 109.214 1.00 41.52 35 GLY B CA 1
ATOM 6974 C C . GLY D 1 35 ? 136.939 131.066 109.633 1.00 41.52 35 GLY B C 1
ATOM 6975 O O . GLY D 1 35 ? 136.765 129.901 109.270 1.00 41.52 35 GLY B O 1
ATOM 6976 N N . LYS D 1 36 ? 137.953 131.435 110.424 1.00 44.04 36 LYS B N 1
ATOM 6977 C CA . LYS D 1 36 ? 138.912 130.449 110.921 1.00 44.04 36 LYS B CA 1
ATOM 6978 C C . LYS D 1 36 ? 138.286 129.537 111.972 1.00 44.04 36 LYS B C 1
ATOM 6979 O O . LYS D 1 36 ? 138.760 128.417 112.194 1.00 44.04 36 LYS B O 1
ATOM 6985 N N . TYR D 1 37 ? 137.224 130.001 112.624 1.00 50.08 37 TYR B N 1
ATOM 6986 C CA . TYR D 1 37 ? 136.417 129.196 113.527 1.00 50.08 37 TYR B CA 1
ATOM 6987 C C . TYR D 1 37 ? 135.483 128.285 112.728 1.00 50.08 37 TYR B C 1
ATOM 6988 O O . TYR D 1 37 ? 135.506 128.241 111.495 1.00 50.08 37 TYR B O 1
ATOM 6997 N N . ASP D 1 38 ? 134.637 127.551 113.453 1.00 45.95 38 ASP B N 1
ATOM 6998 C CA . ASP D 1 38 ? 133.524 126.860 112.817 1.00 45.95 38 ASP B CA 1
ATOM 6999 C C . ASP D 1 38 ? 132.276 126.907 113.697 1.00 45.95 38 ASP B C 1
ATOM 7000 O O . ASP D 1 38 ? 131.305 126.193 113.416 1.00 45.95 38 ASP B O 1
ATOM 7005 N N . ASN D 1 39 ? 132.265 127.723 114.748 1.00 44.06 39 ASN B N 1
ATOM 7006 C CA . ASN D 1 39 ? 131.127 127.808 115.654 1.00 44.06 39 ASN B CA 1
ATOM 7007 C C . ASN D 1 39 ? 130.159 128.864 115.131 1.00 44.06 39 ASN B C 1
ATOM 7008 O O . ASN D 1 39 ? 130.509 130.045 115.039 1.00 44.06 39 ASN B O 1
ATOM 7013 N N . VAL D 1 40 ? 128.946 128.433 114.781 1.00 41.71 40 VAL B N 1
ATOM 7014 C CA . VAL D 1 40 ? 127.949 129.347 114.234 1.00 41.71 40 VAL B CA 1
ATOM 7015 C C . VAL D 1 40 ? 127.097 129.995 115.319 1.00 41.71 40 VAL B C 1
ATOM 7016 O O . VAL D 1 40 ? 126.439 131.015 115.054 1.00 41.71 40 VAL B O 1
ATOM 7020 N N . TYR D 1 41 ? 127.096 129.433 116.531 1.00 43.43 41 TYR B N 1
ATOM 7021 C CA . TYR D 1 41 ? 126.334 130.008 117.630 1.00 43.43 41 TYR B CA 1
ATOM 7022 C C . TYR D 1 41 ? 126.932 131.328 118.093 1.00 43.43 41 TYR B C 1
ATOM 7023 O O . TYR D 1 41 ? 126.205 132.195 118.589 1.00 43.43 41 TYR B O 1
ATOM 7032 N N . LYS D 1 42 ? 128.241 131.504 117.931 1.00 38.46 42 LYS B N 1
ATOM 7033 C CA . LYS D 1 42 ? 128.885 132.755 118.302 1.00 38.46 42 LYS B CA 1
ATOM 7034 C C . LYS D 1 42 ? 128.740 133.836 117.241 1.00 38.46 42 LYS B C 1
ATOM 7035 O O . LYS D 1 42 ? 129.248 134.943 117.441 1.00 38.46 42 LYS B O 1
ATOM 7041 N N . ILE D 1 43 ? 128.096 133.547 116.108 1.00 35.33 43 ILE B N 1
ATOM 7042 C CA . ILE D 1 43 ? 127.901 134.530 115.049 1.00 35.33 43 ILE B CA 1
ATOM 7043 C C . ILE D 1 43 ? 126.462 134.604 114.568 1.00 35.33 43 ILE B C 1
ATOM 7044 O O . ILE D 1 43 ? 126.183 135.343 113.623 1.00 35.33 43 ILE B O 1
ATOM 7049 N N . ILE D 1 44 ? 125.540 133.845 115.171 1.00 28.71 44 ILE B N 1
ATOM 7050 C CA . ILE D 1 44 ? 124.170 133.763 114.657 1.00 28.71 44 ILE B CA 1
ATOM 7051 C C . ILE D 1 44 ? 123.431 135.097 114.820 1.00 28.71 44 ILE B C 1
ATOM 7052 O O . ILE D 1 44 ? 122.731 135.550 113.904 1.00 28.71 44 ILE B O 1
ATOM 7057 N N . LYS D 1 45 ? 123.642 135.789 115.946 1.00 27.61 45 LYS B N 1
ATOM 7058 C CA . LYS D 1 45 ? 122.950 137.055 116.171 1.00 27.61 45 LYS B CA 1
ATOM 7059 C C . LYS D 1 45 ? 123.587 138.178 115.368 1.00 27.61 45 LYS B C 1
ATOM 7060 O O . LYS D 1 45 ? 122.894 139.097 114.914 1.00 27.61 45 LYS B O 1
ATOM 7066 N N . SER D 1 46 ? 124.907 138.113 115.177 1.00 30.75 46 SER B N 1
ATOM 7067 C CA . SER D 1 46 ? 125.582 139.089 114.331 1.00 30.75 46 SER B CA 1
ATOM 7068 C C . SER D 1 46 ? 125.156 138.932 112.879 1.00 30.75 46 SER B C 1
ATOM 7069 O O . SER D 1 46 ? 124.959 139.928 112.176 1.00 30.75 46 SER B O 1
ATOM 7072 N N . ALA D 1 47 ? 124.975 137.687 112.427 1.00 31.08 47 ALA B N 1
ATOM 7073 C CA . ALA D 1 47 ? 124.485 137.441 111.075 1.00 31.08 47 ALA B CA 1
ATOM 7074 C C . ALA D 1 47 ? 123.052 137.924 110.910 1.00 31.08 47 ALA B C 1
ATOM 7075 O O . ALA D 1 47 ? 122.701 138.488 109.865 1.00 31.08 47 ALA B O 1
ATOM 7077 N N . ARG D 1 48 ? 122.222 137.724 111.945 1.00 32.89 48 ARG B N 1
ATOM 7078 C CA . ARG D 1 48 ? 120.861 138.261 111.952 1.00 32.89 48 ARG B CA 1
ATOM 7079 C C . ARG D 1 48 ? 120.863 139.779 111.823 1.00 32.89 48 ARG B C 1
ATOM 7080 O O . ARG D 1 48 ? 120.115 140.343 111.016 1.00 32.89 48 ARG B O 1
ATOM 7088 N N . TYR D 1 49 ? 121.706 140.454 112.610 1.00 40.25 49 TYR B N 1
ATOM 7089 C CA . TYR D 1 49 ? 121.708 141.913 112.600 1.00 40.25 49 TYR B CA 1
ATOM 7090 C C . TYR D 1 49 ? 122.260 142.466 111.294 1.00 40.25 49 TYR B C 1
ATOM 7091 O O . TYR D 1 49 ? 121.749 143.466 110.780 1.00 40.25 49 TYR B O 1
ATOM 7100 N N . LYS D 1 50 ? 123.285 141.820 110.727 1.00 37.61 50 LYS B N 1
ATOM 7101 C CA . LYS D 1 50 ? 123.850 142.325 109.480 1.00 37.61 50 LYS B CA 1
ATOM 7102 C C . LYS D 1 50 ? 122.920 142.061 108.301 1.00 37.61 50 LYS B C 1
ATOM 7103 O O . LYS D 1 50 ? 122.839 142.881 107.380 1.00 37.61 50 LYS B O 1
ATOM 7109 N N . MET D 1 51 ? 122.175 140.950 108.319 1.00 34.93 51 MET B N 1
ATOM 7110 C CA . MET D 1 51 ? 121.232 140.736 107.227 1.00 34.93 51 MET B CA 1
ATOM 7111 C C . MET D 1 51 ? 119.985 141.595 107.393 1.00 34.93 51 MET B C 1
ATOM 7112 O O . MET D 1 51 ? 119.345 141.961 106.399 1.00 34.93 51 MET B O 1
ATOM 7117 N N . HIS D 1 52 ? 119.639 141.951 108.631 1.00 31.24 52 HIS B N 1
ATOM 7118 C CA . HIS D 1 52 ? 118.547 142.891 108.852 1.00 31.24 52 HIS B CA 1
ATOM 7119 C C . HIS D 1 52 ? 118.931 144.298 108.410 1.00 31.24 52 HIS B C 1
ATOM 7120 O O . HIS D 1 52 ? 118.149 144.978 107.737 1.00 31.24 52 HIS B O 1
ATOM 7127 N N . SER D 1 53 ? 120.144 144.739 108.752 1.00 33.24 53 SER B N 1
ATOM 7128 C CA . SER D 1 53 ? 120.551 146.111 108.475 1.00 33.24 53 SER B CA 1
ATOM 7129 C C . SER D 1 53 ? 120.951 146.313 107.020 1.00 33.24 53 SER B C 1
ATOM 7130 O O . SER D 1 53 ? 120.700 147.384 106.456 1.00 33.24 53 SER B O 1
ATOM 7133 N N . LYS D 1 54 ? 121.568 145.310 106.393 1.00 36.93 54 LYS B N 1
ATOM 7134 C CA . LYS D 1 54 ? 122.021 145.472 105.018 1.00 36.93 54 LYS B CA 1
ATOM 7135 C C . LYS D 1 54 ? 120.919 145.285 103.988 1.00 36.93 54 LYS B C 1
ATOM 7136 O O . LYS D 1 54 ? 121.211 145.335 102.790 1.00 36.93 54 LYS B O 1
ATOM 7142 N N . ASN D 1 55 ? 119.675 145.062 104.403 1.00 39.07 55 ASN B N 1
ATOM 7143 C CA . ASN D 1 55 ? 118.594 144.884 103.444 1.00 39.07 55 ASN B CA 1
ATOM 7144 C C . ASN D 1 55 ? 117.371 145.685 103.878 1.00 39.07 55 ASN B C 1
ATOM 7145 O O . ASN D 1 55 ? 116.255 145.161 103.930 1.00 39.07 55 ASN B O 1
ATOM 7150 N N . ARG D 1 56 ? 117.610 146.970 104.187 1.00 44.57 56 ARG B N 1
ATOM 7151 C CA . ARG D 1 56 ? 116.620 148.024 104.506 1.00 44.57 56 ARG B CA 1
ATOM 7152 C C . ARG D 1 56 ? 115.574 147.594 105.543 1.00 44.57 56 ARG B C 1
ATOM 7153 O O . ARG D 1 56 ? 114.373 147.849 105.399 1.00 44.57 56 ARG B O 1
ATOM 7161 N N . PHE D 1 57 ? 116.064 146.951 106.612 1.00 33.38 57 PHE B N 1
ATOM 7162 C CA . PHE D 1 57 ? 115.335 146.743 107.874 1.00 33.38 57 PHE B CA 1
ATOM 7163 C C . PHE D 1 57 ? 114.089 145.876 107.683 1.00 33.38 57 PHE B C 1
ATOM 7164 O O . PHE D 1 57 ? 112.966 146.272 108.001 1.00 33.38 57 PHE B O 1
ATOM 7172 N N . LYS D 1 58 ? 114.305 144.688 107.158 1.00 31.41 58 LYS B N 1
ATOM 7173 C CA . LYS D 1 58 ? 113.338 143.646 106.863 1.00 31.41 58 LYS B CA 1
ATOM 7174 C C . LYS D 1 58 ? 113.458 142.519 107.889 1.00 31.41 58 LYS B C 1
ATOM 7175 O O . LYS D 1 58 ? 114.542 142.293 108.434 1.00 31.41 58 LYS B O 1
ATOM 7181 N N . PRO D 1 59 ? 112.360 141.816 108.204 1.00 23.83 59 PRO B N 1
ATOM 7182 C CA . PRO D 1 59 ? 112.341 140.967 109.409 1.00 23.83 59 PRO B CA 1
ATOM 7183 C C . PRO D 1 59 ? 113.210 139.723 109.288 1.00 23.83 59 PRO B C 1
ATOM 7184 O O . PRO D 1 59 ? 113.038 138.906 108.381 1.00 23.83 59 PRO B O 1
ATOM 7188 N N . VAL D 1 60 ? 114.150 139.588 110.221 1.00 24.45 60 VAL B N 1
ATOM 7189 C CA . VAL D 1 60 ? 115.062 138.453 110.280 1.00 24.45 60 VAL B CA 1
ATOM 7190 C C . VAL D 1 60 ? 114.985 137.858 111.679 1.00 24.45 60 VAL B C 1
ATOM 7191 O O . VAL D 1 60 ? 115.155 138.576 112.670 1.00 24.45 60 VAL B O 1
ATOM 7195 N N . PHE D 1 61 ? 114.753 136.549 111.765 1.00 23.12 61 PHE B N 1
ATOM 7196 C CA . PHE D 1 61 ? 114.522 135.890 113.041 1.00 23.12 61 PHE B CA 1
ATOM 7197 C C . PHE D 1 61 ? 115.530 134.765 113.229 1.00 23.12 61 PHE B C 1
ATOM 7198 O O . PHE D 1 61 ? 116.206 134.351 112.288 1.00 23.12 61 PHE B O 1
ATOM 7206 N N . ILE D 1 62 ? 115.636 134.275 114.463 1.00 25.76 62 ILE B N 1
ATOM 7207 C CA . ILE D 1 62 ? 116.661 133.309 114.843 1.00 25.76 62 ILE B CA 1
ATOM 7208 C C . ILE D 1 62 ? 116.009 132.092 115.479 1.00 25.76 62 ILE B C 1
ATOM 7209 O O . ILE D 1 62 ? 115.377 132.201 116.535 1.00 25.76 62 ILE B O 1
ATOM 7214 N N . LYS D 1 63 ? 116.185 130.935 114.850 1.00 34.24 63 LYS B N 1
ATOM 7215 C CA . LYS D 1 63 ? 116.044 129.642 115.516 1.00 34.24 63 LYS B CA 1
ATOM 7216 C C . LYS D 1 63 ? 117.495 129.176 115.636 1.00 34.24 63 LYS B C 1
ATOM 7217 O O . LYS D 1 63 ? 118.373 129.843 115.080 1.00 34.24 63 LYS B O 1
ATOM 7223 N N . ASP D 1 64 ? 117.723 128.054 116.332 1.00 37.10 64 ASP B N 1
ATOM 7224 C CA . ASP D 1 64 ? 119.002 127.558 116.913 1.00 37.10 64 ASP B CA 1
ATOM 7225 C C . ASP D 1 64 ? 120.191 127.755 115.971 1.00 37.10 64 ASP B C 1
ATOM 7226 O O . ASP D 1 64 ? 121.239 128.244 116.422 1.00 37.10 64 ASP B O 1
ATOM 7231 N N . ASP D 1 65 ? 120.082 127.428 114.687 1.00 41.07 65 ASP B N 1
ATOM 7232 C CA . ASP D 1 65 ? 121.165 127.665 113.741 1.00 41.07 65 ASP B CA 1
ATOM 7233 C C . ASP D 1 65 ? 120.711 128.366 112.471 1.00 41.07 65 ASP B C 1
ATOM 7234 O O . ASP D 1 65 ? 121.544 128.629 111.597 1.00 41.07 65 ASP B O 1
ATOM 7239 N N . LYS D 1 66 ? 119.429 128.680 112.344 1.00 38.16 66 LYS B N 1
ATOM 7240 C CA . LYS D 1 66 ? 118.871 129.103 111.072 1.00 38.16 66 LYS B CA 1
ATOM 7241 C C . LYS D 1 66 ? 118.276 130.502 111.178 1.00 38.16 66 LYS B C 1
ATOM 7242 O O . LYS D 1 66 ? 117.863 130.945 112.251 1.00 38.16 66 LYS B O 1
ATOM 7248 N N . LEU D 1 67 ? 118.246 131.196 110.046 1.00 31.01 67 LEU B N 1
ATOM 7249 C CA . LEU D 1 67 ? 117.594 132.491 109.913 1.00 31.01 67 LEU B CA 1
ATOM 7250 C C . LEU D 1 67 ? 116.287 132.320 109.157 1.00 31.01 67 LEU B C 1
ATOM 7251 O O . LEU D 1 67 ? 116.239 131.614 108.146 1.00 31.01 67 LEU B O 1
ATOM 7256 N N . TYR D 1 68 ? 115.234 132.958 109.651 1.00 32.74 68 TYR B N 1
ATOM 7257 C CA . TYR D 1 68 ? 113.911 132.890 109.051 1.00 32.74 68 TYR B CA 1
ATOM 7258 C C . TYR D 1 68 ? 113.473 134.284 108.638 1.00 32.74 68 TYR B C 1
ATOM 7259 O O . TYR D 1 68 ? 113.671 135.251 109.378 1.00 32.74 68 TYR B O 1
ATOM 7268 N N . THR D 1 69 ? 112.885 134.384 107.451 1.00 31.01 69 THR B N 1
ATOM 7269 C CA . THR D 1 69 ? 112.606 135.667 106.829 1.00 31.01 69 THR B CA 1
ATOM 7270 C C . THR D 1 69 ? 111.231 135.625 106.170 1.00 31.01 69 THR B C 1
ATOM 7271 O O . THR D 1 69 ? 110.830 134.611 105.595 1.00 31.01 69 THR B O 1
ATOM 7275 N N . LEU D 1 70 ? 110.508 136.739 106.273 1.00 32.48 70 LEU B N 1
ATOM 7276 C CA . LEU D 1 70 ? 109.140 136.847 105.787 1.00 32.48 70 LEU B CA 1
ATOM 7277 C C . LEU D 1 70 ? 109.015 137.122 104.294 1.00 32.48 70 LEU B C 1
ATOM 7278 O O . LEU D 1 70 ? 107.927 136.924 103.742 1.00 32.48 70 LEU B O 1
ATOM 7283 N N . GLU D 1 71 ? 110.071 137.574 103.623 1.00 36.50 71 GLU B N 1
ATOM 7284 C CA . GLU D 1 71 ? 110.013 137.714 102.175 1.00 36.50 71 GLU B CA 1
ATOM 7285 C C . GLU D 1 71 ? 111.386 137.438 101.581 1.00 36.50 71 GLU B C 1
ATOM 7286 O O . GLU D 1 71 ? 112.387 137.362 102.296 1.00 36.50 71 GLU B O 1
ATOM 7292 N N . LYS D 1 72 ? 111.409 137.268 100.259 1.00 37.68 72 LYS B N 1
ATOM 7293 C CA . LYS D 1 72 ? 112.558 136.677 99.581 1.00 37.68 72 LYS B CA 1
ATOM 7294 C C . LYS D 1 72 ? 113.722 137.655 99.542 1.00 37.68 72 LYS B C 1
ATOM 7295 O O . LYS D 1 72 ? 113.688 138.650 98.809 1.00 37.68 72 LYS B O 1
ATOM 7301 N N . LEU D 1 73 ? 114.750 137.368 100.329 1.00 34.18 73 LEU B N 1
ATOM 7302 C CA . LEU D 1 73 ? 115.927 138.210 100.367 1.00 34.18 73 LEU B CA 1
ATOM 7303 C C . LEU D 1 73 ? 117.109 137.437 99.805 1.00 34.18 73 LEU B C 1
ATOM 7304 O O . LEU D 1 73 ? 117.205 136.222 100.007 1.00 34.18 73 LEU B O 1
ATOM 7309 N N . PRO D 1 74 ? 118.010 138.103 99.080 1.00 37.02 74 PRO B N 1
ATOM 7310 C CA . PRO D 1 74 ? 119.124 137.379 98.457 1.00 37.02 74 PRO B CA 1
ATOM 7311 C C . PRO D 1 74 ? 120.136 136.899 99.484 1.00 37.02 74 PRO B C 1
ATOM 7312 O O . PRO D 1 74 ? 120.386 137.559 100.495 1.00 37.02 74 PRO B O 1
ATOM 7316 N N . ASP D 1 75 ? 120.691 135.718 99.220 1.00 36.85 75 ASP B N 1
ATOM 7317 C CA . ASP D 1 75 ? 121.729 135.155 100.072 1.00 36.85 75 ASP B CA 1
ATOM 7318 C C . ASP D 1 75 ? 122.989 136.011 100.029 1.00 36.85 75 ASP B C 1
ATOM 7319 O O . ASP D 1 75 ? 123.523 136.309 98.958 1.00 36.85 75 ASP B O 1
ATOM 7324 N N . ILE D 1 76 ? 123.451 136.427 101.201 1.00 38.04 76 ILE B N 1
ATOM 7325 C CA . ILE D 1 76 ? 124.493 137.439 101.315 1.00 38.04 76 ILE B CA 1
ATOM 7326 C C . ILE D 1 76 ? 125.813 136.745 101.615 1.00 38.04 76 ILE B C 1
ATOM 7327 O O . ILE D 1 76 ? 125.974 136.111 102.663 1.00 38.04 76 ILE B O 1
ATOM 7332 N N . GLU D 1 77 ? 126.753 136.866 100.681 1.00 44.77 77 GLU B N 1
ATOM 7333 C CA . GLU D 1 77 ? 128.127 136.433 100.867 1.00 44.77 77 GLU B CA 1
ATOM 7334 C C . GLU D 1 77 ? 129.061 137.591 101.185 1.00 44.77 77 GLU B C 1
ATOM 7335 O O . GLU D 1 77 ? 130.270 137.379 101.309 1.00 44.77 77 GLU B O 1
ATOM 7341 N N . ASP D 1 78 ? 128.524 138.807 101.320 1.00 45.28 78 ASP B N 1
ATOM 7342 C CA . ASP D 1 78 ? 129.358 139.986 101.522 1.00 45.28 78 ASP B CA 1
ATOM 7343 C C . ASP D 1 78 ? 129.940 140.025 102.931 1.00 45.28 78 ASP B C 1
ATOM 7344 O O . ASP D 1 78 ? 130.991 140.637 103.150 1.00 45.28 78 ASP B O 1
ATOM 7349 N N . LEU D 1 79 ? 129.279 139.384 103.893 1.00 39.30 79 LEU B N 1
ATOM 7350 C CA . LEU D 1 79 ? 129.803 139.350 105.251 1.00 39.30 79 LEU B CA 1
ATOM 7351 C C . LEU D 1 79 ? 131.016 138.434 105.322 1.00 39.30 79 LEU B C 1
ATOM 7352 O O . LEU D 1 79 ? 130.997 137.317 104.799 1.00 39.30 79 LEU B O 1
ATOM 7357 N N . ASP D 1 80 ? 132.078 138.920 105.967 1.00 38.59 80 ASP B N 1
ATOM 7358 C CA . ASP D 1 80 ? 133.308 138.143 106.055 1.00 38.59 80 ASP B CA 1
ATOM 7359 C C . ASP D 1 80 ? 133.199 137.002 107.060 1.00 38.59 80 ASP B C 1
ATOM 7360 O O . ASP D 1 80 ? 133.966 136.036 106.978 1.00 38.59 80 ASP B O 1
ATOM 7365 N N . PHE D 1 81 ? 132.262 137.086 108.005 1.00 37.81 81 PHE B N 1
ATOM 7366 C CA . PHE D 1 81 ? 132.153 136.075 109.046 1.00 37.81 81 PHE B CA 1
ATOM 7367 C C . PHE D 1 81 ? 130.980 135.120 108.857 1.00 37.81 81 PHE B C 1
ATOM 7368 O O . PHE D 1 81 ? 130.950 134.072 109.511 1.00 37.81 81 PHE B O 1
ATOM 7376 N N . ALA D 1 82 ? 130.019 135.442 107.992 1.00 37.30 82 ALA B N 1
ATOM 7377 C CA . ALA D 1 82 ? 128.785 134.670 107.880 1.00 37.30 82 ALA B CA 1
ATOM 7378 C C . ALA D 1 82 ? 128.367 134.575 106.420 1.00 37.30 82 ALA B C 1
ATOM 7379 O O . ALA D 1 82 ? 128.112 135.597 105.775 1.00 37.30 82 ALA B O 1
ATOM 7381 N N . ASN D 1 83 ? 128.298 133.354 105.902 1.00 41.64 83 ASN B N 1
ATOM 7382 C CA . ASN D 1 83 ? 127.793 133.104 104.553 1.00 41.64 83 ASN B CA 1
ATOM 7383 C C . ASN D 1 83 ? 126.345 132.616 104.610 1.00 41.64 83 ASN B C 1
ATOM 7384 O O . ASN D 1 83 ? 126.036 131.425 104.535 1.00 41.64 83 ASN B O 1
ATOM 7389 N N . ILE D 1 84 ? 125.445 133.589 104.744 1.00 38.57 84 ILE B N 1
ATOM 7390 C CA . ILE D 1 84 ? 124.021 133.306 104.879 1.00 38.57 84 ILE B CA 1
ATOM 7391 C C . ILE D 1 84 ? 123.474 132.855 103.531 1.00 38.57 84 ILE B C 1
ATOM 7392 O O . ILE D 1 84 ? 123.617 133.558 102.524 1.00 38.57 84 ILE B O 1
ATOM 7397 N N . ASN D 1 85 ? 122.841 131.682 103.506 1.00 38.84 85 ASN B N 1
ATOM 7398 C CA . ASN D 1 85 ? 122.416 131.049 102.264 1.00 38.84 85 ASN B CA 1
ATOM 7399 C C . ASN D 1 85 ? 121.037 130.428 102.419 1.00 38.84 85 ASN B C 1
ATOM 7400 O O . ASN D 1 85 ? 120.745 129.804 103.442 1.00 38.84 85 ASN B O 1
ATOM 7405 N N . PHE D 1 86 ? 120.208 130.589 101.386 1.00 40.63 86 PHE B N 1
ATOM 7406 C CA . PHE D 1 86 ? 118.861 130.028 101.366 1.00 40.63 86 PHE B CA 1
ATOM 7407 C C . PHE D 1 86 ? 118.899 128.506 101.371 1.00 40.63 86 PHE B C 1
ATOM 7408 O O . PHE D 1 86 ? 119.751 127.887 100.729 1.00 40.63 86 PHE B O 1
ATOM 7416 N N . VAL D 1 87 ? 117.970 127.901 102.109 1.00 35.36 87 VAL B N 1
ATOM 7417 C CA . VAL D 1 87 ? 117.867 126.448 102.169 1.00 35.36 87 VAL B CA 1
ATOM 7418 C C . VAL D 1 87 ? 116.526 126.005 101.609 1.00 35.36 87 VAL B C 1
ATOM 7419 O O . VAL D 1 87 ? 116.467 125.287 100.604 1.00 35.36 87 VAL B O 1
ATOM 7423 N N . LYS D 1 88 ? 115.441 126.435 102.247 1.00 35.86 88 LYS B N 1
ATOM 7424 C CA . LYS D 1 88 ? 114.123 125.941 101.890 1.00 35.86 88 LYS B CA 1
ATOM 7425 C C . LYS D 1 88 ? 113.069 126.957 102.295 1.00 35.86 88 LYS B C 1
ATOM 7426 O O . LYS D 1 88 ? 113.353 127.949 102.970 1.00 35.86 88 LYS B O 1
ATOM 7432 N N . SER D 1 89 ? 111.842 126.684 101.872 1.00 36.78 89 SER B N 1
ATOM 7433 C CA . SER D 1 89 ? 110.698 127.555 102.090 1.00 36.78 89 SER B CA 1
ATOM 7434 C C . SER D 1 89 ? 109.633 126.774 102.846 1.00 36.78 89 SER B C 1
ATOM 7435 O O . SER D 1 89 ? 109.027 125.852 102.290 1.00 36.78 89 SER B O 1
ATOM 7438 N N . GLU D 1 90 ? 109.404 127.141 104.106 1.00 36.20 90 GLU B N 1
ATOM 7439 C CA . GLU D 1 90 ? 108.564 126.341 104.985 1.00 36.20 90 GLU B CA 1
ATOM 7440 C C . GLU D 1 90 ? 107.603 127.233 105.754 1.00 36.20 90 GLU B C 1
ATOM 7441 O O . GLU D 1 90 ? 108.000 128.253 106.324 1.00 36.20 90 GLU B O 1
ATOM 7447 N N . VAL D 1 91 ? 106.332 126.836 105.765 1.00 31.23 91 VAL B N 1
ATOM 7448 C CA . VAL D 1 91 ? 105.316 127.454 106.609 1.00 31.23 91 VAL B CA 1
ATOM 7449 C C . VAL D 1 91 ? 105.476 126.851 107.999 1.00 31.23 91 VAL B C 1
ATOM 7450 O O . VAL D 1 91 ? 105.101 125.699 108.234 1.00 31.23 91 VAL B O 1
ATOM 7454 N N . LEU D 1 92 ? 106.051 127.618 108.920 1.00 32.79 92 LEU B N 1
ATOM 7455 C CA . LEU D 1 92 ? 106.250 127.111 110.269 1.00 32.79 92 LEU B CA 1
ATOM 7456 C C . LEU D 1 92 ? 104.944 127.120 111.048 1.00 32.79 92 LEU B C 1
ATOM 7457 O O . LEU D 1 92 ? 104.173 128.082 110.989 1.00 32.79 92 LEU B O 1
ATOM 7462 N N . SER D 1 93 ? 104.698 126.036 111.777 1.00 36.43 93 SER B N 1
ATOM 7463 C CA . SER D 1 93 ? 103.486 125.909 112.569 1.00 36.43 93 SER B CA 1
ATOM 7464 C C . SER D 1 93 ? 103.608 126.734 113.841 1.00 36.43 93 SER B C 1
ATOM 7465 O O . SER D 1 93 ? 104.715 127.021 114.306 1.00 36.43 93 SER B O 1
ATOM 7468 N N . ILE D 1 94 ? 102.459 127.112 114.406 1.00 32.18 94 ILE B N 1
ATOM 7469 C CA . ILE D 1 94 ? 102.457 127.974 115.582 1.00 32.18 94 ILE B CA 1
ATOM 7470 C C . ILE D 1 94 ? 102.841 127.179 116.826 1.00 32.18 94 ILE B C 1
ATOM 7471 O O . ILE D 1 94 ? 103.435 127.726 117.764 1.00 32.18 94 ILE B O 1
ATOM 7476 N N . GLU D 1 95 ? 102.535 125.877 116.841 1.00 37.77 95 GLU B N 1
ATOM 7477 C CA . GLU D 1 95 ? 102.658 125.077 118.059 1.00 37.77 95 GLU B CA 1
ATOM 7478 C C . GLU D 1 95 ? 104.112 124.824 118.438 1.00 37.77 95 GLU B C 1
ATOM 7479 O O . GLU D 1 95 ? 104.422 124.601 119.613 1.00 37.77 95 GLU B O 1
ATOM 7485 N N . ASP D 1 96 ? 105.016 124.841 117.464 1.00 39.63 96 ASP B N 1
ATOM 7486 C CA . ASP D 1 96 ? 106.420 124.554 117.722 1.00 39.63 96 ASP B CA 1
ATOM 7487 C C . ASP D 1 96 ? 107.295 125.797 117.716 1.00 39.63 96 ASP B C 1
ATOM 7488 O O . ASP D 1 96 ? 108.486 125.701 118.027 1.00 39.63 96 ASP B O 1
ATOM 7493 N N . ASN D 1 97 ? 106.738 126.953 117.372 1.00 36.06 97 ASN B N 1
ATOM 7494 C CA . ASN D 1 97 ? 107.494 128.174 117.112 1.00 36.06 97 ASN B CA 1
ATOM 7495 C C . ASN D 1 97 ? 106.834 129.369 117.783 1.00 36.06 97 ASN B C 1
ATOM 7496 O O . ASN D 1 97 ? 106.490 130.360 117.137 1.00 36.06 97 ASN B O 1
ATOM 7501 N N . MET D 1 98 ? 106.591 129.243 119.093 1.00 29.77 98 MET B N 1
ATOM 7502 C CA . MET D 1 98 ? 105.978 130.316 119.873 1.00 29.77 98 MET B CA 1
ATOM 7503 C C . MET D 1 98 ? 106.842 131.574 119.864 1.00 29.77 98 MET B C 1
ATOM 7504 O O . MET D 1 98 ? 106.342 132.686 119.648 1.00 29.77 98 MET B O 1
ATOM 7509 N N . SER D 1 99 ? 108.146 131.411 120.096 1.00 29.11 99 SER B N 1
ATOM 7510 C CA . SER D 1 99 ? 109.034 132.561 120.226 1.00 29.11 99 SER B CA 1
ATOM 7511 C C . SER D 1 99 ? 109.247 133.257 118.889 1.00 29.11 99 SER B C 1
ATOM 7512 O O . SER D 1 99 ? 109.389 134.485 118.838 1.00 29.11 99 SER B O 1
ATOM 7515 N N . ILE D 1 100 ? 109.240 132.493 117.795 1.00 26.38 100 ILE B N 1
ATOM 7516 C CA . ILE D 1 100 ? 109.437 133.081 116.474 1.00 26.38 100 ILE B CA 1
ATOM 7517 C C . ILE D 1 100 ? 108.242 133.939 116.089 1.00 26.38 100 ILE B C 1
ATOM 7518 O O . ILE D 1 100 ? 108.404 135.056 115.594 1.00 26.38 100 ILE B O 1
ATOM 7523 N N . TYR D 1 101 ? 107.027 133.459 116.356 1.00 26.10 101 TYR B N 1
ATOM 7524 C CA . TYR D 1 101 ? 105.849 134.266 116.061 1.00 26.10 101 TYR B CA 1
ATOM 7525 C C . TYR D 1 101 ? 105.686 135.417 117.043 1.00 26.10 101 TYR B C 1
ATOM 7526 O O . TYR D 1 101 ? 105.114 136.452 116.681 1.00 26.10 101 TYR B O 1
ATOM 7535 N N . GLY D 1 102 ? 106.208 135.279 118.265 1.00 20.59 102 GLY B N 1
ATOM 7536 C CA . GLY D 1 102 ? 106.280 136.430 119.152 1.00 20.59 102 GLY B CA 1
ATOM 7537 C C . GLY D 1 102 ? 107.194 137.513 118.611 1.00 20.59 102 GLY B C 1
ATOM 7538 O O . GLY D 1 102 ? 106.870 138.703 118.669 1.00 20.59 102 GLY B O 1
ATOM 7539 N N . GLU D 1 103 ? 108.325 137.110 118.026 1.00 20.65 103 GLU B N 1
ATOM 7540 C CA . GLU D 1 103 ? 109.222 138.079 117.405 1.00 20.65 103 GLU B CA 1
ATOM 7541 C C . GLU D 1 103 ? 108.629 138.656 116.123 1.00 20.65 103 GLU B C 1
ATOM 7542 O O . GLU D 1 103 ? 108.888 139.815 115.788 1.00 20.65 103 GLU B O 1
ATOM 7548 N N . VAL D 1 104 ? 107.815 137.871 115.408 1.00 19.78 104 VAL B N 1
ATOM 7549 C CA . VAL D 1 104 ? 107.086 138.377 114.240 1.00 19.78 104 VAL B CA 1
ATOM 7550 C C . VAL D 1 104 ? 106.107 139.469 114.652 1.00 19.78 104 VAL B C 1
ATOM 7551 O O . VAL D 1 104 ? 106.040 140.540 114.028 1.00 19.78 104 VAL B O 1
ATOM 7555 N N . VAL D 1 105 ? 105.333 139.209 115.712 1.00 19.05 105 VAL B N 1
ATOM 7556 C CA . VAL D 1 105 ? 104.352 140.182 116.186 1.00 19.05 105 VAL B CA 1
ATOM 7557 C C . VAL D 1 105 ? 105.049 141.433 116.707 1.00 19.05 105 VAL B C 1
ATOM 7558 O O . VAL D 1 105 ? 104.605 142.555 116.439 1.00 19.05 105 VAL B O 1
ATOM 7562 N N . GLU D 1 106 ? 106.197 141.276 117.374 1.00 18.95 106 GLU B N 1
ATOM 7563 C CA . GLU D 1 106 ? 106.870 142.465 117.889 1.00 18.95 106 GLU B CA 1
ATOM 7564 C C . GLU D 1 106 ? 107.549 143.249 116.767 1.00 18.95 106 GLU B C 1
ATOM 7565 O O . GLU D 1 106 ? 107.626 144.484 116.833 1.00 18.95 106 GLU B O 1
ATOM 7571 N N . TYR D 1 107 ? 107.979 142.561 115.698 1.00 20.29 107 TYR B N 1
ATOM 7572 C CA . TYR D 1 107 ? 108.479 143.256 114.516 1.00 20.29 107 TYR B CA 1
ATOM 7573 C C . TYR D 1 107 ? 107.382 144.079 113.864 1.00 20.29 107 TYR B C 1
ATOM 7574 O O . TYR D 1 107 ? 107.616 145.220 113.458 1.00 20.29 107 TYR B O 1
ATOM 7583 N N . TYR D 1 108 ? 106.198 143.497 113.703 1.00 21.38 108 TYR B N 1
ATOM 7584 C CA . TYR D 1 108 ? 105.136 144.225 113.021 1.00 21.38 108 TYR B CA 1
ATOM 7585 C C . TYR D 1 108 ? 104.555 145.330 113.894 1.00 21.38 108 TYR B C 1
ATOM 7586 O O . TYR D 1 108 ? 104.089 146.343 113.364 1.00 21.38 108 TYR B O 1
ATOM 7595 N N . ILE D 1 109 ? 104.651 145.197 115.219 1.00 17.28 109 ILE B N 1
ATOM 7596 C CA . ILE D 1 109 ? 104.340 146.317 116.105 1.00 17.28 109 ILE B CA 1
ATOM 7597 C C . ILE D 1 109 ? 105.355 147.442 115.921 1.00 17.28 109 ILE B C 1
ATOM 7598 O O . ILE D 1 109 ? 104.983 148.618 115.831 1.00 17.28 109 ILE B O 1
ATOM 7603 N N . ASN D 1 110 ? 106.647 147.094 115.825 1.00 17.67 110 ASN B N 1
ATOM 7604 C CA . ASN D 1 110 ? 107.689 148.091 115.562 1.00 17.67 110 ASN B CA 1
ATOM 7605 C C . ASN D 1 110 ? 107.484 148.797 114.224 1.00 17.67 110 ASN B C 1
ATOM 7606 O O . ASN D 1 110 ? 107.614 150.025 114.130 1.00 17.67 110 ASN B O 1
ATOM 7611 N N . LEU D 1 111 ? 107.132 148.038 113.189 1.00 19.94 111 LEU B N 1
ATOM 7612 C CA . LEU D 1 111 ? 106.957 148.620 111.864 1.00 19.94 111 LEU B CA 1
ATOM 7613 C C . LEU D 1 111 ? 105.671 149.432 111.781 1.00 19.94 111 LEU B C 1
ATOM 7614 O O . LEU D 1 111 ? 105.577 150.374 110.987 1.00 19.94 111 LEU B O 1
ATOM 7619 N N . LYS D 1 112 ? 104.669 149.090 112.594 1.00 20.07 112 LYS B N 1
ATOM 7620 C CA . LYS D 1 112 ? 103.459 149.901 112.633 1.00 20.07 112 LYS B CA 1
ATOM 7621 C C . LYS D 1 112 ? 103.692 151.194 113.405 1.00 20.07 112 LYS B C 1
ATOM 7622 O O . LYS D 1 112 ? 103.139 152.243 113.057 1.00 20.07 112 LYS B O 1
ATOM 7628 N N . LEU D 1 113 ? 104.528 151.147 114.444 1.00 16.60 113 LEU B N 1
ATOM 7629 C CA . LEU D 1 113 ? 104.739 152.335 115.263 1.00 16.60 113 LEU B CA 1
ATOM 7630 C C . LEU D 1 113 ? 105.774 153.276 114.666 1.00 16.60 113 LEU B C 1
ATOM 7631 O O . LEU D 1 113 ? 105.835 154.444 115.066 1.00 16.60 113 LEU B O 1
ATOM 7636 N N . LYS D 1 114 ? 106.610 152.791 113.741 1.00 20.10 114 LYS B N 1
ATOM 7637 C CA . LYS D 1 114 ? 107.521 153.685 113.026 1.00 20.10 114 LYS B CA 1
ATOM 7638 C C . LYS D 1 114 ? 106.777 154.721 112.185 1.00 20.10 114 LYS B C 1
ATOM 7639 O O . LYS D 1 114 ? 107.253 155.853 112.046 1.00 20.10 114 LYS B O 1
ATOM 7645 N N . LYS D 1 115 ? 105.590 154.390 111.686 1.00 22.37 115 LYS B N 1
ATOM 7646 C CA . LYS D 1 115 ? 104.823 155.280 110.830 1.00 22.37 115 LYS B CA 1
ATOM 7647 C C . LYS D 1 115 ? 103.921 156.237 111.605 1.00 22.37 115 LYS B C 1
ATOM 7648 O O . LYS D 1 115 ? 103.070 156.891 110.997 1.00 22.37 115 LYS B O 1
ATOM 7654 N N . VAL D 1 116 ? 104.083 156.339 112.923 1.00 25.51 116 VAL B N 1
ATOM 7655 C CA . VAL D 1 116 ? 103.217 157.161 113.765 1.00 25.51 116 VAL B CA 1
ATOM 7656 C C . VAL D 1 116 ? 103.939 158.463 114.085 1.00 25.51 116 VAL B C 1
ATOM 7657 O O . VAL D 1 116 ? 105.109 158.450 114.487 1.00 25.51 116 VAL B O 1
ATOM 7661 N N . LYS D 1 117 ? 103.246 159.587 113.902 1.00 31.34 117 LYS B N 1
ATOM 7662 C CA . LYS D 1 117 ? 103.825 160.914 114.040 1.00 31.34 117 LYS B CA 1
ATOM 7663 C C . LYS D 1 117 ? 103.128 161.692 115.149 1.00 31.34 117 LYS B C 1
ATOM 7664 O O . LYS D 1 117 ? 101.940 161.493 115.415 1.00 31.34 117 LYS B O 1
ATOM 7670 N N . VAL D 1 118 ? 103.877 162.585 115.795 1.00 29.16 118 VAL B N 1
ATOM 7671 C CA . VAL D 1 118 ? 103.321 163.600 116.685 1.00 29.16 118 VAL B CA 1
ATOM 7672 C C . VAL D 1 118 ? 103.484 164.965 116.035 1.00 29.16 118 VAL B C 1
ATOM 7673 O O . VAL D 1 118 ? 104.541 165.273 115.470 1.00 29.16 118 VAL B O 1
ATOM 7677 N N . LEU D 1 119 ? 102.418 165.765 116.097 1.00 33.19 119 LEU B N 1
ATOM 7678 C CA . LEU D 1 119 ? 102.275 167.087 115.488 1.00 33.19 119 LEU B CA 1
ATOM 7679 C C . LEU D 1 119 ? 102.493 167.081 113.977 1.00 33.19 119 LEU B C 1
ATOM 7680 O O . LEU D 1 119 ? 102.848 168.118 113.405 1.00 33.19 119 LEU B O 1
ATOM 7685 N N . GLY D 1 120 ? 102.302 165.937 113.314 1.00 33.80 120 GLY B N 1
ATOM 7686 C CA . GLY D 1 120 ? 102.381 165.830 111.870 1.00 33.80 120 GLY B CA 1
ATOM 7687 C C . GLY D 1 120 ? 103.763 165.935 111.258 1.00 33.80 120 GLY B C 1
ATOM 7688 O O . GLY D 1 120 ? 103.893 165.756 110.041 1.00 33.80 120 GLY B O 1
ATOM 7689 N N . LYS D 1 121 ? 104.798 166.211 112.045 1.00 33.81 121 LYS B N 1
ATOM 7690 C CA . LYS D 1 121 ? 106.117 166.494 111.499 1.00 33.81 121 LYS B CA 1
ATOM 7691 C C . LYS D 1 121 ? 107.166 165.608 112.153 1.00 33.81 121 LYS B C 1
ATOM 7692 O O . LYS D 1 121 ? 108.135 165.188 111.511 1.00 33.81 121 LYS B O 1
ATOM 7698 N N . TYR D 1 122 ? 106.960 165.298 113.419 1.00 31.41 122 TYR B N 1
ATOM 7699 C CA . TYR D 1 122 ? 107.968 164.660 114.247 1.00 31.41 122 TYR B CA 1
ATOM 7700 C C . TYR D 1 122 ? 107.642 163.189 114.449 1.00 31.41 122 TYR B C 1
ATOM 7701 O O . TYR D 1 122 ? 106.481 162.850 114.712 1.00 31.41 122 TYR B O 1
ATOM 7710 N N . PRO D 1 123 ? 108.626 162.299 114.309 1.00 26.23 123 PRO B N 1
ATOM 7711 C CA . PRO D 1 123 ? 108.388 160.878 114.592 1.00 26.23 123 PRO B CA 1
ATOM 7712 C C . PRO D 1 123 ? 108.134 160.662 116.074 1.00 26.23 123 PRO B C 1
ATOM 7713 O O . PRO D 1 123 ? 108.868 161.171 116.923 1.00 26.23 123 PRO B O 1
ATOM 7717 N N . LYS D 1 124 ? 107.081 159.906 116.383 1.00 18.66 124 LYS B N 1
ATOM 7718 C CA . LYS D 1 124 ? 106.734 159.688 117.781 1.00 18.66 124 LYS B CA 1
ATOM 7719 C C . LYS D 1 124 ? 107.683 158.695 118.431 1.00 18.66 124 LYS B C 1
ATOM 7720 O O . LYS D 1 124 ? 108.196 158.941 119.525 1.00 18.66 124 LYS B O 1
ATOM 7726 N N . TYR D 1 125 ? 107.946 157.579 117.762 1.00 14.38 125 TYR B N 1
ATOM 7727 C CA . TYR D 1 125 ? 108.701 156.482 118.342 1.00 14.38 125 TYR B CA 1
ATOM 7728 C C . TYR D 1 125 ? 110.046 156.339 117.647 1.00 14.38 125 TYR B C 1
ATOM 7729 O O . TYR D 1 125 ? 110.167 156.577 116.443 1.00 14.38 125 TYR B O 1
ATOM 7738 N N . ARG D 1 126 ? 111.054 155.954 118.418 1.00 15.63 126 ARG B N 1
ATOM 7739 C CA . ARG D 1 126 ? 112.367 155.610 117.889 1.00 15.63 126 ARG B CA 1
ATOM 7740 C C . ARG D 1 126 ? 112.452 154.094 117.793 1.00 15.63 126 ARG B C 1
ATOM 7741 O O . ARG D 1 126 ? 112.630 153.407 118.803 1.00 15.63 126 ARG B O 1
ATOM 7749 N N . ILE D 1 127 ? 112.329 153.578 116.577 1.00 18.95 127 ILE B N 1
ATOM 7750 C CA . ILE D 1 127 ? 112.226 152.148 116.324 1.00 18.95 127 ILE B CA 1
ATOM 7751 C C . ILE D 1 127 ? 113.577 151.628 115.857 1.00 18.95 127 ILE B C 1
ATOM 7752 O O . ILE D 1 127 ? 114.113 152.092 114.844 1.00 18.95 127 ILE B O 1
ATOM 7757 N N . ASN D 1 128 ? 114.132 150.670 116.595 1.00 25.22 128 ASN B N 1
ATOM 7758 C CA . ASN D 1 128 ? 115.271 149.893 116.131 1.00 25.22 128 ASN B CA 1
ATOM 7759 C C . ASN D 1 128 ? 114.901 148.441 115.863 1.00 25.22 128 ASN B C 1
ATOM 7760 O O . ASN D 1 128 ? 115.798 147.599 115.742 1.00 25.22 128 ASN B O 1
ATOM 7765 N N . TYR D 1 129 ? 113.599 148.149 115.771 1.00 22.75 129 TYR B N 1
ATOM 7766 C CA . TYR D 1 129 ? 113.035 146.822 115.509 1.00 22.75 129 TYR B CA 1
ATOM 7767 C C . TYR D 1 129 ? 113.508 145.801 116.545 1.00 22.75 129 TYR B C 1
ATOM 7768 O O . TYR D 1 129 ? 114.140 144.791 116.234 1.00 22.75 129 TYR B O 1
ATOM 7777 N N . SER D 1 130 ? 113.183 146.098 117.796 1.00 21.35 130 SER B N 1
ATOM 7778 C CA . SER D 1 130 ? 113.549 145.267 118.928 1.00 21.35 130 SER B CA 1
ATOM 7779 C C . SER D 1 130 ? 112.356 145.203 119.869 1.00 21.35 130 SER B C 1
ATOM 7780 O O . SER D 1 130 ? 111.254 145.645 119.534 1.00 21.35 130 SER B O 1
ATOM 7783 N N . LYS D 1 131 ? 112.576 144.646 121.058 1.00 15.03 131 LYS B N 1
ATOM 7784 C CA . LYS D 1 131 ? 111.562 144.733 122.097 1.00 15.03 131 LYS B CA 1
ATOM 7785 C C . LYS D 1 131 ? 111.497 146.129 122.689 1.00 15.03 131 LYS B C 1
ATOM 7786 O O . LYS D 1 131 ? 110.458 146.519 123.226 1.00 15.03 131 LYS B O 1
ATOM 7792 N N . GLU D 1 132 ? 112.581 146.891 122.593 1.00 16.63 132 GLU B N 1
ATOM 7793 C CA . GLU D 1 132 ? 112.681 148.194 123.228 1.00 16.63 132 GLU B CA 1
ATOM 7794 C C . GLU D 1 132 ? 112.219 149.269 122.255 1.00 16.63 132 GLU B C 1
ATOM 7795 O O . GLU D 1 132 ? 112.661 149.301 121.102 1.00 16.63 132 GLU B O 1
ATOM 7801 N N . ILE D 1 133 ? 111.335 150.149 122.716 1.00 11.95 133 ILE B N 1
ATOM 7802 C CA . ILE D 1 133 ? 110.788 151.229 121.903 1.00 11.95 133 ILE B CA 1
ATOM 7803 C C . ILE D 1 133 ? 110.869 152.515 122.707 1.00 11.95 133 ILE B C 1
ATOM 7804 O O . ILE D 1 133 ? 110.176 152.658 123.719 1.00 11.95 133 ILE B O 1
ATOM 7809 N N . LEU D 1 134 ? 111.690 153.454 122.260 1.00 13.11 134 LEU B N 1
ATOM 7810 C CA . LEU D 1 134 ? 111.701 154.794 122.827 1.00 13.11 134 LEU B CA 1
ATOM 7811 C C . LEU D 1 134 ? 110.684 155.649 122.091 1.00 13.11 134 LEU B C 1
ATOM 7812 O O . LEU D 1 134 ? 110.678 155.684 120.859 1.00 13.11 134 LEU B O 1
ATOM 7817 N N . SER D 1 135 ? 109.825 156.326 122.842 1.00 12.48 135 SER B N 1
ATOM 7818 C CA . SER D 1 135 ? 108.942 157.336 122.283 1.00 12.48 135 SER B CA 1
ATOM 7819 C C . SER D 1 135 ? 109.584 158.691 122.515 1.00 12.48 135 SER B C 1
ATOM 7820 O O . SER D 1 135 ? 110.056 158.969 123.619 1.00 12.48 135 SER B O 1
ATOM 7823 N N . ASN D 1 136 ? 109.606 159.527 121.477 1.00 16.73 136 ASN B N 1
ATOM 7824 C CA . ASN D 1 136 ? 110.218 160.842 121.616 1.00 16.73 136 ASN B CA 1
ATOM 7825 C C . ASN D 1 136 ? 109.374 161.775 122.471 1.00 16.73 136 ASN B C 1
ATOM 7826 O O . ASN D 1 136 ? 109.908 162.718 123.062 1.00 16.73 136 ASN B O 1
ATOM 7831 N N . THR D 1 137 ? 108.076 161.523 122.563 1.00 19.25 137 THR B N 1
ATOM 7832 C CA . THR D 1 137 ? 107.166 162.306 123.379 1.00 19.25 137 THR B CA 1
ATOM 7833 C C . THR D 1 137 ? 106.697 161.486 124.576 1.00 19.25 137 THR B C 1
ATOM 7834 O O . THR D 1 137 ? 106.880 160.267 124.634 1.00 19.25 137 THR B O 1
ATOM 7838 N N . LEU D 1 138 ? 106.101 162.173 125.546 1.00 18.58 138 LEU B N 1
ATOM 7839 C CA . LEU D 1 138 ? 105.536 161.540 126.730 1.00 18.58 138 LEU B CA 1
ATOM 7840 C C . LEU D 1 138 ? 104.056 161.828 126.857 1.00 18.58 138 LEU B C 1
ATOM 7841 O O . LEU D 1 138 ? 103.621 162.969 126.692 1.00 18.58 138 LEU B O 1
ATOM 7846 N N . LEU D 1 139 ? 103.300 160.801 127.214 1.00 17.06 139 LEU B N 1
ATOM 7847 C CA . LEU D 1 139 ? 101.957 161.013 127.721 1.00 17.06 139 LEU B CA 1
ATOM 7848 C C . LEU D 1 139 ? 102.099 161.594 129.120 1.00 17.06 139 LEU B C 1
ATOM 7849 O O . LEU D 1 139 ? 102.739 160.990 129.985 1.00 17.06 139 LEU B O 1
ATOM 7854 N N . THR D 1 140 ? 101.533 162.774 129.343 1.00 21.82 140 THR B N 1
ATOM 7855 C CA . THR D 1 140 ? 101.635 163.406 130.645 1.00 21.82 140 THR B CA 1
ATOM 7856 C C . THR D 1 140 ? 100.564 162.858 131.584 1.00 21.82 140 THR B C 1
ATOM 7857 O O . THR D 1 140 ? 99.760 161.995 131.222 1.00 21.82 140 THR B O 1
ATOM 7861 N N . ARG D 1 141 ? 100.565 163.364 132.820 1.00 23.00 141 ARG B N 1
ATOM 7862 C CA . ARG D 1 141 ? 99.508 163.040 133.769 1.00 23.00 141 ARG B CA 1
ATOM 7863 C C . ARG D 1 141 ? 98.155 163.575 133.327 1.00 23.00 141 ARG B C 1
ATOM 7864 O O . ARG D 1 141 ? 97.123 163.004 133.697 1.00 23.00 141 ARG B O 1
ATOM 7872 N N . GLU D 1 142 ? 98.137 164.649 132.541 1.00 29.87 142 GLU B N 1
ATOM 7873 C CA . GLU D 1 142 ? 96.917 165.215 131.988 1.00 29.87 142 GLU B CA 1
ATOM 7874 C C . GLU D 1 142 ? 96.542 164.601 130.645 1.00 29.87 142 GLU B C 1
ATOM 7875 O O . GLU D 1 142 ? 95.722 165.184 129.926 1.00 29.87 142 GLU B O 1
ATOM 7881 N N . LEU D 1 143 ? 97.154 163.460 130.295 1.00 25.05 143 LEU B N 1
ATOM 7882 C CA . LEU D 1 143 ? 96.831 162.645 129.118 1.00 25.05 143 LEU B CA 1
ATOM 7883 C C . LEU D 1 143 ? 97.061 163.409 127.815 1.00 25.05 143 LEU B C 1
ATOM 7884 O O . LEU D 1 143 ? 96.190 163.486 126.948 1.00 25.05 143 LEU B O 1
ATOM 7889 N N . LYS D 1 144 ? 98.258 163.976 127.681 1.00 26.68 144 LYS B N 1
ATOM 7890 C CA . LYS D 1 144 ? 98.651 164.733 126.502 1.00 26.68 144 LYS B CA 1
ATOM 7891 C C . LYS D 1 144 ? 100.070 164.359 126.105 1.00 26.68 144 LYS B C 1
ATOM 7892 O O . LYS D 1 144 ? 100.962 164.287 126.953 1.00 26.68 144 LYS B O 1
ATOM 7898 N N . ASP D 1 145 ? 100.275 164.134 124.810 1.00 24.59 145 ASP B N 1
ATOM 7899 C CA . ASP D 1 145 ? 101.594 163.816 124.275 1.00 24.59 145 ASP B CA 1
ATOM 7900 C C . ASP D 1 145 ? 102.416 165.096 124.199 1.00 24.59 145 ASP B C 1
ATOM 7901 O O . ASP D 1 145 ? 102.130 165.975 123.381 1.00 24.59 145 ASP B O 1
ATOM 7906 N N . GLU D 1 146 ? 103.436 165.208 125.049 1.00 25.77 146 GLU B N 1
ATOM 7907 C CA . GLU D 1 146 ? 104.254 166.411 125.122 1.00 25.77 146 GLU B CA 1
ATOM 7908 C C . GLU D 1 146 ? 105.729 166.046 125.145 1.00 25.77 146 GLU B C 1
ATOM 7909 O O . GLU D 1 146 ? 106.133 165.106 125.832 1.00 25.77 146 GLU B O 1
ATOM 7915 N N . PHE D 1 147 ? 106.525 166.789 124.380 1.00 19.63 147 PHE B N 1
ATOM 7916 C CA . PHE D 1 147 ? 107.974 166.670 124.459 1.00 19.63 147 PHE B CA 1
ATOM 7917 C C . PHE D 1 147 ? 108.464 167.230 125.786 1.00 19.63 147 PHE B C 1
ATOM 7918 O O . PHE D 1 147 ? 108.254 168.408 126.088 1.00 19.63 147 PHE B O 1
ATOM 7926 N N . LYS D 1 148 ? 109.118 166.391 126.580 1.00 23.24 148 LYS B N 1
ATOM 7927 C CA . LYS D 1 148 ? 109.673 166.819 127.860 1.00 23.24 148 LYS B CA 1
ATOM 7928 C C . LYS D 1 148 ? 111.134 167.177 127.639 1.00 23.24 148 LYS B C 1
ATOM 7929 O O . LYS D 1 148 ? 112.029 166.342 127.775 1.00 23.24 148 LYS B O 1
ATOM 7935 N N . LYS D 1 149 ? 111.362 168.436 127.288 1.00 26.47 149 LYS B N 1
ATOM 7936 C CA . LYS D 1 149 ? 112.685 168.989 127.077 1.00 26.47 149 LYS B CA 1
ATOM 7937 C C . LYS D 1 149 ? 112.954 170.043 128.138 1.00 26.47 149 LYS B C 1
ATOM 7938 O O . LYS D 1 149 ? 112.029 170.559 128.770 1.00 26.47 149 LYS B O 1
ATOM 7944 N N . SER D 1 150 ? 114.226 170.354 128.336 1.00 26.31 150 SER B N 1
ATOM 7945 C CA . SER D 1 150 ? 114.620 171.474 129.172 1.00 26.31 150 SER B CA 1
ATOM 7946 C C . SER D 1 150 ? 115.299 172.532 128.314 1.00 26.31 150 SER B C 1
ATOM 7947 O O . SER D 1 150 ? 115.494 172.363 127.108 1.00 26.31 150 SER B O 1
ATOM 7950 N N . ASN D 1 151 ? 115.663 173.641 128.957 1.00 31.57 151 ASN B N 1
ATOM 7951 C CA . ASN D 1 151 ? 116.397 174.683 128.256 1.00 31.57 151 ASN B CA 1
ATOM 7952 C C . ASN D 1 151 ? 117.845 174.290 127.998 1.00 31.57 151 ASN B C 1
ATOM 7953 O O . ASN D 1 151 ? 118.460 174.819 127.067 1.00 31.57 151 ASN B O 1
ATOM 7958 N N . LYS D 1 152 ? 118.397 173.372 128.789 1.00 28.04 152 LYS B N 1
ATOM 7959 C CA . LYS D 1 152 ? 119.769 172.919 128.620 1.00 28.04 152 LYS B CA 1
ATOM 7960 C C . LYS D 1 152 ? 119.880 171.679 127.744 1.00 28.04 152 LYS B C 1
ATOM 7961 O O . LYS D 1 152 ? 120.920 171.014 127.761 1.00 28.04 152 LYS B O 1
ATOM 7967 N N . GLY D 1 153 ? 118.837 171.351 126.986 1.00 24.73 153 GLY B N 1
ATOM 7968 C CA . GLY D 1 153 ? 118.900 170.274 126.023 1.00 24.73 153 GLY B CA 1
ATOM 7969 C C . GLY D 1 153 ? 118.622 168.894 126.572 1.00 24.73 153 GLY B C 1
ATOM 7970 O O . GLY D 1 153 ? 118.809 167.911 125.845 1.00 24.73 153 GLY B O 1
ATOM 7971 N N . PHE D 1 154 ? 118.183 168.786 127.821 1.00 21.38 154 PHE B N 1
ATOM 7972 C CA . PHE D 1 154 ? 117.915 167.487 128.421 1.00 21.38 154 PHE B CA 1
ATOM 7973 C C . PHE D 1 154 ? 116.569 166.964 127.947 1.00 21.38 154 PHE B C 1
ATOM 7974 O O . PHE D 1 154 ? 115.553 167.655 128.038 1.00 21.38 154 PHE B O 1
ATOM 7982 N N . ASN D 1 155 ? 116.560 165.735 127.445 1.00 18.97 155 ASN B N 1
ATOM 7983 C CA . ASN D 1 155 ? 115.348 165.098 126.952 1.00 18.97 155 ASN B CA 1
ATOM 7984 C C . ASN D 1 155 ? 114.899 164.044 127.947 1.00 18.97 155 ASN B C 1
ATOM 7985 O O . ASN D 1 155 ? 115.726 163.318 128.507 1.00 18.97 155 ASN B O 1
ATOM 7990 N N . LEU D 1 156 ? 113.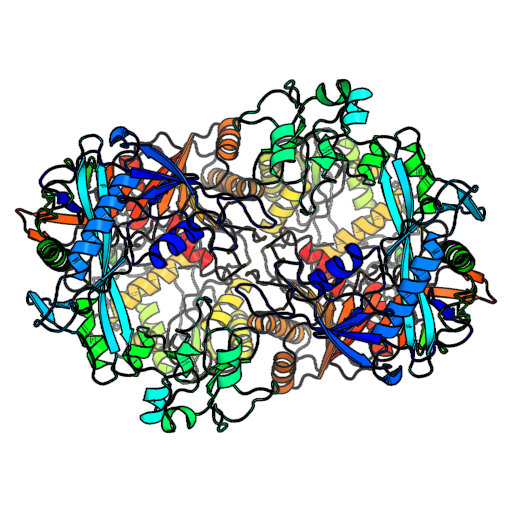595 163.969 128.173 1.00 14.99 156 LEU B N 1
ATOM 7991 C CA . LEU D 1 156 ? 112.975 162.826 128.820 1.00 14.99 156 LEU B CA 1
ATOM 7992 C C . LEU D 1 156 ? 112.162 162.091 127.770 1.00 14.99 156 LEU B C 1
ATOM 7993 O O . LEU D 1 156 ? 111.404 162.716 127.022 1.00 14.99 156 LEU B O 1
ATOM 7998 N N . LYS D 1 157 ? 112.356 160.779 127.681 1.00 12.40 157 LYS B N 1
ATOM 7999 C CA . LYS D 1 157 ? 111.681 159.953 126.692 1.00 12.40 157 LYS B CA 1
ATOM 8000 C C . LYS D 1 157 ? 111.082 158.732 127.372 1.00 12.40 157 LYS B C 1
ATOM 8001 O O . LYS D 1 157 ? 111.737 158.084 128.191 1.00 12.40 157 LYS B O 1
ATOM 8007 N N . ARG D 1 158 ? 109.830 158.432 127.039 1.00 9.04 158 ARG B N 1
ATOM 8008 C CA . ARG D 1 158 ? 109.150 157.272 127.595 1.00 9.04 158 ARG B CA 1
ATOM 8009 C C . ARG D 1 158 ? 109.625 156.033 126.853 1.00 9.04 158 ARG B C 1
ATOM 8010 O O . ARG D 1 158 ? 109.560 155.977 125.623 1.00 9.04 158 ARG B O 1
ATOM 8018 N N . LYS D 1 159 ? 110.098 155.046 127.598 1.00 8.70 159 LYS B N 1
ATOM 8019 C CA . LYS D 1 159 ? 110.884 153.953 127.049 1.00 8.70 159 LYS B CA 1
ATOM 8020 C C . LYS D 1 159 ? 110.110 152.648 127.202 1.00 8.70 159 LYS B C 1
ATOM 8021 O O . LYS D 1 159 ? 110.094 152.058 128.284 1.00 8.70 159 LYS B O 1
ATOM 8027 N N . PHE D 1 160 ? 109.477 152.201 126.124 1.00 8.57 160 PHE B N 1
ATOM 8028 C CA . PHE D 1 160 ? 108.587 151.049 126.146 1.00 8.57 160 PHE B CA 1
ATOM 8029 C C . PHE D 1 160 ? 109.355 149.760 125.898 1.00 8.57 160 PHE B C 1
ATOM 8030 O O . PHE D 1 160 ? 110.387 149.753 125.226 1.00 8.57 160 PHE B O 1
ATOM 8038 N N . ARG D 1 161 ? 108.833 148.666 126.444 1.00 11.50 161 ARG B N 1
ATOM 8039 C CA . ARG D 1 161 ? 109.420 147.340 126.303 1.00 11.50 161 ARG B CA 1
ATOM 8040 C C . ARG D 1 161 ? 108.294 146.356 126.040 1.00 11.50 161 ARG B C 1
ATOM 8041 O O . ARG D 1 161 ? 107.574 145.977 126.967 1.00 11.50 161 ARG B O 1
ATOM 8049 N N . ILE D 1 162 ? 108.134 145.949 124.786 1.00 10.79 162 ILE B N 1
ATOM 8050 C CA . ILE D 1 162 ? 107.039 145.076 124.381 1.00 10.79 162 ILE B CA 1
ATOM 8051 C C . ILE D 1 162 ? 107.526 143.636 124.449 1.00 10.79 162 ILE B C 1
ATOM 8052 O O . ILE D 1 162 ? 108.727 143.370 124.320 1.00 10.79 162 ILE B O 1
ATOM 8057 N N . SER D 1 163 ? 106.605 142.714 124.705 1.00 9.18 163 SER B N 1
ATOM 8058 C CA . SER D 1 163 ? 106.902 141.281 124.716 1.00 9.18 163 SER B CA 1
ATOM 8059 C C . SER D 1 163 ? 105.634 140.504 124.404 1.00 9.18 163 SER B C 1
ATOM 8060 O O . SER D 1 163 ? 104.998 139.943 125.300 1.00 9.18 163 SER B O 1
ATOM 8063 N N . PRO D 1 164 ? 105.237 140.441 123.132 1.00 10.00 164 PRO B N 1
ATOM 8064 C CA . PRO D 1 164 ? 104.020 139.698 122.794 1.00 10.00 164 PRO B CA 1
ATOM 8065 C C . PRO D 1 164 ? 104.246 138.199 122.880 1.00 10.00 164 PRO B C 1
ATOM 8066 O O . PRO D 1 164 ? 105.304 137.686 122.511 1.00 10.00 164 PRO B O 1
ATOM 8070 N N . VAL D 1 165 ? 103.242 137.500 123.398 1.00 12.37 165 VAL B N 1
ATOM 8071 C CA . VAL D 1 165 ? 103.301 136.063 123.615 1.00 12.37 165 VAL B CA 1
ATOM 8072 C C . VAL D 1 165 ? 102.184 135.421 122.810 1.00 12.37 165 VAL B C 1
ATOM 8073 O O . VAL D 1 165 ? 101.013 135.771 122.980 1.00 12.37 165 VAL B O 1
ATOM 8077 N N . VAL D 1 166 ? 102.548 134.493 121.930 1.00 20.00 166 VAL B N 1
ATOM 8078 C CA . VAL D 1 166 ? 101.601 133.782 121.080 1.00 20.00 166 VAL B CA 1
ATOM 8079 C C . VAL D 1 166 ? 101.472 132.361 121.610 1.00 20.00 166 VAL B C 1
ATOM 8080 O O . VAL D 1 166 ? 102.481 131.710 121.901 1.00 20.00 166 VAL B O 1
ATOM 8084 N N . ASN D 1 167 ? 100.238 131.891 121.765 1.00 26.73 167 ASN B N 1
ATOM 8085 C CA . ASN D 1 167 ? 99.993 130.521 122.187 1.00 26.73 167 ASN B CA 1
ATOM 8086 C C . ASN D 1 167 ? 99.879 129.621 120.957 1.00 26.73 167 ASN B C 1
ATOM 8087 O O . ASN D 1 167 ? 100.220 130.017 119.842 1.00 26.73 167 ASN B O 1
ATOM 8092 N N . LYS D 1 168 ? 99.404 128.388 121.151 1.00 34.73 168 LYS B N 1
ATOM 8093 C CA . LYS D 1 168 ? 99.326 127.446 120.040 1.00 34.73 168 LYS B CA 1
ATOM 8094 C C . LYS D 1 168 ? 98.188 127.780 119.083 1.00 34.73 168 LYS B C 1
ATOM 8095 O O . LYS D 1 168 ? 98.264 127.444 117.897 1.00 34.73 168 LYS B O 1
ATOM 8101 N N . MET D 1 169 ? 97.139 128.447 119.564 1.00 38.84 169 MET B N 1
ATOM 8102 C CA . MET D 1 169 ? 96.024 128.810 118.700 1.00 38.84 169 MET B CA 1
ATOM 8103 C C . MET D 1 169 ? 96.292 130.073 117.896 1.00 38.84 169 MET B C 1
ATOM 8104 O O . MET D 1 169 ? 95.470 130.431 117.046 1.00 38.84 169 MET B O 1
ATOM 8109 N N . GLY D 1 170 ? 97.410 130.750 118.141 1.00 30.96 170 GLY B N 1
ATOM 8110 C CA . GLY D 1 170 ? 97.740 131.975 117.453 1.00 30.96 170 GLY B CA 1
ATOM 8111 C C . GLY D 1 170 ? 97.334 133.239 118.175 1.00 30.96 170 GLY B C 1
ATOM 8112 O O . GLY D 1 170 ? 97.601 134.331 117.665 1.00 30.96 170 GLY B O 1
ATOM 8113 N N . LYS D 1 171 ? 96.699 133.129 119.337 1.00 26.50 171 LYS B N 1
ATOM 8114 C CA . LYS D 1 171 ? 96.251 134.309 120.061 1.00 26.50 171 LYS B CA 1
ATOM 8115 C C . LYS D 1 171 ? 97.428 135.009 120.725 1.00 26.50 171 LYS B C 1
ATOM 8116 O O . LYS D 1 171 ? 98.310 134.368 121.300 1.00 26.50 171 LYS B O 1
ATOM 8122 N N . VAL D 1 172 ? 97.432 136.337 120.652 1.00 16.40 172 VAL B N 1
ATOM 8123 C CA . VAL D 1 172 ? 98.576 137.156 121.033 1.00 16.40 172 VAL B CA 1
ATOM 8124 C C . VAL D 1 172 ? 98.222 137.926 122.297 1.00 16.40 172 VAL B C 1
ATOM 8125 O O . VAL D 1 172 ? 97.134 138.503 122.393 1.00 16.40 172 VAL B O 1
ATOM 8129 N N . ILE D 1 173 ? 99.131 137.926 123.267 1.00 11.19 173 ILE B N 1
ATOM 8130 C CA . ILE D 1 173 ? 98.984 138.695 124.496 1.00 11.19 173 ILE B CA 1
ATOM 8131 C C . ILE D 1 173 ? 100.191 139.615 124.603 1.00 11.19 173 ILE B C 1
ATOM 8132 O O . ILE D 1 173 ? 101.322 139.142 124.768 1.00 11.19 173 ILE B O 1
ATOM 8137 N N . LEU D 1 174 ? 99.957 140.921 124.512 1.00 7.53 174 LEU B N 1
ATOM 8138 C CA . LEU D 1 174 ? 101.036 141.905 124.490 1.00 7.53 174 LEU B CA 1
ATOM 8139 C C . LEU D 1 174 ? 101.421 142.260 125.919 1.00 7.53 174 LEU B C 1
ATOM 8140 O O . LEU D 1 174 ? 100.779 143.094 126.558 1.00 7.53 174 LEU B O 1
ATOM 8145 N N . TYR D 1 175 ? 102.473 141.626 126.425 1.00 7.98 175 TYR B N 1
ATOM 8146 C CA . TYR D 1 175 ? 103.052 142.020 127.700 1.00 7.98 175 TYR B CA 1
ATOM 8147 C C . TYR D 1 175 ? 103.829 143.312 127.510 1.00 7.98 175 TYR B C 1
ATOM 8148 O O . TYR D 1 175 ? 104.651 143.419 126.597 1.00 7.98 175 TYR B O 1
ATOM 8157 N N . LEU D 1 176 ? 103.572 144.292 128.368 1.00 6.59 176 LEU B N 1
ATOM 8158 C CA . LEU D 1 176 ? 104.168 145.610 128.237 1.00 6.59 176 LEU B CA 1
ATOM 8159 C C . LEU D 1 176 ? 104.815 146.063 129.533 1.00 6.59 176 LEU B C 1
ATOM 8160 O O . LEU D 1 176 ? 104.515 145.566 130.618 1.00 6.59 176 LEU B O 1
ATOM 8165 N N . SER D 1 177 ? 105.718 147.024 129.385 1.00 6.31 177 SER B N 1
ATOM 8166 C CA . SER D 1 177 ? 106.238 147.810 130.487 1.00 6.31 177 SER B CA 1
ATOM 8167 C C . SER D 1 177 ? 106.723 149.118 129.894 1.00 6.31 177 SER B C 1
ATOM 8168 O O . SER D 1 177 ? 106.883 149.229 128.680 1.00 6.31 177 SER B O 1
ATOM 8171 N N . CYS D 1 178 ? 106.931 150.106 130.749 1.00 6.00 178 CYS B N 1
ATOM 8172 C CA . CYS D 1 178 ? 107.426 151.401 130.321 1.00 6.00 178 CYS B CA 1
ATOM 8173 C C . CYS D 1 178 ? 108.361 151.971 131.374 1.00 6.00 178 CYS B C 1
ATOM 8174 O O . CYS D 1 178 ? 108.057 151.954 132.568 1.00 6.00 178 CYS B O 1
ATOM 8177 N N . SER D 1 179 ? 109.513 152.449 130.919 1.00 8.38 179 SER B N 1
ATOM 8178 C CA . SER D 1 179 ? 110.483 153.124 131.763 1.00 8.38 179 SER B CA 1
ATOM 8179 C C . SER D 1 179 ? 110.670 154.528 131.219 1.00 8.38 179 SER B C 1
ATOM 8180 O O . SER D 1 179 ? 109.957 154.964 130.316 1.00 8.38 179 SER B O 1
ATOM 8183 N N . ALA D 1 180 ? 111.636 155.243 131.769 1.00 10.16 180 ALA B N 1
ATOM 8184 C CA . ALA D 1 180 ? 112.018 156.543 131.251 1.00 10.16 180 ALA B CA 1
ATOM 8185 C C . ALA D 1 180 ? 113.429 156.468 130.695 1.00 10.16 180 ALA B C 1
ATOM 8186 O O . ALA D 1 180 ? 114.192 155.555 131.016 1.00 10.16 180 ALA B O 1
ATOM 8188 N N . ASP D 1 181 ? 113.770 157.434 129.851 1.00 13.73 181 ASP B N 1
ATOM 8189 C CA . ASP D 1 181 ? 115.074 157.476 129.206 1.00 13.73 181 ASP B CA 1
ATOM 8190 C C . ASP D 1 181 ? 115.620 158.890 129.302 1.00 13.73 181 ASP B C 1
ATOM 8191 O O . ASP D 1 181 ? 115.035 159.820 128.740 1.00 13.73 181 ASP B O 1
ATOM 8196 N N . PHE D 1 182 ? 116.730 159.052 130.011 1.00 12.98 182 PHE B N 1
ATOM 8197 C CA . PHE D 1 182 ? 117.412 160.337 130.088 1.00 12.98 182 PHE B CA 1
ATOM 8198 C C . PHE D 1 182 ? 118.373 160.444 128.915 1.00 12.98 182 PHE B C 1
ATOM 8199 O O . PHE D 1 182 ? 119.313 159.650 128.801 1.00 12.98 182 PHE B O 1
ATOM 8207 N N . SER D 1 183 ? 118.152 161.429 128.055 1.00 17.19 183 SER B N 1
ATOM 8208 C CA . SER D 1 183 ? 119.045 161.680 126.940 1.00 17.19 183 SER B CA 1
ATOM 8209 C C . SER D 1 183 ? 119.195 163.180 126.762 1.00 17.19 183 SER B C 1
ATOM 8210 O O . SER D 1 183 ? 118.497 163.977 127.393 1.00 17.19 183 SER B O 1
ATOM 8213 N N . THR D 1 184 ? 120.134 163.558 125.903 1.00 24.26 184 THR B N 1
ATOM 8214 C CA . THR D 1 184 ? 120.319 164.951 125.538 1.00 24.26 184 THR B CA 1
ATOM 8215 C C . THR D 1 184 ? 120.777 165.029 124.091 1.00 24.26 184 THR B C 1
ATOM 8216 O O . THR D 1 184 ? 121.394 164.101 123.561 1.00 24.26 184 THR B O 1
ATOM 8220 N N . ASN D 1 185 ? 120.432 166.136 123.450 1.00 30.60 185 ASN B N 1
ATOM 8221 C CA . ASN D 1 185 ? 120.857 166.411 122.089 1.00 30.60 185 ASN B CA 1
ATOM 8222 C C . ASN D 1 185 ? 122.094 167.295 122.025 1.00 30.60 185 ASN B C 1
ATOM 8223 O O . ASN D 1 185 ? 122.646 167.489 120.938 1.00 30.60 185 ASN B O 1
ATOM 8228 N N . LYS D 1 186 ? 122.543 167.823 123.159 1.00 31.24 186 LYS B N 1
ATOM 8229 C CA . LYS D 1 186 ? 123.700 168.704 123.217 1.00 31.24 186 LYS B CA 1
ATOM 8230 C C . LYS D 1 186 ? 124.933 167.892 123.586 1.00 31.24 186 LYS B C 1
ATOM 8231 O O . LYS D 1 186 ? 125.062 167.433 124.725 1.00 31.24 186 LYS B O 1
ATOM 8237 N N . ASN D 1 187 ? 125.837 167.726 122.628 1.00 31.54 187 ASN B N 1
ATOM 8238 C CA . ASN D 1 187 ? 127.123 167.103 122.883 1.00 31.54 187 ASN B CA 1
ATOM 8239 C C . ASN D 1 187 ? 128.096 168.119 123.479 1.00 31.54 187 ASN B C 1
ATOM 8240 O O . ASN D 1 187 ? 127.728 169.237 123.846 1.00 31.54 187 ASN B O 1
ATOM 8245 N N . ILE D 1 188 ? 129.365 167.726 123.576 1.00 32.60 188 ILE B N 1
ATOM 8246 C CA . ILE D 1 188 ? 130.352 168.587 124.216 1.00 32.60 188 ILE B CA 1
ATOM 8247 C C . ILE D 1 188 ? 130.809 169.686 123.262 1.00 32.60 188 ILE B C 1
ATOM 8248 O O . ILE D 1 188 ? 131.254 170.754 123.701 1.00 32.60 188 ILE B O 1
ATOM 8253 N N . TYR D 1 189 ? 130.658 169.474 121.953 1.00 36.69 189 TYR B N 1
ATOM 8254 C CA . TYR D 1 189 ? 130.933 170.536 120.989 1.00 36.69 189 TYR B CA 1
ATOM 8255 C C . TYR D 1 189 ? 129.977 171.709 121.172 1.00 36.69 189 TYR B C 1
ATOM 8256 O O . TYR D 1 189 ? 130.393 172.872 121.148 1.00 36.69 189 TYR B O 1
ATOM 8265 N N . GLU D 1 190 ? 128.696 171.422 121.400 1.00 35.85 190 GLU B N 1
ATOM 8266 C CA . GLU D 1 190 ? 127.738 172.498 121.614 1.00 35.85 190 GLU B CA 1
ATOM 8267 C C . GLU D 1 190 ? 127.886 173.133 122.990 1.00 35.85 190 GLU B C 1
ATOM 8268 O O . GLU D 1 190 ? 127.579 174.319 123.150 1.00 35.85 190 GLU B O 1
ATOM 8274 N N . MET D 1 191 ? 128.380 172.388 123.981 1.00 38.44 191 MET B N 1
ATOM 8275 C CA . MET D 1 191 ? 128.613 172.993 125.288 1.00 38.44 191 MET B CA 1
ATOM 8276 C C . MET D 1 191 ? 129.882 173.837 125.288 1.00 38.44 191 MET B C 1
ATOM 8277 O O . MET D 1 191 ? 130.006 174.778 126.079 1.00 38.44 191 MET B O 1
ATOM 8282 N N . LEU D 1 192 ? 130.843 173.511 124.420 1.00 37.43 192 LEU B N 1
ATOM 8283 C CA . LEU D 1 192 ? 132.014 174.370 124.262 1.00 37.43 192 LEU B CA 1
ATOM 8284 C C . LEU D 1 192 ? 131.691 175.592 123.414 1.00 37.43 192 LEU B C 1
ATOM 8285 O O . LEU D 1 192 ? 132.274 176.663 123.614 1.00 37.43 192 LEU B 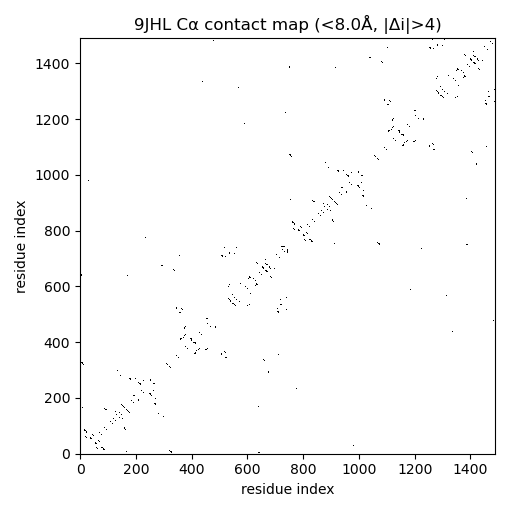O 1
ATOM 8290 N N . LYS D 1 193 ? 130.777 175.445 122.450 1.00 39.68 193 LYS B N 1
ATOM 8291 C CA . LYS D 1 193 ? 130.272 176.604 121.722 1.00 39.68 193 LYS B CA 1
ATOM 8292 C C . LYS D 1 193 ? 129.463 177.513 122.639 1.00 39.68 193 LYS B C 1
ATOM 8293 O O . LYS D 1 193 ? 129.474 178.739 122.474 1.00 39.68 193 LYS B O 1
ATOM 8299 N N . GLU D 1 194 ? 128.774 176.935 123.619 1.00 39.83 194 GLU B N 1
ATOM 8300 C CA . GLU D 1 194 ? 128.105 177.692 124.666 1.00 39.83 194 GLU B CA 1
ATOM 8301 C C . GLU D 1 194 ? 129.064 178.127 125.771 1.00 39.83 194 GLU B C 1
ATOM 8302 O O . GLU D 1 194 ? 128.857 179.185 126.376 1.00 39.83 194 GLU B O 1
ATOM 8308 N N . GLY D 1 195 ? 130.124 177.366 126.023 1.00 30.23 195 GLY B N 1
ATOM 8309 C CA . GLY D 1 195 ? 131.074 177.740 127.054 1.00 30.23 195 GLY B CA 1
ATOM 8310 C C . GLY D 1 195 ? 130.728 177.255 128.443 1.00 30.23 195 GLY B C 1
ATOM 8311 O O . GLY D 1 195 ? 130.577 178.073 129.358 1.00 30.23 195 GLY B O 1
ATOM 8312 N N . LEU D 1 196 ? 130.591 175.946 128.628 1.00 34.52 196 LEU B N 1
ATOM 8313 C CA . LEU D 1 196 ? 130.222 175.373 129.915 1.00 34.52 196 LEU B CA 1
ATOM 8314 C C . LEU D 1 196 ? 131.404 174.633 130.530 1.00 34.52 196 LEU B C 1
ATOM 8315 O O . LEU D 1 196 ? 132.306 174.181 129.817 1.00 34.52 196 LEU B O 1
ATOM 8320 N N . GLU D 1 197 ? 131.394 174.524 131.857 1.00 44.67 197 GLU B N 1
ATOM 8321 C CA . GLU D 1 197 ? 132.436 173.805 132.579 1.00 44.67 197 GLU B CA 1
ATOM 8322 C C . GLU D 1 197 ? 132.302 172.305 132.345 1.00 44.67 197 GLU B C 1
ATOM 8323 O O . GLU D 1 197 ? 131.367 171.668 132.839 1.00 44.67 197 GLU B O 1
ATOM 8329 N N . VAL D 1 198 ? 133.244 171.738 131.588 1.00 37.35 198 VAL B N 1
ATOM 8330 C CA . VAL D 1 198 ? 133.168 170.338 131.187 1.00 37.35 198 VAL B CA 1
ATOM 8331 C C . VAL D 1 198 ? 134.330 169.512 131.716 1.00 37.35 198 VAL B C 1
ATOM 8332 O O . VAL D 1 198 ? 134.504 168.365 131.301 1.00 37.35 198 VAL B O 1
ATOM 8336 N N . GLU D 1 199 ? 135.135 170.055 132.618 1.00 42.43 199 GLU B N 1
ATOM 8337 C CA . GLU D 1 199 ? 136.208 169.270 133.210 1.00 42.43 199 GLU B CA 1
ATOM 8338 C C . GLU D 1 199 ? 135.642 168.335 134.271 1.00 42.43 199 GLU B C 1
ATOM 8339 O O . GLU D 1 199 ? 135.021 168.784 135.240 1.00 42.43 199 GLU B O 1
ATOM 8345 N N . GLY D 1 200 ? 135.851 167.034 134.083 1.00 33.23 200 GLY B N 1
ATOM 8346 C CA . GLY D 1 200 ? 135.413 166.045 135.044 1.00 33.23 200 GLY B CA 1
ATOM 8347 C C . GLY D 1 200 ? 134.040 165.460 134.806 1.00 33.23 200 GLY B C 1
ATOM 8348 O O . GLY D 1 200 ? 133.524 164.765 135.690 1.00 33.23 200 GLY B O 1
ATOM 8349 N N . LEU D 1 201 ? 133.427 165.708 133.652 1.00 31.11 201 LEU B N 1
ATOM 8350 C CA . LEU D 1 201 ? 132.102 165.169 133.388 1.00 31.11 201 LEU B CA 1
ATOM 8351 C C . LEU D 1 201 ? 132.188 163.714 132.954 1.00 31.11 201 LEU B C 1
ATOM 8352 O O . LEU D 1 201 ? 133.012 163.353 132.109 1.00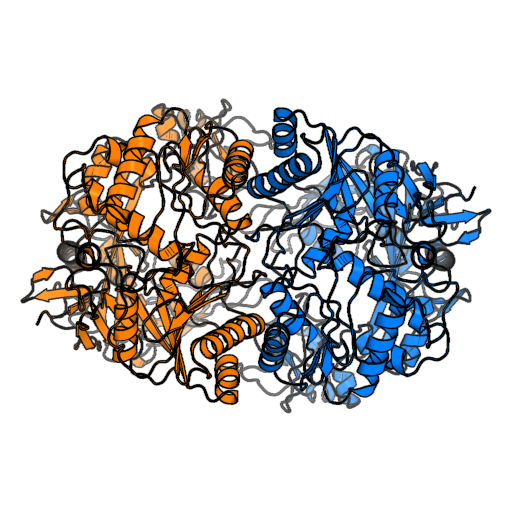 31.11 201 LEU B O 1
ATOM 8357 N N . ALA D 1 202 ? 131.328 162.878 133.533 1.00 27.23 202 ALA B N 1
ATOM 8358 C CA . ALA D 1 202 ? 131.153 161.517 133.050 1.00 27.23 202 ALA B CA 1
ATOM 8359 C C . ALA D 1 202 ? 130.397 161.559 131.731 1.00 27.23 202 ALA B C 1
ATOM 8360 O O . ALA D 1 202 ? 129.288 162.093 131.661 1.00 27.23 202 ALA B O 1
ATOM 8362 N N . VAL D 1 203 ? 131.018 161.035 130.674 1.00 26.23 203 VAL B N 1
ATOM 8363 C CA . VAL D 1 203 ? 130.495 161.152 129.320 1.00 26.23 203 VAL B CA 1
ATOM 8364 C C . VAL D 1 203 ? 130.478 159.776 128.672 1.00 26.23 203 VAL B C 1
ATOM 8365 O O . VAL D 1 203 ? 130.961 158.792 129.232 1.00 26.23 203 VAL B O 1
ATOM 8369 N N . LYS D 1 204 ? 129.898 159.718 127.477 1.00 29.71 204 LYS B N 1
ATOM 8370 C CA . LYS D 1 204 ? 129.963 158.537 126.633 1.00 29.71 204 LYS B CA 1
ATOM 8371 C C . LYS D 1 204 ? 130.273 158.964 125.210 1.00 29.71 204 LYS B C 1
ATOM 8372 O O . LYS D 1 204 ? 129.988 160.094 124.807 1.00 29.71 204 LYS B O 1
ATOM 8378 N N . SER D 1 205 ? 130.868 158.053 124.455 1.00 35.17 205 SER B N 1
ATOM 8379 C CA . SER D 1 205 ? 131.149 158.275 123.046 1.00 35.17 205 SER B CA 1
ATOM 8380 C C . SER D 1 205 ? 130.036 157.639 122.229 1.00 35.17 205 SER B C 1
ATOM 8381 O O . SER D 1 205 ? 129.776 156.438 122.357 1.00 35.17 205 SER B O 1
ATOM 8384 N N . GLU D 1 206 ? 129.378 158.443 121.398 1.00 44.29 206 GLU B N 1
ATOM 8385 C CA . GLU D 1 206 ? 128.349 157.926 120.507 1.00 44.29 206 GLU B CA 1
ATOM 8386 C C . GLU D 1 206 ? 128.914 157.292 119.246 1.00 44.29 206 GLU B C 1
ATOM 8387 O O . GLU D 1 206 ? 128.135 156.868 118.386 1.00 44.29 206 GLU B O 1
ATOM 8393 N N . TRP D 1 207 ? 130.234 157.227 119.104 1.00 48.30 207 TRP B N 1
ATOM 8394 C CA . TRP D 1 207 ? 130.849 156.651 117.920 1.00 48.30 207 TRP B CA 1
ATOM 8395 C C . TRP D 1 207 ? 131.516 155.314 118.208 1.00 48.30 207 TRP B C 1
ATOM 8396 O O . TRP D 1 207 ? 132.210 154.781 117.337 1.00 48.30 207 TRP B O 1
ATOM 8407 N N . SER D 1 208 ? 131.325 154.765 119.406 1.00 38.48 208 SER B N 1
ATOM 8408 C CA . SER D 1 208 ? 131.850 153.457 119.760 1.00 38.48 208 SER B CA 1
ATOM 8409 C C . SER D 1 208 ? 130.840 152.742 120.644 1.00 38.48 208 SER B C 1
ATOM 8410 O O . SER D 1 208 ? 130.012 153.374 121.304 1.00 38.48 208 SER B O 1
ATOM 8413 N N . ASN D 1 209 ? 130.912 151.414 120.643 1.00 35.44 209 ASN B N 1
ATOM 8414 C CA . ASN D 1 209 ? 130.033 150.580 121.450 1.00 35.44 209 ASN B CA 1
ATOM 8415 C C . ASN D 1 209 ? 130.713 150.043 122.701 1.00 35.44 209 ASN B C 1
ATOM 8416 O O . ASN D 1 209 ? 130.156 149.160 123.359 1.00 35.44 209 ASN B O 1
ATOM 8421 N N . ILE D 1 210 ? 131.901 150.544 123.038 1.00 33.47 210 ILE B N 1
ATOM 8422 C CA . ILE D 1 210 ? 132.636 150.034 124.188 1.00 33.47 210 ILE B CA 1
ATOM 8423 C C . ILE D 1 210 ? 131.994 150.550 125.468 1.00 33.47 210 ILE B C 1
ATOM 8424 O O . ILE D 1 210 ? 131.804 151.760 125.643 1.00 33.47 210 ILE B O 1
ATOM 8429 N N . SER D 1 211 ? 131.651 149.631 126.367 1.00 25.40 211 SER B N 1
ATOM 8430 C CA . SER D 1 211 ? 131.006 149.968 127.630 1.00 25.40 211 SER B CA 1
ATOM 8431 C C . SER D 1 211 ? 132.082 150.188 128.687 1.00 25.40 211 SER B C 1
ATOM 8432 O O . SER D 1 211 ? 132.703 149.231 129.159 1.00 25.40 211 SER B O 1
ATOM 8435 N N . GLY D 1 212 ? 132.296 151.446 129.057 1.00 24.96 212 GLY B N 1
ATOM 8436 C CA . GLY D 1 212 ? 133.289 151.781 130.062 1.00 24.96 212 GLY B CA 1
ATOM 8437 C C . GLY D 1 212 ? 133.089 153.197 130.552 1.00 24.96 212 GLY B C 1
ATOM 8438 O O . GLY D 1 212 ? 132.452 154.024 129.894 1.00 24.96 212 GLY B O 1
ATOM 8439 N N . ASN D 1 213 ? 133.653 153.464 131.726 1.00 36.43 213 ASN B N 1
ATOM 8440 C CA . ASN D 1 213 ? 133.526 154.764 132.374 1.00 36.43 213 ASN B CA 1
ATOM 8441 C C . ASN D 1 213 ? 134.428 155.769 131.667 1.00 36.43 213 ASN B C 1
ATOM 8442 O O . ASN D 1 213 ? 135.657 155.646 131.712 1.00 36.43 213 ASN B O 1
ATOM 8447 N N . LEU D 1 214 ? 133.823 156.766 131.025 1.00 31.77 214 LEU B N 1
ATOM 8448 C CA . LEU D 1 214 ? 134.555 157.810 130.319 1.00 31.77 214 LEU B CA 1
ATOM 8449 C C . LEU D 1 214 ? 134.339 159.139 131.025 1.00 31.77 214 LEU B C 1
ATOM 8450 O O . LEU D 1 214 ? 133.219 159.659 131.045 1.00 31.77 214 LEU B O 1
ATOM 8455 N N . VAL D 1 215 ? 135.408 159.688 131.597 1.00 33.63 215 VAL B N 1
ATOM 8456 C CA . VAL D 1 215 ? 135.373 160.996 132.239 1.00 33.63 215 VAL B CA 1
ATOM 8457 C C . VAL D 1 215 ? 136.411 161.896 131.583 1.00 33.63 215 VAL B C 1
ATOM 8458 O O . VAL D 1 215 ? 137.464 161.430 131.135 1.00 33.63 215 VAL B O 1
ATOM 8462 N N . ILE D 1 216 ? 136.100 163.187 131.511 1.00 34.85 216 ILE B N 1
ATOM 8463 C CA . ILE D 1 216 ? 136.989 164.151 130.874 1.00 34.85 216 ILE B CA 1
ATOM 8464 C C . ILE D 1 216 ? 138.104 164.526 131.841 1.00 34.85 216 ILE B C 1
ATOM 8465 O O . ILE D 1 216 ? 137.847 164.918 132.985 1.00 34.85 216 ILE B O 1
ATOM 8470 N N . GLU D 1 217 ? 139.352 164.399 131.385 1.00 38.61 217 GLU B N 1
ATOM 8471 C CA . GLU D 1 217 ? 140.473 164.902 132.168 1.00 38.61 217 GLU B CA 1
ATOM 8472 C C . GLU D 1 217 ? 140.549 166.422 132.098 1.00 38.61 217 GLU B C 1
ATOM 8473 O O . GLU D 1 217 ? 140.523 167.100 133.132 1.00 38.61 217 GLU B O 1
ATOM 8479 N N . SER D 1 218 ? 140.623 166.973 130.892 1.00 38.33 218 SER B N 1
ATOM 8480 C CA . SER D 1 218 ? 140.794 168.410 130.689 1.00 38.33 218 SER B CA 1
ATOM 8481 C C . SER D 1 218 ? 140.340 168.748 129.273 1.00 38.33 218 SER B C 1
ATOM 8482 O O . SER D 1 218 ? 139.765 167.913 128.567 1.00 38.33 218 SER B O 1
ATOM 8485 N N . VAL D 1 219 ? 140.588 169.990 128.866 1.00 37.87 219 VAL B N 1
ATOM 8486 C CA . VAL D 1 219 ? 140.322 170.458 127.510 1.00 37.87 219 VAL B CA 1
ATOM 8487 C C . VAL D 1 219 ? 141.626 171.032 126.974 1.00 37.87 219 VAL B C 1
ATOM 8488 O O . VAL D 1 219 ? 142.116 172.051 127.475 1.00 37.87 219 VAL B O 1
ATOM 8492 N N . LEU D 1 220 ? 142.190 170.381 125.962 1.00 35.96 220 LEU B N 1
ATOM 8493 C CA . LEU D 1 220 ? 143.437 170.843 125.370 1.00 35.96 220 LEU B CA 1
ATOM 8494 C C . LEU D 1 220 ? 143.169 172.008 124.429 1.00 35.96 220 LEU B C 1
ATOM 8495 O O . LEU D 1 220 ? 142.121 172.073 123.782 1.00 35.96 220 LEU B O 1
ATOM 8500 N N . GLU D 1 221 ? 144.131 172.931 124.348 1.00 39.89 221 GLU B N 1
ATOM 8501 C CA . GLU D 1 221 ? 144.022 174.055 123.425 1.00 39.89 221 GLU B CA 1
ATOM 8502 C C . GLU D 1 221 ? 144.322 173.664 121.985 1.00 39.89 221 GLU B C 1
ATOM 8503 O O . GLU D 1 221 ? 144.108 174.481 121.082 1.00 39.89 221 GLU B O 1
ATOM 8509 N N . THR D 1 222 ? 144.811 172.448 121.757 1.00 37.97 222 THR B N 1
ATOM 8510 C CA . THR D 1 222 ? 145.104 171.979 120.411 1.00 37.97 222 THR B CA 1
ATOM 8511 C C . THR D 1 222 ? 143.810 171.743 119.641 1.00 37.97 222 THR B C 1
ATOM 8512 O O . THR D 1 222 ? 142.855 171.166 120.166 1.00 37.97 222 THR B O 1
ATOM 8516 N N . LYS D 1 223 ? 143.769 172.215 118.399 1.00 35.26 223 LYS B N 1
ATOM 8517 C CA . LYS D 1 223 ? 142.620 171.997 117.535 1.00 35.26 223 LYS B CA 1
ATOM 8518 C C . LYS D 1 223 ? 142.655 170.584 116.967 1.00 35.26 223 LYS B C 1
ATOM 8519 O O . LYS D 1 223 ? 143.705 169.939 116.922 1.00 35.26 223 LYS B O 1
ATOM 8525 N N . ILE D 1 224 ? 141.489 170.111 116.516 1.00 40.75 224 ILE B N 1
ATOM 8526 C CA . ILE D 1 224 ? 141.370 168.720 116.081 1.00 40.75 224 ILE B CA 1
ATOM 8527 C C . ILE D 1 224 ? 142.001 168.524 114.707 1.00 40.75 224 ILE B C 1
ATOM 8528 O O . ILE D 1 224 ? 142.334 167.398 114.317 1.00 40.75 224 ILE B O 1
ATOM 8533 N N . SER D 1 225 ? 142.178 169.611 113.950 1.00 37.01 225 SER B N 1
ATOM 8534 C CA . SER D 1 225 ? 142.785 169.495 112.629 1.00 37.01 225 SER B CA 1
ATOM 8535 C C . SER D 1 225 ? 144.305 169.436 112.710 1.00 37.01 225 SER B C 1
ATOM 8536 O O . SER D 1 225 ? 144.956 168.978 111.764 1.00 37.01 225 SER B O 1
ATOM 8539 N N . GLU D 1 226 ? 144.880 169.898 113.816 1.00 39.27 226 GLU B N 1
ATOM 8540 C CA . GLU D 1 226 ? 146.327 169.890 113.970 1.00 39.27 226 GLU B CA 1
ATOM 8541 C C . GLU D 1 226 ? 146.809 168.459 114.213 1.00 39.27 226 GLU B C 1
ATOM 8542 O O . GLU D 1 226 ? 146.142 167.696 114.921 1.00 39.27 226 GLU B O 1
ATOM 8548 N N . PRO D 1 227 ? 147.930 168.052 113.606 1.00 38.46 227 PRO B N 1
ATOM 8549 C CA . PRO D 1 227 ? 148.408 166.673 113.780 1.00 38.46 227 PRO B CA 1
ATOM 8550 C C . PRO D 1 227 ? 148.872 166.398 115.203 1.00 38.46 227 PRO B C 1
ATOM 8551 O O . PRO D 1 227 ? 149.672 167.139 115.777 1.00 38.46 227 PRO B O 1
ATOM 8555 N N . THR D 1 228 ? 148.381 165.295 115.753 1.00 38.75 228 THR B N 1
ATOM 8556 C CA . THR D 1 228 ? 148.442 165.023 117.178 1.00 38.75 228 THR B CA 1
ATOM 8557 C C . THR D 1 228 ? 149.784 164.403 117.564 1.00 38.75 228 THR B C 1
ATOM 8558 O O . THR D 1 228 ? 150.743 164.392 116.789 1.00 38.75 228 THR B O 1
ATOM 8562 N N . SER D 1 229 ? 149.851 163.879 118.792 1.00 35.57 229 SER B N 1
ATOM 8563 C CA . SER D 1 229 ? 151.073 163.254 119.285 1.00 35.57 229 SER B CA 1
ATOM 8564 C C . SER D 1 229 ? 151.324 161.888 118.660 1.00 35.57 229 SER B C 1
ATOM 8565 O O . SER D 1 229 ? 152.446 161.379 118.747 1.00 35.57 229 SER B O 1
ATOM 8568 N N . LEU D 1 230 ? 150.310 161.285 118.035 1.00 36.93 230 LEU B N 1
ATOM 8569 C CA . LEU D 1 230 ? 150.485 160.003 117.364 1.00 36.93 230 LEU B CA 1
ATOM 8570 C C . LEU D 1 230 ? 151.020 160.145 115.944 1.00 36.93 230 LEU B C 1
ATOM 8571 O O . LEU D 1 230 ? 151.118 159.137 115.236 1.00 36.93 230 LEU B O 1
ATOM 8576 N N . GLY D 1 231 ? 151.365 161.358 115.512 1.00 35.12 231 GLY B N 1
ATOM 8577 C CA . GLY D 1 231 ? 151.854 161.594 114.173 1.00 35.12 231 GLY B CA 1
ATOM 8578 C C . GLY D 1 231 ? 150.789 161.966 113.166 1.00 35.12 231 GLY B C 1
ATOM 8579 O O . GLY D 1 231 ? 151.119 162.547 112.124 1.00 35.12 231 GLY B O 1
ATOM 8580 N N . GLN D 1 232 ? 149.527 161.653 113.443 1.00 42.03 232 GLN B N 1
ATOM 8581 C CA . GLN D 1 232 ? 148.416 161.990 112.567 1.00 42.03 232 GLN B CA 1
ATOM 8582 C C . GLN D 1 232 ? 147.348 162.712 113.374 1.00 42.03 232 GLN B C 1
ATOM 8583 O O . GLN D 1 232 ? 147.273 162.560 114.596 1.00 42.03 232 GLN B O 1
ATOM 8589 N N . SER D 1 233 ? 146.532 163.504 112.686 1.00 41.61 233 SER B N 1
ATOM 8590 C CA . SER D 1 233 ? 145.480 164.249 113.357 1.00 41.61 233 SER B CA 1
ATOM 8591 C C . SER D 1 233 ? 144.307 163.334 113.695 1.00 41.61 233 SER B C 1
ATOM 8592 O O . SER D 1 233 ? 144.249 162.171 113.284 1.00 41.61 233 SER B O 1
ATOM 8595 N N . LEU D 1 234 ? 143.362 163.877 114.466 1.00 44.69 234 LEU B N 1
ATOM 8596 C CA . LEU D 1 234 ? 142.211 163.083 114.885 1.00 44.69 234 LEU B CA 1
ATOM 8597 C C . LEU D 1 234 ? 141.240 162.859 113.735 1.00 44.69 234 LEU B C 1
ATOM 8598 O O . LEU D 1 234 ? 140.627 161.791 113.638 1.00 44.69 234 LEU B O 1
ATOM 8603 N N . ILE D 1 235 ? 141.083 163.852 112.855 1.00 41.78 235 ILE B N 1
ATOM 8604 C CA . ILE D 1 235 ? 140.204 163.691 111.697 1.00 41.78 235 ILE B CA 1
ATOM 8605 C C . ILE D 1 235 ? 140.791 162.665 110.733 1.00 41.78 235 ILE B C 1
ATOM 8606 O O . ILE D 1 235 ? 140.069 161.840 110.156 1.00 41.78 235 ILE B O 1
ATOM 8611 N N . ASP D 1 236 ? 142.120 162.667 110.589 1.00 43.76 236 ASP B N 1
ATOM 8612 C CA . ASP D 1 236 ? 142.793 161.605 109.847 1.00 43.76 236 ASP B CA 1
ATOM 8613 C C . ASP D 1 236 ? 142.652 160.262 110.557 1.00 43.76 236 ASP B C 1
ATOM 8614 O O . ASP D 1 236 ? 142.598 159.211 109.906 1.00 43.76 236 ASP B O 1
ATOM 8619 N N . TYR D 1 237 ? 142.569 160.278 111.891 1.00 49.38 237 TYR B N 1
ATOM 8620 C CA . TYR D 1 237 ? 142.396 159.037 112.642 1.00 49.38 237 TYR B CA 1
ATOM 8621 C C . TYR D 1 237 ? 140.996 158.465 112.457 1.00 49.38 237 TYR B C 1
ATOM 8622 O O . TYR D 1 237 ? 140.810 157.243 112.484 1.00 49.38 237 TYR B O 1
ATOM 8631 N N . TYR D 1 238 ? 139.994 159.328 112.270 1.00 49.45 238 TYR B N 1
ATOM 8632 C CA . TYR D 1 238 ? 138.655 158.815 111.996 1.00 49.45 238 TYR B CA 1
ATOM 8633 C C . TYR D 1 238 ? 138.494 158.426 110.531 1.00 49.45 238 TYR B C 1
ATOM 8634 O O . TYR D 1 238 ? 137.699 157.533 110.216 1.00 49.45 238 TYR B O 1
ATOM 8643 N N . LYS D 1 239 ? 139.229 159.074 109.621 1.00 44.09 239 LYS B N 1
ATOM 8644 C CA . LYS D 1 239 ? 139.165 158.648 108.224 1.00 44.09 239 LYS B CA 1
ATOM 8645 C C . LYS D 1 239 ? 139.903 157.332 108.007 1.00 44.09 239 LYS B C 1
ATOM 8646 O O . LYS D 1 239 ? 139.520 156.540 107.138 1.00 44.09 239 LYS B O 1
ATOM 8652 N N . ASN D 1 240 ? 140.962 157.079 108.779 1.00 46.17 240 ASN B N 1
ATOM 8653 C CA . ASN D 1 240 ? 141.698 155.830 108.625 1.00 46.17 240 ASN B CA 1
ATOM 8654 C C . ASN D 1 240 ? 140.959 154.632 109.209 1.00 46.17 240 ASN B C 1
ATOM 8655 O O . ASN D 1 240 ? 141.251 153.497 108.818 1.00 46.17 240 ASN B O 1
ATOM 8660 N N . ASN D 1 241 ? 140.001 154.854 110.111 1.00 46.07 241 ASN B N 1
ATOM 8661 C CA . ASN D 1 241 ? 139.242 153.782 110.745 1.00 46.07 241 ASN B CA 1
ATOM 8662 C C . ASN D 1 241 ? 137.993 153.402 109.954 1.00 46.07 241 ASN B C 1
ATOM 8663 O O . ASN D 1 241 ? 137.062 152.821 110.526 1.00 46.07 241 ASN B O 1
ATOM 8668 N N . ASN D 1 242 ? 137.969 153.722 108.651 1.00 40.57 242 ASN B N 1
ATOM 8669 C CA . ASN D 1 242 ? 136.806 153.571 107.763 1.00 40.57 242 ASN B CA 1
ATOM 8670 C C . ASN D 1 242 ? 135.569 154.284 108.307 1.00 40.57 242 ASN B C 1
ATOM 8671 O O . ASN D 1 242 ? 134.444 153.801 108.158 1.00 40.57 242 ASN B O 1
ATOM 8676 N N . GLN D 1 243 ? 135.772 155.440 108.941 1.00 44.64 243 GLN B N 1
ATOM 8677 C CA . GLN D 1 243 ? 134.689 156.236 109.507 1.00 44.64 243 GLN B CA 1
ATOM 8678 C C . GLN D 1 243 ? 134.766 157.678 109.022 1.00 44.64 243 GLN B C 1
ATOM 8679 O O . GLN D 1 243 ? 134.519 158.612 109.790 1.00 44.64 243 GLN B O 1
ATOM 8685 N N . GLY D 1 244 ? 135.114 157.876 107.749 1.00 41.14 244 GLY B N 1
ATOM 8686 C CA . GLY D 1 244 ? 135.233 159.218 107.206 1.00 41.14 244 GLY B CA 1
ATOM 8687 C C . GLY D 1 244 ? 133.909 159.907 106.960 1.00 41.14 244 GLY B C 1
ATOM 8688 O O . GLY D 1 244 ? 133.889 161.120 106.727 1.00 41.14 244 GLY B O 1
ATOM 8689 N N . TYR D 1 245 ? 132.803 159.161 107.002 1.00 45.34 245 TYR B N 1
ATOM 8690 C CA . TYR D 1 245 ? 131.489 159.760 106.789 1.00 45.34 245 TYR B CA 1
ATOM 8691 C C . TYR D 1 245 ? 131.066 160.609 107.982 1.00 45.34 245 TYR B C 1
ATOM 8692 O O . TYR D 1 245 ? 130.272 161.545 107.833 1.00 45.34 245 TYR B O 1
ATOM 8701 N N . ARG D 1 246 ? 131.582 160.297 109.174 1.00 46.76 246 ARG B N 1
ATOM 8702 C CA . ARG D 1 246 ? 131.238 161.083 110.354 1.00 46.76 246 ARG B CA 1
ATOM 8703 C C . ARG D 1 246 ? 131.944 162.433 110.341 1.00 46.76 246 ARG B C 1
ATOM 8704 O O . ARG D 1 246 ? 131.391 163.436 110.806 1.00 46.76 246 ARG B O 1
ATOM 8712 N N . VAL D 1 247 ? 133.171 162.478 109.811 1.00 42.06 247 VAL B N 1
ATOM 8713 C CA . VAL D 1 247 ? 133.919 163.727 109.729 1.00 42.06 247 VAL B CA 1
ATOM 8714 C C . VAL D 1 247 ? 133.747 164.424 108.388 1.00 42.06 247 VAL B C 1
ATOM 8715 O O . VAL D 1 247 ? 134.399 165.450 108.146 1.00 42.06 247 VAL B O 1
ATOM 8719 N N . LYS D 1 248 ? 132.890 163.903 107.508 1.00 41.40 248 LYS B N 1
ATOM 8720 C CA . LYS D 1 248 ? 132.733 164.499 106.185 1.00 41.40 248 LYS B CA 1
ATOM 8721 C C . LYS D 1 248 ? 131.907 165.778 106.246 1.00 41.40 248 LYS B C 1
ATOM 8722 O O . LYS D 1 248 ? 132.201 166.749 105.538 1.00 41.40 248 LYS B O 1
ATOM 8728 N N . ASP D 1 249 ? 130.882 165.806 107.096 1.00 43.31 249 ASP B N 1
ATOM 8729 C CA . ASP D 1 249 ? 129.992 166.957 107.183 1.00 43.31 249 ASP B CA 1
ATOM 8730 C C . ASP D 1 249 ? 130.515 168.059 108.096 1.00 43.31 249 ASP B C 1
ATOM 8731 O O . ASP D 1 249 ? 129.778 169.014 108.363 1.00 43.31 249 ASP B O 1
ATOM 8736 N N . PHE D 1 250 ? 131.751 167.956 108.580 1.00 44.83 250 PHE B N 1
ATOM 8737 C CA . PHE D 1 250 ? 132.288 168.982 109.464 1.00 44.83 250 PHE B CA 1
ATOM 8738 C C . PHE D 1 250 ? 132.670 170.229 108.676 1.00 44.83 250 PHE B C 1
ATOM 8739 O O . PHE D 1 250 ? 133.261 170.148 107.596 1.00 44.83 250 PHE B O 1
ATOM 8747 N N . THR D 1 251 ? 132.326 171.387 109.229 1.00 41.34 251 THR B N 1
ATOM 8748 C CA . THR D 1 251 ? 132.628 172.670 108.619 1.00 41.34 251 THR B CA 1
ATOM 8749 C C . THR D 1 251 ? 133.970 173.188 109.133 1.00 41.34 251 THR B C 1
ATOM 8750 O O . THR D 1 251 ? 134.720 172.486 109.816 1.00 41.34 251 THR B O 1
ATOM 8754 N N . ASP D 1 252 ? 134.276 174.441 108.786 1.00 41.96 252 ASP B N 1
ATOM 8755 C CA . ASP D 1 252 ? 135.507 175.061 109.266 1.00 41.96 252 ASP B CA 1
ATOM 8756 C C . ASP D 1 252 ? 135.414 175.389 110.749 1.00 41.96 252 ASP B C 1
ATOM 8757 O O . ASP D 1 252 ? 136.412 175.308 111.475 1.00 41.96 252 ASP B O 1
ATOM 8762 N N . GLU D 1 253 ? 134.219 175.762 111.216 1.00 43.22 253 GLU B N 1
ATOM 8763 C CA . GLU D 1 253 ? 134.018 176.026 112.637 1.00 43.22 253 GLU B CA 1
ATOM 8764 C C . GLU D 1 253 ? 134.091 174.735 113.445 1.00 43.22 253 GLU B C 1
ATOM 8765 O O . GLU D 1 253 ? 134.491 174.744 114.616 1.00 43.22 253 GLU B O 1
ATOM 8771 N N . ASP D 1 254 ? 133.727 173.609 112.824 1.00 40.59 254 ASP B N 1
ATOM 8772 C CA . ASP D 1 254 ? 133.863 172.314 113.482 1.00 40.59 254 ASP B CA 1
ATOM 8773 C C . ASP D 1 254 ? 135.330 171.928 113.641 1.00 40.59 254 ASP B C 1
ATOM 8774 O O . ASP D 1 254 ? 135.696 171.231 114.593 1.00 40.59 254 ASP B O 1
ATOM 8779 N N . LEU D 1 255 ? 136.187 172.378 112.720 1.00 38.97 255 LEU B N 1
ATOM 8780 C CA . LEU D 1 255 ? 137.614 172.096 112.831 1.00 38.97 255 LEU B CA 1
ATOM 8781 C C . LEU D 1 255 ? 138.302 172.970 113.872 1.00 38.97 255 LEU B C 1
ATOM 8782 O O . LEU D 1 255 ? 139.429 172.660 114.272 1.00 38.97 255 LEU B O 1
ATOM 8787 N N . ASN D 1 256 ? 137.656 174.046 114.321 1.00 35.81 256 ASN B N 1
ATOM 8788 C CA . ASN D 1 256 ? 138.168 174.864 115.412 1.00 35.81 256 ASN B CA 1
ATOM 8789 C C . ASN D 1 256 ? 137.769 174.339 116.785 1.00 35.81 256 ASN B C 1
ATOM 8790 O O . ASN D 1 256 ? 137.909 175.066 117.774 1.00 35.81 256 ASN B O 1
ATOM 8795 N N . ALA D 1 257 ? 137.272 173.108 116.868 1.00 34.18 257 ALA B N 1
ATOM 8796 C CA . ALA D 1 257 ? 136.921 172.522 118.152 1.00 34.18 257 ALA B CA 1
ATOM 8797 C C . ALA D 1 257 ? 138.174 172.113 118.913 1.00 34.18 257 ALA B C 1
ATOM 8798 O O . ALA D 1 257 ? 139.135 171.600 118.335 1.00 34.18 257 ALA B O 1
ATOM 8800 N N . ASN D 1 258 ? 138.159 172.349 120.220 1.00 33.60 258 ASN B N 1
ATOM 8801 C CA . ASN D 1 258 ? 139.295 171.992 121.054 1.00 33.60 258 ASN B CA 1
ATOM 8802 C C . ASN D 1 258 ? 139.302 170.493 121.323 1.00 33.60 258 ASN B C 1
ATOM 8803 O O . ASN D 1 258 ? 138.250 169.878 121.505 1.00 33.60 258 ASN B O 1
ATOM 8808 N N . ILE D 1 259 ? 140.499 169.904 121.343 1.00 37.24 259 ILE B N 1
ATOM 8809 C CA . ILE D 1 259 ? 140.628 168.482 121.638 1.00 37.24 259 ILE B CA 1
ATOM 8810 C C . ILE D 1 259 ? 140.321 168.238 123.108 1.00 37.24 259 ILE B C 1
ATOM 8811 O O . ILE D 1 259 ? 140.928 168.847 123.999 1.00 37.24 259 ILE B O 1
ATOM 8816 N N . VAL D 1 260 ? 139.367 167.348 123.366 1.00 34.53 260 VAL B N 1
ATOM 8817 C CA . VAL D 1 260 ? 138.944 167.004 124.716 1.00 34.53 260 VAL B CA 1
ATOM 8818 C C . VAL D 1 260 ? 139.406 165.582 124.996 1.00 34.53 260 VAL B C 1
ATOM 8819 O O . VAL D 1 260 ? 138.832 164.621 124.472 1.00 34.53 260 VAL B O 1
ATOM 8823 N N . ASN D 1 261 ? 140.446 165.444 125.811 1.00 37.34 261 ASN B N 1
ATOM 8824 C CA . ASN D 1 261 ? 140.950 164.132 126.185 1.00 37.34 261 ASN B CA 1
ATOM 8825 C C . ASN D 1 261 ? 140.089 163.534 127.292 1.00 37.34 261 ASN B C 1
ATOM 8826 O O . ASN D 1 261 ? 139.544 164.255 128.132 1.00 37.34 261 ASN B O 1
ATOM 8831 N N . VAL D 1 262 ? 139.945 162.210 127.269 1.00 34.48 262 VAL B N 1
ATOM 8832 C CA . VAL D 1 262 ? 138.944 161.516 128.070 1.00 34.48 262 VAL B CA 1
ATOM 8833 C C . VAL D 1 262 ? 139.566 160.258 128.673 1.00 34.48 262 VAL B C 1
ATOM 8834 O O . VAL D 1 262 ? 140.310 159.536 128.001 1.00 34.48 262 VAL B O 1
ATOM 8838 N N . ARG D 1 263 ? 139.310 160.034 129.961 1.00 37.11 263 ARG B N 1
ATOM 8839 C CA . ARG D 1 263 ? 139.883 158.891 130.657 1.00 37.11 263 ARG B CA 1
ATOM 8840 C C . ARG D 1 263 ? 139.094 157.622 130.371 1.00 37.11 263 ARG B C 1
ATOM 8841 O O . ARG D 1 263 ? 137.872 157.581 130.530 1.00 37.11 263 ARG B O 1
ATOM 8849 N N . GLY D 1 264 ? 139.805 156.574 129.963 1.00 34.30 264 GLY B N 1
ATOM 8850 C CA . GLY D 1 264 ? 139.170 155.310 129.648 1.00 34.30 264 GLY B CA 1
ATOM 8851 C C . GLY D 1 264 ? 139.639 154.165 130.522 1.00 34.30 264 GLY B C 1
ATOM 8852 O O . GLY D 1 264 ? 139.789 153.037 130.039 1.00 34.30 264 GLY B O 1
ATOM 8853 N N . ASN D 1 265 ? 139.954 154.480 131.787 1.00 39.37 265 ASN B N 1
ATOM 8854 C CA . ASN D 1 265 ? 140.246 153.557 132.891 1.00 39.37 265 ASN B CA 1
ATOM 8855 C C . ASN D 1 265 ? 141.566 152.799 132.723 1.00 39.37 265 ASN B C 1
ATOM 8856 O O . ASN D 1 265 ? 141.961 152.046 133.619 1.00 39.37 265 ASN B O 1
ATOM 8861 N N . LYS D 1 266 ? 142.254 152.978 131.609 1.00 35.46 266 LYS B N 1
ATOM 8862 C CA . LYS D 1 266 ? 143.591 152.425 131.434 1.00 35.46 266 LYS B CA 1
ATOM 8863 C C . LYS D 1 266 ? 144.589 153.463 130.950 1.00 35.46 266 LYS B C 1
ATOM 8864 O O . LYS D 1 266 ? 145.732 153.475 131.419 1.00 35.46 266 LYS B O 1
ATOM 8870 N N . LYS D 1 267 ? 144.178 154.351 130.050 1.00 39.45 267 LYS B N 1
ATOM 8871 C CA . LYS D 1 267 ? 145.055 155.383 129.520 1.00 39.45 267 LYS B CA 1
ATOM 8872 C C . LYS D 1 267 ? 144.197 156.522 128.995 1.00 39.45 267 LYS B C 1
ATOM 8873 O O . LYS D 1 267 ? 142.970 156.418 128.921 1.00 39.45 267 LYS B O 1
ATOM 8879 N N . ILE D 1 268 ? 144.863 157.615 128.634 1.00 42.23 268 ILE B N 1
ATOM 8880 C CA . ILE D 1 268 ? 144.164 158.792 128.135 1.00 42.23 268 ILE B CA 1
ATOM 8881 C C . ILE D 1 268 ? 143.767 158.558 126.685 1.00 42.23 268 ILE B C 1
ATOM 8882 O O . ILE D 1 268 ? 144.625 158.403 125.807 1.00 42.23 268 ILE B O 1
ATOM 8887 N N . TYR D 1 269 ? 142.465 158.523 126.429 1.00 45.68 269 TYR B N 1
ATOM 8888 C CA . TYR D 1 269 ? 141.936 158.503 125.076 1.00 45.68 269 TYR B CA 1
ATOM 8889 C C . TYR D 1 269 ? 141.822 159.934 124.577 1.00 45.68 269 TYR B C 1
ATOM 8890 O O . TYR D 1 269 ? 141.815 160.881 125.368 1.00 45.68 269 TYR B O 1
ATOM 8899 N N . MET D 1 270 ? 141.747 160.089 123.263 1.00 50.24 270 MET B N 1
ATOM 8900 C CA . MET D 1 270 ? 141.813 161.404 122.636 1.00 50.24 270 MET B CA 1
ATOM 8901 C C . MET D 1 270 ? 140.676 161.494 121.622 1.00 50.24 270 MET B C 1
ATOM 8902 O O . MET D 1 270 ? 140.824 161.069 120.472 1.00 50.24 270 MET B O 1
ATOM 8907 N N . TYR D 1 271 ? 139.542 162.043 122.054 1.00 45.64 271 TYR B N 1
ATOM 8908 C CA . TYR D 1 271 ? 138.346 162.149 121.232 1.00 45.64 271 TYR B CA 1
ATOM 8909 C C . TYR D 1 271 ? 138.064 163.608 120.904 1.00 45.64 271 TYR B C 1
ATOM 8910 O O . TYR D 1 271 ? 138.572 164.526 121.552 1.00 45.64 271 TYR B O 1
ATOM 8919 N N . ILE D 1 272 ? 137.243 163.811 119.879 1.00 41.34 272 ILE B N 1
ATOM 8920 C CA . ILE D 1 272 ? 136.800 165.147 119.489 1.00 41.34 272 ILE B CA 1
ATOM 8921 C C . ILE D 1 272 ? 135.511 165.444 120.252 1.00 41.34 272 ILE B C 1
ATOM 8922 O O . ILE D 1 272 ? 134.790 164.504 120.616 1.00 41.34 272 ILE B O 1
ATOM 8927 N N . PRO D 1 273 ? 135.186 166.710 120.552 1.00 35.53 273 PRO B N 1
ATOM 8928 C CA . PRO D 1 273 ? 134.007 166.974 121.394 1.00 35.53 273 PRO B CA 1
ATOM 8929 C C . PRO D 1 273 ? 132.679 166.784 120.682 1.00 35.53 273 PRO B C 1
ATOM 8930 O O . PRO D 1 273 ? 131.637 166.814 121.346 1.00 35.53 273 PRO B O 1
ATOM 8934 N N . HIS D 1 274 ? 132.673 166.606 119.361 1.00 39.79 274 HIS B N 1
ATOM 8935 C CA . HIS D 1 274 ? 131.427 166.284 118.677 1.00 39.79 274 HIS B CA 1
ATOM 8936 C C . HIS D 1 274 ? 131.026 164.834 118.916 1.00 39.79 274 HIS B C 1
ATOM 8937 O O . HIS D 1 274 ? 129.835 164.506 118.893 1.00 39.79 274 HIS B O 1
ATOM 8944 N N . ALA D 1 275 ? 132.001 163.963 119.167 1.00 37.64 275 ALA B N 1
ATOM 8945 C CA . ALA D 1 275 ? 131.760 162.537 119.331 1.00 37.64 275 ALA B CA 1
ATOM 8946 C C . ALA D 1 275 ? 131.291 162.158 120.726 1.00 37.64 275 ALA B C 1
ATOM 8947 O O . ALA D 1 275 ? 130.614 161.136 120.877 1.00 37.64 275 ALA B O 1
ATOM 8949 N N . LEU D 1 276 ? 131.623 162.950 121.738 1.00 33.53 276 LEU B N 1
ATOM 8950 C CA . LEU D 1 276 ? 131.334 162.618 123.123 1.00 33.53 276 LEU B CA 1
ATOM 8951 C C . LEU D 1 276 ? 130.063 163.320 123.576 1.00 33.53 276 LEU B C 1
ATOM 8952 O O . LEU D 1 276 ? 129.853 164.499 123.274 1.00 33.53 276 LEU B O 1
ATOM 8957 N N . LYS D 1 277 ? 129.223 162.583 124.298 1.00 27.94 277 LYS B N 1
ATOM 8958 C CA . LYS D 1 277 ? 127.954 163.038 124.824 1.00 27.94 277 LYS B CA 1
ATOM 8959 C C . LYS D 1 277 ? 127.959 162.816 126.331 1.00 27.94 277 LYS B C 1
ATOM 8960 O O . LYS D 1 277 ? 128.407 161.753 126.782 1.00 27.94 277 LYS B O 1
ATOM 8966 N N . PRO D 1 278 ? 127.506 163.775 127.140 1.00 22.73 278 PRO B N 1
ATOM 8967 C CA . PRO D 1 278 ? 127.548 163.582 128.595 1.00 22.73 278 PRO B CA 1
ATOM 8968 C C . PRO D 1 278 ? 126.502 162.589 129.082 1.00 22.73 278 PRO B C 1
ATOM 8969 O O . PRO D 1 278 ? 125.469 162.371 128.446 1.00 22.73 278 PRO B O 1
ATOM 8973 N N . ILE D 1 279 ? 126.794 161.976 130.226 1.00 19.87 279 ILE B N 1
ATOM 8974 C CA . ILE D 1 279 ? 125.895 161.008 130.846 1.00 19.87 279 ILE B CA 1
ATOM 8975 C C . ILE D 1 279 ? 124.852 161.762 131.654 1.00 19.87 279 ILE B C 1
ATOM 8976 O O . ILE D 1 279 ? 125.193 162.544 132.546 1.00 19.87 279 ILE B O 1
ATOM 8981 N N . ILE D 1 280 ? 123.581 161.529 131.349 1.00 16.40 280 ILE B N 1
ATOM 8982 C CA . ILE D 1 280 ? 122.491 162.248 132.008 1.00 16.40 280 ILE B CA 1
ATOM 8983 C C . ILE D 1 280 ? 122.011 161.344 133.136 1.00 16.40 280 ILE B C 1
ATOM 8984 O O . ILE D 1 280 ? 121.070 160.561 132.997 1.00 16.40 280 ILE B O 1
ATOM 8989 N N . THR D 1 281 ? 122.664 161.459 134.283 1.00 16.04 281 THR B N 1
ATOM 8990 C CA . THR D 1 281 ? 122.188 160.819 135.496 1.00 16.04 281 THR B CA 1
ATOM 8991 C C . THR D 1 281 ? 121.187 161.734 136.189 1.00 16.04 281 THR B C 1
ATOM 8992 O O . THR D 1 281 ? 120.877 162.822 135.711 1.00 16.04 281 THR B O 1
ATOM 8996 N N . ARG D 1 282 ? 120.660 161.268 137.324 1.00 18.23 282 ARG B N 1
ATOM 8997 C CA . ARG D 1 282 ? 119.899 162.159 138.194 1.00 18.23 282 ARG B CA 1
ATOM 8998 C C . ARG D 1 282 ? 120.784 163.255 138.770 1.00 18.23 282 ARG B C 1
ATOM 8999 O O . ARG D 1 282 ? 120.319 164.380 138.976 1.00 18.23 282 ARG B O 1
ATOM 9007 N N . GLU D 1 283 ? 122.057 162.942 139.029 1.00 21.28 283 GLU B N 1
ATOM 9008 C CA . GLU D 1 283 ? 122.966 163.908 139.635 1.00 21.28 283 GLU B CA 1
ATOM 9009 C C . GLU D 1 283 ? 123.300 165.035 138.667 1.00 21.28 283 GLU B C 1
ATOM 9010 O O . GLU D 1 283 ? 123.277 166.211 139.041 1.00 21.28 283 GLU B O 1
ATOM 9016 N N . TYR D 1 284 ? 123.603 164.688 137.413 1.00 21.13 284 TYR B N 1
ATOM 9017 C CA . TYR D 1 284 ? 123.927 165.689 136.400 1.00 21.13 284 TYR B CA 1
ATOM 9018 C C . TYR D 1 284 ? 122.712 166.545 136.064 1.00 21.13 284 TYR B C 1
ATOM 9019 O O . TYR D 1 284 ? 122.817 167.771 135.928 1.00 21.13 284 TYR B O 1
ATOM 9028 N N . LEU D 1 285 ? 121.550 165.904 135.941 1.00 20.61 285 LEU B N 1
ATOM 9029 C CA . LEU D 1 285 ? 120.296 166.600 135.678 1.00 20.61 285 LEU B CA 1
ATOM 9030 C C . LEU D 1 285 ? 119.931 167.539 136.820 1.00 20.61 285 LEU B C 1
ATOM 9031 O O . LEU D 1 285 ? 119.425 168.641 136.590 1.00 20.61 285 LEU B O 1
ATOM 9036 N N . ALA D 1 286 ? 120.193 167.123 138.060 1.00 22.02 286 ALA B N 1
ATOM 9037 C CA . ALA D 1 286 ? 119.895 167.969 139.210 1.00 22.02 286 ALA B CA 1
ATOM 9038 C C . ALA D 1 286 ? 120.904 169.100 139.342 1.00 22.02 286 ALA B C 1
ATOM 9039 O O . ALA D 1 286 ? 120.568 170.186 139.826 1.00 22.02 286 ALA B O 1
ATOM 9041 N N . LYS D 1 287 ? 122.149 168.857 138.932 1.00 29.10 287 LYS B N 1
ATOM 9042 C CA . LYS D 1 287 ? 123.179 169.882 139.036 1.00 29.10 287 LYS B CA 1
ATOM 9043 C C . LYS D 1 287 ? 122.975 170.978 138.000 1.00 29.10 287 LYS B C 1
ATOM 9044 O O . LYS D 1 287 ? 123.135 172.166 138.304 1.00 29.10 287 LYS B O 1
ATOM 9050 N N . ASN D 1 288 ? 122.609 170.607 136.774 1.00 27.22 288 ASN B N 1
ATOM 9051 C CA . ASN D 1 288 ? 122.459 171.596 135.715 1.00 27.22 288 ASN B CA 1
ATOM 9052 C C . ASN D 1 288 ? 121.093 172.270 135.707 1.00 27.22 288 ASN B C 1
ATOM 9053 O O . ASN D 1 288 ? 121.023 173.500 135.797 1.00 27.22 288 ASN B O 1
ATOM 9058 N N . ASP D 1 289 ? 120.005 171.510 135.607 1.00 26.13 289 ASP B N 1
ATOM 9059 C CA . ASP D 1 289 ? 118.655 172.078 135.601 1.00 26.13 289 ASP B CA 1
ATOM 9060 C C . ASP D 1 289 ? 117.836 171.396 136.685 1.00 26.13 289 ASP B C 1
ATOM 9061 O O . ASP D 1 289 ? 117.150 170.397 136.432 1.00 26.13 289 ASP B O 1
ATOM 9066 N N . PRO D 1 290 ? 117.863 171.929 137.909 1.00 24.43 290 PRO B N 1
ATOM 9067 C CA . PRO D 1 290 ? 117.163 171.251 139.010 1.00 24.43 290 PRO B CA 1
ATOM 9068 C C . PRO D 1 290 ? 115.653 171.368 138.940 1.00 24.43 290 PRO B C 1
ATOM 9069 O O . PRO D 1 290 ? 114.956 170.499 139.471 1.00 24.43 290 PRO B O 1
ATOM 9073 N N . GLU D 1 291 ? 115.126 172.410 138.293 1.00 26.80 291 GLU B N 1
ATOM 9074 C CA . GLU D 1 291 ? 113.678 172.571 138.188 1.00 26.80 291 GLU B CA 1
ATOM 9075 C C . GLU D 1 291 ? 113.068 171.515 137.274 1.00 26.80 291 GLU B C 1
ATOM 9076 O O . GLU D 1 291 ? 111.985 170.986 137.556 1.00 26.80 291 GLU B O 1
ATOM 9082 N N . PHE D 1 292 ? 113.760 171.188 136.181 1.00 22.95 292 PHE B N 1
ATOM 9083 C CA . PHE D 1 292 ? 113.307 170.123 135.293 1.00 22.95 292 PHE B CA 1
ATOM 9084 C C . PHE D 1 292 ? 113.389 168.765 135.973 1.00 22.95 292 PHE B C 1
ATOM 9085 O O . PHE D 1 292 ? 112.561 167.886 135.719 1.00 22.95 292 PHE B O 1
ATOM 9093 N N . SER D 1 293 ? 114.367 168.581 136.858 1.00 19.57 293 SER B N 1
ATOM 9094 C CA . SER D 1 293 ? 114.469 167.322 137.584 1.00 19.57 293 SER B CA 1
ATOM 9095 C C . SER D 1 293 ? 113.440 167.232 138.705 1.00 19.57 293 SER B C 1
ATOM 9096 O O . SER D 1 293 ? 113.066 166.129 139.115 1.00 19.57 293 SER B O 1
ATOM 9099 N N . LYS D 1 294 ? 112.983 168.375 139.226 1.00 23.42 294 LYS B N 1
ATOM 9100 C CA . LYS D 1 294 ? 111.785 168.375 140.062 1.00 23.42 294 LYS B CA 1
ATOM 9101 C C . LYS D 1 294 ? 110.561 167.998 139.244 1.00 23.42 294 LYS B C 1
ATOM 9102 O O . LYS D 1 294 ? 109.695 167.248 139.707 1.00 23.42 294 LYS B O 1
ATOM 9108 N N . GLU D 1 295 ? 110.473 168.525 138.021 1.00 22.35 295 GLU B N 1
ATOM 9109 C CA . GLU D 1 295 ? 109.253 168.447 137.229 1.00 22.35 295 GLU B CA 1
ATOM 9110 C C . GLU D 1 295 ? 108.998 167.045 136.690 1.00 22.35 295 GLU B C 1
ATOM 9111 O O . GLU D 1 295 ? 107.840 166.655 136.513 1.00 22.35 295 GLU B O 1
ATOM 9117 N N . ILE D 1 296 ? 110.053 166.266 136.444 1.00 16.19 296 ILE B N 1
ATOM 9118 C CA . ILE D 1 296 ? 109.890 164.930 135.884 1.00 16.19 296 ILE B CA 1
ATOM 9119 C C . ILE D 1 296 ? 109.818 163.860 136.961 1.00 16.19 296 ILE B C 1
ATOM 9120 O O . ILE D 1 296 ? 109.868 162.665 136.646 1.00 16.19 296 ILE B O 1
ATOM 9125 N N . GLU D 1 297 ? 109.701 164.264 138.226 1.00 16.86 297 GLU B N 1
ATOM 9126 C CA . GLU D 1 297 ? 109.636 163.304 139.322 1.00 16.86 297 GLU B CA 1
ATOM 9127 C C . GLU D 1 297 ? 108.343 162.507 139.275 1.00 16.86 297 GLU B C 1
ATOM 9128 O O . GLU D 1 297 ? 108.326 161.312 139.586 1.00 16.86 297 GLU B O 1
ATOM 9134 N N . GLN D 1 298 ? 107.251 163.149 138.869 1.00 17.98 298 GLN B N 1
ATOM 9135 C CA . GLN D 1 298 ? 105.991 162.454 138.669 1.00 17.98 298 GLN B CA 1
ATOM 9136 C C . GLN D 1 298 ? 105.893 161.803 137.300 1.00 17.98 298 GLN B C 1
ATOM 9137 O O . GLN D 1 298 ? 104.885 161.148 137.015 1.00 17.98 298 GLN B O 1
ATOM 9143 N N . LEU D 1 299 ? 106.908 161.969 136.454 1.00 12.92 299 LEU B N 1
ATOM 9144 C CA . LEU D 1 299 ? 106.939 161.368 135.130 1.00 12.92 299 LEU B CA 1
ATOM 9145 C C . LEU D 1 299 ? 107.784 160.109 135.070 1.00 12.92 299 LEU B C 1
ATOM 9146 O O . LEU D 1 299 ? 107.477 159.212 134.282 1.00 12.92 299 LEU B O 1
ATOM 9151 N N . ILE D 1 300 ? 108.842 160.019 135.870 1.00 9.76 300 ILE B N 1
ATOM 9152 C CA . ILE D 1 300 ? 109.648 158.804 135.898 1.00 9.76 300 ILE B CA 1
ATOM 9153 C C . ILE D 1 300 ? 109.154 157.837 136.968 1.00 9.76 300 ILE B C 1
ATOM 9154 O O . ILE D 1 300 ? 109.247 156.622 136.797 1.00 9.76 300 ILE B O 1
ATOM 9159 N N . LYS D 1 301 ? 108.592 158.344 138.065 1.00 10.47 301 LYS B N 1
ATOM 9160 C CA . LYS D 1 301 ? 108.045 157.504 139.128 1.00 10.47 301 LYS B CA 1
ATOM 9161 C C . LYS D 1 301 ? 106.545 157.455 138.920 1.00 10.47 301 LYS B C 1
ATOM 9162 O O . LYS D 1 301 ? 105.799 158.338 139.339 1.00 10.47 301 LYS B O 1
ATOM 9168 N N . MET D 1 302 ? 106.109 156.397 138.256 1.00 7.54 302 MET B N 1
ATOM 9169 C CA . MET D 1 302 ? 104.769 156.290 137.711 1.00 7.54 302 MET B CA 1
ATOM 9170 C C . MET D 1 302 ? 104.000 155.273 138.532 1.00 7.54 302 MET B C 1
ATOM 9171 O O . MET D 1 302 ? 104.424 154.121 138.630 1.00 7.54 302 MET B O 1
ATOM 9176 N N . ASN D 1 303 ? 102.862 155.676 139.086 1.00 8.06 303 ASN B N 1
ATOM 9177 C CA . ASN D 1 303 ? 101.968 154.696 139.677 1.00 8.06 303 ASN B CA 1
ATOM 9178 C C . ASN D 1 303 ? 101.316 153.849 138.585 1.00 8.06 303 ASN B C 1
ATOM 9179 O O . ASN D 1 303 ? 101.465 154.107 137.389 1.00 8.06 303 ASN B O 1
ATOM 9184 N N . MET D 1 304 ? 100.581 152.819 139.008 1.00 5.96 304 MET B N 1
ATOM 9185 C CA . MET D 1 304 ? 100.086 151.841 138.044 1.00 5.96 304 MET B CA 1
ATOM 9186 C C . MET D 1 304 ? 98.961 152.402 137.185 1.00 5.96 304 MET B C 1
ATOM 9187 O O . MET D 1 304 ? 98.744 151.923 136.068 1.00 5.96 304 MET B O 1
ATOM 9192 N N . ASN D 1 305 ? 98.267 153.436 137.661 1.00 7.73 305 ASN B N 1
ATOM 9193 C CA . ASN D 1 305 ? 97.253 154.083 136.835 1.00 7.73 305 ASN B CA 1
ATOM 9194 C C . ASN D 1 305 ? 97.893 154.858 135.693 1.00 7.73 305 ASN B C 1
ATOM 9195 O O . ASN D 1 305 ? 97.436 154.776 134.550 1.00 7.73 305 ASN B O 1
ATOM 9200 N N . TYR D 1 306 ? 98.958 155.604 135.978 1.00 10.12 306 TYR B N 1
ATOM 9201 C CA . TYR D 1 306 ? 99.616 156.375 134.931 1.00 10.12 306 TYR B CA 1
ATOM 9202 C C . TYR D 1 306 ? 100.431 155.478 134.012 1.00 10.12 306 TYR B C 1
ATOM 9203 O O . TYR D 1 306 ? 100.563 155.767 132.817 1.00 10.12 306 TYR B O 1
ATOM 9212 N N . ARG D 1 307 ? 100.939 154.357 134.534 1.00 6.34 307 ARG B N 1
ATOM 9213 C CA . ARG D 1 307 ? 101.518 153.336 133.665 1.00 6.34 307 ARG B CA 1
ATOM 9214 C C . ARG D 1 307 ? 100.467 152.729 132.748 1.00 6.34 307 ARG B C 1
ATOM 9215 O O . ARG D 1 307 ? 100.739 152.488 131.569 1.00 6.34 307 ARG B O 1
ATOM 9223 N N . TYR D 1 308 ? 99.259 152.483 133.267 1.00 10.08 308 TYR B N 1
ATOM 9224 C CA . TYR D 1 308 ? 98.177 151.988 132.420 1.00 10.08 308 TYR B CA 1
ATOM 9225 C C . TYR D 1 308 ? 97.792 152.994 131.349 1.00 10.08 308 TYR B C 1
ATOM 9226 O O . TYR D 1 308 ? 97.554 152.613 130.203 1.00 10.08 308 TYR B O 1
ATOM 9235 N N . GLU D 1 309 ? 97.716 154.277 131.704 1.00 10.85 309 GLU B N 1
ATOM 9236 C CA . GLU D 1 309 ? 97.357 155.298 130.723 1.00 10.85 309 GLU B CA 1
ATOM 9237 C C . GLU D 1 309 ? 98.432 155.437 129.652 1.00 10.85 309 GLU B C 1
ATOM 9238 O O . GLU D 1 309 ? 98.118 155.574 128.462 1.00 10.85 309 GLU B O 1
ATOM 9244 N N . THR D 1 310 ? 99.703 155.351 130.058 1.00 7.86 310 THR B N 1
ATOM 9245 C CA . THR D 1 310 ? 100.820 155.390 129.119 1.00 7.86 310 THR B CA 1
ATOM 9246 C C . THR D 1 310 ? 100.783 154.209 128.155 1.00 7.86 310 THR B C 1
ATOM 9247 O O . THR D 1 310 ? 100.876 154.385 126.932 1.00 7.86 310 THR B O 1
ATOM 9251 N N . LEU D 1 311 ? 100.606 152.998 128.686 1.00 6.80 311 LEU B N 1
ATOM 9252 C CA . LEU D 1 311 ? 100.579 151.815 127.835 1.00 6.80 311 LEU B CA 1
ATOM 9253 C C . LEU D 1 311 ? 99.310 151.751 126.997 1.00 6.80 311 LEU B C 1
ATOM 9254 O O . LEU D 1 311 ? 99.329 151.204 125.892 1.00 6.80 311 LEU B O 1
ATOM 9259 N N . LYS D 1 312 ? 98.219 152.344 127.484 1.00 10.83 312 LYS B N 1
ATOM 9260 C CA . LYS D 1 312 ? 96.987 152.450 126.711 1.00 10.83 312 LYS B CA 1
ATOM 9261 C C . LYS D 1 312 ? 97.159 153.370 125.514 1.00 10.83 312 LYS B C 1
ATOM 9262 O O . LYS D 1 312 ? 96.691 153.054 124.417 1.00 10.83 312 LYS B O 1
ATOM 9268 N N . SER D 1 313 ? 97.824 154.515 125.711 1.00 13.43 313 SER B N 1
ATOM 9269 C CA . SER D 1 313 ? 98.132 155.408 124.595 1.00 13.43 313 SER B CA 1
ATOM 9270 C C . SER D 1 313 ? 99.068 154.742 123.595 1.00 13.43 313 SER B C 1
ATOM 9271 O O . SER D 1 313 ? 98.913 154.906 122.377 1.00 13.43 313 SER B O 1
ATOM 9274 N N . PHE D 1 314 ? 100.027 153.964 124.102 1.00 9.91 314 PHE B N 1
ATOM 9275 C CA . PHE D 1 314 ? 100.927 153.180 123.258 1.00 9.91 314 PHE B CA 1
ATOM 9276 C C . PHE D 1 314 ? 100.170 152.177 122.386 1.00 9.91 314 PHE B C 1
ATOM 9277 O O . PHE D 1 314 ? 100.418 152.072 121.176 1.00 9.91 314 PHE B O 1
ATOM 9285 N N . VAL D 1 315 ? 99.232 151.443 122.980 1.00 11.91 315 VAL B N 1
ATOM 9286 C CA . VAL D 1 315 ? 98.490 150.426 122.243 1.00 11.91 315 VAL B CA 1
ATOM 9287 C C . VAL D 1 315 ? 97.488 151.068 121.285 1.00 11.91 315 VAL B C 1
ATOM 9288 O O . VAL D 1 315 ? 97.242 150.554 120.184 1.00 11.91 315 VAL B O 1
ATOM 9292 N N . ASN D 1 316 ? 96.939 152.230 121.653 1.00 14.53 316 ASN B N 1
ATOM 9293 C CA . ASN D 1 316 ? 96.116 152.980 120.710 1.00 14.53 316 ASN B CA 1
ATOM 9294 C C . ASN D 1 316 ? 96.939 153.490 119.536 1.00 14.53 316 ASN B C 1
ATOM 9295 O O . ASN D 1 316 ? 96.407 153.670 118.436 1.00 14.53 316 ASN B O 1
ATOM 9300 N N . ASP D 1 317 ? 98.234 153.728 119.750 1.00 14.91 317 ASP B N 1
ATOM 9301 C CA . ASP D 1 317 ? 99.111 154.062 118.633 1.00 14.91 317 ASP B CA 1
ATOM 9302 C C . ASP D 1 317 ? 99.451 152.834 117.798 1.00 14.91 317 ASP B C 1
ATOM 9303 O O . ASP D 1 317 ? 99.777 152.961 116.613 1.00 14.91 317 ASP B O 1
ATOM 9308 N N . ILE D 1 318 ? 99.411 151.641 118.397 1.00 16.07 318 ILE B N 1
ATOM 9309 C CA . ILE D 1 318 ? 99.608 150.423 117.609 1.00 16.07 318 ILE B CA 1
ATOM 9310 C C . ILE D 1 318 ? 98.432 150.205 116.664 1.00 16.07 318 ILE B C 1
ATOM 9311 O O . ILE D 1 318 ? 98.595 150.172 115.440 1.00 16.07 318 ILE B O 1
ATOM 9316 N N . GLY D 1 319 ? 97.231 150.066 117.214 1.00 20.33 319 GLY B N 1
ATOM 9317 C CA . GLY D 1 319 ? 96.065 149.911 116.369 1.00 20.33 319 GLY B CA 1
ATOM 9318 C C . GLY D 1 319 ? 95.992 148.535 115.725 1.00 20.33 319 GLY B C 1
ATOM 9319 O O . GLY D 1 319 ? 96.442 147.528 116.273 1.00 20.33 319 GLY B O 1
ATOM 9320 N N . VAL D 1 320 ? 95.417 148.512 114.531 1.00 24.11 320 VAL B N 1
ATOM 9321 C CA . VAL D 1 320 ? 95.251 147.283 113.765 1.00 24.11 320 VAL B CA 1
ATOM 9322 C C . VAL D 1 320 ? 96.505 147.055 112.925 1.00 24.11 320 VAL B C 1
ATOM 9323 O O . VAL D 1 320 ? 97.140 147.999 112.446 1.00 24.11 320 VAL B O 1
ATOM 9327 N N . ILE D 1 321 ? 96.906 145.794 112.800 1.00 25.34 321 ILE B N 1
ATOM 9328 C CA . ILE D 1 321 ? 98.102 145.407 112.062 1.00 25.34 321 ILE B CA 1
ATOM 9329 C C . ILE D 1 321 ? 97.630 144.563 110.889 1.00 25.34 321 ILE B C 1
ATOM 9330 O O . ILE D 1 321 ? 97.250 143.400 111.066 1.00 25.34 321 ILE B O 1
ATOM 9335 N N . GLU D 1 322 ? 97.656 145.138 109.684 1.00 33.00 322 GLU B N 1
ATOM 9336 C CA . GLU D 1 322 ? 96.998 144.506 108.544 1.00 33.00 322 GLU B CA 1
ATOM 9337 C C . GLU D 1 322 ? 97.769 143.314 107.989 1.00 33.00 322 GLU B C 1
ATOM 9338 O O . GLU D 1 322 ? 97.214 142.564 107.180 1.00 33.00 322 GLU B O 1
ATOM 9344 N N . GLU D 1 323 ? 99.021 143.118 108.392 1.00 29.53 323 GLU B N 1
ATOM 9345 C CA . GLU D 1 323 ? 99.798 141.977 107.933 1.00 29.53 323 GLU B CA 1
ATOM 9346 C C . GLU D 1 323 ? 99.896 140.867 108.975 1.00 29.53 323 GLU B C 1
ATOM 9347 O O . GLU D 1 323 ? 100.775 140.006 108.870 1.00 29.53 323 GLU B O 1
ATOM 9353 N N . LEU D 1 324 ? 99.009 140.859 109.966 1.00 27.98 324 LEU B N 1
ATOM 9354 C CA . LEU D 1 324 ? 98.890 139.776 110.938 1.00 27.98 324 LEU B CA 1
ATOM 9355 C C . LEU D 1 324 ? 97.433 139.390 111.124 1.00 27.98 324 LEU B C 1
ATOM 9356 O O . LEU D 1 324 ? 96.976 139.163 112.247 1.00 27.98 324 LEU B O 1
ATOM 9361 N N . ASN D 1 325 ? 96.700 139.312 110.004 1.00 32.57 325 ASN B N 1
ATOM 9362 C CA . ASN D 1 325 ? 95.265 138.999 109.950 1.00 32.57 325 ASN B CA 1
ATOM 9363 C C . ASN D 1 325 ? 94.456 139.980 110.803 1.00 32.57 325 ASN B C 1
ATOM 9364 O O . ASN D 1 325 ? 93.618 139.584 111.619 1.00 32.57 325 ASN B O 1
ATOM 9369 N N . ASN D 1 326 ? 94.740 141.275 110.604 1.00 29.95 326 ASN B N 1
ATOM 9370 C CA . ASN D 1 326 ? 94.103 142.394 111.313 1.00 29.95 326 ASN B CA 1
ATOM 9371 C C . ASN D 1 326 ? 94.261 142.271 112.828 1.00 29.95 326 ASN B C 1
ATOM 9372 O O . ASN D 1 326 ? 93.291 142.368 113.583 1.00 29.95 326 ASN B O 1
ATOM 9377 N N . LEU D 1 327 ? 95.493 142.047 113.276 1.00 23.46 327 LEU B N 1
ATOM 9378 C CA . LEU D 1 327 ? 95.759 141.898 114.699 1.00 23.46 327 LEU B CA 1
ATOM 9379 C C . LEU D 1 327 ? 95.714 143.249 115.398 1.00 23.46 327 LEU B C 1
ATOM 9380 O O . LEU D 1 327 ? 96.631 144.062 115.266 1.00 23.46 327 LEU B O 1
ATOM 9385 N N . SER D 1 328 ? 94.644 143.484 116.148 1.00 23.13 328 SER B N 1
ATOM 9386 C CA . SER D 1 328 ? 94.524 144.657 116.995 1.00 23.13 328 SER B CA 1
ATOM 9387 C C . SER D 1 328 ? 94.590 144.209 118.445 1.00 23.13 328 SER B C 1
ATOM 9388 O O . SER D 1 328 ? 94.228 143.079 118.774 1.00 23.13 328 SER B O 1
ATOM 9391 N N . PHE D 1 329 ? 95.071 145.092 119.311 1.00 17.98 329 PHE B N 1
ATOM 9392 C CA . PHE D 1 329 ? 95.181 144.799 120.730 1.00 17.98 329 PHE B CA 1
ATOM 9393 C C . PHE D 1 329 ? 94.126 145.581 121.495 1.00 17.98 329 PHE B C 1
ATOM 9394 O O . PHE D 1 329 ? 93.736 146.678 121.085 1.00 17.98 329 PHE B O 1
ATOM 9402 N N . LYS D 1 330 ? 93.656 145.003 122.596 1.00 16.97 330 LYS B N 1
ATOM 9403 C CA . LYS D 1 330 ? 92.761 145.720 123.486 1.00 16.97 330 LYS B CA 1
ATOM 9404 C C . LYS D 1 330 ? 93.521 146.833 124.197 1.00 16.97 330 LYS B C 1
ATOM 9405 O O . LYS D 1 330 ? 94.739 146.788 124.339 1.00 16.97 330 LYS B O 1
ATOM 9411 N N . ASN D 1 331 ? 92.789 147.855 124.624 1.00 15.94 331 ASN B N 1
ATOM 9412 C CA . ASN D 1 331 ? 93.357 148.911 125.448 1.00 15.94 331 ASN B CA 1
ATOM 9413 C C . ASN D 1 331 ? 92.927 148.804 126.903 1.00 15.94 331 ASN B C 1
ATOM 9414 O O . ASN D 1 331 ? 92.935 149.807 127.621 1.00 15.94 331 ASN B O 1
ATOM 9419 N N . LYS D 1 332 ? 92.557 147.610 127.348 1.00 13.98 332 LYS B N 1
ATOM 9420 C CA . LYS D 1 332 ? 92.177 147.342 128.724 1.00 13.98 332 LYS B CA 1
ATOM 9421 C C . LYS D 1 332 ? 93.035 146.206 129.260 1.00 13.98 332 LYS B C 1
ATOM 9422 O O . LYS D 1 332 ? 93.378 145.277 128.522 1.00 13.98 332 LYS B O 1
ATOM 9428 N N . TYR D 1 333 ? 93.378 146.272 130.543 1.00 11.15 333 TYR B N 1
ATOM 9429 C CA . TYR D 1 333 ? 94.003 145.128 131.186 1.00 11.15 333 TYR B CA 1
ATOM 9430 C C . TYR D 1 333 ? 92.988 144.006 131.367 1.00 11.15 333 TYR B C 1
ATOM 9431 O O . TYR D 1 333 ? 91.775 144.195 131.236 1.00 11.15 333 TYR B O 1
ATOM 9440 N N . TYR D 1 334 ? 93.506 142.819 131.657 1.00 15.66 334 TYR B N 1
ATOM 9441 C CA . TYR D 1 334 ? 92.656 141.719 132.081 1.00 15.66 334 TYR B CA 1
ATOM 9442 C C . TYR D 1 334 ? 92.011 142.062 133.414 1.00 15.66 334 TYR B C 1
ATOM 9443 O O . TYR D 1 334 ? 92.638 142.674 134.279 1.00 15.66 334 TYR B O 1
ATOM 9452 N N . GLU D 1 335 ? 90.746 141.685 133.576 1.00 27.76 335 GLU B N 1
ATOM 9453 C CA . GLU D 1 335 ? 90.097 141.914 134.858 1.00 27.76 335 GLU B CA 1
ATOM 9454 C C . GLU D 1 335 ? 90.618 140.972 135.931 1.00 27.76 335 GLU B C 1
ATOM 9455 O O . GLU D 1 335 ? 90.480 141.270 137.121 1.00 27.76 335 GLU B O 1
ATOM 9461 N N . ASP D 1 336 ? 91.215 139.853 135.535 1.00 23.79 336 ASP B N 1
ATOM 9462 C CA . ASP D 1 336 ? 91.905 138.963 136.452 1.00 23.79 336 ASP B CA 1
ATOM 9463 C C . ASP D 1 336 ? 93.029 138.262 135.705 1.00 23.79 336 ASP B C 1
ATOM 9464 O O . ASP D 1 336 ? 92.963 138.075 134.489 1.00 23.79 336 ASP B O 1
ATOM 9469 N N . VAL D 1 337 ? 94.072 137.883 136.446 1.00 13.87 337 VAL B N 1
ATOM 9470 C CA . VAL D 1 337 ? 95.157 137.106 135.854 1.00 13.87 337 VAL B CA 1
ATOM 9471 C C . VAL D 1 337 ? 94.890 135.612 135.843 1.00 13.87 337 VAL B C 1
ATOM 9472 O O . VAL D 1 337 ? 95.794 134.839 135.511 1.00 13.87 337 VAL B O 1
ATOM 9476 N N . LYS D 1 338 ? 93.679 135.180 136.197 1.00 18.71 338 LYS B N 1
ATOM 9477 C CA . LYS D 1 338 ? 93.303 133.787 135.984 1.00 18.71 338 LYS B CA 1
ATOM 9478 C C . LYS D 1 338 ? 93.195 133.479 134.495 1.00 18.71 338 LYS B C 1
ATOM 9479 O O . LYS D 1 338 ? 93.458 132.350 134.065 1.00 18.71 338 LYS B O 1
ATOM 9485 N N . LEU D 1 339 ? 92.855 134.489 133.689 1.00 20.76 339 LEU B N 1
ATOM 9486 C CA . LEU D 1 339 ? 92.862 134.350 132.238 1.00 20.76 339 LEU B CA 1
ATOM 9487 C C . LEU D 1 339 ? 94.268 134.213 131.674 1.00 20.76 339 LEU B C 1
ATOM 9488 O O . LEU D 1 339 ? 94.429 133.718 130.554 1.00 20.76 339 LEU B O 1
ATOM 9493 N N . LEU D 1 340 ? 95.284 134.638 132.418 1.00 14.54 340 LEU B N 1
ATOM 9494 C CA . LEU D 1 340 ? 96.672 134.518 132.007 1.00 14.54 340 LEU B CA 1
ATOM 9495 C C . LEU D 1 340 ? 97.365 133.319 132.632 1.00 14.54 340 LEU B C 1
ATOM 9496 O O . LEU D 1 340 ? 98.573 133.149 132.450 1.00 14.54 340 LEU B O 1
ATOM 9501 N N . GLY D 1 341 ? 96.632 132.485 133.362 1.00 12.18 341 GLY B N 1
ATOM 9502 C CA . GLY D 1 341 ? 97.205 131.335 134.016 1.00 12.18 341 GLY B CA 1
ATOM 9503 C C . GLY D 1 341 ? 97.633 131.562 135.446 1.00 12.18 341 GLY B C 1
ATOM 9504 O O . GLY D 1 341 ? 97.742 130.588 136.201 1.00 12.18 341 GLY B O 1
ATOM 9505 N N . TYR D 1 342 ? 97.889 132.807 135.838 1.00 9.25 342 TYR B N 1
ATOM 9506 C CA . TYR D 1 342 ? 98.278 133.129 137.199 1.00 9.25 342 TYR B CA 1
ATOM 9507 C C . TYR D 1 342 ? 97.119 132.895 138.161 1.00 9.25 342 TYR B C 1
ATOM 9508 O O . TYR D 1 342 ? 95.948 132.910 137.783 1.00 9.25 342 TYR B O 1
ATOM 9517 N N . SER D 1 343 ? 97.461 132.676 139.424 1.00 9.37 343 SER B N 1
ATOM 9518 C CA . SER D 1 343 ? 96.499 132.697 140.514 1.00 9.37 343 SER B CA 1
ATOM 9519 C C . SER D 1 343 ? 96.905 133.815 141.457 1.00 9.37 343 SER B C 1
ATOM 9520 O O . SER D 1 343 ? 98.048 133.855 141.921 1.00 9.37 343 SER B O 1
ATOM 9523 N N . SER D 1 344 ? 95.985 134.733 141.716 1.00 7.06 344 SER B N 1
ATOM 9524 C CA . SER D 1 344 ? 96.286 135.928 142.482 1.00 7.06 344 SER B CA 1
ATOM 9525 C C . SER D 1 344 ? 95.748 135.803 143.898 1.00 7.06 344 SER B C 1
ATOM 9526 O O . SER D 1 344 ? 95.030 134.862 144.242 1.00 7.06 344 SER B O 1
ATOM 9529 N N . GLY D 1 345 ? 96.120 136.770 144.722 1.00 5.27 345 GLY B N 1
ATOM 9530 C CA . GLY D 1 345 ? 95.664 136.803 146.094 1.00 5.27 345 GLY B CA 1
ATOM 9531 C C . GLY D 1 345 ? 96.503 137.767 146.899 1.00 5.27 345 GLY B C 1
ATOM 9532 O O . GLY D 1 345 ? 97.390 138.443 146.378 1.00 5.27 345 GLY B O 1
ATOM 9533 N N . LYS D 1 346 ? 96.197 137.817 148.189 1.00 6.26 346 LYS B N 1
ATOM 9534 C CA . LYS D 1 346 ? 96.958 138.590 149.156 1.00 6.26 346 LYS B CA 1
ATOM 9535 C C . LYS D 1 346 ? 97.358 137.677 150.304 1.00 6.26 346 LYS B C 1
ATOM 9536 O O . LYS D 1 346 ? 96.553 136.865 150.768 1.00 6.26 346 LYS B O 1
ATOM 9542 N N . ILE D 1 347 ? 98.599 137.802 150.747 1.00 7.09 347 ILE B N 1
ATOM 9543 C CA . ILE D 1 347 ? 99.116 137.007 151.851 1.00 7.09 347 ILE B CA 1
ATOM 9544 C C . ILE D 1 347 ? 98.862 137.746 153.154 1.00 7.09 347 ILE B C 1
ATOM 9545 O O . ILE D 1 347 ? 99.077 138.962 153.239 1.00 7.09 347 ILE B O 1
ATOM 9550 N N . ASP D 1 348 ? 98.364 137.010 154.152 1.00 19.74 348 ASP B N 1
ATOM 9551 C CA . ASP D 1 348 ? 98.031 137.574 155.451 1.00 19.74 348 ASP B CA 1
ATOM 9552 C C . ASP D 1 348 ? 99.263 138.153 156.130 1.00 19.74 348 ASP B C 1
ATOM 9553 O O . ASP D 1 348 ? 100.388 1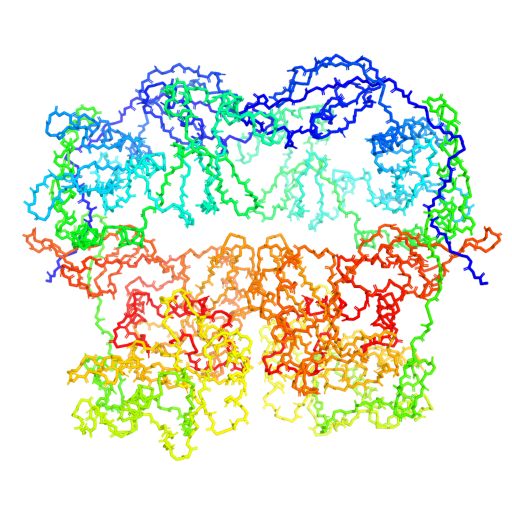37.694 155.914 1.00 19.74 348 ASP B O 1
ATOM 9558 N N . GLU D 1 349 ? 99.038 139.179 156.935 1.00 18.48 349 GLU B N 1
ATOM 9559 C CA . GLU D 1 349 ? 100.128 139.895 157.572 1.00 18.48 349 GLU B CA 1
ATOM 9560 C C . GLU D 1 349 ? 100.774 139.032 158.650 1.00 18.48 349 GLU B C 1
ATOM 9561 O O . GLU D 1 349 ? 100.084 138.253 159.316 1.00 18.48 349 GLU B O 1
ATOM 9567 N N . PRO D 1 350 ? 102.088 139.123 158.826 1.00 16.90 350 PRO B N 1
ATOM 9568 C CA . PRO D 1 350 ? 102.735 138.423 159.935 1.00 16.90 350 PRO B CA 1
ATOM 9569 C C . PRO D 1 350 ? 102.363 139.053 161.263 1.00 16.90 350 PRO B C 1
ATOM 9570 O O . PRO D 1 350 ? 102.198 140.269 161.377 1.00 16.90 350 PRO B O 1
ATOM 9574 N N . VAL D 1 351 ? 102.228 138.207 162.275 1.00 19.39 351 VAL B N 1
ATOM 9575 C CA . VAL D 1 351 ? 101.955 138.653 163.631 1.00 19.39 351 VAL B CA 1
ATOM 9576 C C . VAL D 1 351 ? 103.291 138.870 164.322 1.00 19.39 351 VAL B C 1
ATOM 9577 O O . VAL D 1 351 ? 104.073 137.926 164.486 1.00 19.39 351 VAL B O 1
ATOM 9581 N N . LEU D 1 352 ? 103.559 140.108 164.717 1.00 19.01 352 LEU B N 1
ATOM 9582 C CA . LEU D 1 352 ? 104.819 140.469 165.346 1.00 19.01 352 LEU B CA 1
ATOM 9583 C C . LEU D 1 352 ? 104.637 140.554 166.854 1.00 19.01 352 LEU B C 1
ATOM 9584 O O . LEU D 1 352 ? 103.774 141.284 167.346 1.00 19.01 352 LEU B O 1
ATOM 9589 N N . MET D 1 353 ? 105.458 139.805 167.580 1.00 26.76 353 MET B N 1
ATOM 9590 C CA . MET D 1 353 ? 105.367 139.704 169.030 1.00 26.76 353 MET B CA 1
ATOM 9591 C C . MET D 1 353 ? 106.331 140.695 169.663 1.00 26.76 353 MET B C 1
ATOM 9592 O O . MET D 1 353 ? 107.427 140.910 169.147 1.00 26.76 353 MET B O 1
ATOM 9597 N N . GLY D 1 354 ? 105.926 141.295 170.778 1.00 24.87 354 GLY B N 1
ATOM 9598 C CA . GLY D 1 354 ? 106.777 142.189 171.528 1.00 24.87 354 GLY B CA 1
ATOM 9599 C C . GLY D 1 354 ? 107.027 141.708 172.943 1.00 24.87 354 GLY B C 1
ATOM 9600 O O . GLY D 1 354 ? 106.863 140.531 173.276 1.00 24.87 354 GLY B O 1
ATOM 9601 N N . ALA D 1 355 ? 107.446 142.646 173.792 1.00 25.17 355 ALA B N 1
ATOM 9602 C CA . ALA D 1 355 ? 107.557 142.353 175.214 1.00 25.17 355 ALA B CA 1
ATOM 9603 C C . ALA D 1 355 ? 106.191 142.270 175.876 1.00 25.17 355 ALA B C 1
ATOM 9604 O O . ALA D 1 355 ? 105.999 141.474 176.801 1.00 25.17 355 ALA B O 1
ATOM 9606 N N . LYS D 1 356 ? 105.236 143.076 175.418 1.00 27.66 356 LYS B N 1
ATOM 9607 C CA . LYS D 1 356 ? 103.882 143.060 175.942 1.00 27.66 356 LYS B CA 1
ATOM 9608 C C . LYS D 1 356 ? 102.910 142.282 175.070 1.00 27.66 356 LYS B C 1
ATOM 9609 O O . LYS D 1 356 ? 101.719 142.237 175.391 1.00 27.66 356 LYS B O 1
ATOM 9615 N N . GLY D 1 357 ? 103.375 141.676 173.981 1.00 25.59 357 GLY B N 1
ATOM 9616 C CA . GLY D 1 357 ? 102.512 140.851 173.160 1.00 25.59 357 GLY B CA 1
ATOM 9617 C C . GLY D 1 357 ? 102.494 141.230 171.694 1.00 25.59 357 GLY B C 1
ATOM 9618 O O . GLY D 1 357 ? 103.517 141.634 171.136 1.00 25.59 357 GLY B O 1
ATOM 9619 N N . ILE D 1 358 ? 101.328 141.096 171.062 1.00 23.92 358 ILE B N 1
ATOM 9620 C CA . ILE D 1 358 ? 101.194 141.405 169.645 1.00 23.92 358 ILE B CA 1
ATOM 9621 C C . ILE D 1 358 ? 101.219 142.912 169.449 1.00 23.92 358 ILE B C 1
ATOM 9622 O O . ILE D 1 358 ? 100.479 143.654 170.107 1.00 23.92 358 ILE B O 1
ATOM 9627 N N . ILE D 1 359 ? 102.077 143.378 168.544 1.00 20.32 359 ILE B N 1
ATOM 9628 C CA . ILE D 1 359 ? 102.099 144.776 168.137 1.00 20.32 359 ILE B CA 1
ATOM 9629 C C . ILE D 1 359 ? 101.323 144.899 166.831 1.00 20.32 359 ILE B C 1
ATOM 9630 O O . ILE D 1 359 ? 101.383 144.009 165.975 1.00 20.32 359 ILE B O 1
ATOM 9635 N N . LYS D 1 360 ? 100.538 145.969 166.712 1.00 27.35 360 LYS B N 1
ATOM 9636 C CA . LYS D 1 360 ? 99.779 146.195 165.489 1.00 27.35 360 LYS B CA 1
ATOM 9637 C C . LYS D 1 360 ? 100.598 146.952 164.461 1.00 27.35 360 LYS B C 1
ATOM 9638 O O . LYS D 1 360 ? 100.378 146.799 163.255 1.00 27.35 360 LYS B O 1
ATOM 9644 N N . ASN D 1 361 ? 101.535 147.768 164.922 1.00 23.43 361 ASN B N 1
ATOM 9645 C CA . ASN D 1 361 ? 102.444 148.507 164.069 1.00 23.43 361 ASN B CA 1
ATOM 9646 C C . ASN D 1 361 ? 103.845 148.326 164.630 1.00 23.43 361 ASN B C 1
ATOM 9647 O O . ASN D 1 361 ? 104.013 147.936 165.787 1.00 23.43 361 ASN B O 1
ATOM 9652 N N . LYS D 1 362 ? 104.857 148.592 163.803 1.00 16.97 362 LYS B N 1
ATOM 9653 C CA . LYS D 1 362 ? 106.228 148.415 164.267 1.00 16.97 362 LYS B CA 1
ATOM 9654 C C . LYS D 1 362 ? 106.655 149.523 165.216 1.00 16.97 362 LYS B C 1
ATOM 9655 O O . LYS D 1 362 ? 107.634 149.363 165.950 1.00 16.97 362 LYS B O 1
ATOM 9661 N N . MET D 1 363 ? 105.950 150.653 165.215 1.00 23.61 363 MET B N 1
ATOM 9662 C CA . MET D 1 363 ? 106.283 151.726 166.138 1.00 23.61 363 MET B CA 1
ATOM 9663 C C . MET D 1 363 ? 105.747 151.483 167.537 1.00 23.61 363 MET B C 1
ATOM 9664 O O . MET D 1 363 ? 106.138 152.196 168.465 1.00 23.61 363 MET B O 1
ATOM 9669 N N . GLN D 1 364 ? 104.868 150.501 167.713 1.00 24.05 364 GLN B N 1
ATOM 9670 C CA . GLN D 1 364 ? 104.399 150.135 169.039 1.00 24.05 364 GLN B CA 1
ATOM 9671 C C . GLN D 1 364 ? 105.412 149.304 169.808 1.00 24.05 364 GLN B C 1
ATOM 9672 O O . GLN D 1 364 ? 105.177 149.001 170.982 1.00 24.05 364 GLN B O 1
ATOM 9678 N N . ILE D 1 365 ? 106.535 148.940 169.186 1.00 15.17 365 ILE B N 1
ATOM 9679 C CA . ILE D 1 365 ? 107.567 148.207 169.897 1.00 15.17 365 ILE B CA 1
ATOM 9680 C C . ILE D 1 365 ? 108.355 149.144 170.799 1.00 15.17 365 ILE B C 1
ATOM 9681 O O . ILE D 1 365 ? 109.055 148.690 171.708 1.00 15.17 365 ILE B O 1
ATOM 9686 N N . PHE D 1 366 ? 108.241 150.449 170.585 1.00 14.59 366 PHE B N 1
ATOM 9687 C CA . PHE D 1 366 ? 108.902 151.424 171.429 1.00 14.59 366 PHE B CA 1
ATOM 9688 C C . PHE D 1 366 ? 108.038 151.827 172.607 1.00 14.59 366 PHE B C 1
ATOM 9689 O O . PHE D 1 366 ? 108.545 152.436 173.550 1.00 14.59 366 PHE B O 1
ATOM 9697 N N . SER D 1 367 ? 106.751 151.495 172.564 1.00 20.92 367 SER B N 1
ATOM 9698 C CA . SER D 1 367 ? 105.837 151.615 173.687 1.00 20.92 367 SER B CA 1
ATOM 9699 C C . SER D 1 367 ? 105.760 150.328 174.491 1.00 20.92 367 SER B C 1
ATOM 9700 O O . SER D 1 367 ? 105.667 150.368 175.720 1.00 20.92 367 SER B O 1
ATOM 9703 N N . ASN D 1 368 ? 105.799 149.181 173.814 1.00 21.88 368 ASN B N 1
ATOM 9704 C CA . ASN D 1 368 ? 105.703 147.905 174.510 1.00 21.88 368 ASN B CA 1
ATOM 9705 C C . ASN D 1 368 ? 107.064 147.440 175.009 1.00 21.88 368 ASN B C 1
ATOM 9706 O O . ASN D 1 368 ? 107.146 146.615 175.925 1.00 21.88 368 ASN B O 1
ATOM 9711 N N . GLY D 1 369 ? 108.132 147.956 174.432 1.00 16.34 369 GLY B N 1
ATOM 9712 C CA . GLY D 1 369 ? 109.454 147.456 174.736 1.00 16.34 369 GLY B CA 1
ATOM 9713 C C . GLY D 1 369 ? 109.858 146.377 173.755 1.00 16.34 369 GLY B C 1
ATOM 9714 O O . GLY D 1 369 ? 109.021 145.756 173.093 1.00 16.34 369 GLY B O 1
ATOM 9715 N N . PHE D 1 370 ? 111.159 146.143 173.656 1.00 13.56 370 PHE B N 1
ATOM 9716 C CA . PHE D 1 370 ? 111.641 145.196 172.666 1.00 13.56 370 PHE B CA 1
ATOM 9717 C C . PHE D 1 370 ? 111.489 143.770 173.178 1.00 13.56 370 PHE B C 1
ATOM 9718 O O . PHE D 1 370 ? 111.340 143.533 174.378 1.00 13.56 370 PHE B O 1
ATOM 9726 N N . TYR D 1 371 ? 111.528 142.814 172.245 1.00 19.06 371 TYR B N 1
ATOM 9727 C CA . TYR D 1 371 ? 111.256 141.422 172.595 1.00 19.06 371 TYR B CA 1
ATOM 9728 C C . TYR D 1 371 ? 112.385 140.821 173.419 1.00 19.06 371 TYR B C 1
ATOM 9729 O O . TYR D 1 371 ? 112.153 140.316 174.523 1.00 19.06 371 TYR B O 1
ATOM 9738 N N . LYS D 1 372 ? 113.611 140.860 172.905 1.00 19.94 372 LYS B N 1
ATOM 9739 C CA . LYS D 1 372 ? 114.762 140.327 173.624 1.00 19.94 372 LYS B CA 1
ATOM 9740 C C . LYS D 1 372 ? 115.807 141.419 173.767 1.00 19.94 372 LYS B C 1
ATOM 9741 O O . LYS D 1 372 ? 116.375 141.872 172.771 1.00 19.94 372 LYS B O 1
ATOM 9747 N N . LEU D 1 373 ? 116.053 141.836 174.985 1.00 21.12 373 LEU B N 1
ATOM 9748 C CA . LEU D 1 373 ? 117.231 142.642 175.250 1.00 21.12 373 LEU B CA 1
ATOM 9749 C C . LEU D 1 373 ? 118.425 141.725 175.507 1.00 21.12 373 LEU B C 1
ATOM 9750 O O . LEU D 1 373 ? 118.266 140.656 176.102 1.00 21.12 373 LEU B O 1
ATOM 9755 N N . PRO D 1 374 ? 119.620 142.099 175.060 1.00 19.85 374 PRO B N 1
ATOM 9756 C CA . PRO D 1 374 ? 120.791 141.269 175.343 1.00 19.85 374 PRO B CA 1
ATOM 9757 C C . PRO D 1 374 ? 121.205 141.389 176.799 1.00 19.85 374 PRO B C 1
ATOM 9758 O O . PRO D 1 374 ? 120.915 142.378 177.475 1.00 19.85 374 PRO B O 1
ATOM 9762 N N . GLU D 1 375 ? 121.886 140.356 177.280 1.00 32.96 375 GLU B N 1
ATOM 9763 C CA . GLU D 1 375 ? 122.318 140.333 178.668 1.00 32.96 375 GLU B CA 1
ATOM 9764 C C . GLU D 1 375 ? 123.511 141.259 178.860 1.00 32.96 375 GLU B C 1
ATOM 9765 O O . GLU D 1 375 ? 124.529 141.128 178.175 1.00 32.96 375 GLU B O 1
ATOM 9771 N N . GLY D 1 376 ? 123.382 142.197 179.783 1.00 29.48 376 GLY B N 1
ATOM 9772 C CA . GLY D 1 376 ? 124.467 143.097 180.098 1.00 29.48 376 GLY B CA 1
ATOM 9773 C C . GLY D 1 376 ? 124.087 144.552 179.876 1.00 29.48 376 GLY B C 1
ATOM 9774 O O . GLY D 1 376 ? 123.059 144.882 179.281 1.00 29.48 376 GLY B O 1
ATOM 9775 N N . LYS D 1 377 ? 124.948 145.430 180.377 1.00 24.97 377 LYS B N 1
ATOM 9776 C CA . LYS D 1 377 ? 124.765 146.865 180.244 1.00 24.97 377 LYS B CA 1
ATOM 9777 C C . LYS D 1 377 ? 125.645 147.390 179.118 1.00 24.97 377 LYS B C 1
ATOM 9778 O O . LYS D 1 377 ? 126.805 146.992 178.983 1.00 24.97 377 LYS B O 1
ATOM 9784 N N . VAL D 1 378 ? 125.086 148.280 178.303 1.00 20.27 378 VAL B N 1
ATOM 9785 C CA . VAL D 1 378 ? 125.739 148.775 177.097 1.00 20.27 378 VAL B CA 1
ATOM 9786 C C . VAL D 1 378 ? 126.293 150.163 177.378 1.00 20.27 378 VAL B C 1
ATOM 9787 O O . VAL D 1 378 ? 125.533 151.110 177.594 1.00 20.27 378 VAL B O 1
ATOM 9791 N N . ARG D 1 379 ? 127.613 150.289 177.361 1.00 20.91 379 ARG B N 1
ATOM 9792 C CA . ARG D 1 379 ? 128.272 151.565 177.594 1.00 20.91 379 ARG B CA 1
ATOM 9793 C C . ARG D 1 379 ? 128.527 152.245 176.258 1.00 20.91 379 ARG B C 1
ATOM 9794 O O . ARG D 1 379 ? 129.191 151.677 175.388 1.00 20.91 379 ARG B O 1
ATOM 9802 N N . PHE D 1 380 ? 128.009 153.456 176.101 1.00 18.20 380 PHE B N 1
ATOM 9803 C CA . PHE D 1 380 ? 128.195 154.197 174.865 1.00 18.20 380 PHE B CA 1
ATOM 9804 C C . PHE D 1 380 ? 129.608 154.744 174.733 1.00 18.20 380 PHE B C 1
ATOM 9805 O O . PHE D 1 380 ? 130.397 154.746 175.679 1.00 18.20 380 PHE B O 1
ATOM 9813 N N . GLY D 1 381 ? 129.924 155.163 173.517 1.00 13.30 381 GLY B N 1
ATOM 9814 C CA . GLY D 1 381 ? 131.073 156.001 173.252 1.00 13.30 381 GLY B CA 1
ATOM 9815 C C . GLY D 1 381 ? 130.716 156.799 172.020 1.00 13.30 381 GLY B C 1
ATOM 9816 O O . GLY D 1 381 ? 129.908 156.362 171.208 1.00 13.30 381 GLY B O 1
ATOM 9817 N N . VAL D 1 382 ? 131.239 158.014 171.912 1.00 15.14 382 VAL B N 1
ATOM 9818 C CA . VAL D 1 382 ? 130.817 158.905 170.836 1.00 15.14 382 VAL B CA 1
ATOM 9819 C C . VAL D 1 382 ? 132.032 159.552 170.188 1.00 15.14 382 VAL B C 1
ATOM 9820 O O . VAL D 1 382 ? 132.849 160.180 170.866 1.00 15.14 382 VAL B O 1
ATOM 9824 N N . LEU D 1 383 ? 132.146 159.393 168.871 1.00 10.65 383 LEU B N 1
ATOM 9825 C CA . LEU D 1 383 ? 133.005 160.226 168.043 1.00 10.65 383 LEU B CA 1
ATOM 9826 C C . LEU D 1 383 ? 132.159 161.272 167.336 1.00 10.65 383 LEU B C 1
ATOM 9827 O O . LEU D 1 383 ? 131.013 161.014 166.969 1.00 10.65 383 LEU B O 1
ATOM 9832 N N . TYR D 1 384 ? 132.726 162.457 167.151 1.00 15.05 384 TYR B N 1
ATOM 9833 C CA . TYR D 1 384 ? 132.031 163.527 166.458 1.00 15.05 384 TYR B CA 1
ATOM 9834 C C . TYR D 1 384 ? 133.073 164.478 165.908 1.00 15.05 384 TYR B C 1
ATOM 9835 O O . TYR D 1 384 ? 134.156 164.602 166.490 1.00 15.05 384 TYR B O 1
ATOM 9844 N N . PRO D 1 385 ? 132.805 165.138 164.789 1.00 13.30 385 PRO B N 1
ATOM 9845 C CA . PRO D 1 385 ? 133.755 166.132 164.292 1.00 13.30 385 PRO B CA 1
ATOM 9846 C C . PRO D 1 385 ? 133.739 167.386 165.153 1.00 13.30 385 PRO B C 1
ATOM 9847 O O . PRO D 1 385 ? 132.725 167.739 165.756 1.00 13.30 385 PRO B O 1
ATOM 9851 N N . LYS D 1 386 ? 134.893 168.062 165.195 1.00 20.38 386 LYS B N 1
ATOM 9852 C CA . LYS D 1 386 ? 135.166 169.040 166.247 1.00 20.38 386 LYS B CA 1
ATOM 9853 C C . LYS D 1 386 ? 134.332 170.306 166.106 1.00 20.38 386 LYS B C 1
ATOM 9854 O O . LYS D 1 386 ? 134.023 170.961 167.108 1.00 20.38 386 LYS B O 1
ATOM 9860 N N . GLU D 1 387 ? 133.954 170.670 164.885 1.00 27.17 387 GLU B N 1
ATOM 9861 C CA . GLU D 1 387 ? 133.162 171.876 164.687 1.00 27.17 387 GLU B CA 1
ATOM 9862 C C . GLU D 1 387 ? 131.667 171.643 164.867 1.00 27.17 387 GLU B C 1
ATOM 9863 O O . GLU D 1 387 ? 130.880 172.556 164.598 1.00 27.17 387 GLU B O 1
ATOM 9869 N N . PHE D 1 388 ? 131.268 170.461 165.329 1.00 20.96 388 PHE B N 1
ATOM 9870 C CA . PHE D 1 388 ? 129.879 170.036 165.438 1.00 20.96 388 PHE B CA 1
ATOM 9871 C C . PHE D 1 388 ? 129.590 169.528 166.845 1.00 20.96 388 PHE B C 1
ATOM 9872 O O . PHE D 1 388 ? 128.826 168.579 167.050 1.00 20.96 388 PHE B O 1
ATOM 9880 N N . ASP D 1 389 ? 130.165 170.225 167.831 1.00 23.49 389 ASP B N 1
ATOM 9881 C CA . ASP D 1 389 ? 130.212 169.734 169.206 1.00 23.49 389 ASP B CA 1
ATOM 9882 C C . ASP D 1 389 ? 128.835 169.749 169.855 1.00 23.49 389 ASP B C 1
ATOM 9883 O O . ASP D 1 389 ? 128.351 168.706 170.298 1.00 23.49 389 ASP B O 1
ATOM 9888 N N . GLY D 1 390 ? 128.198 170.920 169.935 1.00 21.05 390 GLY B N 1
ATOM 9889 C CA . GLY D 1 390 ? 126.913 171.011 170.614 1.00 21.05 390 GLY B CA 1
ATOM 9890 C C . GLY D 1 390 ? 125.798 170.323 169.852 1.00 21.05 390 GLY B C 1
ATOM 9891 O O . GLY D 1 390 ? 124.843 169.814 170.449 1.00 21.05 390 GLY B O 1
ATOM 9892 N N . VAL D 1 391 ? 125.916 170.290 168.524 1.00 18.44 391 VAL B N 1
ATOM 9893 C CA . VAL D 1 391 ? 125.008 169.513 167.687 1.00 18.44 391 VAL B CA 1
ATOM 9894 C C . VAL D 1 391 ? 125.103 168.032 168.033 1.00 18.44 391 VAL B C 1
ATOM 9895 O O . VAL D 1 391 ? 124.084 167.340 168.167 1.00 18.44 391 VAL B O 1
ATOM 9899 N N . SER D 1 392 ? 126.322 167.541 168.264 1.00 18.99 392 SER B N 1
ATOM 9900 C CA . SER D 1 392 ? 126.485 166.144 168.643 1.00 18.99 392 SER B CA 1
ATOM 9901 C C . SER D 1 392 ? 126.066 165.896 170.087 1.00 18.99 392 SER B C 1
ATOM 9902 O O . SER D 1 392 ? 125.597 164.800 170.410 1.00 18.99 392 SER B O 1
ATOM 9905 N N . ARG D 1 393 ? 126.250 166.892 170.966 1.00 24.86 393 ARG B N 1
ATOM 9906 C CA . ARG D 1 393 ? 125.706 166.841 172.325 1.00 24.86 393 ARG B CA 1
ATOM 9907 C C . ARG D 1 393 ? 124.205 166.599 172.294 1.00 24.86 393 ARG B C 1
ATOM 9908 O O . ARG D 1 393 ? 123.695 165.685 172.951 1.00 24.86 393 ARG B O 1
ATOM 9916 N N . LYS D 1 394 ? 123.495 167.391 171.486 1.00 21.14 394 LYS B N 1
ATOM 9917 C CA . LYS D 1 394 ? 122.044 167.271 171.394 1.00 21.14 394 LYS B CA 1
ATOM 9918 C C . LYS D 1 394 ? 121.629 165.971 170.717 1.00 21.14 394 LYS B C 1
ATOM 9919 O O . LYS D 1 394 ? 120.599 165.386 171.073 1.00 21.14 394 LYS B O 1
ATOM 9925 N N . ALA D 1 395 ? 122.436 165.488 169.765 1.00 15.97 395 ALA B N 1
ATOM 9926 C CA . ALA D 1 395 ? 122.137 164.224 169.094 1.00 15.97 395 ALA B CA 1
ATOM 9927 C C . ALA D 1 395 ? 122.211 163.046 170.058 1.00 15.97 395 ALA B C 1
ATOM 9928 O O . ALA D 1 395 ? 121.279 162.233 170.136 1.00 15.97 395 ALA B O 1
ATOM 9930 N N . ILE D 1 396 ? 123.302 162.951 170.822 1.00 16.53 396 ILE B N 1
ATOM 9931 C CA . ILE D 1 396 ? 123.451 161.829 171.746 1.00 16.53 396 ILE B CA 1
ATOM 9932 C C . ILE D 1 396 ? 122.496 161.986 172.925 1.00 16.53 396 ILE B C 1
ATOM 9933 O O . ILE D 1 396 ? 122.030 160.994 173.499 1.00 16.53 396 ILE B O 1
ATOM 9938 N N . ARG D 1 397 ? 122.157 163.232 173.270 1.00 21.30 397 ARG B N 1
ATOM 9939 C CA . ARG D 1 397 ? 121.133 163.497 174.274 1.00 21.30 397 ARG B CA 1
ATOM 9940 C C . ARG D 1 397 ? 119.782 162.944 173.839 1.00 21.30 397 ARG B C 1
ATOM 9941 O O . ARG D 1 397 ? 119.094 162.280 174.620 1.00 21.30 397 ARG B O 1
ATOM 9949 N N . ALA D 1 398 ? 119.411 163.171 172.573 1.00 16.03 398 ALA B N 1
ATOM 9950 C CA . ALA D 1 398 ? 118.142 162.664 172.057 1.00 16.03 398 ALA B CA 1
ATOM 9951 C C . ALA D 1 398 ? 118.135 161.143 171.975 1.00 16.03 398 ALA B C 1
ATOM 9952 O O . ALA D 1 398 ? 117.126 160.505 172.295 1.00 16.03 398 ALA B O 1
ATOM 9954 N N . ILE D 1 399 ? 119.265 160.547 171.583 1.00 13.80 399 ILE B N 1
ATOM 9955 C CA . ILE D 1 399 ? 119.346 159.089 171.467 1.00 13.80 399 ILE B CA 1
ATOM 9956 C C . ILE D 1 399 ? 119.256 158.428 172.837 1.00 13.80 399 ILE B C 1
ATOM 9957 O O . ILE D 1 399 ? 118.546 157.431 173.017 1.00 13.80 399 ILE B O 1
ATOM 9962 N N . TYR D 1 400 ? 119.950 158.987 173.830 1.00 23.44 400 TYR B N 1
ATOM 9963 C CA . TYR D 1 400 ? 119.913 158.399 175.164 1.00 23.44 400 TYR B CA 1
ATOM 9964 C C . TYR D 1 400 ? 118.576 158.640 175.849 1.00 23.44 400 TYR B C 1
ATOM 9965 O O . TYR D 1 400 ? 118.099 157.771 176.589 1.00 23.44 400 TYR B O 1
ATOM 9974 N N . ASP D 1 401 ? 117.948 159.797 175.609 1.00 21.68 401 ASP B N 1
ATOM 9975 C CA . ASP D 1 401 ? 116.624 160.042 176.169 1.00 21.68 401 ASP B CA 1
ATOM 9976 C C . ASP D 1 401 ? 115.576 159.150 175.520 1.00 21.68 401 ASP B C 1
ATOM 9977 O O . ASP D 1 401 ? 114.581 158.793 176.158 1.00 21.68 401 ASP B O 1
ATOM 9982 N N . PHE D 1 402 ? 115.770 158.790 174.249 1.00 15.99 402 PHE B N 1
ATOM 9983 C CA . PHE D 1 402 ? 114.872 157.831 173.618 1.00 15.99 402 PHE B CA 1
ATOM 9984 C C . PHE D 1 402 ? 115.091 156.437 174.189 1.00 15.99 402 PHE B C 1
ATOM 9985 O O . PHE D 1 402 ? 114.132 155.741 174.540 1.00 15.99 402 PHE B O 1
ATOM 9993 N N . SER D 1 403 ? 116.354 156.013 174.286 1.00 19.90 403 SER B N 1
ATOM 9994 C CA . SER D 1 403 ? 116.664 154.629 174.627 1.00 19.90 403 SER B CA 1
ATOM 9995 C C . SER D 1 403 ? 116.400 154.342 176.099 1.00 19.90 403 SER B C 1
ATOM 9996 O O . SER D 1 403 ? 115.584 153.477 176.435 1.00 19.90 403 SER B O 1
ATOM 9999 N N . LYS D 1 404 ? 117.079 155.057 176.994 1.00 22.62 404 LYS B N 1
ATOM 10000 C CA . LYS D 1 404 ? 117.043 154.730 178.414 1.00 22.62 404 LYS B CA 1
ATOM 10001 C C . LYS D 1 404 ? 115.900 155.435 179.132 1.00 22.62 404 LYS B C 1
ATOM 10002 O O . LYS D 1 404 ? 115.046 154.787 179.742 1.00 22.62 404 LYS B O 1
ATOM 10008 N N . GLU D 1 405 ? 115.866 156.760 179.062 1.00 28.61 405 GLU B N 1
ATOM 10009 C CA . GLU D 1 405 ? 114.940 157.526 179.879 1.00 28.61 405 GLU B CA 1
ATOM 10010 C C . GLU D 1 405 ? 113.560 157.665 179.251 1.00 28.61 405 GLU B C 1
ATOM 10011 O O . GLU D 1 405 ? 112.660 158.209 179.899 1.00 28.61 405 GLU B O 1
ATOM 10017 N N . GLY D 1 406 ? 113.370 157.178 178.028 1.00 24.23 406 GLY B N 1
ATOM 10018 C CA . GLY D 1 406 ? 112.045 157.122 177.426 1.00 24.23 406 GLY B CA 1
ATOM 10019 C C . GLY D 1 406 ? 111.458 158.467 177.057 1.00 24.23 406 GLY B C 1
ATOM 10020 O O . GLY D 1 406 ? 110.232 158.624 177.053 1.00 24.23 406 GLY B O 1
ATOM 10021 N N . LYS D 1 407 ? 112.303 159.438 176.733 1.00 27.09 407 LYS B N 1
ATOM 10022 C CA . LYS D 1 407 ? 111.870 160.814 176.556 1.00 27.09 407 LYS B CA 1
ATOM 10023 C C . LYS D 1 407 ? 112.185 161.313 175.154 1.00 27.09 407 LYS B C 1
ATOM 10024 O O . LYS D 1 407 ? 113.241 161.006 174.596 1.00 27.09 407 LYS B O 1
ATOM 10030 N N . TYR D 1 408 ? 111.264 162.092 174.596 1.00 22.53 408 TYR B N 1
ATOM 10031 C CA . TYR D 1 408 ? 111.477 162.804 173.344 1.00 22.53 408 TYR B CA 1
ATOM 10032 C C . TYR D 1 408 ? 111.346 164.294 173.607 1.00 22.53 408 TYR B C 1
ATOM 10033 O O . TYR D 1 408 ? 110.369 164.728 174.228 1.00 22.53 408 TYR B O 1
ATOM 10042 N N . HIS D 1 409 ? 112.345 165.059 173.145 1.00 27.05 409 HIS B N 1
ATOM 10043 C CA . HIS D 1 409 ? 112.481 166.503 173.380 1.00 27.05 409 HIS B CA 1
ATOM 10044 C C . HIS D 1 409 ? 112.505 166.845 174.868 1.00 27.05 409 HIS B C 1
ATOM 10045 O O . HIS D 1 409 ? 111.998 167.888 175.285 1.00 27.05 409 HIS B O 1
ATOM 10052 N N . GLY D 1 410 ? 113.097 165.969 175.677 1.00 27.33 410 GLY B N 1
ATOM 10053 C CA . GLY D 1 410 ? 113.188 166.175 177.105 1.00 27.33 410 GLY B CA 1
ATOM 10054 C C . GLY D 1 410 ? 111.956 165.806 177.899 1.00 27.33 410 GLY B C 1
ATOM 10055 O O . GLY D 1 410 ? 112.034 165.745 179.132 1.00 27.33 410 GLY B O 1
ATOM 10056 N N . GLU D 1 411 ? 110.827 165.551 177.246 1.00 31.09 411 GLU B N 1
ATOM 10057 C CA . GLU D 1 411 ? 109.583 165.216 177.922 1.00 31.09 411 GLU B CA 1
ATOM 10058 C C . GLU D 1 411 ? 109.311 163.728 177.786 1.00 31.09 411 GLU B C 1
ATOM 10059 O O . GLU D 1 411 ? 109.555 163.142 176.728 1.00 31.09 411 GLU B O 1
ATOM 10065 N N . SER D 1 412 ? 108.805 163.127 178.863 1.00 27.66 412 SER B N 1
ATOM 10066 C CA . SER D 1 412 ? 108.389 161.731 178.827 1.00 27.66 412 SER B CA 1
ATOM 10067 C C . SER D 1 412 ? 107.211 161.561 177.880 1.00 27.66 412 SER B C 1
ATOM 10068 O O . SER D 1 412 ? 106.207 162.271 177.982 1.00 27.66 412 SER B O 1
ATOM 10071 N N . ASN D 1 413 ? 107.341 160.618 176.956 1.00 27.82 413 ASN B N 1
ATOM 10072 C CA . ASN D 1 413 ? 106.420 160.483 175.841 1.00 27.82 413 ASN B CA 1
ATOM 10073 C C . ASN D 1 413 ? 105.612 159.203 176.001 1.00 27.82 413 ASN B C 1
ATOM 10074 O O . ASN D 1 413 ? 106.127 158.188 176.478 1.00 27.82 413 ASN B O 1
ATOM 10079 N N . LYS D 1 414 ? 104.338 159.265 175.610 1.00 32.41 414 LYS B N 1
ATOM 10080 C CA . LYS D 1 414 ? 103.478 158.089 175.694 1.00 32.41 414 LYS B CA 1
ATOM 10081 C C . LYS D 1 414 ? 103.837 157.062 174.631 1.00 32.41 414 LYS B C 1
ATOM 10082 O O . LYS D 1 414 ? 103.514 155.878 174.774 1.00 32.41 414 LYS B O 1
ATOM 10088 N N . TYR D 1 415 ? 104.505 157.498 173.563 1.00 31.93 415 TYR B N 1
ATOM 10089 C CA . TYR D 1 415 ? 104.897 156.617 172.477 1.00 31.93 415 TYR B CA 1
ATOM 10090 C C . TYR D 1 415 ? 106.166 155.841 172.783 1.00 31.93 415 TYR B C 1
ATOM 10091 O O . TYR D 1 415 ? 106.461 154.865 172.087 1.00 31.93 415 TYR B O 1
ATOM 10100 N N . ILE D 1 416 ? 106.918 156.249 173.801 1.00 21.10 416 ILE B N 1
ATOM 10101 C CA . ILE D 1 416 ? 108.226 155.682 174.101 1.00 21.10 416 ILE B CA 1
ATOM 10102 C C . ILE D 1 416 ? 108.174 155.076 175.494 1.00 21.10 416 ILE B C 1
ATOM 10103 O O . ILE D 1 416 ? 107.756 155.739 176.449 1.00 21.10 416 ILE B O 1
ATOM 10108 N N . ALA D 1 417 ? 108.601 153.826 175.613 1.00 22.81 417 ALA B N 1
ATOM 10109 C CA . ALA D 1 417 ? 108.699 153.179 176.909 1.00 22.81 417 ALA B CA 1
ATOM 10110 C C . ALA D 1 417 ? 110.031 153.517 177.559 1.00 22.81 417 ALA B C 1
ATOM 10111 O O . ALA D 1 417 ? 111.051 153.664 176.882 1.00 22.81 417 ALA B O 1
ATOM 10113 N N . GLU D 1 418 ? 110.008 153.656 178.880 1.00 31.00 418 GLU B N 1
ATOM 10114 C CA . GLU D 1 418 ? 111.243 153.806 179.629 1.00 31.00 418 GLU B CA 1
ATOM 10115 C C . GLU D 1 418 ? 112.027 152.501 179.600 1.00 31.00 418 GLU B C 1
ATOM 10116 O O . GLU D 1 418 ? 111.447 151.411 179.594 1.00 31.00 418 GLU B O 1
ATOM 10122 N N . HIS D 1 419 ? 113.358 152.639 179.560 1.00 26.25 419 HIS B N 1
ATOM 10123 C CA . HIS D 1 419 ? 114.319 151.530 179.555 1.00 26.25 419 HIS B CA 1
ATOM 10124 C C . HIS D 1 419 ? 114.090 150.597 178.367 1.00 26.25 419 HIS B C 1
ATOM 10125 O O . HIS D 1 419 ? 113.869 149.395 178.528 1.00 26.25 419 HIS B O 1
ATOM 10132 N N . LEU D 1 420 ? 114.112 151.173 177.160 1.00 18.80 420 LEU B N 1
ATOM 10133 C CA . LEU D 1 420 ? 114.032 150.355 175.953 1.00 18.80 420 LEU B CA 1
ATOM 10134 C C . LEU D 1 420 ? 115.268 149.486 175.800 1.00 18.80 420 LEU B C 1
ATOM 10135 O O . LEU D 1 420 ? 115.160 148.266 175.636 1.00 18.80 420 LEU B O 1
ATOM 10140 N N . ILE D 1 421 ? 116.447 150.093 175.849 1.00 18.25 421 ILE B N 1
ATOM 10141 C CA . ILE D 1 421 ? 117.705 149.365 175.847 1.00 18.25 421 ILE B CA 1
ATOM 10142 C C . ILE D 1 421 ? 118.446 149.737 177.121 1.00 18.25 421 ILE B C 1
ATOM 10143 O O . ILE D 1 421 ? 118.471 150.909 177.512 1.00 18.25 421 ILE B O 1
ATOM 10148 N N . ASN D 1 422 ? 119.041 148.742 177.780 1.00 25.14 422 ASN B N 1
ATOM 10149 C CA . ASN D 1 422 ? 119.823 148.975 178.990 1.00 25.14 422 ASN B CA 1
ATOM 10150 C C . ASN D 1 422 ? 121.164 149.596 178.612 1.00 25.14 422 ASN B C 1
ATOM 10151 O O . ASN D 1 422 ? 122.213 148.949 178.663 1.00 25.14 422 ASN B O 1
ATOM 10156 N N . VAL D 1 423 ? 121.134 150.869 178.237 1.00 23.60 423 VAL B N 1
ATOM 10157 C CA . VAL D 1 423 ? 122.330 151.606 177.857 1.00 23.60 423 VAL B CA 1
ATOM 10158 C C . VAL D 1 423 ? 122.852 152.355 179.070 1.00 23.60 423 VAL B C 1
ATOM 10159 O O . VAL D 1 423 ? 122.106 152.636 180.016 1.00 23.60 423 VAL B O 1
ATOM 10163 N N . GLU D 1 424 ? 124.143 152.666 179.049 1.00 30.40 424 GLU B N 1
ATOM 10164 C CA . GLU D 1 424 ? 124.800 153.414 180.113 1.00 30.40 424 GLU B CA 1
ATOM 10165 C C . GLU D 1 424 ? 125.534 154.571 179.451 1.00 30.40 424 GLU B C 1
ATOM 10166 O O . GLU D 1 424 ? 126.575 154.379 178.818 1.00 30.40 424 GLU B O 1
ATOM 10172 N N . PHE D 1 425 ? 124.986 155.769 179.597 1.00 30.99 425 PHE B N 1
ATOM 10173 C CA . PHE D 1 425 ? 125.612 156.977 179.082 1.00 30.99 425 PHE B CA 1
ATOM 10174 C C . PHE D 1 425 ? 125.438 158.089 180.102 1.00 30.99 425 PHE B C 1
ATOM 10175 O O . PHE D 1 425 ? 124.334 158.613 180.275 1.00 30.99 425 PHE B O 1
ATOM 10183 N N . ASN D 1 426 ? 126.530 158.449 180.766 1.00 37.92 426 ASN B N 1
ATOM 10184 C CA . ASN D 1 426 ? 126.566 159.593 181.663 1.00 37.92 426 ASN B CA 1
ATOM 10185 C C . ASN D 1 426 ? 127.484 160.613 181.008 1.00 37.92 426 ASN B C 1
ATOM 10186 O O . ASN D 1 426 ? 128.619 160.261 180.638 1.00 37.92 426 ASN B O 1
ATOM 10191 N N . PRO D 1 427 ? 127.049 161.863 180.816 1.00 36.90 427 PRO B N 1
ATOM 10192 C CA . PRO D 1 427 ? 127.951 162.873 180.229 1.00 36.90 427 PRO B CA 1
ATOM 10193 C C . PRO D 1 427 ? 129.160 163.219 181.089 1.00 36.90 427 PRO B C 1
ATOM 10194 O O . PRO D 1 427 ? 130.103 163.841 180.585 1.00 36.90 427 PRO B O 1
ATOM 10198 N N . LYS D 1 428 ? 129.165 162.842 182.369 1.00 38.92 428 LYS B N 1
ATOM 10199 C CA . LYS D 1 428 ? 130.377 162.967 183.170 1.00 38.92 428 LYS B CA 1
ATOM 10200 C C . LYS D 1 428 ? 131.269 161.740 183.016 1.00 38.92 428 LYS B C 1
ATOM 10201 O O . LYS D 1 428 ? 132.496 161.866 182.945 1.00 38.92 428 LYS B O 1
ATOM 10207 N N . GLU D 1 429 ? 130.672 160.549 182.953 1.00 41.53 429 GLU B N 1
ATOM 10208 C CA . GLU D 1 429 ? 131.431 159.303 182.938 1.00 41.53 429 GLU B CA 1
ATOM 10209 C C . GLU D 1 429 ? 131.818 158.863 181.530 1.00 41.53 429 GLU B C 1
ATOM 10210 O O . GLU D 1 429 ? 132.981 158.524 181.288 1.00 41.53 429 GLU B O 1
ATOM 10216 N N . CYS D 1 430 ? 130.861 158.841 180.605 1.00 40.13 430 CYS B N 1
ATOM 10217 C CA . CYS D 1 430 ? 131.142 158.406 179.244 1.00 40.13 430 CYS B CA 1
ATOM 10218 C C . CYS D 1 430 ? 131.979 159.436 178.499 1.00 40.13 430 CYS B C 1
ATOM 10219 O O . CYS D 1 430 ? 131.992 160.623 178.834 1.00 40.13 430 CYS B O 1
ATOM 10222 N N . ILE D 1 431 ? 132.670 158.971 177.464 1.00 31.68 431 ILE B N 1
ATOM 10223 C CA . ILE D 1 431 ? 133.657 159.776 176.758 1.00 31.68 431 ILE B CA 1
ATOM 10224 C C . ILE D 1 431 ? 133.034 160.386 175.509 1.00 31.68 431 ILE B C 1
ATOM 10225 O O . ILE D 1 431 ? 132.242 159.740 174.811 1.00 31.68 431 ILE B O 1
ATOM 10230 N N . PHE D 1 432 ? 133.352 161.655 175.267 1.00 32.15 432 PHE B N 1
ATOM 10231 C CA . PHE D 1 432 ? 133.165 162.310 173.977 1.00 32.15 432 PHE B CA 1
ATOM 10232 C C . PHE D 1 432 ? 134.546 162.586 173.402 1.00 32.15 432 PHE B C 1
ATOM 10233 O O . PHE D 1 432 ? 135.181 163.588 173.730 1.00 32.15 432 PHE B O 1
ATOM 10241 N N . GLU D 1 433 ? 135.009 161.695 172.543 1.00 24.51 433 GLU B N 1
ATOM 10242 C CA . GLU D 1 433 ? 136.226 161.937 171.790 1.00 24.51 433 GLU B CA 1
ATOM 10243 C C . GLU D 1 433 ? 135.849 162.638 170.496 1.00 24.51 433 GLU B C 1
ATOM 10244 O O . GLU D 1 433 ? 135.150 162.067 169.660 1.00 24.51 433 GLU B O 1
ATOM 10250 N N . GLY D 1 434 ? 136.282 163.880 170.341 1.00 19.60 434 GLY B N 1
ATOM 10251 C CA . GLY D 1 434 ? 136.123 164.581 169.088 1.00 19.60 434 GLY B CA 1
ATOM 10252 C C . GLY D 1 434 ? 137.295 164.304 168.164 1.00 19.60 434 GLY B C 1
ATOM 10253 O O . GLY D 1 434 ? 138.408 164.051 168.619 1.00 19.60 434 GLY B O 1
ATOM 10254 N N . TYR D 1 435 ? 137.035 164.341 166.863 1.00 11.44 435 TYR B N 1
ATOM 10255 C CA . TYR D 1 435 ? 138.075 164.086 165.879 1.00 11.44 435 TYR B CA 1
ATOM 10256 C C . TYR D 1 435 ? 138.089 165.182 164.828 1.00 11.44 435 TYR B C 1
ATOM 10257 O O . TYR D 1 435 ? 137.040 165.703 164.445 1.00 11.44 435 TYR B O 1
ATOM 10266 N N . GLU D 1 436 ? 139.284 165.525 164.364 1.00 13.51 436 GLU B N 1
ATOM 10267 C CA . GLU D 1 436 ? 139.424 166.499 163.295 1.00 13.51 436 GLU B CA 1
ATOM 10268 C C . GLU D 1 436 ? 139.122 165.841 161.958 1.00 13.51 436 GLU B C 1
ATOM 10269 O O . GLU D 1 436 ? 139.620 164.749 161.669 1.00 13.51 436 GLU B O 1
ATOM 10275 N N . LEU D 1 437 ? 138.299 166.500 161.150 1.00 13.44 437 LEU B N 1
ATOM 10276 C CA . LEU D 1 437 ? 138.063 166.041 159.791 1.00 13.44 437 LEU B CA 1
ATOM 10277 C C . LEU D 1 437 ? 139.322 166.232 158.955 1.00 13.44 437 LEU B C 1
ATOM 10278 O O . LEU D 1 437 ? 140.049 167.216 159.110 1.00 13.44 437 LEU B O 1
ATOM 10283 N N . GLY D 1 438 ? 139.583 165.282 158.064 1.00 16.19 438 GLY B N 1
ATOM 10284 C CA . GLY D 1 438 ? 140.854 165.288 157.373 1.00 16.19 438 GLY B CA 1
ATOM 10285 C C . GLY D 1 438 ? 141.333 163.934 156.902 1.00 16.19 438 GLY B C 1
ATOM 10286 O O . GLY D 1 438 ? 140.651 163.257 156.129 1.00 16.19 438 GLY B O 1
ATOM 10287 N N . ASP D 1 439 ? 142.530 163.553 157.340 1.00 18.56 439 ASP B N 1
ATOM 10288 C CA . ASP D 1 439 ? 143.206 162.382 156.805 1.00 18.56 439 ASP B CA 1
ATOM 10289 C C . ASP D 1 439 ? 142.552 161.102 157.312 1.00 18.56 439 ASP B C 1
ATOM 10290 O O . ASP D 1 439 ? 141.998 161.054 158.410 1.00 18.56 439 ASP B O 1
ATOM 10295 N N . ILE D 1 440 ? 142.626 160.056 156.485 1.00 11.80 440 ILE B N 1
ATOM 10296 C CA . ILE D 1 440 ? 141.989 158.778 156.789 1.00 11.80 440 ILE B CA 1
ATOM 10297 C C . ILE D 1 440 ? 142.699 158.078 157.944 1.00 11.80 440 ILE B C 1
ATOM 10298 O O . ILE D 1 440 ? 142.059 157.438 158.794 1.00 11.80 440 ILE B O 1
ATOM 10303 N N . THR D 1 441 ? 144.023 158.222 158.026 1.00 14.36 441 THR B N 1
ATOM 10304 C CA . THR D 1 441 ? 144.752 157.618 159.135 1.00 14.36 441 THR B CA 1
ATOM 10305 C C . THR D 1 441 ? 144.451 158.319 160.454 1.00 14.36 441 THR B C 1
ATOM 10306 O O . THR D 1 441 ? 144.514 157.688 161.511 1.00 14.36 441 THR B O 1
ATOM 10310 N N . GLU D 1 442 ? 144.048 159.591 160.414 1.00 14.70 442 GLU B N 1
ATOM 10311 C CA . GLU D 1 442 ? 143.639 160.258 161.642 1.00 14.70 442 GLU B CA 1
ATOM 10312 C C . GLU D 1 442 ? 142.265 159.782 162.088 1.00 14.70 442 GLU B C 1
ATOM 10313 O O . GLU D 1 442 ? 141.988 159.717 163.288 1.00 14.70 442 GLU B O 1
ATOM 10319 N N . TYR D 1 443 ? 141.407 159.414 161.135 1.00 10.91 443 TYR B N 1
ATOM 10320 C CA . TYR D 1 443 ? 140.134 158.780 161.464 1.00 10.91 443 TYR B CA 1
ATOM 10321 C C . TYR D 1 443 ? 140.352 157.421 162.112 1.00 10.91 443 TYR B C 1
ATOM 10322 O O . TYR D 1 443 ? 139.709 157.085 163.117 1.00 10.91 443 TYR B O 1
ATOM 10331 N N . LYS D 1 444 ? 141.268 156.632 161.552 1.00 10.23 444 LYS B N 1
ATOM 10332 C CA . LYS D 1 444 ? 141.554 155.314 162.105 1.00 10.23 444 LYS B CA 1
ATOM 10333 C C . LYS D 1 444 ? 142.201 155.419 163.484 1.00 10.23 444 LYS B C 1
ATOM 10334 O O . LYS D 1 444 ? 141.882 154.639 164.391 1.00 10.23 444 LYS B O 1
ATOM 10340 N N . LYS D 1 445 ? 143.066 156.415 163.681 1.00 12.61 445 LYS B N 1
ATOM 10341 C CA . LYS D 1 445 ? 143.653 156.622 164.999 1.00 12.61 445 LYS B CA 1
ATOM 10342 C C . LYS D 1 445 ? 142.646 157.193 165.989 1.00 12.61 445 LYS B C 1
ATOM 10343 O O . LYS D 1 445 ? 142.755 156.931 167.187 1.00 12.61 445 LYS B O 1
ATOM 10349 N N . ALA D 1 446 ? 141.652 157.951 165.518 1.00 12.56 446 ALA B N 1
ATOM 10350 C CA . ALA D 1 446 ? 140.596 158.425 166.408 1.00 12.56 446 ALA B CA 1
ATOM 10351 C C . ALA D 1 446 ? 139.722 157.276 166.889 1.00 12.56 446 ALA B C 1
ATOM 10352 O O . ALA D 1 446 ? 139.320 157.233 168.060 1.00 12.56 446 ALA B O 1
ATOM 10354 N N . ALA D 1 447 ? 139.439 156.318 166.005 1.00 13.95 447 ALA B N 1
ATOM 10355 C CA . ALA D 1 447 ? 138.675 155.144 166.418 1.00 13.95 447 ALA B CA 1
ATOM 10356 C C . ALA D 1 447 ? 139.479 154.254 167.371 1.00 13.95 447 ALA B C 1
ATOM 10357 O O . ALA D 1 447 ? 138.940 153.737 168.361 1.00 13.95 447 ALA B O 1
ATOM 10359 N N . LEU D 1 448 ? 140.780 154.096 167.118 1.00 14.42 448 LEU B N 1
ATOM 10360 C CA . LEU D 1 448 ? 141.618 153.348 168.055 1.00 14.42 448 LEU B CA 1
ATOM 10361 C C . LEU D 1 448 ? 141.777 154.082 169.383 1.00 14.42 448 LEU B C 1
ATOM 10362 O O . LEU D 1 448 ? 141.932 153.453 170.437 1.00 14.42 448 LEU B O 1
ATOM 10367 N N . LYS D 1 449 ? 141.725 155.413 169.353 1.00 22.56 449 LYS B N 1
ATOM 10368 C CA . LYS D 1 449 ? 141.769 156.193 170.581 1.00 22.56 449 LYS B CA 1
ATOM 10369 C C . LYS D 1 449 ? 140.478 156.035 171.371 1.00 22.56 449 LYS B C 1
ATOM 10370 O O . LYS D 1 449 ? 140.489 156.068 172.606 1.00 22.56 449 LYS B O 1
ATOM 10376 N N . LEU D 1 450 ? 139.351 155.858 170.680 1.00 19.07 450 LEU B N 1
ATOM 10377 C CA . LEU D 1 450 ? 138.113 155.632 171.419 1.00 19.07 450 LEU B CA 1
ATOM 10378 C C . LEU D 1 450 ? 138.064 154.209 171.969 1.00 19.07 450 LEU B C 1
ATOM 10379 O O . LEU D 1 450 ? 137.399 153.951 172.980 1.00 19.07 450 LEU B O 1
ATOM 10384 N N . ASN D 1 451 ? 138.796 153.278 171.355 1.00 22.44 451 ASN B N 1
ATOM 10385 C CA . ASN D 1 451 ? 138.908 151.981 172.024 1.00 22.44 451 ASN B CA 1
ATOM 10386 C C . ASN D 1 451 ? 140.114 151.895 172.964 1.00 22.44 451 ASN B C 1
ATOM 10387 O O . ASN D 1 451 ? 140.364 150.828 173.537 1.00 22.44 451 ASN B O 1
ATOM 10392 N N . ASN D 1 452 ? 140.880 152.976 173.130 1.00 31.32 452 ASN B N 1
ATOM 10393 C CA . ASN D 1 452 ? 141.886 152.994 174.188 1.00 31.32 452 ASN B CA 1
ATOM 10394 C C . ASN D 1 452 ? 141.242 152.933 175.568 1.00 31.32 452 ASN B C 1
ATOM 10395 O O . ASN D 1 452 ? 141.816 152.335 176.483 1.00 31.32 452 ASN B O 1
ATOM 10400 N N . TYR D 1 453 ? 140.052 153.504 175.724 1.00 37.42 453 TYR B N 1
ATOM 10401 C CA . TYR D 1 453 ? 139.277 153.410 176.952 1.00 37.42 453 TYR B CA 1
ATOM 10402 C C . TYR D 1 453 ? 138.357 152.201 176.855 1.00 37.42 453 TYR B C 1
ATOM 10403 O O . TYR D 1 453 ? 137.593 152.075 175.893 1.00 37.42 453 TYR B O 1
ATOM 10412 N N . ASN D 1 454 ? 138.431 151.318 177.852 1.00 33.20 454 ASN B N 1
ATOM 10413 C CA . ASN D 1 454 ? 137.669 150.075 177.824 1.00 33.20 454 ASN B CA 1
ATOM 10414 C C . ASN D 1 454 ? 136.252 150.228 178.360 1.00 33.20 454 ASN B C 1
ATOM 10415 O O . ASN D 1 454 ? 135.572 149.215 178.553 1.00 33.20 454 ASN B O 1
ATOM 10420 N N . ASN D 1 455 ? 135.791 151.453 178.610 1.00 26.19 455 ASN B N 1
ATOM 10421 C CA . ASN D 1 455 ? 134.434 151.692 179.081 1.00 26.19 455 ASN B CA 1
ATOM 10422 C C . ASN D 1 455 ? 133.467 152.022 177.949 1.00 26.19 455 ASN B C 1
ATOM 10423 O O . ASN D 1 455 ? 132.543 152.820 178.145 1.00 26.19 455 ASN B O 1
ATOM 10428 N N . VAL D 1 456 ? 133.681 151.457 176.763 1.00 19.51 456 VAL B N 1
ATOM 10429 C CA . VAL D 1 456 ? 132.811 151.655 175.609 1.00 19.51 456 VAL B CA 1
ATOM 10430 C C . VAL D 1 456 ? 132.420 150.286 175.075 1.00 19.51 456 VAL B C 1
ATOM 10431 O O . VAL D 1 456 ? 133.292 149.488 174.714 1.00 19.51 456 VAL B O 1
ATOM 10435 N N . ASP D 1 457 ? 131.118 150.011 175.030 1.00 16.04 457 ASP B N 1
ATOM 10436 C CA . ASP D 1 457 ? 130.604 148.789 174.434 1.00 16.04 457 ASP B CA 1
ATOM 10437 C C . ASP D 1 457 ? 129.885 149.023 173.117 1.00 16.04 457 ASP B C 1
ATOM 10438 O O . ASP D 1 457 ? 129.556 148.051 172.431 1.00 16.04 457 ASP B O 1
ATOM 10443 N N . PHE D 1 458 ? 129.637 150.276 172.750 1.00 8.85 458 PHE B N 1
ATOM 10444 C CA . PHE D 1 458 ? 128.928 150.608 171.527 1.00 8.85 458 PHE B CA 1
ATOM 10445 C C . PHE D 1 458 ? 129.269 152.049 171.192 1.00 8.85 458 PHE B C 1
ATOM 10446 O O . PHE D 1 458 ? 129.401 152.877 172.093 1.00 8.85 458 PHE B O 1
ATOM 10454 N N . VAL D 1 459 ? 129.411 152.353 169.906 1.00 8.62 459 VAL B N 1
ATOM 10455 C CA . VAL D 1 459 ? 129.866 153.666 169.465 1.00 8.62 459 VAL B CA 1
ATOM 10456 C C . VAL D 1 459 ? 128.730 154.351 168.710 1.00 8.62 459 VAL B C 1
ATOM 10457 O O . VAL D 1 459 ? 128.070 153.728 167.875 1.00 8.62 459 VAL B O 1
ATOM 10461 N N . ILE D 1 460 ? 128.496 155.631 169.007 1.00 9.62 460 ILE B N 1
ATOM 10462 C CA . ILE D 1 460 ? 127.451 156.413 168.349 1.00 9.62 460 ILE B CA 1
ATOM 10463 C C . ILE D 1 460 ? 128.172 157.483 167.539 1.00 9.62 460 ILE B C 1
ATOM 10464 O O . ILE D 1 460 ? 127.850 158.673 167.633 1.00 9.62 460 ILE B O 1
ATOM 10469 N N . ALA D 1 461 ? 129.244 157.079 166.860 1.00 7.78 461 ALA B N 1
ATOM 10470 C CA . ALA D 1 461 ? 130.109 158.007 166.141 1.00 7.78 461 ALA B CA 1
ATOM 10471 C C . ALA D 1 461 ? 129.359 158.817 165.091 1.00 7.78 461 ALA B C 1
ATOM 10472 O O . ALA D 1 461 ? 128.539 158.286 164.344 1.00 7.78 461 ALA B O 1
ATOM 10474 N N . ILE D 1 462 ? 129.629 160.119 165.073 1.00 8.36 462 ILE B N 1
ATOM 10475 C CA . ILE D 1 462 ? 128.981 161.053 164.162 1.00 8.36 462 ILE B CA 1
ATOM 10476 C C . ILE D 1 462 ? 129.935 161.267 162.995 1.00 8.36 462 ILE B C 1
ATOM 10477 O O . ILE D 1 462 ? 131.063 161.725 163.181 1.00 8.36 462 ILE B O 1
ATOM 10482 N N . VAL D 1 463 ? 129.493 160.924 161.793 1.00 7.55 463 VAL B N 1
ATOM 10483 C CA . VAL D 1 463 ? 130.338 161.004 160.607 1.00 7.55 463 VAL B CA 1
ATOM 10484 C C . VAL D 1 463 ? 129.863 162.195 159.783 1.00 7.55 463 VAL B C 1
ATOM 10485 O O . VAL D 1 463 ? 128.736 162.662 159.990 1.00 7.55 463 VAL B O 1
ATOM 10489 N N . PRO D 1 464 ? 130.666 162.740 158.868 1.00 8.97 464 PRO B N 1
ATOM 10490 C CA . PRO D 1 464 ? 130.134 163.748 157.947 1.00 8.97 464 PRO B CA 1
ATOM 10491 C C . PRO D 1 464 ? 129.184 163.137 156.928 1.00 8.97 464 PRO B C 1
ATOM 10492 O O . PRO D 1 464 ? 128.931 161.931 156.897 1.00 8.97 464 PRO B O 1
ATOM 10496 N N . ASN D 1 465 ? 128.642 164.007 156.083 1.00 13.33 465 ASN B N 1
ATOM 10497 C CA . ASN D 1 465 ? 127.589 163.610 155.163 1.00 13.33 465 ASN B CA 1
ATOM 10498 C C . ASN D 1 465 ? 128.134 162.706 154.062 1.00 13.33 465 ASN B C 1
ATOM 10499 O O . ASN D 1 465 ? 129.320 162.740 153.730 1.00 13.33 465 ASN B O 1
ATOM 10504 N N . MET D 1 466 ? 127.254 161.858 153.524 1.00 23.23 466 MET B N 1
ATOM 10505 C CA . MET D 1 466 ? 127.641 161.006 152.405 1.00 23.23 466 MET B CA 1
ATOM 10506 C C . MET D 1 466 ? 127.778 161.832 151.134 1.00 23.23 466 MET B C 1
ATOM 10507 O O . MET D 1 466 ? 128.583 161.512 150.253 1.00 23.23 466 MET B O 1
ATOM 10512 N N . SER D 1 467 ? 127.021 162.923 151.043 1.00 22.35 467 SER B N 1
ATOM 10513 C CA . SER D 1 467 ? 127.251 163.972 150.060 1.00 22.35 467 SER B CA 1
ATOM 10514 C C . SER D 1 467 ? 128.388 164.858 150.564 1.00 22.35 467 SER B C 1
ATOM 10515 O O . SER D 1 467 ? 129.115 164.486 151.490 1.00 22.35 467 SER B O 1
ATOM 10518 N N . ASP D 1 468 ? 128.551 166.041 149.958 1.00 29.29 468 ASP B N 1
ATOM 10519 C CA . ASP D 1 468 ? 129.627 166.988 150.278 1.00 29.29 468 ASP B CA 1
ATOM 10520 C C . ASP D 1 468 ? 130.998 166.332 150.074 1.00 29.29 468 ASP B C 1
ATOM 10521 O O . ASP D 1 468 ? 131.674 165.934 151.020 1.00 29.29 468 ASP B O 1
ATOM 10526 N N . GLU D 1 469 ? 131.347 166.172 148.786 1.00 35.20 469 GLU B N 1
ATOM 10527 C CA . GLU D 1 469 ? 132.548 165.453 148.336 1.00 35.20 469 GLU B CA 1
ATOM 10528 C C . GLU D 1 469 ? 133.862 166.017 148.905 1.00 35.20 469 GLU B C 1
ATOM 10529 O O . GLU D 1 469 ? 134.897 165.339 148.874 1.00 35.20 469 GLU B O 1
ATOM 10535 N N . GLU D 1 470 ? 133.830 167.208 149.504 1.00 29.84 470 GLU B N 1
ATOM 10536 C CA . GLU D 1 470 ? 134.952 167.710 150.291 1.00 29.84 470 GLU B CA 1
ATOM 10537 C C . GLU D 1 470 ? 135.106 166.918 151.592 1.00 29.84 470 GLU B C 1
ATOM 10538 O O . GLU D 1 470 ? 134.407 165.926 151.814 1.00 29.84 470 GLU B O 1
ATOM 10544 N N . ILE D 1 471 ? 135.943 167.441 152.500 1.00 28.65 471 ILE B N 1
ATOM 10545 C CA . ILE D 1 471 ? 136.859 166.741 153.412 1.00 28.65 471 ILE B CA 1
ATOM 10546 C C . ILE D 1 471 ? 136.358 165.388 153.922 1.00 28.65 471 ILE B C 1
ATOM 10547 O O . ILE D 1 471 ? 135.244 165.288 154.452 1.00 28.65 471 ILE B O 1
ATOM 10552 N N . GLU D 1 472 ? 137.232 164.376 153.797 1.00 17.66 472 GLU B N 1
ATOM 10553 C CA . GLU D 1 472 ? 136.905 162.955 153.643 1.00 17.66 472 GLU B CA 1
ATOM 10554 C C . GLU D 1 472 ? 135.931 162.419 154.689 1.00 17.66 472 GLU B C 1
ATOM 10555 O O . GLU D 1 472 ? 135.969 162.806 155.859 1.00 17.66 472 GLU B O 1
ATOM 10561 N N . ASN D 1 473 ? 135.040 161.532 154.244 1.00 9.95 473 ASN B N 1
ATOM 10562 C CA . ASN D 1 473 ? 134.076 160.903 155.134 1.00 9.95 473 ASN B CA 1
ATOM 10563 C C . ASN D 1 473 ? 134.774 159.890 156.031 1.00 9.95 473 ASN B C 1
ATOM 10564 O O . ASN D 1 473 ? 135.673 159.166 155.598 1.00 9.95 473 ASN B O 1
ATOM 10569 N N . SER D 1 474 ? 134.345 159.838 157.287 1.00 6.57 474 SER B N 1
ATOM 10570 C CA . SER D 1 474 ? 134.977 159.005 158.297 1.00 6.57 474 SER B CA 1
ATOM 10571 C C . SER D 1 474 ? 134.229 157.711 158.571 1.00 6.57 474 SER B C 1
ATOM 10572 O O . SER D 1 474 ? 134.684 156.935 159.419 1.00 6.57 474 SER B O 1
ATOM 10575 N N . TYR D 1 475 ? 133.111 157.467 157.874 1.00 5.70 475 TYR B N 1
ATOM 10576 C CA . TYR D 1 475 ? 132.339 156.239 158.054 1.00 5.70 475 TYR B CA 1
ATOM 10577 C C . TYR D 1 475 ? 133.176 155.011 157.765 1.00 5.70 475 TYR B C 1
ATOM 10578 O O . TYR D 1 475 ? 133.207 154.071 158.560 1.00 5.70 475 TYR B O 1
ATOM 10587 N N . ASN D 1 476 ? 133.780 154.970 156.584 1.00 6.65 476 ASN B N 1
ATOM 10588 C CA . ASN D 1 476 ? 134.539 153.801 156.150 1.00 6.65 476 ASN B CA 1
ATOM 10589 C C . ASN D 1 476 ? 135.751 153.514 157.044 1.00 6.65 476 ASN B C 1
ATOM 10590 O O . ASN D 1 476 ? 135.895 152.351 157.463 1.00 6.65 476 ASN B O 1
ATOM 10595 N N . PRO D 1 477 ? 136.608 154.495 157.428 1.00 7.43 477 PRO B N 1
ATOM 10596 C CA . PRO D 1 477 ? 137.654 154.163 158.413 1.00 7.43 477 PRO B CA 1
ATOM 10597 C C . PRO D 1 477 ? 137.123 153.765 159.773 1.00 7.43 477 PRO B C 1
ATOM 10598 O O . PRO D 1 477 ? 137.676 152.839 160.379 1.00 7.43 477 PRO B O 1
ATOM 10602 N N . PHE D 1 478 ? 136.051 154.408 160.253 1.00 6.49 478 PHE B N 1
ATOM 10603 C CA . PHE D 1 478 ? 135.504 154.052 161.559 1.00 6.49 478 PHE B CA 1
ATOM 10604 C C . PHE D 1 478 ? 134.960 152.632 161.567 1.00 6.49 478 PHE B C 1
ATOM 10605 O O . PHE D 1 478 ? 135.297 151.846 162.449 1.00 6.49 478 PHE B O 1
ATOM 10613 N N . LYS D 1 479 ? 134.139 152.279 160.576 1.00 5.19 479 LYS B N 1
ATOM 10614 C CA . LYS D 1 479 ? 133.538 150.949 160.540 1.00 5.19 479 LYS B CA 1
ATOM 10615 C C . LYS D 1 479 ? 134.580 149.867 160.299 1.00 5.19 479 LYS B C 1
ATOM 10616 O O . LYS D 1 479 ? 134.463 148.770 160.855 1.00 5.19 479 LYS B O 1
ATOM 10622 N N . LYS D 1 480 ? 135.632 150.166 159.522 1.00 7.08 480 LYS B N 1
ATOM 10623 C CA . LYS D 1 480 ? 136.727 149.208 159.377 1.00 7.08 480 LYS B CA 1
ATOM 10624 C C . LYS D 1 480 ? 137.454 148.971 160.692 1.00 7.08 480 LYS B C 1
ATOM 10625 O O . LYS D 1 480 ? 137.714 147.821 161.064 1.00 7.08 480 LYS B O 1
ATOM 10631 N N . ILE D 1 481 ? 137.800 150.046 161.408 1.00 8.66 481 ILE B N 1
ATOM 10632 C CA . ILE D 1 481 ? 138.535 149.887 162.660 1.00 8.66 481 ILE B CA 1
ATOM 10633 C C . ILE D 1 481 ? 137.664 149.224 163.722 1.00 8.66 481 ILE B C 1
ATOM 10634 O O . ILE D 1 481 ? 138.126 148.345 164.454 1.00 8.66 481 ILE B O 1
ATOM 10639 N N . TRP D 1 482 ? 136.376 149.572 163.780 1.00 11.03 482 TRP B N 1
ATOM 10640 C CA . TRP D 1 482 ? 135.508 148.957 164.779 1.00 11.03 482 TRP B CA 1
ATOM 10641 C C . TRP D 1 482 ? 135.155 147.523 164.406 1.00 11.03 482 TRP B C 1
ATOM 10642 O O . TRP D 1 482 ? 134.756 146.736 165.268 1.00 11.03 482 TRP B O 1
ATOM 10653 N N . ALA D 1 483 ? 135.291 147.160 163.130 1.00 8.37 483 ALA B N 1
ATOM 10654 C CA . ALA D 1 483 ? 135.213 145.752 162.764 1.00 8.37 483 ALA B CA 1
ATOM 10655 C C . ALA D 1 483 ? 136.480 145.017 163.172 1.00 8.37 483 ALA B C 1
ATOM 10656 O O . ALA D 1 483 ? 136.431 143.845 163.556 1.00 8.37 483 ALA B O 1
ATOM 10658 N N . GLU D 1 484 ? 137.630 145.695 163.101 1.00 13.07 484 GLU B N 1
ATOM 10659 C CA . GLU D 1 484 ? 138.876 145.095 163.567 1.00 13.07 484 GLU B CA 1
ATOM 10660 C C . GLU D 1 484 ? 138.884 144.890 165.075 1.00 13.07 484 GLU B C 1
ATOM 10661 O O . GLU D 1 484 ? 139.588 144.006 165.572 1.00 13.07 484 GLU B O 1
ATOM 10667 N N . LEU D 1 485 ? 138.103 145.674 165.810 1.00 14.03 485 LEU B N 1
ATOM 10668 C CA . LEU D 1 485 ? 138.103 145.671 167.264 1.00 14.03 485 LEU B CA 1
ATOM 10669 C C . LEU D 1 485 ? 136.896 144.967 167.863 1.00 14.03 485 LEU B C 1
ATOM 10670 O O . LEU D 1 485 ? 136.813 144.869 169.092 1.00 14.03 485 LEU B O 1
ATOM 10675 N N . ASN D 1 486 ? 135.964 144.499 167.022 1.00 15.31 486 ASN B N 1
ATOM 10676 C CA . ASN D 1 486 ? 134.747 143.780 167.423 1.00 15.31 486 ASN B CA 1
ATOM 10677 C C . ASN D 1 486 ? 133.890 144.610 168.384 1.00 15.31 486 ASN B C 1
ATOM 10678 O O . ASN D 1 486 ? 133.289 144.090 169.327 1.00 15.31 486 ASN B O 1
ATOM 10683 N N . LEU D 1 487 ? 133.849 145.923 168.165 1.00 14.78 487 LEU B N 1
ATOM 10684 C CA . LEU D 1 487 ? 132.895 146.762 168.872 1.00 14.78 487 LEU B CA 1
ATOM 10685 C C . LEU D 1 487 ? 131.814 147.207 167.908 1.00 14.78 487 LEU B C 1
ATOM 10686 O O . LEU D 1 487 ? 132.133 147.735 166.833 1.00 14.78 487 LEU B O 1
ATOM 10691 N N . PRO D 1 488 ? 130.542 146.997 168.231 1.00 7.95 488 PRO B N 1
ATOM 10692 C CA . PRO D 1 488 ? 129.476 147.465 167.347 1.00 7.95 488 PRO B CA 1
ATOM 10693 C C . PRO D 1 488 ? 129.317 148.972 167.429 1.00 7.95 488 PRO B C 1
ATOM 10694 O O . PRO D 1 488 ? 129.736 149.610 168.395 1.00 7.95 488 PRO B O 1
ATOM 10698 N N . SER D 1 489 ? 128.708 149.541 166.392 1.00 7.68 489 SER B N 1
ATOM 10699 C CA . SER D 1 489 ? 128.675 150.986 166.249 1.00 7.68 489 SER B CA 1
ATOM 10700 C C . SER D 1 489 ? 127.546 151.414 165.328 1.00 7.68 489 SER B C 1
ATOM 10701 O O . SER D 1 489 ? 127.359 150.834 164.258 1.00 7.68 489 SER B O 1
ATOM 10704 N N . GLN D 1 490 ? 126.818 152.452 165.736 1.00 6.13 490 GLN B N 1
ATOM 10705 C CA . GLN D 1 490 ? 125.782 153.080 164.921 1.00 6.13 490 GLN B CA 1
ATOM 10706 C C . GLN D 1 490 ? 126.276 154.449 164.483 1.00 6.13 490 GLN B C 1
ATOM 10707 O O . GLN D 1 490 ? 126.437 155.349 165.310 1.00 6.13 490 GLN B O 1
ATOM 10713 N N . MET D 1 491 ? 126.510 154.602 163.187 1.00 6.67 491 MET B N 1
ATOM 10714 C CA . MET D 1 491 ? 127.014 155.844 162.629 1.00 6.67 491 MET B CA 1
ATOM 10715 C C . MET D 1 491 ? 125.858 156.750 162.244 1.00 6.67 491 MET B C 1
ATOM 10716 O O . MET D 1 491 ? 124.762 156.291 161.917 1.00 6.67 491 MET B O 1
ATOM 10721 N N . ILE D 1 492 ? 126.103 158.054 162.311 1.00 8.32 492 ILE B N 1
ATOM 10722 C CA . ILE D 1 492 ? 125.082 159.082 162.135 1.00 8.32 492 ILE B CA 1
ATOM 10723 C C . ILE D 1 492 ? 125.714 160.237 161.375 1.00 8.32 492 ILE B C 1
ATOM 10724 O O . ILE D 1 492 ? 126.834 160.646 161.691 1.00 8.32 492 ILE B O 1
ATOM 10729 N N . SER D 1 493 ? 125.020 160.739 160.357 1.00 10.73 493 SER B N 1
ATOM 10730 C CA . SER D 1 493 ? 125.516 161.871 159.594 1.00 10.73 493 SER B CA 1
ATOM 10731 C C . SER D 1 493 ? 125.472 163.148 160.427 1.00 10.73 493 SER B C 1
ATOM 10732 O O . SER D 1 493 ? 124.824 163.222 161.471 1.00 10.73 493 SER B O 1
ATOM 10735 N N . VAL D 1 494 ? 126.192 164.165 159.952 1.00 12.88 494 VAL B N 1
ATOM 10736 C CA . VAL D 1 494 ? 126.100 165.493 160.554 1.00 12.88 494 VAL B CA 1
ATOM 10737 C C . VAL D 1 494 ? 124.702 166.065 160.361 1.00 12.88 494 VAL B C 1
ATOM 10738 O O . VAL D 1 494 ? 124.158 166.722 161.254 1.00 12.88 494 VAL B O 1
ATOM 10742 N N . LYS D 1 495 ? 124.077 165.768 159.218 1.00 11.86 495 LYS B N 1
ATOM 10743 C CA . LYS D 1 495 ? 122.741 166.281 158.931 1.00 11.86 495 LYS B CA 1
ATOM 10744 C C . LYS D 1 495 ? 121.698 165.682 159.869 1.00 11.86 495 LYS B C 1
ATOM 10745 O O . LYS D 1 495 ? 120.789 166.384 160.319 1.00 11.86 495 LYS B O 1
ATOM 10751 N N . THR D 1 496 ? 121.845 164.403 160.218 1.00 11.35 496 THR B N 1
ATOM 10752 C CA . THR D 1 496 ? 120.928 163.770 161.164 1.00 11.35 496 THR B CA 1
ATOM 10753 C C . THR D 1 496 ? 121.130 164.314 162.577 1.00 11.35 496 THR B C 1
ATOM 10754 O O . THR D 1 496 ? 120.162 164.500 163.325 1.00 11.35 496 THR B O 1
ATOM 10758 N N . ALA D 1 497 ? 122.377 164.619 162.943 1.00 13.35 497 ALA B N 1
ATOM 10759 C CA . ALA D 1 497 ? 122.635 165.253 164.231 1.00 13.35 497 ALA B CA 1
ATOM 10760 C C . ALA D 1 497 ? 122.071 166.669 164.272 1.00 13.35 497 ALA B C 1
ATOM 10761 O O . ALA D 1 497 ? 121.574 167.118 165.310 1.00 13.35 497 ALA B O 1
ATOM 10763 N N . GLU D 1 498 ? 122.120 167.381 163.145 1.00 15.41 498 GLU B N 1
ATOM 10764 C CA . GLU D 1 498 ? 121.526 168.711 163.077 1.00 15.41 498 GLU B CA 1
ATOM 10765 C C . GLU D 1 498 ? 120.007 168.635 163.114 1.00 15.41 498 GLU B C 1
ATOM 10766 O O . GLU D 1 498 ? 119.343 169.566 163.578 1.00 15.41 498 GLU B O 1
ATOM 10772 N N . ILE D 1 499 ? 119.443 167.536 162.618 1.00 13.70 499 ILE B N 1
ATOM 10773 C CA . ILE D 1 499 ? 118.011 167.292 162.764 1.00 13.70 499 ILE B CA 1
ATOM 10774 C C . ILE D 1 499 ? 117.659 167.033 164.225 1.00 13.70 499 ILE B C 1
ATOM 10775 O O . ILE D 1 499 ? 116.638 167.512 164.724 1.00 13.70 499 ILE B O 1
ATOM 10780 N N . PHE D 1 500 ? 118.521 166.319 164.946 1.00 14.33 500 PHE B N 1
ATOM 10781 C CA . PHE D 1 500 ? 118.295 166.121 166.378 1.00 14.33 500 PHE B CA 1
ATOM 10782 C C . PHE D 1 500 ? 118.474 167.416 167.161 1.00 14.33 500 PHE B C 1
ATOM 10783 O O . PHE D 1 500 ? 117.875 167.597 168.226 1.00 14.33 500 PHE B O 1
ATOM 10791 N N . ALA D 1 501 ? 119.305 168.322 166.651 1.00 20.51 501 ALA B N 1
ATOM 10792 C CA . ALA D 1 501 ? 119.569 169.566 167.363 1.00 20.51 501 ALA B CA 1
ATOM 10793 C C . ALA D 1 501 ? 118.522 170.632 167.056 1.00 20.51 501 ALA B C 1
ATOM 10794 O O . ALA D 1 501 ? 118.237 171.485 167.904 1.00 20.51 501 ALA B O 1
ATOM 10796 N N . ASN D 1 502 ? 117.936 170.605 165.861 1.00 25.67 502 ASN B N 1
ATOM 10797 C CA . ASN D 1 502 ? 117.200 171.751 165.339 1.00 25.67 502 ASN B CA 1
ATOM 10798 C C . ASN D 1 502 ? 115.734 171.470 165.022 1.00 25.67 502 ASN B C 1
ATOM 10799 O O . ASN D 1 502 ? 115.047 172.342 164.486 1.00 25.67 502 ASN B O 1
ATOM 10804 N N . SER D 1 503 ? 115.220 170.281 165.324 1.00 32.91 503 SER B N 1
ATOM 10805 C CA . SER D 1 503 ? 113.824 169.985 165.022 1.00 32.91 503 SER B CA 1
ATOM 10806 C C . SER D 1 503 ? 112.968 170.143 166.270 1.00 32.91 503 SER B C 1
ATOM 10807 O O . SER D 1 503 ? 113.394 169.806 167.379 1.00 32.91 503 SER B O 1
ATOM 10810 N N . ARG D 1 504 ? 111.755 170.660 166.076 1.00 37.02 504 ARG B N 1
ATOM 10811 C CA . ARG D 1 504 ? 110.783 170.818 167.144 1.00 37.02 504 ARG B CA 1
ATOM 10812 C C . ARG D 1 504 ? 109.544 169.955 166.963 1.00 37.02 504 ARG B C 1
ATOM 10813 O O . ARG D 1 504 ? 108.785 169.788 167.923 1.00 37.02 504 ARG B O 1
ATOM 10821 N N . ASP D 1 505 ? 109.317 169.409 165.771 1.00 34.59 505 ASP B N 1
ATOM 10822 C CA . ASP D 1 505 ? 108.202 168.514 165.519 1.00 34.59 505 ASP B CA 1
ATOM 10823 C C . ASP D 1 505 ? 108.618 167.072 165.799 1.00 34.59 505 ASP B C 1
ATOM 10824 O O . ASP D 1 505 ? 109.685 166.801 166.354 1.00 34.59 505 ASP B O 1
ATOM 10829 N N . ASN D 1 506 ? 107.765 166.128 165.406 1.00 26.97 506 ASN B N 1
ATOM 10830 C CA . ASN D 1 506 ? 108.044 164.708 165.568 1.00 26.97 506 ASN B CA 1
ATOM 10831 C C . ASN D 1 506 ? 108.792 164.110 164.382 1.00 26.97 506 ASN B C 1
ATOM 10832 O O . ASN D 1 506 ? 108.715 162.896 164.172 1.00 26.97 506 ASN B O 1
ATOM 10837 N N . THR D 1 507 ? 109.504 164.930 163.603 1.00 21.29 507 THR B N 1
ATOM 10838 C CA . THR D 1 507 ? 110.215 164.418 162.436 1.00 21.29 507 THR B CA 1
ATOM 10839 C C . THR D 1 507 ? 111.419 163.583 162.846 1.00 21.29 507 THR B C 1
ATOM 10840 O O . THR D 1 507 ? 111.624 162.482 162.324 1.00 21.29 507 THR B O 1
ATOM 10844 N N . ALA D 1 508 ? 112.201 164.067 163.813 1.00 14.96 508 ALA B N 1
ATOM 10845 C CA . ALA D 1 508 ? 113.378 163.350 164.291 1.00 14.96 508 ALA B CA 1
ATOM 10846 C C . ALA D 1 508 ? 113.034 162.116 165.113 1.00 14.96 508 ALA B C 1
ATOM 10847 O O . ALA D 1 508 ? 113.935 161.336 165.434 1.00 14.96 508 ALA B O 1
ATOM 10849 N N . LEU D 1 509 ? 111.757 161.920 165.450 1.00 14.28 509 LEU B N 1
ATOM 10850 C CA . LEU D 1 509 ? 111.348 160.738 166.198 1.00 14.28 509 LEU B CA 1
ATOM 10851 C C . LEU D 1 509 ? 111.537 159.473 165.375 1.00 14.28 509 LEU B C 1
ATOM 10852 O O . LEU D 1 509 ? 111.895 158.424 165.913 1.00 14.28 509 LEU B O 1
ATOM 10857 N N . TYR D 1 510 ? 111.360 159.565 164.058 1.00 17.03 510 TYR B N 1
ATOM 10858 C CA . TYR D 1 510 ? 111.470 158.389 163.201 1.00 17.03 510 TYR B CA 1
ATOM 10859 C C . TYR D 1 510 ? 112.927 158.050 162.920 1.00 17.03 510 TYR B C 1
ATOM 10860 O O . TYR D 1 510 ? 113.297 156.869 162.825 1.00 17.03 510 TYR B O 1
ATOM 10869 N N . TYR D 1 511 ? 113.748 159.092 162.774 1.00 11.07 511 TYR B N 1
ATOM 10870 C CA . TYR D 1 511 ? 115.199 158.990 162.875 1.00 11.07 511 TYR B CA 1
ATOM 10871 C C . TYR D 1 511 ? 115.608 158.234 164.131 1.00 11.07 511 TYR B C 1
ATOM 10872 O O . TYR D 1 511 ? 116.425 157.311 164.072 1.00 11.07 511 TYR B O 1
ATOM 10881 N N . LEU D 1 512 ? 115.021 158.602 165.276 1.00 10.58 512 LEU B N 1
ATOM 10882 C CA . LEU D 1 512 ? 115.337 157.934 166.537 1.00 10.58 512 LEU B CA 1
ATOM 10883 C C . LEU D 1 512 ? 114.864 156.488 166.559 1.00 10.58 512 LEU B C 1
ATOM 10884 O O . LEU D 1 512 ? 115.544 155.630 167.130 1.00 10.58 512 LEU B O 1
ATOM 10889 N N . HIS D 1 513 ? 113.704 156.205 165.956 1.00 10.11 513 HIS B N 1
ATOM 10890 C CA . HIS D 1 513 ? 113.210 154.831 165.867 1.00 10.11 513 HIS B CA 1
ATOM 10891 C C . HIS D 1 513 ? 114.190 153.946 165.113 1.00 10.11 513 HIS B C 1
ATOM 10892 O O . HIS D 1 513 ? 114.553 152.860 165.579 1.00 10.11 513 HIS B O 1
ATOM 10899 N N . ASN D 1 514 ? 114.664 154.421 163.961 1.00 7.19 514 ASN B N 1
ATOM 10900 C CA . ASN D 1 514 ? 115.545 153.591 163.147 1.00 7.19 514 ASN B CA 1
ATOM 10901 C C . ASN D 1 514 ? 116.953 153.517 163.728 1.00 7.19 514 ASN B C 1
ATOM 10902 O O . ASN D 1 514 ? 117.616 152.479 163.615 1.00 7.19 514 ASN B O 1
ATOM 10907 N N . ILE D 1 515 ? 117.410 154.582 164.395 1.00 6.41 515 ILE B N 1
ATOM 10908 C CA . ILE D 1 515 ? 118.703 154.538 165.074 1.00 6.41 515 ILE B CA 1
ATOM 10909 C C . ILE D 1 515 ? 118.675 153.560 166.240 1.00 6.41 515 ILE B C 1
ATOM 10910 O O . ILE D 1 515 ? 119.612 152.781 166.425 1.00 6.41 515 ILE B O 1
ATOM 10915 N N . VAL D 1 516 ? 117.591 153.540 167.013 1.00 7.86 516 VAL B N 1
ATOM 10916 C CA . VAL D 1 516 ? 117.551 152.666 168.179 1.00 7.86 516 VAL B CA 1
ATOM 10917 C C . VAL D 1 516 ? 117.290 151.217 167.769 1.00 7.86 516 VAL B C 1
ATOM 10918 O O . VAL D 1 516 ? 117.794 150.286 168.406 1.00 7.86 516 VAL B O 1
ATOM 10922 N N . LEU D 1 517 ? 116.597 150.995 166.646 1.00 6.89 517 LEU B N 1
ATOM 10923 C CA . LEU D 1 517 ? 116.532 149.637 166.104 1.00 6.89 517 LEU B CA 1
ATOM 10924 C C . LEU D 1 517 ? 117.885 149.179 165.570 1.00 6.89 517 LEU B C 1
ATOM 10925 O O . LEU D 1 517 ? 118.231 147.996 165.678 1.00 6.89 517 LEU B O 1
ATOM 10930 N N . GLY D 1 518 ? 118.672 150.104 165.015 1.00 6.09 518 GLY B N 1
ATOM 10931 C CA . GLY D 1 518 ? 120.037 149.774 164.642 1.00 6.09 518 GLY B CA 1
ATOM 10932 C C . GLY D 1 518 ? 120.911 149.438 165.835 1.00 6.09 518 GLY B C 1
ATOM 10933 O O . GLY D 1 518 ? 121.638 148.445 165.815 1.00 6.09 518 GLY B O 1
ATOM 10934 N N . ILE D 1 519 ? 120.834 150.254 166.890 1.00 5.72 519 ILE B N 1
ATOM 10935 C CA . ILE D 1 519 ? 121.585 150.020 168.125 1.00 5.72 519 ILE B CA 1
ATOM 10936 C C . ILE D 1 519 ? 121.189 148.688 168.752 1.00 5.72 519 ILE B C 1
ATOM 10937 O O . ILE D 1 519 ? 122.041 147.933 169.230 1.00 5.72 519 ILE B O 1
ATOM 10942 N N . LEU D 1 520 ? 119.901 148.350 168.694 1.00 6.69 520 LEU B N 1
ATOM 10943 C CA . LEU D 1 520 ? 119.429 147.097 169.268 1.00 6.69 520 LEU B CA 1
ATOM 10944 C C . LEU D 1 520 ? 119.889 145.893 168.456 1.00 6.69 520 LEU B C 1
ATOM 10945 O O . LEU D 1 520 ? 120.317 144.885 169.025 1.00 6.69 520 LEU B O 1
ATOM 10950 N N . GLY D 1 521 ? 119.795 145.969 167.128 1.00 5.41 521 GLY B N 1
ATOM 10951 C CA . GLY D 1 521 ? 120.208 144.843 166.308 1.00 5.41 521 GLY B CA 1
ATOM 10952 C C . GLY D 1 521 ? 121.707 144.617 166.330 1.00 5.41 521 GLY B C 1
ATOM 10953 O O . GLY D 1 521 ? 122.173 143.482 166.218 1.00 5.41 521 GLY B O 1
ATOM 10954 N N . LYS D 1 522 ? 122.479 145.688 166.494 1.00 5.24 522 LYS B N 1
ATOM 10955 C CA . LYS D 1 522 ? 123.929 145.580 166.527 1.00 5.24 522 LYS B CA 1
ATOM 10956 C C . LYS D 1 522 ? 124.474 145.070 167.856 1.00 5.24 522 LYS B C 1
ATOM 10957 O O . LYS D 1 522 ? 125.644 144.680 167.909 1.00 5.24 522 LYS B O 1
ATOM 10963 N N . ILE D 1 523 ? 123.676 145.056 168.923 1.00 7.37 523 ILE B N 1
ATOM 10964 C CA . ILE D 1 523 ? 124.095 144.486 170.198 1.00 7.37 523 ILE B CA 1
ATOM 10965 C C . ILE D 1 523 ? 123.462 143.126 170.445 1.00 7.37 523 ILE B C 1
ATOM 10966 O O . ILE D 1 523 ? 123.528 142.610 171.563 1.00 7.37 523 ILE B O 1
ATOM 10971 N N . GLY D 1 524 ? 122.859 142.523 169.428 1.00 13.39 524 GLY B N 1
ATOM 10972 C CA . GLY D 1 524 ? 122.276 141.212 169.575 1.00 13.39 524 GLY B CA 1
ATOM 10973 C C . GLY D 1 524 ? 120.863 141.197 170.104 1.00 13.39 524 GLY B C 1
ATOM 10974 O O . GLY D 1 524 ? 120.333 140.113 170.373 1.00 13.39 524 GLY B O 1
ATOM 10975 N N . GLY D 1 525 ? 120.240 142.357 170.274 1.00 10.20 525 GLY B N 1
ATOM 10976 C CA . GLY D 1 525 ? 118.858 142.392 170.686 1.00 10.20 525 GLY B CA 1
ATOM 10977 C C . GLY D 1 525 ? 117.909 142.133 169.533 1.00 10.20 525 GLY B C 1
ATOM 10978 O O . GLY D 1 525 ? 118.248 142.270 168.358 1.00 10.20 525 GLY B O 1
ATOM 10979 N N . ILE D 1 526 ? 116.693 141.731 169.886 1.00 14.23 526 ILE B N 1
ATOM 10980 C CA . ILE D 1 526 ? 115.649 141.440 168.908 1.00 14.23 526 ILE B CA 1
ATOM 10981 C C . ILE D 1 526 ? 114.405 142.240 169.271 1.00 14.23 526 ILE B C 1
ATOM 10982 O O . ILE D 1 526 ? 113.853 142.053 170.362 1.00 14.23 526 ILE B O 1
ATOM 10987 N N . PRO D 1 527 ? 113.935 143.143 168.409 1.00 11.93 527 PRO B N 1
ATOM 10988 C CA . PRO D 1 527 ? 112.741 143.927 168.746 1.00 11.93 527 PRO B CA 1
ATOM 10989 C C . PRO D 1 527 ? 111.439 143.148 168.634 1.00 11.93 527 PRO B C 1
ATOM 10990 O O . PRO D 1 527 ? 110.578 143.267 169.505 1.00 11.93 527 PRO B O 1
ATOM 10994 N N . TRP D 1 528 ? 111.280 142.347 167.585 1.00 12.72 528 TRP B N 1
ATOM 10995 C CA . TRP D 1 528 ? 110.067 141.575 167.376 1.00 12.72 528 TRP B CA 1
ATOM 10996 C C . TRP D 1 528 ? 110.407 140.248 166.723 1.00 12.72 528 TRP B C 1
ATOM 10997 O O . TRP D 1 528 ? 111.435 140.102 166.060 1.00 12.72 528 TRP B O 1
ATOM 11008 N N . VAL D 1 529 ? 109.520 139.274 166.925 1.00 19.26 529 VAL B N 1
ATOM 11009 C CA . VAL D 1 529 ? 109.647 137.946 166.344 1.00 19.26 529 VAL B CA 1
ATOM 11010 C C . VAL D 1 529 ? 108.333 137.562 165.680 1.00 19.26 529 VAL B C 1
ATOM 11011 O O . VAL D 1 529 ? 107.285 138.161 165.924 1.00 19.26 529 VAL B O 1
ATOM 11015 N N . VAL D 1 530 ? 108.406 136.547 164.825 1.00 20.26 530 VAL B N 1
ATOM 11016 C CA . VAL D 1 530 ? 107.217 135.955 164.223 1.00 20.26 530 VAL B CA 1
ATOM 11017 C C . VAL D 1 530 ? 106.535 135.090 165.272 1.00 20.26 530 VAL B C 1
ATOM 11018 O O . VAL D 1 530 ? 107.194 134.321 165.980 1.00 20.26 530 VAL B O 1
ATOM 11022 N N . LYS D 1 531 ? 105.213 135.220 165.386 1.00 29.20 531 LYS B N 1
ATOM 11023 C CA . LYS D 1 531 ? 104.470 134.337 166.277 1.00 29.20 531 LYS B CA 1
ATOM 11024 C C . LYS D 1 531 ? 104.442 132.915 165.730 1.00 29.20 531 LYS B C 1
ATOM 11025 O O . LYS D 1 531 ? 104.742 131.955 166.448 1.00 29.20 531 LYS B O 1
ATOM 11031 N N . ASP D 1 532 ? 104.096 132.764 164.454 1.00 24.47 532 ASP B N 1
ATOM 11032 C CA . ASP D 1 532 ? 104.064 131.456 163.822 1.00 24.47 532 ASP B CA 1
ATOM 11033 C C . ASP D 1 532 ? 104.358 131.620 162.340 1.00 24.47 532 ASP B C 1
ATOM 11034 O O . ASP D 1 532 ? 103.789 132.492 161.682 1.00 24.47 532 ASP B O 1
ATOM 11039 N N . MET D 1 533 ? 105.248 130.778 161.828 1.00 13.65 533 MET B N 1
ATOM 11040 C CA . MET D 1 533 ? 105.607 130.771 160.418 1.00 13.65 533 MET B CA 1
ATOM 11041 C C . MET D 1 533 ? 104.789 129.712 159.696 1.00 13.65 533 MET B C 1
ATOM 11042 O O . MET D 1 533 ? 104.599 128.607 160.213 1.00 13.65 533 MET B O 1
ATOM 11047 N N . LYS D 1 534 ? 104.302 130.054 158.508 1.00 12.57 534 LYS B N 1
ATOM 11048 C CA . LYS D 1 534 ? 103.497 129.120 157.740 1.00 12.57 534 LYS B CA 1
ATOM 11049 C C . LYS D 1 534 ? 104.371 128.017 157.159 1.00 12.57 534 LYS B C 1
ATOM 11050 O O . LYS D 1 534 ? 105.439 128.275 156.600 1.00 12.57 534 LYS B O 1
ATOM 11056 N N . GLY D 1 535 ? 103.918 126.780 157.315 1.00 15.73 535 GLY B N 1
ATOM 11057 C CA . GLY D 1 535 ? 104.613 125.641 156.762 1.00 15.73 535 GLY B CA 1
ATOM 11058 C C . GLY D 1 535 ? 105.534 124.973 157.758 1.00 15.73 535 GLY B C 1
ATOM 11059 O O . GLY D 1 535 ? 105.757 125.440 158.876 1.00 15.73 535 GLY B O 1
ATOM 11060 N N . ASP D 1 536 ? 106.079 123.842 157.329 1.00 24.64 536 ASP B N 1
ATOM 11061 C CA . ASP D 1 536 ? 106.974 123.040 158.155 1.00 24.64 536 ASP B CA 1
ATOM 11062 C C . ASP D 1 536 ? 108.394 123.383 157.728 1.00 24.64 536 ASP B C 1
ATOM 11063 O O . ASP D 1 536 ? 108.926 122.797 156.786 1.00 24.64 536 ASP B O 1
ATOM 11068 N N . VAL D 1 537 ? 108.995 124.355 158.406 1.00 13.29 537 VAL B N 1
ATOM 11069 C CA . VAL D 1 537 ? 110.356 124.800 158.128 1.00 13.29 537 VAL B CA 1
ATOM 11070 C C . VAL D 1 537 ? 111.085 124.906 159.460 1.00 13.29 537 VAL B C 1
ATOM 11071 O O . VAL D 1 537 ? 110.483 125.246 160.483 1.00 13.29 537 VAL B O 1
ATOM 11075 N N . ASP D 1 538 ? 112.364 124.542 159.469 1.00 13.93 538 ASP B N 1
ATOM 11076 C CA . ASP D 1 538 ? 113.179 124.686 160.665 1.00 13.93 538 ASP B CA 1
ATOM 11077 C C . ASP D 1 538 ? 114.199 125.805 160.556 1.00 13.93 538 ASP B C 1
ATOM 11078 O O . ASP D 1 538 ? 114.405 126.534 161.527 1.00 13.93 538 ASP B O 1
ATOM 11083 N N . CYS D 1 539 ? 114.838 125.979 159.403 1.00 7.92 539 CYS B N 1
ATOM 11084 C CA . CYS D 1 539 ? 115.752 127.096 159.251 1.00 7.92 539 CYS B CA 1
ATOM 11085 C C . CYS D 1 539 ? 115.668 127.646 157.835 1.00 7.92 539 CYS B C 1
ATOM 11086 O O . CYS D 1 539 ? 115.331 126.930 156.892 1.00 7.92 539 CYS B O 1
ATOM 11089 N N . PHE D 1 540 ? 115.953 128.940 157.710 1.00 4.93 540 PHE B N 1
ATOM 11090 C CA . PHE D 1 540 ? 116.053 129.633 156.434 1.00 4.93 540 PHE B CA 1
ATOM 11091 C C . PHE D 1 540 ? 117.510 129.939 156.144 1.00 4.93 540 PHE B C 1
ATOM 11092 O O . PHE D 1 540 ? 118.238 130.406 157.022 1.00 4.93 540 PHE B O 1
ATOM 11100 N N . VAL D 1 541 ? 117.934 129.690 154.913 1.00 3.88 541 VAL B N 1
ATOM 11101 C CA . VAL D 1 541 ? 119.279 130.019 154.466 1.00 3.88 541 VAL B CA 1
ATOM 11102 C C . VAL D 1 541 ? 119.154 130.974 153.291 1.00 3.88 541 VAL B C 1
ATOM 11103 O O . VAL D 1 541 ? 118.458 130.675 152.317 1.00 3.88 541 VAL B O 1
ATOM 11107 N N . GLY D 1 542 ? 119.795 132.129 153.388 1.00 4.48 542 GLY B N 1
ATOM 11108 C CA . GLY D 1 542 ? 119.805 133.032 152.261 1.00 4.48 542 GLY B CA 1
ATOM 11109 C C . GLY D 1 542 ? 121.145 133.106 151.571 1.00 4.48 542 GLY B C 1
ATOM 11110 O O . GLY D 1 542 ? 122.042 133.805 152.039 1.00 4.48 542 GLY B O 1
ATOM 11111 N N . LEU D 1 543 ? 121.284 132.426 150.439 1.00 5.07 543 LEU B N 1
ATOM 11112 C CA . LEU D 1 543 ? 122.528 132.399 149.685 1.00 5.07 543 LEU B CA 1
ATOM 11113 C C . LEU D 1 543 ? 122.550 133.540 148.683 1.00 5.07 543 LEU B C 1
ATOM 11114 O O . LEU D 1 543 ? 121.527 133.847 148.068 1.00 5.07 543 LEU B O 1
ATOM 11119 N N . ASP D 1 544 ? 123.717 134.151 148.511 1.00 7.66 544 ASP B N 1
ATOM 11120 C CA . ASP D 1 544 ? 123.889 135.185 147.505 1.00 7.66 544 ASP B CA 1
ATOM 11121 C C . ASP D 1 544 ? 125.363 135.294 147.160 1.00 7.66 544 ASP B C 1
ATOM 11122 O O . ASP D 1 544 ? 126.225 135.087 148.013 1.00 7.66 544 ASP B O 1
ATOM 11127 N N . VAL D 1 545 ? 125.636 135.611 145.899 1.00 10.30 545 VAL B N 1
ATOM 11128 C CA . VAL D 1 545 ? 126.955 136.022 145.442 1.00 10.30 545 VAL B CA 1
ATOM 11129 C C . VAL D 1 545 ? 126.772 137.345 144.725 1.00 10.30 545 VAL B C 1
ATOM 11130 O O . VAL D 1 545 ? 125.999 137.429 143.764 1.00 10.30 545 VAL B O 1
ATOM 11134 N N . GLY D 1 546 ? 127.466 138.374 145.185 1.00 19.17 546 GLY B N 1
ATOM 11135 C CA . GLY D 1 546 ? 127.376 139.687 144.584 1.00 19.17 546 GLY B CA 1
ATOM 11136 C C . GLY D 1 546 ? 128.597 139.983 143.737 1.00 19.17 546 GLY B C 1
ATOM 11137 O O . GLY D 1 546 ? 129.659 139.399 143.934 1.00 19.17 546 GLY B O 1
ATOM 11138 N N . THR D 1 547 ? 128.437 140.900 142.791 1.00 24.48 547 THR B N 1
ATOM 11139 C CA . THR D 1 547 ? 129.516 141.318 141.901 1.00 24.48 547 THR B CA 1
ATOM 11140 C C . THR D 1 547 ? 129.786 142.793 142.172 1.00 24.48 547 THR B C 1
ATOM 11141 O O . THR D 1 547 ? 128.992 143.654 141.788 1.00 24.48 547 THR B O 1
ATOM 11145 N N . ARG D 1 548 ? 130.911 143.083 142.827 1.00 32.48 548 ARG B N 1
ATOM 11146 C CA . ARG D 1 548 ? 131.234 144.466 143.164 1.00 32.48 548 ARG B CA 1
ATOM 11147 C C . ARG D 1 548 ? 131.624 145.251 141.916 1.00 32.48 548 ARG B C 1
ATOM 11148 O O . ARG D 1 548 ? 131.068 146.322 141.646 1.00 32.48 548 ARG B O 1
ATOM 11156 N N . GLU D 1 549 ? 132.575 144.733 141.140 1.00 33.05 549 GLU B N 1
ATOM 11157 C CA . GLU D 1 549 ? 133.014 145.365 139.903 1.00 33.05 549 GLU B CA 1
ATOM 11158 C C . GLU D 1 549 ? 133.236 144.291 138.848 1.00 33.05 549 GLU B C 1
ATOM 11159 O O . GLU D 1 549 ? 132.811 143.142 138.998 1.00 33.05 549 GLU B O 1
ATOM 11165 N N . LYS D 1 550 ? 133.903 144.685 137.768 1.00 26.00 550 LYS B N 1
ATOM 11166 C CA . LYS D 1 550 ? 134.266 143.751 136.714 1.00 26.00 550 LYS B CA 1
ATOM 11167 C C . LYS D 1 550 ? 135.384 142.837 137.193 1.00 26.00 550 LYS B C 1
ATOM 11168 O O . LYS D 1 550 ? 136.448 143.306 137.607 1.00 26.00 550 LYS B O 1
ATOM 11174 N N . GLY D 1 551 ? 135.140 141.530 137.151 1.00 25.34 551 GLY B N 1
ATOM 11175 C CA . GLY D 1 551 ? 136.128 140.565 137.581 1.00 25.34 551 GLY B CA 1
ATOM 11176 C C . GLY D 1 551 ? 136.259 140.397 139.076 1.00 25.34 551 GLY B C 1
ATOM 11177 O O . GLY D 1 551 ? 137.082 139.589 139.521 1.00 25.34 551 GLY B O 1
ATOM 11178 N N . ILE D 1 552 ? 135.480 141.129 139.864 1.00 28.25 552 ILE B N 1
ATOM 11179 C CA . ILE D 1 552 ? 135.478 141.018 141.315 1.00 28.25 552 ILE B CA 1
ATOM 11180 C C . ILE D 1 552 ? 134.108 140.513 141.731 1.00 28.25 552 ILE B C 1
ATOM 11181 O O . ILE D 1 552 ? 133.087 141.098 141.354 1.00 28.25 552 ILE B O 1
ATOM 11186 N N . HIS D 1 553 ? 134.083 139.428 142.492 1.00 24.77 553 HIS B N 1
ATOM 11187 C CA . HIS D 1 553 ? 132.853 138.897 143.057 1.00 24.77 553 HIS B CA 1
ATOM 11188 C C . HIS D 1 553 ? 132.934 139.022 144.568 1.00 24.77 553 HIS B C 1
ATOM 11189 O O . HIS D 1 553 ? 134.006 138.824 145.148 1.00 24.77 553 HIS B O 1
ATOM 11196 N N . TYR D 1 554 ? 131.816 139.362 145.202 1.00 20.50 554 TYR B N 1
ATOM 11197 C CA . TYR D 1 554 ? 131.752 139.244 146.647 1.00 20.50 554 TYR B CA 1
ATOM 11198 C C . TYR D 1 554 ? 131.799 137.765 147.024 1.00 20.50 554 TYR B C 1
ATOM 11199 O O . TYR D 1 554 ? 131.455 136.905 146.205 1.00 20.50 554 TYR B O 1
ATOM 11208 N N . PRO D 1 555 ? 132.255 137.432 148.232 1.00 17.43 555 PRO B N 1
ATOM 11209 C CA . PRO D 1 555 ? 132.171 136.041 148.687 1.00 17.43 555 PRO B CA 1
ATOM 11210 C C . PRO D 1 555 ? 130.731 135.568 148.811 1.00 17.43 555 PRO B C 1
ATOM 11211 O O . PRO D 1 555 ? 129.803 136.361 148.970 1.00 17.43 555 PRO B O 1
ATOM 11215 N N . ALA D 1 556 ? 130.556 134.252 148.719 1.00 9.64 556 ALA B N 1
ATOM 11216 C CA . ALA D 1 556 ? 129.235 133.631 148.669 1.00 9.64 556 ALA B CA 1
ATOM 11217 C C . ALA D 1 556 ? 128.602 133.685 150.050 1.00 9.64 556 ALA B C 1
ATOM 11218 O O . ALA D 1 556 ? 128.603 132.706 150.797 1.00 9.64 556 ALA B O 1
ATOM 11220 N N . CYS D 1 557 ? 128.036 134.840 150.383 1.00 7.89 557 CYS B N 1
ATOM 11221 C CA . CYS D 1 557 ? 127.482 135.064 151.708 1.00 7.89 557 CYS B CA 1
ATOM 11222 C C . CYS D 1 557 ? 126.200 134.275 151.918 1.00 7.89 557 CYS B C 1
ATOM 11223 O O . CYS D 1 557 ? 125.342 134.212 151.036 1.00 7.89 557 CYS B O 1
ATOM 11226 N N . SER D 1 558 ? 126.078 133.675 153.095 1.00 6.42 558 SER B N 1
ATOM 11227 C CA . SER D 1 558 ? 124.848 133.043 153.539 1.00 6.42 558 SER B CA 1
ATOM 11228 C C . SER D 1 558 ? 124.458 133.632 154.882 1.00 6.42 558 SER B C 1
ATOM 11229 O O . SER D 1 558 ? 125.323 134.056 155.649 1.00 6.42 558 SER B O 1
ATOM 11232 N N . VAL D 1 559 ? 123.160 133.688 155.149 1.00 5.83 559 VAL B N 1
ATOM 11233 C CA . VAL D 1 559 ? 122.640 133.987 156.475 1.00 5.83 559 VAL B CA 1
ATOM 11234 C C . VAL D 1 559 ? 121.780 132.810 156.898 1.00 5.83 559 VAL B C 1
ATOM 11235 O O . VAL D 1 559 ? 121.225 132.107 156.052 1.00 5.83 559 VAL B O 1
ATOM 11239 N N . VAL D 1 560 ? 121.716 132.556 158.198 1.00 6.05 560 VAL B N 1
ATOM 11240 C CA . VAL D 1 560 ? 120.936 131.452 158.738 1.00 6.05 560 VAL B CA 1
ATOM 11241 C C . VAL D 1 560 ? 119.919 132.035 159.701 1.00 6.05 560 VAL B C 1
ATOM 11242 O O . VAL D 1 560 ? 120.273 132.821 160.586 1.00 6.05 560 VAL B O 1
ATOM 11246 N N . PHE D 1 561 ? 118.663 131.661 159.522 1.00 7.71 561 PHE B N 1
ATOM 11247 C CA . PHE D 1 561 ? 117.571 132.084 160.379 1.00 7.71 561 PHE B CA 1
ATOM 11248 C C . PHE D 1 561 ? 116.958 130.844 160.992 1.00 7.71 561 PHE B C 1
ATOM 11249 O O . PHE D 1 561 ? 117.222 129.738 160.540 1.00 7.71 561 PHE B O 1
ATOM 11257 N N . ASP D 1 562 ? 116.165 131.015 162.034 1.00 11.83 562 ASP B N 1
ATOM 11258 C CA . ASP D 1 562 ? 115.339 129.903 162.474 1.00 11.83 562 ASP B CA 1
ATOM 11259 C C . ASP D 1 562 ? 113.984 130.026 161.786 1.00 11.83 562 ASP B C 1
ATOM 11260 O O . ASP D 1 562 ? 113.809 130.816 160.855 1.00 11.83 562 ASP B O 1
ATOM 11265 N N . LYS D 1 563 ? 113.005 129.239 162.227 1.00 15.21 563 LYS B N 1
ATOM 11266 C CA . LYS D 1 563 ? 111.666 129.361 161.670 1.00 15.21 563 LYS B CA 1
ATOM 11267 C C . LYS D 1 563 ? 110.992 130.661 162.082 1.00 15.21 563 LYS B C 1
ATOM 11268 O O . LYS D 1 563 ? 110.063 131.104 161.405 1.00 15.21 563 LYS B O 1
ATOM 11274 N N . TYR D 1 564 ? 111.448 131.293 163.157 1.00 17.55 564 TYR B N 1
ATOM 11275 C CA . TYR D 1 564 ? 110.875 132.543 163.627 1.00 17.55 564 TYR B CA 1
ATOM 11276 C C . TYR D 1 564 ? 111.594 133.756 163.063 1.00 17.55 564 TYR B C 1
ATOM 11277 O O . TYR D 1 564 ? 111.235 134.886 163.401 1.00 17.55 564 TYR B O 1
ATOM 11286 N N . GLY D 1 565 ? 112.607 133.546 162.229 1.00 9.25 565 GLY B N 1
ATOM 11287 C CA . GLY D 1 565 ? 113.239 134.613 161.494 1.00 9.25 565 GLY B CA 1
ATOM 11288 C C . GLY D 1 565 ? 114.300 135.399 162.226 1.00 9.25 565 GLY B C 1
ATOM 11289 O O . GLY D 1 565 ? 114.751 136.421 161.702 1.00 9.25 565 GLY B O 1
ATOM 11290 N N . LYS D 1 566 ? 114.711 134.976 163.417 1.00 12.42 566 LYS B N 1
ATOM 11291 C CA . LYS D 1 566 ? 115.816 135.637 164.095 1.00 12.42 566 LYS B CA 1
ATOM 11292 C C . LYS D 1 566 ? 117.125 135.025 163.618 1.00 12.42 566 LYS B C 1
ATOM 11293 O O . LYS D 1 566 ? 117.185 133.838 163.296 1.00 12.42 566 LYS B O 1
ATOM 11299 N N . LEU D 1 567 ? 118.172 135.843 163.555 1.00 11.70 567 LEU B N 1
ATOM 11300 C CA . LEU D 1 567 ? 119.396 135.394 162.910 1.00 11.70 567 LEU B CA 1
ATOM 11301 C C . LEU D 1 567 ? 120.185 134.465 163.814 1.00 11.70 567 LEU B C 1
ATOM 11302 O O . LEU D 1 567 ? 120.617 134.843 164.904 1.00 11.70 567 LEU B O 1
ATOM 11307 N N . ILE D 1 568 ? 120.362 133.237 163.349 1.00 11.18 568 ILE B N 1
ATOM 11308 C CA . ILE D 1 568 ? 121.245 132.284 163.986 1.00 11.18 568 ILE B CA 1
ATOM 11309 C C . ILE D 1 568 ? 122.694 132.573 163.640 1.00 11.18 568 ILE B C 1
ATOM 11310 O O . ILE D 1 568 ? 123.557 132.609 164.517 1.00 11.18 568 ILE B O 1
ATOM 11315 N N . ASN D 1 569 ? 122.967 132.837 162.368 1.00 9.86 569 ASN B N 1
ATOM 11316 C CA . ASN D 1 569 ? 124.324 132.728 161.869 1.00 9.86 569 ASN B CA 1
ATOM 11317 C C . ASN D 1 569 ? 124.435 133.433 160.526 1.00 9.86 569 ASN B C 1
ATOM 11318 O O . ASN D 1 569 ? 123.444 133.600 159.815 1.00 9.86 569 ASN B O 1
ATOM 11323 N N . TYR D 1 570 ? 125.652 133.852 160.197 1.00 8.77 570 TYR B N 1
ATOM 11324 C CA . TYR D 1 570 ? 126.031 134.207 158.839 1.00 8.77 570 TYR B CA 1
ATOM 11325 C C . TYR D 1 570 ? 127.406 133.621 158.561 1.00 8.77 570 TYR B C 1
ATOM 11326 O O . TYR D 1 570 ? 128.230 133.502 159.470 1.00 8.77 570 TYR B O 1
ATOM 11335 N N . TYR D 1 571 ? 127.661 133.257 157.309 1.00 9.85 571 TYR B N 1
ATOM 11336 C CA . TYR D 1 571 ? 128.936 132.667 156.930 1.00 9.85 571 TYR B CA 1
ATOM 11337 C C . TYR D 1 571 ? 129.469 133.357 155.687 1.00 9.85 571 TYR B C 1
ATOM 11338 O O . TYR D 1 571 ? 128.903 133.208 154.601 1.00 9.85 571 TYR B O 1
ATOM 11347 N N . LYS D 1 572 ? 130.562 134.089 155.848 1.00 12.82 572 LYS B N 1
ATOM 11348 C CA . LYS D 1 572 ? 131.306 134.663 154.733 1.00 12.82 572 LYS B CA 1
ATOM 11349 C C . LYS D 1 572 ? 132.498 133.760 154.458 1.00 12.82 572 LYS B C 1
ATOM 11350 O O . LYS D 1 572 ? 133.376 133.624 155.328 1.00 12.82 572 LYS B O 1
ATOM 11356 N N . PRO D 1 573 ? 132.566 133.105 153.302 1.00 14.46 573 PRO B N 1
ATOM 11357 C CA . PRO D 1 573 ? 133.778 132.358 152.950 1.00 14.46 573 PRO B CA 1
ATOM 11358 C C . PRO D 1 573 ? 134.939 133.301 152.685 1.00 14.46 573 PRO B C 1
ATOM 11359 O O . PRO D 1 573 ? 134.783 134.349 152.061 1.00 14.46 573 PRO B O 1
ATOM 11363 N N . ASN D 1 574 ? 136.122 132.905 153.155 1.00 21.93 574 ASN B N 1
ATOM 11364 C CA . ASN D 1 574 ? 137.272 133.800 153.114 1.00 21.93 574 ASN B CA 1
ATOM 11365 C C . ASN D 1 574 ? 137.833 133.925 151.704 1.00 21.93 574 ASN B C 1
ATOM 11366 O O . ASN D 1 574 ? 138.546 134.887 151.396 1.00 21.93 574 ASN B O 1
ATOM 11371 N N . ILE D 1 575 ? 137.525 132.970 150.839 1.00 29.71 575 ILE B N 1
ATOM 11372 C CA . ILE D 1 575 ? 138.052 132.980 149.474 1.00 29.71 575 ILE B CA 1
ATOM 11373 C C . ILE D 1 575 ? 136.982 133.505 148.523 1.00 29.71 575 ILE B C 1
ATOM 11374 O O . ILE D 1 575 ? 135.797 133.167 148.681 1.00 29.71 575 ILE B O 1
ATOM 11379 N N . PRO D 1 576 ? 137.339 134.353 147.558 1.00 27.74 576 PRO B N 1
ATOM 11380 C CA . PRO D 1 576 ? 136.389 134.720 146.505 1.00 27.74 576 PRO B CA 1
ATOM 11381 C C . PRO D 1 576 ? 136.292 133.589 145.497 1.00 27.74 576 PRO B C 1
ATOM 11382 O O . PRO D 1 576 ? 137.097 132.656 145.511 1.00 27.74 576 PRO B O 1
ATOM 11386 N N . GLN D 1 577 ? 135.304 133.667 144.619 1.00 22.93 577 GLN B N 1
ATOM 11387 C CA . GLN D 1 577 ? 135.153 132.613 143.635 1.00 22.93 577 GLN B CA 1
ATOM 11388 C C . GLN D 1 577 ? 134.993 133.193 142.237 1.00 22.93 577 GLN B C 1
ATOM 11389 O O . GLN D 1 577 ? 134.866 134.404 142.045 1.00 22.93 577 GLN B O 1
ATOM 11395 N N . ASN D 1 578 ? 135.025 132.304 141.252 1.00 28.78 578 ASN B N 1
ATOM 11396 C CA . ASN D 1 578 ? 134.906 132.687 139.854 1.00 28.78 578 ASN B CA 1
ATOM 11397 C C . ASN D 1 578 ? 133.449 132.536 139.444 1.00 28.78 578 ASN B C 1
ATOM 11398 O O . ASN D 1 578 ? 133.041 131.476 138.960 1.00 28.78 578 ASN B O 1
ATOM 11403 N N . GLY D 1 579 ? 132.673 133.588 139.634 1.00 19.75 579 GLY B N 1
ATOM 11404 C CA . GLY D 1 579 ? 131.324 133.594 139.128 1.00 19.75 579 GLY B CA 1
ATOM 11405 C C . GLY D 1 579 ? 130.250 133.620 140.189 1.00 19.75 579 GLY B C 1
ATOM 11406 O O . GLY D 1 579 ? 130.487 133.758 141.391 1.00 19.75 579 GLY B O 1
ATOM 11407 N N . GLU D 1 580 ? 129.024 133.484 139.699 1.00 16.45 580 GLU B N 1
ATOM 11408 C CA . GLU D 1 580 ? 127.818 133.567 140.502 1.00 16.45 580 GLU B CA 1
ATOM 11409 C C . GLU D 1 580 ? 127.334 132.203 140.966 1.00 16.45 580 GLU B C 1
ATOM 11410 O O . GLU D 1 580 ? 126.355 132.125 141.713 1.00 16.45 580 GLU B O 1
ATOM 11416 N N . LYS D 1 581 ? 127.992 131.132 140.539 1.00 13.74 581 LYS B N 1
ATOM 11417 C CA . LYS D 1 581 ? 127.709 129.787 141.015 1.00 13.74 581 LYS B CA 1
ATOM 11418 C C . LYS D 1 581 ? 128.570 129.507 142.236 1.00 13.74 581 LYS B C 1
ATOM 11419 O O . LYS D 1 581 ? 129.780 129.750 142.215 1.00 13.74 581 LYS B O 1
ATOM 11425 N N . ILE D 1 582 ? 127.945 129.012 143.295 1.00 11.42 582 ILE B N 1
ATOM 11426 C CA . ILE D 1 582 ? 128.676 128.648 144.500 1.00 11.42 582 ILE B CA 1
ATOM 11427 C C . ILE D 1 582 ? 129.247 127.251 144.309 1.00 11.42 582 ILE B C 1
ATOM 11428 O O . ILE D 1 582 ? 128.524 126.319 143.938 1.00 11.42 582 ILE B O 1
ATOM 11433 N N . ASN D 1 583 ? 130.552 127.115 144.527 1.00 18.25 583 ASN B N 1
ATOM 11434 C CA . ASN D 1 583 ? 131.235 125.838 144.392 1.00 18.25 583 ASN B CA 1
ATOM 11435 C C . ASN D 1 583 ? 130.748 124.870 145.465 1.00 18.25 583 ASN B C 1
ATOM 11436 O O . ASN D 1 583 ? 130.286 125.277 146.532 1.00 18.25 583 ASN B O 1
ATOM 11441 N N . THR D 1 584 ? 130.838 123.571 145.167 1.00 14.84 584 THR B N 1
ATOM 11442 C CA . THR D 1 584 ? 130.346 122.569 146.108 1.00 14.84 584 THR B CA 1
ATOM 11443 C C . THR D 1 584 ? 131.236 122.455 147.338 1.00 14.84 584 THR B C 1
ATOM 11444 O O . THR D 1 584 ? 130.781 121.995 148.389 1.00 14.84 584 THR B O 1
ATOM 11448 N N . GLU D 1 585 ? 132.496 122.879 147.238 1.00 24.66 585 GLU B N 1
ATOM 11449 C CA . GLU D 1 585 ? 133.319 123.028 148.432 1.00 24.66 585 GLU B CA 1
ATOM 11450 C C . GLU D 1 585 ? 132.833 124.193 149.281 1.00 24.66 585 GLU B C 1
ATOM 11451 O O . GLU D 1 585 ? 132.761 124.091 150.512 1.00 24.66 585 GLU B O 1
ATOM 11457 N N . ILE D 1 586 ? 132.466 125.299 148.633 1.00 13.44 586 ILE B N 1
ATOM 11458 C CA . ILE D 1 586 ? 131.926 126.446 149.355 1.00 13.44 586 ILE B CA 1
ATOM 11459 C C . ILE D 1 586 ? 130.536 126.129 149.888 1.00 13.44 586 ILE B C 1
ATOM 11460 O O . ILE D 1 586 ? 130.178 126.543 150.995 1.00 13.44 586 ILE B O 1
ATOM 11465 N N . LEU D 1 587 ? 129.748 125.357 149.130 1.00 10.41 587 LEU B N 1
ATOM 11466 C CA . LEU D 1 587 ? 128.461 124.878 149.633 1.00 10.41 587 LEU B CA 1
ATOM 11467 C C . LEU D 1 587 ? 128.637 123.946 150.824 1.00 10.41 587 LEU B C 1
ATOM 11468 O O . LEU D 1 587 ? 127.816 123.954 151.747 1.00 10.41 587 LEU B O 1
ATOM 11473 N N . GLN D 1 588 ? 129.708 123.144 150.819 1.00 10.40 588 GLN B N 1
ATOM 11474 C CA . GLN D 1 588 ? 130.047 122.303 151.966 1.00 10.40 588 GLN B CA 1
ATOM 11475 C C . GLN D 1 588 ? 130.329 123.149 153.198 1.00 10.40 588 GLN B C 1
ATOM 11476 O O . GLN D 1 588 ? 129.778 122.888 154.272 1.00 10.40 588 GLN B O 1
ATOM 11482 N N . GLU D 1 589 ? 131.170 124.181 153.041 1.00 11.97 589 GLU B N 1
ATOM 11483 C CA . GLU D 1 589 ? 131.488 125.103 154.135 1.00 11.97 589 GLU B CA 1
ATOM 11484 C C . GLU D 1 589 ? 130.230 125.770 154.677 1.00 11.97 589 GLU B C 1
ATOM 11485 O O . GLU D 1 589 ? 129.967 125.740 155.889 1.00 11.97 589 GLU B O 1
ATOM 11491 N N . ILE D 1 590 ? 129.419 126.322 153.764 1.00 8.15 590 ILE B N 1
ATOM 11492 C CA . ILE D 1 590 ? 128.210 127.066 154.115 1.00 8.15 590 ILE B CA 1
ATOM 11493 C C . ILE D 1 590 ? 127.226 126.182 154.862 1.00 8.15 590 ILE B C 1
ATOM 11494 O O . ILE D 1 590 ? 126.796 126.516 155.967 1.00 8.15 590 ILE B O 1
ATOM 11499 N N . PHE D 1 591 ? 126.895 125.020 154.308 1.00 7.39 591 PHE B N 1
ATOM 11500 C CA . PHE D 1 591 ? 125.821 124.258 154.920 1.00 7.39 591 PHE B CA 1
ATOM 11501 C C . PHE D 1 591 ? 126.279 123.405 156.091 1.00 7.39 591 PHE B C 1
ATOM 11502 O O . PHE D 1 591 ? 125.453 123.093 156.951 1.00 7.39 591 PHE B O 1
ATOM 11510 N N . ASP D 1 592 ? 127.571 123.075 156.198 1.00 9.74 592 ASP B N 1
ATOM 11511 C CA . ASP D 1 592 ? 128.069 122.550 157.464 1.00 9.74 592 ASP B CA 1
ATOM 11512 C C . ASP D 1 592 ? 127.960 123.596 158.560 1.00 9.74 592 ASP B C 1
ATOM 11513 O O . ASP D 1 592 ? 127.566 123.282 159.686 1.00 9.74 592 ASP B O 1
ATOM 11518 N N . LYS D 1 593 ? 128.270 124.854 158.233 1.00 9.61 593 LYS B N 1
ATOM 11519 C CA . LYS D 1 593 ? 128.096 125.945 159.185 1.00 9.61 593 LYS B CA 1
ATOM 11520 C C . LYS D 1 593 ? 126.621 126.142 159.550 1.00 9.61 593 LYS B C 1
ATOM 11521 O O . LYS D 1 593 ? 126.299 126.391 160.720 1.00 9.61 593 LYS B O 1
ATOM 11527 N N . VAL D 1 594 ? 125.718 125.953 158.577 1.00 7.22 594 VAL B N 1
ATOM 11528 C CA . VAL D 1 594 ? 124.269 126.030 158.809 1.00 7.22 594 VAL B CA 1
ATOM 11529 C C . VAL D 1 594 ? 123.818 124.970 159.807 1.00 7.22 594 VAL B C 1
ATOM 11530 O O . VAL D 1 594 ? 123.144 125.273 160.803 1.00 7.22 594 VAL B O 1
ATOM 11534 N N . LEU D 1 595 ? 124.166 123.707 159.538 1.00 10.07 595 LEU B N 1
ATOM 11535 C CA . LEU D 1 595 ? 123.668 122.613 160.365 1.00 10.07 595 LEU B CA 1
ATOM 11536 C C . LEU D 1 595 ? 124.309 122.631 161.740 1.00 10.07 595 LEU B C 1
ATOM 11537 O O . LEU D 1 595 ? 123.657 122.297 162.734 1.00 10.07 595 LEU B O 1
ATOM 11542 N N . ILE D 1 596 ? 125.575 123.048 161.815 1.00 10.96 596 ILE B N 1
ATOM 11543 C CA . ILE D 1 596 ? 126.258 123.221 163.092 1.00 10.96 596 ILE B CA 1
ATOM 11544 C C . ILE D 1 596 ? 125.591 124.300 163.932 1.00 10.96 596 ILE B C 1
ATOM 11545 O O . ILE D 1 596 ? 125.379 124.118 165.135 1.00 10.96 596 ILE B O 1
ATOM 11550 N N . SER D 1 597 ? 125.222 125.425 163.313 1.00 11.86 597 SER B N 1
ATOM 11551 C CA . SER D 1 597 ? 124.621 126.508 164.081 1.00 11.86 597 SER B CA 1
ATOM 11552 C C . SER D 1 597 ? 123.211 126.158 164.535 1.00 11.86 597 SER B C 1
ATOM 11553 O O . SER D 1 597 ? 122.816 126.487 165.665 1.00 11.86 597 SER B O 1
ATOM 11556 N N . TYR D 1 598 ? 122.451 125.452 163.693 1.00 17.14 598 TYR B N 1
ATOM 11557 C CA . TYR D 1 598 ? 121.119 125.033 164.114 1.00 17.14 598 TYR B CA 1
ATOM 11558 C C . TYR D 1 598 ? 121.201 123.951 165.187 1.00 17.14 598 TYR B C 1
ATOM 11559 O O . TYR D 1 598 ? 120.362 123.907 166.092 1.00 17.14 598 TYR B O 1
ATOM 11568 N N . GLU D 1 599 ? 122.211 123.081 165.115 1.00 20.45 599 GLU B N 1
ATOM 11569 C CA . GLU D 1 599 ? 122.376 122.055 166.138 1.00 20.45 599 GLU B CA 1
ATOM 11570 C C . GLU D 1 599 ? 122.880 122.658 167.442 1.00 20.45 599 GLU B C 1
ATOM 11571 O O . GLU D 1 599 ? 122.575 122.150 168.526 1.00 20.45 599 GLU B O 1
ATOM 11577 N N . GLU D 1 600 ? 123.637 123.751 167.356 1.00 22.81 600 GLU B N 1
ATOM 11578 C CA . GLU D 1 600 ? 124.130 124.407 168.558 1.00 22.81 600 GLU B CA 1
ATOM 11579 C C . GLU D 1 600 ? 123.005 125.138 169.275 1.00 22.81 600 GLU B C 1
ATOM 11580 O O . GLU D 1 600 ? 122.901 125.076 170.504 1.00 22.81 600 GLU B O 1
ATOM 11586 N N . GLU D 1 601 ? 122.147 125.830 168.530 1.00 25.10 601 GLU B N 1
ATOM 11587 C CA . GLU D 1 601 ? 121.071 126.566 169.177 1.00 25.10 601 GLU B CA 1
ATOM 11588 C C . GLU D 1 601 ? 119.800 125.745 169.370 1.00 25.10 601 GLU B C 1
ATOM 11589 O O . GLU D 1 601 ? 118.863 126.233 170.009 1.00 25.10 601 GLU B O 1
ATOM 11595 N N . ASN D 1 602 ? 119.737 124.520 168.844 1.00 23.16 602 ASN B N 1
ATOM 11596 C CA . ASN D 1 602 ? 118.506 123.743 168.922 1.00 23.16 602 ASN B CA 1
ATOM 11597 C C . ASN D 1 602 ? 118.680 122.279 169.301 1.00 23.16 602 ASN B C 1
ATOM 11598 O O . ASN D 1 602 ? 117.678 121.638 169.629 1.00 23.16 602 ASN B O 1
ATOM 11603 N N . GLY D 1 603 ? 119.886 121.721 169.268 1.00 24.96 603 GLY B N 1
ATOM 11604 C CA . GLY D 1 603 ? 120.102 120.368 169.735 1.00 24.96 603 GLY B CA 1
ATOM 11605 C C . GLY D 1 603 ? 120.048 119.284 168.682 1.00 24.96 603 GLY B C 1
ATOM 11606 O O . GLY D 1 603 ? 120.386 118.134 168.991 1.00 24.96 603 GLY B O 1
ATOM 11607 N N . ALA D 1 604 ? 119.645 119.601 167.454 1.00 22.34 604 ALA B N 1
ATOM 11608 C CA . ALA D 1 604 ? 119.548 118.596 166.406 1.00 22.34 604 ALA B CA 1
ATOM 11609 C C . ALA D 1 604 ? 119.667 119.278 165.053 1.00 22.34 604 ALA B C 1
ATOM 11610 O O . ALA D 1 604 ? 119.632 120.506 164.952 1.00 22.34 604 ALA B O 1
ATOM 11612 N N . TYR D 1 605 ? 119.821 118.459 164.015 1.00 20.16 605 TYR B N 1
ATOM 11613 C CA . TYR D 1 605 ? 119.793 118.957 162.650 1.00 20.16 605 TYR B CA 1
ATOM 11614 C C . TYR D 1 605 ? 118.394 119.457 162.290 1.00 20.16 605 TYR B C 1
ATOM 11615 O O . TYR D 1 605 ? 117.394 118.960 162.815 1.00 20.16 605 TYR B O 1
ATOM 11624 N N . PRO D 1 606 ? 118.294 120.447 161.403 1.00 13.86 606 PRO B N 1
ATOM 11625 C CA . PRO D 1 606 ? 116.972 120.889 160.947 1.00 13.86 606 PRO B CA 1
ATOM 11626 C C . PRO D 1 606 ? 116.353 119.874 159.998 1.00 13.86 606 PRO B C 1
ATOM 11627 O O . PRO D 1 606 ? 116.984 119.435 159.037 1.00 13.86 606 PRO B O 1
ATOM 11631 N N . LYS D 1 607 ? 115.109 119.494 160.287 1.00 16.86 607 LYS B N 1
ATOM 11632 C CA . LYS D 1 607 ? 114.413 118.543 159.429 1.00 16.86 607 LYS B CA 1
ATOM 11633 C C . LYS D 1 607 ? 114.021 119.181 158.104 1.00 16.86 607 LYS B C 1
ATOM 11634 O O . LYS D 1 607 ? 113.882 118.486 157.093 1.00 16.86 607 LYS B O 1
ATOM 11640 N N . ASN D 1 608 ? 113.839 120.499 158.090 1.00 14.34 608 ASN B N 1
ATOM 11641 C CA . ASN D 1 608 ? 113.377 121.227 156.918 1.00 14.34 608 ASN B CA 1
ATOM 11642 C C . ASN D 1 608 ? 114.163 122.517 156.761 1.00 14.34 608 ASN B C 1
ATOM 11643 O O . ASN D 1 608 ? 114.246 123.314 157.698 1.00 14.34 608 ASN B O 1
ATOM 11648 N N . ILE D 1 609 ? 114.736 122.719 155.581 1.00 8.39 609 ILE B N 1
ATOM 11649 C CA . ILE D 1 609 ? 115.506 123.913 155.258 1.00 8.39 609 ILE B CA 1
ATOM 11650 C C . ILE D 1 609 ? 114.881 124.542 154.023 1.00 8.39 609 ILE B C 1
ATOM 11651 O O . ILE D 1 609 ? 114.481 123.833 153.097 1.00 8.39 609 ILE B O 1
ATOM 11656 N N . VAL D 1 610 ? 114.753 125.863 154.018 1.00 4.07 610 VAL B N 1
ATOM 11657 C CA . VAL D 1 610 ? 114.347 126.594 152.827 1.00 4.07 610 VAL B CA 1
ATOM 11658 C C . VAL D 1 610 ? 115.486 127.524 152.451 1.00 4.07 610 VAL B C 1
ATOM 11659 O O . VAL D 1 610 ? 115.846 128.421 153.221 1.00 4.07 610 VAL B O 1
ATOM 11663 N N . ILE D 1 611 ? 116.061 127.301 151.277 1.00 3.80 611 ILE B N 1
ATOM 11664 C CA . ILE D 1 611 ? 117.228 128.034 150.812 1.00 3.80 611 ILE B CA 1
ATOM 11665 C C . ILE D 1 611 ? 116.737 129.129 149.880 1.00 3.80 611 ILE B C 1
ATOM 11666 O O . ILE D 1 611 ? 116.262 128.846 148.778 1.00 3.80 611 ILE B O 1
ATOM 11671 N N . HIS D 1 612 ? 116.841 130.383 150.306 1.00 4.64 612 HIS B N 1
ATOM 11672 C CA . HIS D 1 612 ? 116.434 131.506 149.467 1.00 4.64 612 HIS B CA 1
ATOM 11673 C C . HIS D 1 612 ? 117.656 131.997 148.710 1.00 4.64 612 HIS B C 1
ATOM 11674 O O . HIS D 1 612 ? 118.451 132.781 149.224 1.00 4.64 612 HIS B O 1
ATOM 11681 N N . ARG D 1 613 ? 117.797 131.535 147.476 1.00 5.03 613 ARG B N 1
ATOM 11682 C CA . ARG D 1 613 ? 118.920 131.917 146.636 1.00 5.03 613 ARG B CA 1
ATOM 11683 C C . ARG D 1 613 ? 118.589 133.222 145.930 1.00 5.03 613 ARG B C 1
ATOM 11684 O O . ARG D 1 613 ? 117.616 133.297 145.178 1.00 5.03 613 ARG B O 1
ATOM 11692 N N . ALA D 1 614 ? 119.390 134.250 146.177 1.00 6.34 614 ALA B N 1
ATOM 11693 C CA . ALA D 1 614 ? 119.171 135.545 145.555 1.00 6.34 614 ALA B CA 1
ATOM 11694 C C . ALA D 1 614 ? 119.651 135.503 144.113 1.00 6.34 614 ALA B C 1
ATOM 11695 O O . ALA D 1 614 ? 120.855 135.418 143.856 1.00 6.34 614 ALA B O 1
ATOM 11697 N N . GLY D 1 615 ? 118.715 135.568 143.180 1.00 5.07 615 GLY B N 1
ATOM 11698 C CA . GLY D 1 615 ? 119.032 135.463 141.768 1.00 5.07 615 GLY B CA 1
ATOM 11699 C C . GLY D 1 615 ? 118.669 134.088 141.230 1.00 5.07 615 GLY B C 1
ATOM 11700 O O . GLY D 1 615 ? 117.578 133.590 141.476 1.00 5.07 615 GLY B O 1
ATOM 11701 N N . PHE D 1 616 ? 119.597 133.477 140.505 1.00 7.08 616 PHE B N 1
ATOM 11702 C CA . PHE D 1 616 ? 119.414 132.135 139.976 1.00 7.08 616 PHE B CA 1
ATOM 11703 C C . PHE D 1 616 ? 120.079 131.124 140.895 1.00 7.08 616 PHE B C 1
ATOM 11704 O O . PHE D 1 616 ? 121.181 131.363 141.394 1.00 7.08 616 PHE B O 1
ATOM 11712 N N . SER D 1 617 ? 119.414 129.990 141.107 1.00 8.35 617 SER B N 1
ATOM 11713 C CA . SER D 1 617 ? 120.030 128.861 141.801 1.00 8.35 617 SER B CA 1
ATOM 11714 C C . SER D 1 617 ? 120.786 128.033 140.772 1.00 8.35 617 SER B C 1
ATOM 11715 O O . SER D 1 617 ? 120.354 126.966 140.332 1.00 8.35 617 SER B O 1
ATOM 11718 N N . ARG D 1 618 ? 121.946 128.545 140.389 1.00 11.52 618 ARG B N 1
ATOM 11719 C CA . ARG D 1 618 ? 122.804 127.898 139.412 1.00 11.52 618 ARG B CA 1
ATOM 11720 C C . ARG D 1 618 ? 123.737 126.870 140.027 1.00 11.52 618 ARG B C 1
ATOM 11721 O O . ARG D 1 618 ? 124.608 126.353 139.326 1.00 11.52 618 ARG B O 1
ATOM 11729 N N . GLU D 1 619 ? 123.565 126.550 141.303 1.00 13.03 619 GLU B N 1
ATOM 11730 C CA . GLU D 1 619 ? 124.419 125.576 141.955 1.00 13.03 619 GLU B CA 1
ATOM 11731 C C . GLU D 1 619 ? 123.986 124.162 141.600 1.00 13.03 619 GLU B C 1
ATOM 11732 O O . GLU D 1 619 ? 122.885 123.930 141.094 1.00 13.03 619 GLU B O 1
ATOM 11738 N N . ASP D 1 620 ? 124.878 123.210 141.866 1.00 20.12 620 ASP B N 1
ATOM 11739 C CA . ASP D 1 620 ? 124.647 121.818 141.512 1.00 20.12 620 ASP B CA 1
ATOM 11740 C C . ASP D 1 620 ? 123.598 121.211 142.430 1.00 20.12 620 ASP B C 1
ATOM 11741 O O . ASP D 1 620 ? 123.828 121.062 143.632 1.00 20.12 620 ASP B O 1
ATOM 11746 N N . LEU D 1 621 ? 122.441 120.868 141.865 1.00 16.58 621 LEU B N 1
ATOM 11747 C CA . LEU D 1 621 ? 121.346 120.336 142.664 1.00 16.58 621 LEU B CA 1
ATOM 11748 C C . LEU D 1 621 ? 121.631 118.914 143.128 1.00 16.58 621 LEU B C 1
ATOM 11749 O O . LEU D 1 621 ? 121.123 118.492 144.173 1.00 16.58 621 LEU B O 1
ATOM 11754 N N . ASP D 1 622 ? 122.460 118.176 142.385 1.00 22.23 622 ASP B N 1
ATOM 11755 C CA . ASP D 1 622 ? 122.837 116.829 142.800 1.00 22.23 622 ASP B CA 1
ATOM 11756 C C . ASP D 1 622 ? 123.690 116.857 144.060 1.00 22.23 622 ASP B C 1
ATOM 11757 O O . ASP D 1 622 ? 123.589 115.953 144.901 1.00 22.23 622 ASP B O 1
ATOM 11762 N N . TRP D 1 623 ? 124.518 117.903 144.214 1.00 13.98 623 TRP B N 1
ATOM 11763 C CA . TRP D 1 623 ? 125.249 118.108 145.462 1.00 13.98 623 TRP B CA 1
ATOM 11764 C C . TRP D 1 623 ? 124.298 118.290 146.629 1.00 13.98 623 TRP B C 1
ATOM 11765 O O . TRP D 1 623 ? 124.502 117.698 147.692 1.00 13.98 623 TRP B O 1
ATOM 11776 N N . TYR D 1 624 ? 123.303 119.167 146.465 1.00 11.86 624 TYR B N 1
ATOM 11777 C CA . TYR D 1 624 ? 122.328 119.432 147.517 1.00 11.86 624 TYR B CA 1
ATOM 11778 C C . TYR D 1 624 ? 121.563 118.173 147.890 1.00 11.86 624 TYR B C 1
ATOM 11779 O O . TYR D 1 624 ? 121.359 117.888 149.074 1.00 11.86 624 TYR B O 1
ATOM 11788 N N . GLU D 1 625 ? 121.127 117.411 146.883 1.00 15.96 625 GLU B N 1
ATOM 11789 C CA . GLU D 1 625 ? 120.353 116.202 147.139 1.00 15.96 625 GLU B CA 1
ATOM 11790 C C . GLU D 1 625 ? 121.187 115.152 147.859 1.00 15.96 625 GLU B C 1
ATOM 11791 O O . GLU D 1 625 ? 120.709 114.536 148.815 1.00 15.96 625 GLU B O 1
ATOM 11797 N N . ASN D 1 626 ? 122.457 114.993 147.465 1.00 17.89 626 ASN B N 1
ATOM 11798 C CA . ASN D 1 626 ? 123.353 114.070 148.161 1.00 17.89 626 ASN B CA 1
ATOM 11799 C C . ASN D 1 626 ? 123.619 114.528 149.593 1.00 17.89 626 ASN B C 1
ATOM 11800 O O . ASN D 1 626 ? 123.512 113.734 150.536 1.00 17.89 626 ASN B O 1
ATOM 11805 N N . TYR D 1 627 ? 123.932 115.819 149.768 1.00 11.79 627 TYR B N 1
ATOM 11806 C CA . TYR D 1 627 ? 124.297 116.365 151.072 1.00 11.79 627 TYR B CA 1
ATOM 11807 C C . TYR D 1 627 ? 123.150 116.273 152.068 1.00 11.79 627 TYR B C 1
ATOM 11808 O O . TYR D 1 627 ? 123.349 115.851 153.211 1.00 11.79 627 TYR B O 1
ATOM 11817 N N . PHE D 1 628 ? 121.947 116.663 151.663 1.00 10.25 628 PHE B N 1
ATOM 11818 C CA . PHE D 1 628 ? 120.827 116.621 152.584 1.00 10.25 628 PHE B CA 1
ATOM 11819 C C . PHE D 1 628 ? 120.086 115.291 152.566 1.00 10.25 628 PHE B C 1
ATOM 11820 O O . PHE D 1 628 ? 119.173 115.106 153.374 1.00 10.25 628 PHE B O 1
ATOM 11828 N N . GLY D 1 629 ? 120.447 114.362 151.682 1.00 18.07 629 GLY B N 1
ATOM 11829 C CA . GLY D 1 629 ? 119.858 113.044 151.725 1.00 18.07 629 GLY B CA 1
ATOM 11830 C C . GLY D 1 629 ? 120.676 112.098 152.570 1.00 18.07 629 GLY B C 1
ATOM 11831 O O . GLY D 1 629 ? 120.136 111.146 153.139 1.00 18.07 629 GLY B O 1
ATOM 11832 N N . LYS D 1 630 ? 121.986 112.349 152.663 1.00 19.89 630 LYS B N 1
ATOM 11833 C CA . LYS D 1 630 ? 122.795 111.612 153.625 1.00 19.89 630 LYS B CA 1
ATOM 11834 C C . LYS D 1 630 ? 122.485 112.010 155.060 1.00 19.89 630 LYS B C 1
ATOM 11835 O O . LYS D 1 630 ? 122.759 111.233 155.979 1.00 19.89 630 LYS B O 1
ATOM 11841 N N . LYS D 1 631 ? 121.906 113.190 155.269 1.00 16.12 631 LYS B N 1
ATOM 11842 C CA . LYS D 1 631 ? 121.677 113.732 156.599 1.00 16.12 631 LYS B CA 1
ATOM 11843 C C . LYS D 1 631 ? 120.203 113.772 156.969 1.00 16.12 631 LYS B C 1
ATOM 11844 O O . LYS D 1 631 ? 119.863 114.323 158.022 1.00 16.12 631 LYS B O 1
ATOM 11850 N N . ASN D 1 632 ? 119.336 113.196 156.125 1.00 17.66 632 ASN B N 1
ATOM 11851 C CA . ASN D 1 632 ? 117.890 113.071 156.340 1.00 17.66 632 ASN B CA 1
ATOM 11852 C C . ASN D 1 632 ? 117.245 114.444 156.543 1.00 17.66 632 ASN B C 1
ATOM 11853 O O . ASN D 1 632 ? 116.561 114.704 157.533 1.00 17.66 632 ASN B O 1
ATOM 11858 N N . ILE D 1 633 ? 117.502 115.336 155.593 1.00 12.04 633 ILE B N 1
ATOM 11859 C CA . ILE D 1 633 ? 117.001 116.703 155.633 1.00 12.04 633 ILE B CA 1
ATOM 11860 C C . ILE D 1 633 ? 116.216 116.954 154.357 1.00 12.04 633 ILE B C 1
ATOM 11861 O O . ILE D 1 633 ? 116.760 116.827 153.254 1.00 12.04 633 ILE B O 1
ATOM 11866 N N . LYS D 1 634 ? 114.942 117.295 154.504 1.00 11.08 634 LYS B N 1
ATOM 11867 C CA . LYS D 1 634 ? 114.162 117.777 153.378 1.00 11.08 634 LYS B CA 1
ATOM 11868 C C . LYS D 1 634 ? 114.482 119.246 153.176 1.00 11.08 634 LYS B C 1
ATOM 11869 O O . LYS D 1 634 ? 114.470 120.021 154.130 1.00 11.08 634 LYS B O 1
ATOM 11875 N N . PHE D 1 635 ? 114.795 119.632 151.952 1.00 7.17 635 PHE B N 1
ATOM 11876 C CA . PHE D 1 635 ? 115.226 120.995 151.701 1.00 7.17 635 PHE B CA 1
ATOM 11877 C C . PHE D 1 635 ? 114.468 121.570 150.516 1.00 7.17 635 PHE B C 1
ATOM 11878 O O . PHE D 1 635 ? 113.925 120.839 149.687 1.00 7.17 635 PHE B O 1
ATOM 11886 N N . ASN D 1 636 ? 114.435 122.895 150.461 1.00 5.17 636 ASN B N 1
ATOM 11887 C CA . ASN D 1 636 ? 113.708 123.645 149.453 1.00 5.17 636 ASN B CA 1
ATOM 11888 C C . ASN D 1 636 ? 114.610 124.763 148.968 1.00 5.17 636 ASN B C 1
ATOM 11889 O O . ASN D 1 636 ? 115.271 125.418 149.775 1.00 5.17 636 ASN B O 1
ATOM 11894 N N . ILE D 1 637 ? 114.656 124.982 147.660 1.00 3.87 637 ILE B N 1
ATOM 11895 C CA . ILE D 1 637 ? 115.432 126.080 147.098 1.00 3.87 637 ILE B CA 1
ATOM 11896 C C . ILE D 1 637 ? 114.469 127.022 146.398 1.00 3.87 637 ILE B C 1
ATOM 11897 O O . ILE D 1 637 ? 113.785 126.631 145.448 1.00 3.87 637 ILE B O 1
ATOM 11902 N N . ILE D 1 638 ? 114.416 128.260 146.872 1.00 3.76 638 ILE B N 1
ATOM 11903 C CA . ILE D 1 638 ? 113.548 129.291 146.328 1.00 3.76 638 ILE B CA 1
ATOM 11904 C C . ILE D 1 638 ? 114.444 130.366 145.737 1.00 3.76 638 ILE B C 1
ATOM 11905 O O . ILE D 1 638 ? 115.391 130.811 146.391 1.00 3.76 638 ILE B O 1
ATOM 11910 N N . GLU D 1 639 ? 114.165 130.774 144.505 1.00 6.40 639 GLU B N 1
ATOM 11911 C CA . GLU D 1 639 ? 114.965 131.797 143.841 1.00 6.40 639 GLU B CA 1
ATOM 11912 C C . GLU D 1 639 ? 114.260 133.139 143.985 1.00 6.40 639 GLU B C 1
ATOM 11913 O O . GLU D 1 639 ? 113.301 133.421 143.264 1.00 6.40 639 GLU B O 1
ATOM 11919 N N . VAL D 1 640 ? 114.738 133.969 144.904 1.00 5.72 640 VAL B N 1
ATOM 11920 C CA . VAL D 1 640 ? 114.154 135.279 145.153 1.00 5.72 640 VAL B CA 1
ATOM 11921 C C . VAL D 1 640 ? 114.903 136.294 144.305 1.00 5.72 640 VAL B C 1
ATOM 11922 O O . VAL D 1 640 ? 116.117 136.465 144.459 1.00 5.72 640 VAL B O 1
ATOM 11926 N N . LYS D 1 641 ? 114.188 136.974 143.411 1.00 6.67 641 LYS B N 1
ATOM 11927 C CA . LYS D 1 641 ? 114.814 137.796 142.386 1.00 6.67 641 LYS B CA 1
ATOM 11928 C C . LYS D 1 641 ? 114.359 139.245 142.486 1.00 6.67 641 LYS B C 1
ATOM 11929 O O . LYS D 1 641 ? 113.159 139.531 142.493 1.00 6.67 641 LYS B O 1
ATOM 11935 N N . LYS D 1 642 ? 115.335 140.152 142.560 1.00 7.67 642 LYS B N 1
ATOM 11936 C CA . LYS D 1 642 ? 115.084 141.575 142.762 1.00 7.67 642 LYS B CA 1
ATOM 11937 C C . LYS D 1 642 ? 114.644 142.250 141.472 1.00 7.67 642 LYS B C 1
ATOM 11938 O O . LYS D 1 642 ? 113.523 142.754 141.368 1.00 7.67 642 LYS B O 1
ATOM 11944 N N . SER D 1 643 ? 115.532 142.272 140.484 1.00 12.24 643 SER B N 1
ATOM 11945 C CA . SER D 1 643 ? 115.358 143.078 139.285 1.00 12.24 643 SER B CA 1
ATOM 11946 C C . SER D 1 643 ? 114.437 142.355 138.320 1.00 12.24 643 SER B C 1
ATOM 11947 O O . SER D 1 643 ? 114.794 141.305 137.778 1.00 12.24 643 SER B O 1
ATOM 11950 N N . THR D 1 644 ? 113.259 142.913 138.110 1.00 9.33 644 THR B N 1
ATOM 11951 C CA . THR D 1 644 ? 112.276 142.361 137.195 1.00 9.33 644 THR B CA 1
ATOM 11952 C C . THR D 1 644 ? 111.432 143.505 136.652 1.00 9.33 644 THR B C 1
ATOM 11953 O O . THR D 1 644 ? 110.915 144.311 137.432 1.00 9.33 644 THR B O 1
ATOM 11957 N N . PRO D 1 645 ? 111.273 143.621 135.331 1.00 5.95 645 PRO B N 1
ATOM 11958 C CA . PRO D 1 645 ? 110.462 144.719 134.787 1.00 5.95 645 PRO B CA 1
ATOM 11959 C C . PRO D 1 645 ? 108.968 144.541 134.979 1.00 5.95 645 PRO B C 1
ATOM 11960 O O . PRO D 1 645 ? 108.214 145.468 134.661 1.00 5.95 645 PRO B O 1
ATOM 11964 N N . LEU D 1 646 ? 108.513 143.394 135.478 1.00 3.56 646 LEU B N 1
ATOM 11965 C CA . LEU D 1 646 ? 107.084 143.155 135.612 1.00 3.56 646 LEU B CA 1
ATOM 11966 C C . LEU D 1 646 ? 106.521 143.932 136.791 1.00 3.56 646 LEU B C 1
ATOM 11967 O O . LEU D 1 646 ? 107.077 143.922 137.890 1.00 3.56 646 LEU B O 1
ATOM 11972 N N . LYS D 1 647 ? 105.410 144.617 136.544 1.00 4.71 647 LYS B N 1
ATOM 11973 C CA . LYS D 1 647 ? 104.661 145.335 137.560 1.00 4.71 647 LYS B CA 1
ATOM 11974 C C . LYS D 1 647 ? 103.284 144.705 137.687 1.00 4.71 647 LYS B C 1
ATOM 11975 O O . LYS D 1 647 ? 102.678 144.320 136.684 1.00 4.71 647 LYS B O 1
ATOM 11981 N N . ILE D 1 648 ? 102.803 144.589 138.918 1.00 5.48 648 ILE B N 1
ATOM 11982 C CA . ILE D 1 648 ? 101.462 144.099 139.212 1.00 5.48 648 ILE B CA 1
ATOM 11983 C C . ILE D 1 648 ? 100.575 145.305 139.476 1.00 5.48 648 ILE B C 1
ATOM 11984 O O . ILE D 1 648 ? 100.982 146.237 140.174 1.00 5.48 648 ILE B O 1
ATOM 11989 N N . ALA D 1 649 ? 99.375 145.305 138.909 1.00 7.80 649 ALA B N 1
ATOM 11990 C CA . ALA D 1 649 ? 98.382 146.328 139.183 1.00 7.80 649 ALA B CA 1
ATOM 11991 C C . ALA D 1 649 ? 97.244 145.742 140.002 1.00 7.80 649 ALA B C 1
ATOM 11992 O O . ALA D 1 649 ? 97.096 144.526 140.119 1.00 7.80 649 ALA B O 1
ATOM 11994 N N . SER D 1 650 ? 96.434 146.627 140.571 1.00 11.26 650 SER B N 1
ATOM 11995 C CA . SER D 1 650 ? 95.167 146.251 141.184 1.00 11.26 650 SER B CA 1
ATOM 11996 C C . SER D 1 650 ? 94.045 146.911 140.405 1.00 11.26 650 SER B C 1
ATOM 11997 O O . SER D 1 650 ? 93.822 148.118 140.531 1.00 11.26 650 SER B O 1
ATOM 12000 N N . ILE D 1 651 ? 93.342 146.120 139.607 1.00 16.36 651 ILE B N 1
ATOM 12001 C CA . ILE D 1 651 ? 92.213 146.601 138.827 1.00 16.36 651 ILE B CA 1
ATOM 12002 C C . ILE D 1 651 ? 90.948 146.412 139.660 1.00 16.36 651 ILE B C 1
ATOM 12003 O O . ILE D 1 651 ? 90.751 145.368 140.290 1.00 16.36 651 ILE B O 1
ATOM 12008 N N . ASN D 1 652 ? 90.125 147.455 139.725 1.00 25.35 652 ASN B N 1
ATOM 12009 C CA . ASN D 1 652 ? 88.933 147.483 140.572 1.00 25.35 652 ASN B CA 1
ATOM 12010 C C . ASN D 1 652 ? 87.826 148.177 139.789 1.00 25.35 652 ASN B C 1
ATOM 12011 O O . ASN D 1 652 ? 87.713 149.406 139.843 1.00 25.35 652 ASN B O 1
ATOM 12016 N N . GLU D 1 653 ? 87.006 147.374 139.102 1.00 34.67 653 GLU B N 1
ATOM 12017 C CA . GLU D 1 653 ? 86.020 147.836 138.117 1.00 34.67 653 GLU B CA 1
ATOM 12018 C C . GLU D 1 653 ? 86.664 148.752 137.077 1.00 34.67 653 GLU B C 1
ATOM 12019 O O . GLU D 1 653 ? 86.140 149.814 136.734 1.00 34.67 653 GLU B O 1
ATOM 12025 N N . GLY D 1 654 ? 87.824 148.331 136.579 1.00 25.22 654 GLY B N 1
ATOM 12026 C CA . GLY D 1 654 ? 88.539 149.080 135.569 1.00 25.22 654 GLY B CA 1
ATOM 12027 C C . GLY D 1 654 ? 89.407 150.208 136.079 1.00 25.22 654 GLY B C 1
ATOM 12028 O O . GLY D 1 654 ? 90.036 150.893 135.265 1.00 25.22 654 GLY B O 1
ATOM 12029 N N . ASN D 1 655 ? 89.467 150.426 137.390 1.00 23.45 655 ASN B N 1
ATOM 12030 C CA . ASN D 1 655 ? 90.271 151.492 137.978 1.00 23.45 655 ASN B CA 1
ATOM 12031 C C . ASN D 1 655 ? 91.597 150.909 138.446 1.00 23.45 655 ASN B C 1
ATOM 12032 O O . ASN D 1 655 ? 91.634 150.114 139.389 1.00 23.45 655 ASN B O 1
ATOM 12037 N N . ILE D 1 656 ? 92.677 151.315 137.797 1.00 12.45 656 ILE B N 1
ATOM 12038 C CA . ILE D 1 656 ? 94.000 150.780 138.085 1.00 12.45 656 ILE B CA 1
ATOM 12039 C C . ILE D 1 656 ? 94.598 151.555 139.250 1.00 12.45 656 ILE B C 1
ATOM 12040 O O . ILE D 1 656 ? 94.511 152.786 139.301 1.00 12.45 656 ILE B O 1
ATOM 12045 N N . THR D 1 657 ? 95.196 150.838 140.197 1.00 10.42 657 THR B N 1
ATOM 12046 C CA . THR D 1 657 ? 95.830 151.460 141.348 1.00 10.42 657 THR B CA 1
ATOM 12047 C C . THR D 1 657 ? 97.007 150.599 141.776 1.00 10.42 657 THR B C 1
ATOM 12048 O O . THR D 1 657 ? 97.195 149.487 141.280 1.00 10.42 657 THR B O 1
ATOM 12052 N N . ASN D 1 658 ? 97.809 151.130 142.690 1.00 7.81 658 ASN B N 1
ATOM 12053 C CA . ASN D 1 658 ? 98.947 150.376 143.199 1.00 7.81 658 ASN B CA 1
ATOM 12054 C C . ASN D 1 658 ? 98.458 149.245 144.094 1.00 7.81 658 ASN B C 1
ATOM 12055 O O . ASN D 1 658 ? 97.536 149.447 144.891 1.00 7.81 658 ASN B O 1
ATOM 12060 N N . PRO D 1 659 ? 99.039 148.056 143.996 1.00 6.77 659 PRO B N 1
ATOM 12061 C CA . PRO D 1 659 ? 98.615 146.963 144.868 1.00 6.77 659 PRO B CA 1
ATOM 12062 C C . PRO D 1 659 ? 99.188 147.105 146.266 1.00 6.77 659 PRO B C 1
ATOM 12063 O O . PRO D 1 659 ? 100.229 147.730 146.480 1.00 6.77 659 PRO B O 1
ATOM 12067 N N . GLU D 1 660 ? 98.483 146.515 147.226 1.00 8.23 660 GLU B N 1
ATOM 12068 C CA . GLU D 1 660 ? 98.955 146.484 148.598 1.00 8.23 660 GLU B CA 1
ATOM 12069 C C . GLU D 1 660 ? 100.134 145.526 148.721 1.00 8.23 660 GLU B C 1
ATOM 12070 O O . GLU D 1 660 ? 100.379 144.696 147.847 1.00 8.23 660 GLU B O 1
ATOM 12076 N N . LYS D 1 661 ? 100.879 145.651 149.816 1.00 6.41 661 LYS B N 1
ATOM 12077 C CA . LYS D 1 661 ? 101.925 144.678 150.083 1.00 6.41 661 LYS B CA 1
ATOM 12078 C C . LYS D 1 661 ? 101.308 143.337 150.459 1.00 6.41 661 LYS B C 1
ATOM 12079 O O . LYS D 1 661 ? 100.232 143.269 151.059 1.00 6.41 661 LYS B O 1
ATOM 12085 N N . GLY D 1 662 ? 101.986 142.261 150.074 1.00 5.30 662 GLY B N 1
ATOM 12086 C CA . GLY D 1 662 ? 101.446 140.930 150.227 1.00 5.30 662 GLY B CA 1
ATOM 12087 C C . GLY D 1 662 ? 100.616 140.452 149.064 1.00 5.30 662 GLY B C 1
ATOM 12088 O O . GLY D 1 662 ? 100.208 139.288 149.055 1.00 5.30 662 GLY B O 1
ATOM 12089 N N . SER D 1 663 ? 100.354 141.312 148.088 1.00 5.59 663 SER B N 1
ATOM 12090 C CA . SER D 1 663 ? 99.617 140.929 146.896 1.00 5.59 663 SER B CA 1
ATOM 12091 C C . SER D 1 663 ? 100.532 140.169 145.950 1.00 5.59 663 SER B C 1
ATOM 12092 O O . SER D 1 663 ? 101.602 140.657 145.581 1.00 5.59 663 SER B O 1
ATOM 12095 N N . TYR D 1 664 ? 100.112 138.971 145.556 1.00 5.49 664 TYR B N 1
ATOM 12096 C CA . TYR D 1 664 ? 100.930 138.113 144.716 1.00 5.49 664 TYR B CA 1
ATOM 12097 C C . TYR D 1 664 ? 100.136 137.667 143.499 1.00 5.49 664 TYR B C 1
ATOM 12098 O O . TYR D 1 664 ? 98.906 137.678 143.494 1.00 5.49 664 TYR B O 1
ATOM 12107 N N . ILE D 1 665 ? 100.864 137.259 142.465 1.00 5.72 665 ILE B N 1
ATOM 12108 C CA . ILE D 1 665 ? 100.330 136.437 141.386 1.00 5.72 665 ILE B CA 1
ATOM 12109 C C . ILE D 1 665 ? 101.185 135.179 141.313 1.00 5.72 665 ILE B C 1
ATOM 12110 O O . ILE D 1 665 ? 102.372 135.210 141.657 1.00 5.72 665 ILE B O 1
ATOM 12115 N N . LEU D 1 666 ? 100.581 134.070 140.899 1.00 7.36 666 LEU B N 1
ATOM 12116 C CA . LEU D 1 666 ? 101.226 132.767 140.978 1.00 7.36 666 LEU B CA 1
ATOM 12117 C C . LEU D 1 666 ? 100.797 131.885 139.820 1.00 7.36 666 LEU B C 1
ATOM 12118 O O . LEU D 1 666 ? 99.627 131.509 139.724 1.00 7.36 666 LEU B O 1
ATOM 12123 N N . ARG D 1 667 ? 101.753 131.518 138.972 1.00 9.27 667 ARG B N 1
ATOM 12124 C CA . ARG D 1 667 ? 101.510 130.567 137.893 1.00 9.27 667 ARG B CA 1
ATOM 12125 C C . ARG D 1 667 ? 102.614 129.524 137.926 1.00 9.27 667 ARG B C 1
ATOM 12126 O O . ARG D 1 667 ? 103.756 129.816 137.562 1.00 9.27 667 ARG B O 1
ATOM 12134 N N . GLY D 1 668 ? 102.272 128.316 138.352 1.00 9.83 668 GLY B N 1
ATOM 12135 C CA . GLY D 1 668 ? 103.261 127.256 138.396 1.00 9.83 668 GLY B CA 1
ATOM 12136 C C . GLY D 1 668 ? 104.196 127.451 139.566 1.00 9.83 668 GLY B C 1
ATOM 12137 O O . GLY D 1 668 ? 103.771 127.536 140.722 1.00 9.83 668 GLY B O 1
ATOM 12138 N N . ASN D 1 669 ? 105.488 127.520 139.274 1.00 6.75 669 ASN B N 1
ATOM 12139 C CA . ASN D 1 669 ? 106.481 127.787 140.300 1.00 6.75 669 ASN B CA 1
ATOM 12140 C C . ASN D 1 669 ? 106.916 129.240 140.335 1.00 6.75 669 ASN B C 1
ATOM 12141 O O . ASN D 1 669 ? 107.445 129.680 141.355 1.00 6.75 669 ASN B O 1
ATOM 12146 N N . LYS D 1 670 ? 106.697 129.995 139.266 1.00 6.99 670 LYS B N 1
ATOM 12147 C CA . LYS D 1 670 ? 107.051 131.405 139.207 1.00 6.99 670 LYS B CA 1
ATOM 12148 C C . LYS D 1 670 ? 105.989 132.220 139.926 1.00 6.99 670 LYS B C 1
ATOM 12149 O O . LYS D 1 670 ? 104.792 131.964 139.769 1.00 6.99 670 LYS B O 1
ATOM 12155 N N . ALA D 1 671 ? 106.426 133.201 140.707 1.00 5.36 671 ALA B N 1
ATOM 12156 C CA . ALA D 1 671 ? 105.506 134.035 141.460 1.00 5.36 671 ALA B CA 1
ATOM 12157 C C . ALA D 1 671 ? 106.066 135.439 141.578 1.00 5.36 671 ALA B C 1
ATOM 12158 O O . ALA D 1 671 ? 107.258 135.623 141.827 1.00 5.36 671 ALA B O 1
ATOM 12160 N N . TYR D 1 672 ? 105.194 136.419 141.389 1.00 4.24 672 TYR B N 1
ATOM 12161 C CA . TYR D 1 672 ? 105.514 137.827 141.561 1.00 4.24 672 TYR B CA 1
ATOM 12162 C C . TYR D 1 672 ? 104.707 138.326 142.744 1.00 4.24 672 TYR B C 1
ATOM 12163 O O . TYR D 1 672 ? 103.480 138.240 142.727 1.00 4.24 672 TYR B O 1
ATOM 12172 N N . MET D 1 673 ? 105.383 138.831 143.766 1.00 4.45 673 MET B N 1
ATOM 12173 C CA . MET D 1 673 ? 104.716 139.237 144.991 1.00 4.45 673 MET B CA 1
ATOM 12174 C C . MET D 1 673 ? 105.118 140.650 145.371 1.00 4.45 673 MET B C 1
ATOM 12175 O O . MET D 1 673 ? 106.303 140.982 145.410 1.00 4.45 673 MET B O 1
ATOM 12180 N N . VAL D 1 674 ? 104.115 141.471 145.657 1.00 4.51 674 VAL B N 1
ATOM 12181 C CA . VAL D 1 674 ? 104.313 142.854 146.066 1.00 4.51 674 VAL B CA 1
ATOM 12182 C C . VAL D 1 674 ? 104.575 142.867 147.566 1.00 4.51 674 VAL B C 1
ATOM 12183 O O . VAL D 1 674 ? 103.727 142.454 148.357 1.00 4.51 674 VAL B O 1
ATOM 12187 N N . THR D 1 675 ? 105.758 143.328 147.956 1.00 4.94 675 THR B N 1
ATOM 12188 C CA . THR D 1 675 ? 106.163 143.362 149.352 1.00 4.94 675 THR B CA 1
ATOM 12189 C C . THR D 1 675 ? 106.258 144.773 149.907 1.00 4.94 675 THR B C 1
ATOM 12190 O O . THR D 1 675 ? 106.591 144.938 151.082 1.00 4.94 675 THR B O 1
ATOM 12194 N N . THR D 1 676 ? 105.986 145.791 149.095 1.00 8.16 676 THR B N 1
ATOM 12195 C CA . THR D 1 676 ? 106.098 147.185 149.498 1.00 8.16 676 THR B CA 1
ATOM 12196 C C . THR D 1 676 ? 104.774 147.888 149.253 1.00 8.16 676 THR B C 1
ATOM 12197 O O . THR D 1 676 ? 104.188 147.751 148.176 1.00 8.16 676 THR B O 1
ATOM 12201 N N . ASP D 1 677 ? 104.308 148.638 150.247 1.00 12.18 677 ASP B N 1
ATOM 12202 C CA . ASP D 1 677 ? 103.047 149.372 150.159 1.00 12.18 677 ASP B CA 1
ATOM 12203 C C . ASP D 1 677 ? 103.394 150.800 149.772 1.00 12.18 677 ASP B C 1
ATOM 12204 O O . ASP D 1 677 ? 103.788 151.606 150.616 1.00 12.18 677 ASP B O 1
ATOM 12209 N N . ILE D 1 678 ? 103.244 151.110 148.491 1.00 10.08 678 ILE B N 1
ATOM 12210 C CA . ILE D 1 678 ? 103.720 152.362 147.922 1.00 10.08 678 ILE B CA 1
ATOM 12211 C C . ILE D 1 678 ? 102.533 153.159 147.419 1.00 10.08 678 ILE B C 1
ATOM 12212 O O . ILE D 1 678 ? 101.784 152.696 146.552 1.00 10.08 678 ILE B O 1
ATOM 12217 N N . LYS D 1 679 ? 102.368 154.353 147.970 1.00 13.41 679 LYS B N 1
ATOM 12218 C CA . LYS D 1 679 ? 101.233 155.205 147.678 1.00 13.41 679 LYS B CA 1
ATOM 12219 C C . LYS D 1 679 ? 101.369 155.798 146.285 1.00 13.41 679 LYS B C 1
ATOM 12220 O O . LYS D 1 679 ? 102.455 155.847 145.704 1.00 13.41 679 LYS B O 1
ATOM 12226 N N . GLU D 1 680 ? 100.240 156.234 145.744 1.00 12.82 680 GLU B N 1
ATOM 12227 C CA . GLU D 1 680 ? 100.241 156.962 144.490 1.00 12.82 680 GLU B CA 1
ATOM 12228 C C . GLU D 1 680 ? 100.893 158.325 144.687 1.00 12.82 680 GLU B C 1
ATOM 12229 O O . GLU D 1 680 ? 100.923 158.871 145.795 1.00 12.82 680 GLU B O 1
ATOM 12235 N N . ASN D 1 681 ? 101.440 158.856 143.591 1.00 18.47 681 ASN B N 1
ATOM 12236 C CA . ASN D 1 681 ? 102.391 159.967 143.502 1.00 18.47 681 ASN B CA 1
ATOM 12237 C C . ASN D 1 681 ? 103.707 159.666 144.209 1.00 18.47 681 ASN B C 1
ATOM 12238 O O . ASN D 1 681 ? 104.435 160.600 144.554 1.00 18.47 681 ASN B O 1
ATOM 12243 N N . LEU D 1 682 ? 104.029 158.396 144.450 1.00 11.60 682 LEU B N 1
ATOM 12244 C CA . LEU D 1 682 ? 105.352 157.965 144.878 1.00 11.60 682 LEU B CA 1
ATOM 12245 C C . LEU D 1 682 ? 105.900 156.854 144.000 1.00 11.60 682 LEU B C 1
ATOM 12246 O O . LEU D 1 682 ? 106.955 156.291 144.307 1.00 11.60 682 LEU B O 1
ATOM 12251 N N . GLY D 1 683 ? 105.208 156.523 142.925 1.00 7.89 683 GLY B N 1
ATOM 12252 C CA . GLY D 1 683 ? 105.584 155.435 142.064 1.00 7.89 683 GLY B CA 1
ATOM 12253 C C . GLY D 1 683 ? 104.643 154.258 142.194 1.00 7.89 683 GLY B C 1
ATOM 12254 O O . GLY D 1 683 ? 103.539 154.353 142.732 1.00 7.89 683 GLY B O 1
ATOM 12255 N N . SER D 1 684 ? 105.100 153.124 141.686 1.00 7.59 684 SER B N 1
ATOM 12256 C CA . SER D 1 684 ? 104.385 151.865 141.745 1.00 7.59 684 SER B CA 1
ATOM 12257 C C . SER D 1 684 ? 105.292 150.814 142.358 1.00 7.59 684 SER B C 1
ATOM 12258 O O . SER D 1 684 ? 106.508 150.878 142.178 1.00 7.59 684 SER B O 1
ATOM 12261 N N . PRO D 1 685 ? 104.738 149.847 143.091 1.00 8.49 685 PRO B N 1
ATOM 12262 C CA . PRO D 1 685 ? 105.590 148.868 143.769 1.00 8.49 685 PRO B CA 1
ATOM 12263 C C . PRO D 1 685 ? 106.257 147.925 142.784 1.00 8.49 685 PRO B C 1
ATOM 12264 O O . PRO D 1 685 ? 105.630 147.439 141.843 1.00 8.49 685 PRO B O 1
ATOM 12268 N N . LYS D 1 686 ? 107.545 147.679 143.007 1.00 16.77 686 LYS B N 1
ATOM 12269 C CA . LYS D 1 686 ? 108.302 146.688 142.262 1.00 16.77 686 LYS B CA 1
ATOM 12270 C C . LYS D 1 686 ? 108.133 145.349 142.958 1.00 16.77 686 LYS B C 1
ATOM 12271 O O . LYS D 1 686 ? 108.636 145.174 144.078 1.00 16.77 686 LYS B O 1
ATOM 12277 N N . PRO D 1 687 ? 107.434 144.383 142.371 1.00 16.77 687 PRO B N 1
ATOM 12278 C CA . PRO D 1 687 ? 107.263 143.099 143.045 1.00 16.77 687 PRO B CA 1
ATOM 12279 C C . PRO D 1 687 ? 108.507 142.237 142.925 1.00 16.77 687 PRO B C 1
ATOM 12280 O O . PRO D 1 687 ? 109.390 142.469 142.098 1.00 16.77 687 PRO B O 1
ATOM 12284 N N . LEU D 1 688 ? 108.570 141.230 143.787 1.00 6.91 688 LEU B N 1
ATOM 12285 C CA . LEU D 1 688 ? 109.666 140.277 143.780 1.00 6.91 688 LEU B CA 1
ATOM 12286 C C . LEU D 1 688 ? 109.309 139.096 142.898 1.00 6.91 688 LEU B C 1
ATOM 12287 O O . LEU D 1 688 ? 108.296 138.436 143.130 1.00 6.91 688 LEU B O 1
ATOM 12292 N N . LYS D 1 689 ? 110.147 138.811 141.910 1.00 5.60 689 LYS B N 1
ATOM 12293 C CA . LYS D 1 689 ? 110.003 137.569 141.169 1.00 5.60 689 LYS B CA 1
ATOM 12294 C C . LYS D 1 689 ? 110.561 136.441 142.017 1.00 5.60 689 LYS B C 1
ATOM 12295 O O . LYS D 1 689 ? 111.687 136.525 142.514 1.00 5.60 689 LYS B O 1
ATOM 12301 N N . ILE D 1 690 ? 109.764 135.398 142.203 1.00 5.87 690 ILE B N 1
ATOM 12302 C CA . ILE D 1 690 ? 110.067 134.311 143.121 1.00 5.87 690 ILE B CA 1
ATOM 12303 C C . ILE D 1 690 ? 109.729 133.009 142.414 1.00 5.87 690 ILE B C 1
ATOM 12304 O O . ILE D 1 690 ? 108.579 132.801 142.015 1.00 5.87 690 ILE B O 1
ATOM 12309 N N . GLU D 1 691 ? 110.726 132.148 142.227 1.00 6.71 691 GLU B N 1
ATOM 12310 C CA . GLU D 1 691 ? 110.461 130.841 141.651 1.00 6.71 691 GLU B CA 1
ATOM 12311 C C . GLU D 1 691 ? 111.192 129.764 142.436 1.00 6.71 691 GLU B C 1
ATOM 12312 O O . GLU D 1 691 ? 112.254 129.999 143.011 1.00 6.71 691 GLU B O 1
ATOM 12318 N N . LYS D 1 692 ? 110.589 128.582 142.468 1.00 5.31 692 LYS B N 1
ATOM 12319 C CA . LYS D 1 692 ? 111.103 127.436 143.205 1.00 5.31 692 LYS B CA 1
ATOM 12320 C C . LYS D 1 692 ? 111.893 126.563 142.242 1.00 5.31 692 LYS B C 1
ATOM 12321 O O . LYS D 1 692 ? 111.318 125.937 141.348 1.00 5.31 692 LYS B O 1
ATOM 12327 N N . SER D 1 693 ? 113.212 126.518 142.421 1.00 6.97 693 SER B N 1
ATOM 12328 C CA . SER D 1 693 ? 114.023 125.660 141.567 1.00 6.97 693 SER B CA 1
ATOM 12329 C C . SER D 1 693 ? 114.044 124.228 142.085 1.00 6.97 693 SER B C 1
ATOM 12330 O O . SER D 1 693 ? 114.124 123.279 141.296 1.00 6.97 693 SER B O 1
ATOM 12333 N N . TYR D 1 694 ? 113.971 124.048 143.400 1.00 7.23 694 TYR B N 1
ATOM 12334 C CA . TYR D 1 694 ? 113.820 122.731 143.997 1.00 7.23 694 TYR B CA 1
ATOM 12335 C C . TYR D 1 694 ? 112.929 122.847 145.220 1.00 7.23 694 TYR B C 1
ATOM 12336 O O . TYR D 1 694 ? 112.964 123.847 145.937 1.00 7.23 694 TYR B O 1
ATOM 12345 N N . GLY D 1 695 ? 112.151 121.812 145.465 1.00 8.40 695 GLY B N 1
ATOM 12346 C CA . GLY D 1 695 ? 111.412 121.718 146.706 1.00 8.40 695 GLY B CA 1
ATOM 12347 C C . GLY D 1 695 ? 110.124 120.956 146.509 1.00 8.40 695 GLY B C 1
ATOM 12348 O O . GLY D 1 695 ? 109.739 120.604 145.398 1.00 8.40 695 GLY B O 1
ATOM 12349 N N . ASP D 1 696 ? 109.453 120.702 147.629 1.00 15.34 696 ASP B N 1
ATOM 12350 C CA . ASP D 1 696 ? 108.137 120.085 147.596 1.00 15.34 696 ASP B CA 1
ATOM 12351 C C . ASP D 1 696 ? 107.113 120.832 148.438 1.00 15.34 696 ASP B C 1
ATOM 12352 O O . ASP D 1 696 ? 105.996 120.334 148.612 1.00 15.34 696 ASP B O 1
ATOM 12357 N N . ILE D 1 697 ? 107.451 121.999 148.964 1.00 12.36 697 ILE B N 1
ATOM 12358 C CA . ILE D 1 697 ? 106.447 122.868 149.559 1.00 12.36 697 ILE B CA 1
ATOM 12359 C C . ILE D 1 697 ? 105.748 123.606 148.433 1.00 12.36 697 ILE B C 1
ATOM 12360 O O . ILE D 1 697 ? 106.345 123.875 147.384 1.00 12.36 697 ILE B O 1
ATOM 12365 N N . ASP D 1 698 ? 104.465 123.895 148.623 1.00 10.46 698 ASP B N 1
ATOM 12366 C CA . ASP D 1 698 ? 103.753 124.663 147.619 1.00 10.46 698 ASP B CA 1
ATOM 12367 C C . ASP D 1 698 ? 104.206 126.113 147.660 1.00 10.46 698 ASP B C 1
ATOM 12368 O O . ASP D 1 698 ? 104.777 126.580 148.646 1.00 10.46 698 ASP B O 1
ATOM 12373 N N . MET D 1 699 ? 103.959 126.822 146.561 1.00 7.52 699 MET B N 1
ATOM 12374 C CA . MET D 1 699 ? 104.434 128.190 146.452 1.00 7.52 699 MET B CA 1
ATOM 12375 C C . MET D 1 699 ? 103.650 129.161 147.317 1.00 7.52 699 MET B C 1
ATOM 12376 O O . MET D 1 699 ? 104.134 130.265 147.552 1.00 7.52 699 MET B O 1
ATOM 12381 N N . LEU D 1 700 ? 102.466 128.786 147.800 1.00 9.81 700 LEU B N 1
ATOM 12382 C CA . LEU D 1 700 ? 101.772 129.640 148.757 1.00 9.81 700 LEU B CA 1
ATOM 12383 C C . LEU D 1 700 ? 102.523 129.698 150.078 1.00 9.81 700 LEU B C 1
ATOM 12384 O O . LEU D 1 700 ? 102.666 130.771 150.672 1.00 9.81 700 LEU B O 1
ATOM 12389 N N . THR D 1 701 ? 103.037 128.553 150.534 1.00 7.33 701 THR B N 1
ATOM 12390 C CA . THR D 1 701 ? 103.849 128.517 151.745 1.00 7.33 701 THR B CA 1
ATOM 12391 C C . THR D 1 701 ? 105.159 129.266 151.553 1.00 7.33 701 THR B C 1
ATOM 12392 O O . THR D 1 701 ? 105.567 130.035 152.427 1.00 7.33 701 THR B O 1
ATOM 12396 N N . ALA D 1 702 ? 105.809 129.081 150.400 1.00 5.42 702 ALA B N 1
ATOM 12397 C CA . ALA D 1 702 ? 107.062 129.775 150.116 1.00 5.42 702 ALA B CA 1
ATOM 12398 C C . ALA D 1 702 ? 106.864 131.282 150.039 1.00 5.42 702 ALA B C 1
ATOM 12399 O O . ALA D 1 702 ? 107.663 132.045 150.588 1.00 5.42 702 ALA B O 1
ATOM 12401 N N . LEU D 1 703 ? 105.778 131.725 149.403 1.00 5.26 703 LEU B N 1
ATOM 12402 C CA . LEU D 1 703 ? 105.487 133.152 149.315 1.00 5.26 703 LEU B CA 1
ATOM 12403 C C . LEU D 1 703 ? 105.093 133.734 150.666 1.00 5.26 703 LEU B C 1
ATOM 12404 O O . LEU D 1 703 ? 105.450 134.875 150.974 1.00 5.26 703 LEU B O 1
ATOM 12409 N N . SER D 1 704 ? 104.358 132.972 151.482 1.00 5.50 704 SER B N 1
ATOM 12410 C CA . SER D 1 704 ? 104.008 133.436 152.821 1.00 5.50 704 SER B CA 1
ATOM 12411 C C . SER D 1 704 ? 105.241 133.559 153.701 1.00 5.50 704 SER B C 1
ATOM 12412 O O . SER D 1 704 ? 105.363 134.510 154.477 1.00 5.50 704 SER B O 1
ATOM 12415 N N . GLN D 1 705 ? 106.182 132.624 153.566 1.00 5.30 705 GLN B N 1
ATOM 12416 C CA . GLN D 1 705 ? 107.429 132.700 154.316 1.00 5.30 705 GLN B CA 1
ATOM 12417 C C . GLN D 1 705 ? 108.292 133.862 153.848 1.00 5.30 705 GLN B C 1
ATOM 12418 O O . GLN D 1 705 ? 108.898 134.551 154.668 1.00 5.30 705 GLN B O 1
ATOM 12424 N N . ILE D 1 706 ? 108.338 134.117 152.539 1.00 4.84 706 ILE B N 1
ATOM 12425 C CA . ILE D 1 706 ? 109.125 135.240 152.033 1.00 4.84 706 ILE B CA 1
ATOM 12426 C C . ILE D 1 706 ? 108.520 136.568 152.464 1.00 4.84 706 ILE B C 1
ATOM 12427 O O . ILE D 1 706 ? 109.236 137.468 152.914 1.00 4.84 706 ILE B O 1
ATOM 12432 N N . TYR D 1 707 ? 107.194 136.694 152.392 1.00 5.52 707 TYR B N 1
ATOM 12433 C CA . TYR D 1 707 ? 106.547 137.928 152.818 1.00 5.52 707 TYR B CA 1
ATOM 12434 C C . TYR D 1 707 ? 106.632 138.113 154.327 1.00 5.52 707 TYR B C 1
ATOM 12435 O O . TYR D 1 707 ? 106.686 139.246 154.813 1.00 5.52 707 TYR B O 1
ATOM 12444 N N . ALA D 1 708 ? 106.670 137.017 155.085 1.00 5.38 708 ALA B N 1
ATOM 12445 C CA . ALA D 1 708 ? 106.911 137.128 156.517 1.00 5.38 708 ALA B CA 1
ATOM 12446 C C . ALA D 1 708 ? 108.337 137.564 156.797 1.00 5.38 708 ALA B C 1
ATOM 12447 O O . ALA D 1 708 ? 108.588 138.321 157.737 1.00 5.38 708 ALA B O 1
ATOM 12449 N N . LEU D 1 709 ? 109.279 137.112 155.972 1.00 5.52 709 LEU B N 1
ATOM 12450 C CA . LEU D 1 709 ? 110.679 137.474 156.152 1.00 5.52 709 LEU B CA 1
ATOM 12451 C C . LEU D 1 709 ? 110.950 138.907 155.705 1.00 5.52 709 LEU B C 1
ATOM 12452 O O . LEU D 1 709 ? 111.949 139.506 156.109 1.00 5.52 709 LEU B O 1
ATOM 12457 N N . THR D 1 710 ? 110.076 139.479 154.869 1.00 6.04 710 THR B N 1
ATOM 12458 C CA . THR D 1 710 ? 110.196 140.903 154.549 1.00 6.04 710 THR B CA 1
ATOM 12459 C C . THR D 1 710 ? 109.769 141.767 155.725 1.00 6.04 710 THR B C 1
ATOM 12460 O O . THR D 1 710 ? 110.401 142.786 156.022 1.00 6.04 710 THR B O 1
ATOM 12464 N N . GLN D 1 711 ? 108.697 141.375 156.407 1.00 7.72 711 GLN B N 1
ATOM 12465 C CA . GLN D 1 711 ? 108.090 142.189 157.448 1.00 7.72 711 GLN B CA 1
ATOM 12466 C C . GLN D 1 711 ? 108.804 142.089 158.786 1.00 7.72 711 GLN B C 1
ATOM 12467 O O . GLN D 1 711 ? 108.342 142.691 159.754 1.00 7.72 711 GLN B O 1
ATOM 12473 N N . ILE D 1 712 ? 109.891 141.332 158.886 1.00 6.50 712 ILE B N 1
ATOM 12474 C CA . ILE D 1 712 ? 110.586 141.184 160.159 1.00 6.50 712 ILE B CA 1
ATOM 12475 C C . ILE D 1 712 ? 111.988 141.752 160.057 1.00 6.50 712 ILE B C 1
ATOM 12476 O O . ILE D 1 712 ? 112.897 141.325 160.776 1.00 6.50 712 ILE B O 1
ATOM 12481 N N . HIS D 1 713 ? 112.172 142.712 159.160 1.00 6.36 713 HIS B N 1
ATOM 12482 C CA . HIS D 1 713 ? 113.406 143.476 159.135 1.00 6.36 713 HIS B CA 1
ATOM 12483 C C . HIS D 1 713 ? 113.515 144.280 160.419 1.00 6.36 713 HIS B C 1
ATOM 12484 O O . HIS D 1 713 ? 112.702 145.171 160.675 1.00 6.36 713 HIS B O 1
ATOM 12491 N N . VAL D 1 714 ? 114.506 143.944 161.239 1.00 7.43 714 VAL B N 1
ATOM 12492 C CA . VAL D 1 714 ? 114.618 144.446 162.602 1.00 7.43 714 VAL B CA 1
ATOM 12493 C C . VAL D 1 714 ? 115.469 145.705 162.650 1.00 7.43 714 VAL B C 1
ATOM 12494 O O . VAL D 1 714 ? 115.819 146.188 163.731 1.00 7.43 714 VAL B O 1
ATOM 12498 N N . GLY D 1 715 ? 115.819 146.241 161.493 1.00 5.46 715 GLY B N 1
ATOM 12499 C CA . GLY D 1 715 ? 116.654 147.418 161.467 1.00 5.46 715 GLY B CA 1
ATOM 12500 C C . GLY D 1 715 ? 115.914 148.671 161.081 1.00 5.46 715 GLY B C 1
ATOM 12501 O O . GLY D 1 715 ? 116.509 149.747 161.009 1.00 5.46 715 GLY B O 1
ATOM 12502 N N . ALA D 1 716 ? 114.617 148.546 160.828 1.00 6.59 716 ALA B N 1
ATOM 12503 C CA . ALA D 1 716 ? 113.814 149.686 160.432 1.00 6.59 716 ALA B CA 1
ATOM 12504 C C . ALA D 1 716 ? 112.388 149.488 160.911 1.00 6.59 716 ALA B C 1
ATOM 12505 O O . ALA D 1 716 ? 111.940 148.363 161.142 1.00 6.59 716 ALA B O 1
ATOM 12507 N N . THR D 1 717 ? 111.677 150.605 161.067 1.00 8.33 717 THR B N 1
ATOM 12508 C CA . THR D 1 717 ? 110.252 150.557 161.360 1.00 8.33 717 THR B CA 1
ATOM 12509 C C . THR D 1 717 ? 109.399 150.380 160.118 1.00 8.33 717 THR B C 1
ATOM 12510 O O . THR D 1 717 ? 108.174 150.295 160.240 1.00 8.33 717 THR B O 1
ATOM 12514 N N . LYS D 1 718 ? 109.998 150.339 158.937 1.00 9.23 718 LYS B N 1
ATOM 12515 C CA . LYS D 1 718 ? 109.281 149.980 157.727 1.00 9.23 718 LYS B CA 1
ATOM 12516 C C . LYS D 1 718 ? 110.014 148.839 157.043 1.00 9.23 718 LYS B C 1
ATOM 12517 O O . LYS D 1 718 ? 111.239 148.725 157.138 1.00 9.23 718 LYS B O 1
ATOM 12523 N N . SER D 1 719 ? 109.245 147.993 156.371 1.00 9.86 719 SER B N 1
ATOM 12524 C CA . SER D 1 719 ? 109.720 146.681 155.976 1.00 9.86 719 SER B CA 1
ATOM 12525 C C . SER D 1 719 ? 110.691 146.764 154.811 1.00 9.86 719 SER B C 1
ATOM 12526 O O . SER D 1 719 ? 110.739 147.750 154.072 1.00 9.86 719 SER B O 1
ATOM 12529 N N . LEU D 1 720 ? 111.470 145.705 154.659 1.00 6.70 720 LEU B N 1
ATOM 12530 C CA . LEU D 1 720 ? 112.399 145.582 153.555 1.00 6.70 720 LEU B CA 1
ATOM 12531 C C . LEU D 1 720 ? 111.642 144.999 152.367 1.00 6.70 720 LEU B C 1
ATOM 12532 O O . LEU D 1 720 ? 110.658 144.280 152.545 1.00 6.70 720 LEU B O 1
ATOM 12537 N N . ARG D 1 721 ? 112.059 145.350 151.150 1.00 7.19 721 ARG B N 1
ATOM 12538 C CA . ARG D 1 721 ? 111.405 144.775 149.976 1.00 7.19 721 ARG B CA 1
ATOM 12539 C C . ARG D 1 721 ? 111.761 143.309 149.817 1.00 7.19 721 ARG B C 1
ATOM 12540 O O . ARG D 1 721 ? 110.886 142.470 149.585 1.00 7.19 721 ARG B O 1
ATOM 12548 N N . LEU D 1 722 ? 113.022 142.991 149.933 1.00 8.77 722 LEU B N 1
ATOM 12549 C CA . LEU D 1 722 ? 113.510 141.630 149.940 1.00 8.77 722 LEU B CA 1
ATOM 12550 C C . LEU D 1 722 ? 113.196 140.951 151.267 1.00 8.77 722 LEU B C 1
ATOM 12551 O O . LEU D 1 722 ? 113.039 141.620 152.290 1.00 8.77 722 LEU B O 1
ATOM 12556 N N . PRO D 1 723 ? 113.073 139.623 151.274 1.00 16.77 723 PRO B N 1
ATOM 12557 C CA . PRO D 1 723 ? 113.147 138.899 152.541 1.00 16.77 723 PRO B CA 1
ATOM 12558 C C . PRO D 1 723 ? 114.523 139.088 153.141 1.00 16.77 723 PRO B C 1
ATOM 12559 O O . PRO D 1 723 ? 115.507 139.270 152.425 1.00 16.77 723 PRO B O 1
ATOM 12563 N N . ILE D 1 724 ? 114.603 139.039 154.470 1.00 9.83 724 ILE B N 1
ATOM 12564 C CA . ILE D 1 724 ? 115.878 139.335 155.105 1.00 9.83 724 ILE B CA 1
ATOM 12565 C C . ILE D 1 724 ? 116.882 138.202 154.977 1.00 9.83 724 ILE B C 1
ATOM 12566 O O . ILE D 1 724 ? 118.025 138.372 155.389 1.00 9.83 724 ILE B O 1
ATOM 12571 N N . THR D 1 725 ? 116.503 137.068 154.389 1.00 11.05 725 THR B N 1
ATOM 12572 C CA . THR D 1 725 ? 117.477 136.099 153.905 1.00 11.05 725 THR B CA 1
ATOM 12573 C C . THR D 1 725 ? 118.337 136.725 152.819 1.00 11.05 725 THR B C 1
ATOM 12574 O O . THR D 1 725 ? 119.522 137.010 153.028 1.00 11.05 725 THR B O 1
ATOM 12578 N N . THR D 1 726 ? 117.713 137.022 151.682 1.00 24.02 726 THR B N 1
ATOM 12579 C CA . THR D 1 726 ? 118.433 137.643 150.579 1.00 24.02 726 THR B CA 1
ATOM 12580 C C . THR D 1 726 ? 118.743 139.105 150.878 1.00 24.02 726 THR B C 1
ATOM 12581 O O . THR D 1 726 ? 119.776 139.626 150.441 1.00 24.02 726 THR B O 1
ATOM 12585 N N . GLY D 1 727 ? 117.892 139.763 151.669 1.00 12.57 727 GLY B N 1
ATOM 12586 C CA . GLY D 1 727 ? 118.151 141.144 152.045 1.00 12.57 727 GLY B CA 1
ATOM 12587 C C . GLY D 1 727 ? 119.343 141.297 152.970 1.00 12.57 727 GLY B C 1
ATOM 12588 O O . GLY D 1 727 ? 120.173 142.186 152.780 1.00 12.57 727 GLY B O 1
ATOM 12589 N N . TYR D 1 728 ? 119.465 140.417 153.969 1.00 16.77 728 TYR B N 1
ATOM 12590 C CA . TYR D 1 728 ? 120.622 140.495 154.850 1.00 16.77 728 TYR B CA 1
ATOM 12591 C C . TYR D 1 728 ? 121.864 139.936 154.184 1.00 16.77 728 TYR B C 1
ATOM 12592 O O . TYR D 1 728 ? 122.973 140.341 154.536 1.00 16.77 728 TYR B O 1
ATOM 12601 N N . ALA D 1 729 ? 121.710 139.031 153.211 1.00 9.64 729 ALA B N 1
ATOM 12602 C CA . ALA D 1 729 ? 122.858 138.649 152.396 1.00 9.64 729 ALA B CA 1
ATOM 12603 C C . ALA D 1 729 ? 123.369 139.832 151.581 1.00 9.64 729 ALA B C 1
ATOM 12604 O O . ALA D 1 729 ? 124.582 140.036 151.468 1.00 9.64 729 ALA B O 1
ATOM 12606 N N . ASP D 1 730 ? 122.456 140.653 151.050 1.00 8.95 730 ASP B N 1
ATOM 12607 C CA . ASP D 1 730 ? 122.856 141.887 150.378 1.00 8.95 730 ASP B CA 1
ATOM 12608 C C . ASP D 1 730 ? 123.491 142.881 151.339 1.00 8.95 730 ASP B C 1
ATOM 12609 O O . ASP D 1 730 ? 124.426 143.597 150.967 1.00 8.95 730 ASP B O 1
ATOM 12614 N N . LYS D 1 731 ? 122.994 142.949 152.576 1.00 6.16 731 LYS B N 1
ATOM 12615 C CA . LYS D 1 731 ? 123.558 143.888 153.542 1.00 6.16 731 LYS B CA 1
ATOM 12616 C C . LYS D 1 731 ? 124.939 143.455 154.013 1.00 6.16 731 LYS B C 1
ATOM 12617 O O . LYS D 1 731 ? 125.773 144.298 154.355 1.00 6.16 731 LYS B O 1
ATOM 12623 N N . ILE D 1 732 ? 125.196 142.148 154.067 1.00 5.12 732 ILE B N 1
ATOM 12624 C CA . ILE D 1 732 ? 126.541 141.689 154.400 1.00 5.12 732 ILE B CA 1
ATOM 12625 C C . ILE D 1 732 ? 127.465 141.858 153.202 1.00 5.12 732 ILE B C 1
ATOM 12626 O O . ILE D 1 732 ? 128.650 142.158 153.362 1.00 5.12 732 ILE B O 1
ATOM 12631 N N . CYS D 1 733 ? 126.941 141.709 151.983 1.00 9.04 733 CYS B N 1
ATOM 12632 C CA . CYS D 1 733 ? 127.762 141.994 150.810 1.00 9.04 733 CYS B CA 1
ATOM 12633 C C . CYS D 1 733 ? 128.100 143.478 150.711 1.00 9.04 733 CYS B C 1
ATOM 12634 O O . CYS D 1 733 ? 129.169 143.843 150.216 1.00 9.04 733 CYS B O 1
ATOM 12637 N N . LYS D 1 734 ? 127.219 144.350 151.202 1.00 5.13 734 LYS B N 1
ATOM 12638 C CA . LYS D 1 734 ? 127.552 145.770 151.260 1.00 5.13 734 LYS B CA 1
ATOM 12639 C C . LYS D 1 734 ? 128.540 146.058 152.384 1.00 5.13 734 LYS B C 1
ATOM 12640 O O . LYS D 1 734 ? 129.516 146.791 152.195 1.00 5.13 734 LYS B O 1
ATOM 12646 N N . ALA D 1 735 ? 128.301 145.495 153.563 1.00 4.69 735 ALA B N 1
ATOM 12647 C CA . ALA D 1 735 ? 129.220 145.625 154.693 1.00 4.69 735 ALA B CA 1
ATOM 12648 C C . ALA D 1 735 ? 130.206 144.465 154.742 1.00 4.69 735 ALA B C 1
ATOM 12649 O O . ALA D 1 735 ? 130.359 143.801 155.759 1.00 4.69 735 ALA B O 1
ATOM 12651 N N . ILE D 1 736 ? 130.884 144.211 153.623 1.00 6.65 736 ILE B N 1
ATOM 12652 C CA . ILE D 1 736 ? 131.760 143.050 153.521 1.00 6.65 736 ILE B CA 1
ATOM 12653 C C . ILE D 1 736 ? 133.159 143.364 154.030 1.00 6.65 736 ILE B C 1
ATOM 12654 O O . ILE D 1 736 ? 133.865 142.460 154.493 1.00 6.65 736 ILE B O 1
ATOM 12659 N N . GLU D 1 737 ? 133.561 144.626 153.989 1.00 7.55 737 GLU B N 1
ATOM 12660 C CA . GLU D 1 737 ? 134.792 145.098 154.595 1.00 7.55 737 GLU B CA 1
ATOM 12661 C C . GLU D 1 737 ? 134.582 145.557 156.025 1.00 7.55 737 GLU B C 1
ATOM 12662 O O . GLU D 1 737 ? 135.516 146.072 156.646 1.00 7.55 737 GLU B O 1
ATOM 12668 N N . PHE D 1 738 ? 133.374 145.370 156.553 1.00 5.16 738 PHE B N 1
ATOM 12669 C CA . PHE D 1 738 ? 132.967 145.842 157.867 1.00 5.16 738 PHE B CA 1
ATOM 12670 C C . PHE D 1 738 ? 132.587 144.688 158.777 1.00 5.16 738 PHE B C 1
ATOM 12671 O O . PHE D 1 738 ? 131.997 144.912 159.837 1.00 5.16 738 PHE B O 1
ATOM 12679 N N . ILE D 1 739 ? 132.877 143.463 158.366 1.00 6.11 739 ILE B N 1
ATOM 12680 C CA . ILE D 1 739 ? 132.537 142.280 159.160 1.00 6.11 739 ILE B CA 1
ATOM 12681 C C . ILE D 1 739 ? 133.430 142.242 160.393 1.00 6.11 739 ILE B C 1
ATOM 12682 O O . ILE D 1 739 ? 134.660 142.364 160.260 1.00 6.11 739 ILE B O 1
ATOM 12687 N N . PRO D 1 740 ? 132.867 142.118 161.598 1.00 7.63 740 PRO B N 1
ATOM 12688 C CA . PRO D 1 740 ? 133.690 142.179 162.809 1.00 7.63 740 PRO B CA 1
ATOM 12689 C C . PRO D 1 740 ? 134.595 140.965 162.938 1.00 7.63 740 PRO B C 1
ATOM 12690 O O . PRO D 1 740 ? 134.325 139.904 162.372 1.00 7.63 740 PRO B O 1
ATOM 12694 N N . GLN D 1 741 ? 135.688 141.143 163.681 1.00 13.78 741 GLN B N 1
ATOM 12695 C CA . GLN D 1 741 ? 136.722 140.117 163.731 1.00 13.78 741 GLN B CA 1
ATOM 12696 C C . GLN D 1 741 ? 136.270 138.890 164.504 1.00 13.78 741 GLN B C 1
ATOM 12697 O O . GLN D 1 741 ? 136.340 137.773 163.986 1.00 13.78 741 GLN B O 1
ATOM 12703 N N . GLY D 1 742 ? 135.780 139.076 165.727 1.00 17.57 742 GLY B N 1
ATOM 12704 C CA . GLY D 1 742 ? 135.478 137.973 166.623 1.00 17.57 742 GLY B CA 1
ATOM 12705 C C . GLY D 1 742 ? 134.393 136.997 166.204 1.00 17.57 742 GLY B C 1
ATOM 12706 O O . GLY D 1 742 ? 133.879 137.065 165.084 1.00 17.57 742 GLY B O 1
ATOM 12707 N N . ARG D 1 743 ? 134.030 136.098 167.120 1.00 28.10 743 ARG B N 1
ATOM 12708 C CA . ARG D 1 743 ? 133.202 134.943 166.787 1.00 28.10 743 ARG B CA 1
ATOM 12709 C C . ARG D 1 743 ? 131.803 135.366 166.353 1.00 28.10 743 ARG B C 1
ATOM 12710 O O . ARG D 1 743 ? 131.202 136.273 166.933 1.00 28.10 743 ARG B O 1
ATOM 12718 N N . VAL D 1 744 ? 131.315 134.721 165.290 1.00 22.86 744 VAL B N 1
ATOM 12719 C CA . VAL D 1 744 ? 130.053 135.095 164.662 1.00 22.86 744 VAL B CA 1
ATOM 12720 C C . VAL D 1 744 ? 128.898 134.791 165.605 1.00 22.86 744 VAL B C 1
ATOM 12721 O O . VAL D 1 744 ? 128.778 133.677 166.130 1.00 22.86 744 VAL B O 1
ATOM 12725 N N . ASP D 1 745 ? 128.048 135.789 165.831 1.00 24.17 745 ASP B N 1
ATOM 12726 C CA . ASP D 1 745 ? 126.951 135.684 166.779 1.00 24.17 745 ASP B CA 1
ATOM 12727 C C . ASP D 1 745 ? 125.729 136.397 166.205 1.00 24.17 745 ASP B C 1
ATOM 12728 O O . ASP D 1 745 ? 125.655 136.689 165.008 1.00 24.17 745 ASP B O 1
ATOM 12733 N N . ASN D 1 746 ? 124.759 136.663 167.079 1.00 30.89 746 ASN B N 1
ATOM 12734 C CA . ASN D 1 746 ? 123.475 137.253 166.723 1.00 30.89 746 ASN B CA 1
ATOM 12735 C C . ASN D 1 746 ? 123.577 138.745 166.409 1.00 30.89 746 ASN B C 1
ATOM 12736 O O . ASN D 1 746 ? 122.600 139.327 165.929 1.00 30.89 746 ASN B O 1
ATOM 12741 N N . ARG D 1 747 ? 124.724 139.377 166.657 1.00 14.78 747 ARG B N 1
ATOM 12742 C CA . ARG D 1 747 ? 124.839 140.815 166.456 1.00 14.78 747 ARG B CA 1
ATOM 12743 C C . ARG D 1 747 ? 124.863 141.161 164.975 1.00 14.78 747 ARG B C 1
ATOM 12744 O O . ARG D 1 747 ? 125.614 140.574 164.192 1.00 14.78 747 ARG B O 1
ATOM 12752 N N . LEU D 1 748 ? 124.023 142.124 164.597 1.00 6.09 748 LEU B N 1
ATOM 12753 C CA . LEU D 1 748 ? 123.759 142.440 163.198 1.00 6.09 748 LEU B CA 1
ATOM 12754 C C . LEU D 1 748 ? 124.503 143.722 162.844 1.00 6.09 748 LEU B C 1
ATOM 12755 O O . LEU D 1 748 ? 123.940 144.811 162.813 1.00 6.09 748 LEU B O 1
ATOM 12760 N N . PHE D 1 749 ? 125.790 143.554 162.533 1.00 3.98 749 PHE B N 1
ATOM 12761 C CA . PHE D 1 749 ? 126.696 144.667 162.247 1.00 3.98 749 PHE B CA 1
ATOM 12762 C C . PHE D 1 749 ? 126.279 145.436 160.999 1.00 3.98 749 PHE B C 1
ATOM 12763 O O . PHE D 1 749 ? 126.588 146.624 160.854 1.00 3.98 749 PHE B O 1
ATOM 12771 N N . PHE D 1 750 ? 125.583 144.761 160.088 1.00 4.02 750 PHE B N 1
ATOM 12772 C CA . PHE D 1 750 ? 125.336 145.225 158.730 1.00 4.02 750 PHE B CA 1
ATOM 12773 C C . PHE D 1 750 ? 124.116 146.120 158.615 1.00 4.02 750 PHE B C 1
ATOM 12774 O O . PHE D 1 750 ? 123.647 146.369 157.502 1.00 4.02 750 PHE B O 1
ATOM 12782 N N . LEU D 1 751 ? 123.603 146.616 159.725 1.00 5.62 751 LEU B N 1
ATOM 12783 C CA . LEU D 1 751 ? 122.218 147.020 159.802 1.00 5.62 751 LEU B CA 1
ATOM 12784 C C . LEU D 1 751 ? 122.038 148.505 160.138 1.00 5.62 751 LEU B C 1
ATOM 12785 O O . LEU D 1 751 ? 123.010 149.227 160.340 1.00 5.62 751 LEU B O 1
#

Organism: NCBI:txid182773

InterPro domains:
  IPR003165 Piwi domain [PF02171] (459-729)
  IPR003165 Piwi domain [PS50822] (451-734)
  IPR003165 Piwi domain [SM00950] (451-733)
  IPR012337 Ribonuclease H-like superfamily [SSF53098] (339-744)
  IPR036397 Ribonuclease H superfamily [G3DSA:3.30.420.10] (528-744)

Sequence (1490 aa):
VSNLTVEAFEGIGSVNPMLFYQYKVTGKGKYDNVYKIIKSARYKMHSKNRFKPVFIKDDKLYTLEKLPDIEDLDFANINFVKSEVLSIEDNMSIYGEVVEYYINLKLKKVKVLGKYPKYRINYSKEILSNTLLTRELKDEFKKSNKGFNLKRKFRISPVVNKMGKVILYLSCSADFSTNKNIYEMLKEGLEVEGLAVKSEWSNISGNLVIESVLETKISEPTSLGQSLIDYYKNNNQGYRVKDFTDEDLNANIVNVRGNKKIYMYIPHALKPIITREYLAKNDPEFSKEIEQLIKMNMNYRYETLKSFVNDIGVIEELNNLSFKNKYYEDVKLLGYSSGKIDEPVLMGAKGIIKNKMQIFSNGFYKLPEGKVRFGVLYPKEFDGVSRKAIRAIYDFSKEGKYHGESNKYIAEHLINVEFNPKECIFEGYELGDITEYKKAALKLNNYNNVDFVIAIVPNMSDEEIENSYNPFKKIWAELNLPSQMISVKTAEIFANSRDNTALYYLHNIVLGILGKIGGIPWVVKDMKGDVDCFVGLDVGTREKGIHYPACSVVFDKYGKLINYYKPNIPQNGEKINTEILQEIFDKVLISYEEENGAYPKNIVIHRAGFSREDLDWYENYFGKKNIKFNIIEVKKSTPLKIASINEGNITNPEKGSYILRGNKAYMVTTDIKENLGSPKPLKIEKSYGDIDMLTALSQIYALTQIHVGATKSLRLPITTGYADKICKAIEFIPQGRVDNRLFFLVSNLTVEAFEGIGSVNPMLFYQYKVTGKGKYDNVYKIIKSARYKMHSKNRFKPVFIKDDKLYTLEKLPDIEDLDFANINFVKSEVLSIEDNMSIYGEVVEYYINLKLKKVKVLGKYPKYRINYSKEILSNTLLTRELKDEFKKSNKGFNLKRKFRISPVVNKMGKVILYLSCSADFSTNKNIYEMLKEGLEVEGLAVKSEWSNISGNLVIESVLETKISEPTSLGQSLIDYYKNNNQGYRVKDFTDEDLNANIVNVRGNKKIYMYIPHALKPIITREYLAKNDPEFSKEIEQLIKMNMNYRYETLKSFVNDIGVIEELNNLSFKNKYYEDVKLLGYSSGKIDEPVLMGAKGIIKNKMQIFSNGFYKLPEGKVRFGVLYPKEFDGVSRKAIRAIYDFSKEGKYHGESNKYIAEHLINVEFNPKECIFEGYELGDITEYKKAALKLNNYNNVDFVIAIVPNMSDEEIENSYNPFKKIWAELNLPSQMISVKTAEIFANSRDNTALYYLHNIVLGILGKIGGIPWVVKDMKGDVDCFVGLDVGTREKGIHYPACSVVFDKYGKLINYYKPNIPQNGEKINTEILQEIFDKVLISYEEENGAYPKNIVIHRAGFSREDLDWYENYFGKKNIKFNIIEVKKSTPLKIASINEGNITNPEKGSYILRGNKAYMVTTDIKENLGSPKPLKIEKSYGDIDMLTALSQIYALTQIHVGATKSLRLPITTGYADKICKAIEFIPQGRVDNRLFFL